Protein 5GZ5 (pdb70)

Secondary structure (DSSP, 8-state):
-HHHHHSTTT--S--GGGTTPPP-TT-SSB-STTTTTTT-B-TTHHHHHS-PPPTTTS-------TT--S--EEEEEETT-BHHHHHHHGGG-HHHHHHHHHSEEES-EE-PSS--HHHHHHHHHH---HHHHS--SSSEEETTTTEEE-TTSSGGG-GGG--S--HHHHHHHTT--EEEES-TTTTS-GGG---SEE----TTS-HHHHHHHHHHHHTS-TTT--SEEEEEE-TTHHHHHHH-SSSHHHHHHHHHHHHHHHHHHHHHHHTT-TTTSEEEEE-S---EEE-TTSEEEGGGT-SS--EEEE-BSS-EEEESSTTTTTTTS-HHHHHHHTSS-STT-SEEEEEGGGS-GGG---SSTTS-SEEEEEPTT-EEESSTT----SEEE--S-TTSGGG-B-EEEESTTB-SSEEE--EEGGGHHHHHHHHTT-PPPS-SS-TTTTGGGBSS-S----PPPPSS--B-PPP-PPPSS--S----TT-S-HHHHHHTTS--HHHHHHHHHHH-TT-PPEE-S---EEEEE-SS-EEEEETTTTEEEEEEEEE-S----SSSS-B--TTS-GGGS--TTTS-SS-SEEEEESS-GGGSPTTHHHHTTSBTTSEEEEEHHHHHHHHHIIIIIHHHHHHHHT-EEEEEEEE--TT-SSS---GGG---BSTTS--BPPSEEEEEEEEESSTTS-TTS--GGGEEEEEEEEE--SS-GGGT-TT-SS-TTHHHHHHTTEE-HHHHHHHHTEE--TT-SS-HHHHHHHHH-----TTT-

InterPro domains:
  IPR001212 Somatomedin B domain [PF01033] (9-46)
  IPR001212 Somatomedin B domain [PF01033] (53-93)
  IPR001212 Somatomedin B domain [PS00524] (26-46)
  IPR001212 Somatomedin B domain [PS00524] (70-90)
  IPR001212 Somatomedin B domain [PS50958] (7-50)
  IPR001212 Somatomedin B domain [PS50958] (51-95)
  IPR001212 Somatomedin B domain [SM00201] (7-50)
  IPR001212 Somatomedin B domain [SM00201] (51-94)
  IPR001604 DNA/RNA non-specific endonuclease/pyrophosphatase/phosphodiesterase domain [PF01223] (576-808)
  IPR001604 DNA/RNA non-specific endonuclease/pyrophosphatase/phosphodiesterase domain [SM00892] (578-810)
  IPR002591 Type I phosphodiesterase/nucleotide pyrophosphatase/phosphate transferase [PF01663] (118-442)
  IPR017850 Alkaline-phosphatase-like, core domain superfamily [G3DSA:3.40.720.10] (98-504)
  IPR017850 Alkaline-phosphatase-like, core domain superfamily [SSF53649] (105-481)
  IPR020821 ENPP1-3/EXOG-like, endonuclease/phosphodiesterase domain [SM00477] (579-811)
  IPR036024 Somatomedin B-like domain superfamily [SSF90188] (8-56)
  IPR036024 Somatomedin B-like domain superfamily [SSF90188] (54-97)
  IPR044925 His-Me finger superfamily [SSF54060] (560-825)
  IPR044929 DNA/RNA non-specific endonuclease superfamily [G3DSA:3.40.570.10] (505-830)

Sequence (777 aa):
YQDICVLPTQSWSCNKLRCGEKRMANVLCSCSEDCLTKKDCCTDYKSICKRETSWLKDQCASQCPEGFDQSPLILFSMDGFRAEYLETWDTLMPNINKLKTCGTHAKYMRAVYPTKTFVNHYTIVTGLYAETHGIIDNNMYDVKLNQNFSLSGSNMRNAAWWGGQPIWHTASYQGLKAATYFWPGSEVKINGSYPTIYKVYNKSTPFEARVMEVLKWLDLPKAKRPDFSTLYIEEPDTTGHKFGPVSGQVIKSLQMADRTLGMLMEGLKQRNLHNCVNLILLADHGMEAISCNRLEYMTDYFNTVDFFMYEGAAPRIRSKNVPKDFYTFDSEAIVKKLTCRKPKQHFKAYLAKDLPKRLHFANNIRIDKVNLMVDRQWLAVRNKKYKYCSGGTHGYDNEFKSMEAIFLAHGPGFKEKTEVTSFENIEVYNLMCDLLKLKPAPNNGTHGSLNHLLKNPFYNPSPAKEQSPPLYCLFGPVPSPDVSGCKCSSITDLEAVNQRLNLIDQAKMQSEADNLPYGRPHVLQHSKYCLLHQTKYISAYSQDILMPLWNSYTISKSLPSASDCLRLDVRIPTVQSQTCSNYQPDLAITPGFLYPPDFSSSGPEQYDALITSNIVPMYKEFARLWNYFHSTLLPKYATERNGLNVISGPIFDYNYDGHFDPYDTIDQYVNNTKIPIPTHYFVVLTSCENSTKTPLNCPPGSLKVLSFILPHRPDNSESCADKSPDNLWVEERMQTHTARVRDVELLTGLDFYSALKQPLSETLRLKTFLPIFINSV

Solvent-accessible surface area: 32141 Å² total; per-residue (Å²): 199,145,94,36,64,55,52,9,85,122,31,41,52,0,16,147,99,4,45,49,37,188,80,153,82,119,28,60,1,1,2,8,106,64,0,42,118,124,116,50,7,0,8,24,4,42,27,51,31,94,190,90,79,20,15,60,181,45,162,37,120,106,113,37,27,154,44,28,99,111,30,6,1,0,0,0,0,0,3,0,0,19,10,42,2,11,111,68,70,27,107,68,0,64,13,0,31,22,0,41,80,7,0,0,24,2,125,35,0,7,2,11,7,1,0,28,17,28,0,0,0,0,0,0,0,3,0,13,18,2,13,79,1,3,0,0,3,15,70,2,4,5,15,150,70,83,38,85,4,38,79,112,30,81,60,18,114,63,40,56,1,11,28,44,43,0,0,0,0,0,0,48,100,79,69,51,72,0,0,0,12,4,9,13,2,0,31,1,108,1,113,39,44,89,4,65,50,76,70,113,94,76,120,96,25,58,24,45,30,0,0,29,39,0,0,96,10,8,42,54,77,127,63,115,19,5,37,0,6,0,0,17,0,10,16,0,17,58,22,0,62,150,88,4,5,121,19,46,64,0,40,134,4,1,64,79,0,4,136,3,0,4,30,0,1,26,0,1,50,28,47,94,4,42,43,0,1,4,0,0,0,0,0,0,0,0,0,3,32,14,24,64,136,59,17,8,34,0,58,66,4,19,158,103,52,113,4,64,9,19,64,6,4,4,1,2,1,19,7,114,68,36,50,157,40,27,140,110,37,81,11,121,46,22,17,157,92,0,34,57,98,96,143,165,34,48,6,54,8,9,24,8,112,20,5,3,22,18,8,15,7,15,63,34,59,23,8,3,130,0,1,0,25,5,62,108,50,49,2,0,0,64,52,143,182,41,167,166,3,83,16,2,24,11,0,0,8,12,5,19,78,2,0,10,0,2,0,0,0,17,2,23,18,0,74,58,148,34,95,8,74,36,18,21,0,0,4,0,1,7,3,0,0,7,20,14,111,5,160,29,20,131,34,39,13,17,34,5,2,12,14,25,0,8,88,132,65,97,75,126,14,84,111,42,168,42,87,8,89,38,84,191,39,125,66,21,112,36,46,113,108,69,116,7,33,15,151,21,118,71,26,142,82,64,102,54,17,4,91,72,3,70,25,140,103,144,34,74,125,101,3,66,61,52,5,16,38,18,21,60,2,52,1,49,17,142,11,112,2,2,42,3,28,1,52,77,4,0,2,0,4,0,55,53,2,29,0,0,16,0,0,1,4,29,29,80,115,84,175,141,40,66,78,123,9,4,18,23,2,14,13,11,71,78,134,45,16,2,22,28,61,37,23,55,130,120,27,64,11,41,28,5,17,2,6,1,4,45,22,8,61,98,39,80,26,31,39,4,0,4,0,3,4,1,0,0,0,0,28,95,55,5,10,57,10,6,72,46,2,13,60,64,12,1,50,116,18,4,65,94,36,29,1,0,6,2,11,2,0,7,2,20,5,39,56,91,36,8,80,73,11,90,48,125,36,12,106,91,68,2,102,144,31,162,1,3,10,1,27,10,0,0,1,1,1,1,0,2,105,78,63,108,84,44,3,86,75,18,70,42,65,40,16,65,6,2,0,1,1,3,16,10,52,83,57,10,29,13,16,64,1,64,202,30,134,65,39,142,27,0,60,116,20,4,30,34,2,1,1,4,0,65,2,0,5,38,2,14,2,4,20,10,12,57,42,25,180,35,92,50,20,49,6,17,83,23,8,21,100,10,8,45,34,73,66,94,109

Organism: Naja atra (NCBI:txid8656)

Foldseek 3Di:
DVVVVVCQCPHLACAQVCAVHDQDPHGQADDDPVCVVVVRHRLCHCVRNVVDPFPLNDAQDAQADDLQPAFFEEEEAEAAAFLVCCVPVVVLQSQVVRLLQWFEWESFAFAAFQLAALQQLLLLQFLAHCQAQQCRDQWFAFQVVRDIHHPPDCVQQEQVRGHGAGNLRLQVVVPFAEAEADTRPQSHCHVHHHGNHYDDDDLPPPLLVQLSVLLVLVVDDSVRRGSYYYRYHHPPVVVQLVANDPDPSNSVRVNSVSVSSSSNLSSCVVVVCNQRHKYKYKYNWHKAFFALVFEAAVVVQDVDDQWDWPKWQKIFIAGPDPDVCRPVPCLVVVQVSVFLDDPDDQKHWFQQLQAQVQSLQHNHSRRRRIIIQGHTRHMYYHDSPDDSTGRMDGRHDSLDSRTIMIIGIGHQFFDTSHYHYYFYSSQNNLVVCQSVVGDRDDHNHDRLLCVNGGPHGSDADDDDDFPEDADFQDFDDQDVPNPLPADAPVDDDVVVLLCQQVDDPVLQVQQCCAWAVLHDWGFQDHFHWHWGGHNFKIFTFGLLQQETLKIKGKDFQDADDFRNHAEERRSDPPNSHHGPVLPDDPFQKDWDFRPHLVRFDPDSRSRVRRYRRGTAIAGPQVVVLVCCCVVPVVNVVNNVQRMKMKMKHAFADQSSSLAADPSVRQDDARPPDSNGHGQWMKMKIKAFQPSVGGSNPHQLLGIDIKMFTGGRDNHVSSQPPNVPPDNPSSVVNRQSNIHFLVSVCRRSSIHGSPRRPDRPSSVSNNRSDTDHCPNVD

Radius of gyration: 29.41 Å; Cα contacts (8 Å, |Δi|>4): 1697; chains: 1; bound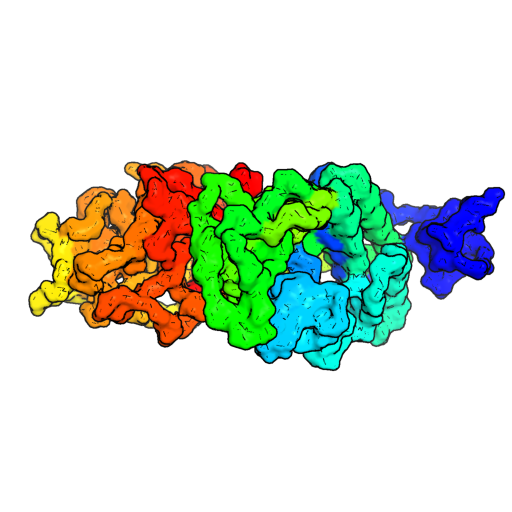ing box: 48×66×100 Å

Structure (mmCIF, N/CA/C/O backbone):
data_5GZ5
#
_entry.id   5GZ5
#
_cell.length_a   171.207
_cell.length_b   65.612
_cell.length_c   88.675
_cell.angle_alpha   90.00
_cell.angle_beta   90.00
_cell.angle_gamma   90.00
#
_symmetry.space_group_name_H-M   'P 21 21 2'
#
loop_
_entity.id
_entity.type
_entity.pdbx_description
1 polymer 'Snake venom phosphodiesterase (PDE)'
2 branched alpha-D-mannopyranose-(1-3)-beta-D-mannopyranose-(1-4)-2-acetamido-2-deoxy-beta-D-glucopyranose-(1-4)-2-acetamido-2-deoxy-beta-D-glucopyranose
3 branched 2-acetamido-2-deoxy-beta-D-glucopyranose-(1-4)-[alpha-L-fucopyranose-(1-6)]2-acetamido-2-deoxy-beta-D-glucopyranose
4 branched alpha-L-fucopyranose-(1-6)-2-acetamido-2-deoxy-beta-D-glucopyranose
5 non-polymer 2-acetamido-2-deoxy-beta-D-glucopyranose
6 non-polymer 'ZINC ION'
7 non-polymer 'CALCIUM ION'
8 non-polymer 'ADENOSINE MONOPHOSPHATE'
9 water water
#
loop_
_atom_site.group_PDB
_atom_site.id
_atom_site.type_symbol
_atom_site.label_atom_id
_atom_site.label_alt_id
_atom_site.label_comp_id
_atom_site.label_asym_id
_atom_site.label_entity_id
_atom_site.label_seq_id
_atom_site.pdbx_PDB_ins_code
_atom_site.Cartn_x
_atom_site.Cartn_y
_atom_site.Cartn_z
_atom_site.occupancy
_atom_site.B_iso_or_equiv
_atom_site.auth_seq_id
_atom_site.auth_comp_id
_atom_site.auth_asym_id
_atom_site.auth_atom_id
_atom_site.pdbx_PDB_model_num
ATOM 1 N N . TYR A 1 42 ? -0.281 -7.945 -80.807 1.00 123.97 65 TYR A N 1
ATOM 2 C CA . TYR A 1 42 ? -0.758 -7.473 -79.508 1.00 119.54 65 TYR A CA 1
ATOM 3 C C . TYR A 1 42 ? -2.084 -8.103 -79.118 1.00 114.84 65 TYR A C 1
ATOM 4 O O . TYR A 1 42 ? -3.063 -7.399 -78.853 1.00 110.09 65 TYR A O 1
ATOM 13 N N . GLN A 1 43 ? -2.116 -9.437 -79.074 1.00 113.15 66 GLN A N 1
ATOM 14 C CA . GLN A 1 43 ? -3.331 -10.085 -78.611 1.00 112.99 66 GLN A CA 1
ATOM 15 C C . GLN A 1 43 ? -3.545 -9.570 -77.202 1.00 111.71 66 GLN A C 1
ATOM 16 O O . GLN A 1 43 ? -4.612 -9.030 -76.912 1.00 109.43 66 GLN A O 1
ATOM 22 N N . ASP A 1 44 ? -2.549 -9.699 -76.317 1.00 112.41 67 ASP A N 1
ATOM 23 C CA . ASP A 1 44 ? -2.837 -9.400 -74.919 1.00 108.83 67 ASP A CA 1
ATOM 24 C C . ASP A 1 44 ? -3.712 -8.202 -74.601 1.00 103.30 67 ASP A C 1
ATOM 25 O O . ASP A 1 44 ? -4.660 -8.324 -73.819 1.00 106.44 67 ASP A O 1
ATOM 30 N N . ILE A 1 45 ? -3.439 -7.040 -75.190 1.00 108.36 68 ILE A N 1
ATOM 31 C CA . ILE A 1 45 ? -4.267 -5.916 -74.802 1.00 100.75 68 ILE A CA 1
ATOM 32 C C . ILE A 1 45 ? -5.638 -5.994 -75.486 1.00 100.42 68 ILE A C 1
ATOM 33 O O . ILE A 1 45 ? -6.570 -5.291 -75.073 1.00 98.32 68 ILE A O 1
ATOM 38 N N . CYS A 1 46 ? -5.832 -6.913 -76.450 1.00 100.35 69 CYS A N 1
ATOM 39 C CA . CYS A 1 46 ? -7.182 -7.321 -76.845 1.00 102.77 69 CYS A CA 1
ATOM 40 C C . CYS A 1 46 ? -7.440 -8.810 -76.626 1.00 107.96 69 CYS A C 1
ATOM 41 O O . CYS A 1 46 ? -8.311 -9.391 -77.287 1.00 103.93 69 CYS A O 1
ATOM 44 N N . VAL A 1 47 ? -6.676 -9.446 -75.729 1.00 105.00 70 VAL A N 1
ATOM 45 C CA . VAL A 1 47 ? -7.198 -10.571 -74.940 1.00 107.38 70 VAL A CA 1
ATOM 46 C C . VAL A 1 47 ? -7.652 -10.104 -73.570 1.00 102.88 70 VAL A C 1
ATOM 47 O O . VAL A 1 47 ? -8.208 -10.894 -72.772 1.00 99.96 70 VAL A O 1
ATOM 51 N N . LEU A 1 48 ? -7.414 -8.843 -73.267 1.00 102.51 71 LEU A N 1
ATOM 52 C CA . LEU A 1 48 ? -7.856 -8.274 -71.992 1.00 97.97 71 LEU A CA 1
ATOM 53 C C . LEU A 1 48 ? -9.349 -8.275 -71.762 1.00 96.23 71 LEU A C 1
ATOM 54 O O . LEU A 1 48 ? -9.788 -8.947 -70.816 1.00 99.39 71 LEU A O 1
ATOM 59 N N . PRO A 1 49 ? -10.131 -7.703 -72.664 1.00 93.74 72 PRO A N 1
ATOM 60 C CA . PRO A 1 49 ? -11.589 -7.769 -72.530 1.00 90.14 72 PRO A CA 1
ATOM 61 C C . PRO A 1 49 ? -12.117 -9.110 -71.965 1.00 88.50 72 PRO A C 1
ATOM 62 O O . PRO A 1 49 ? -12.965 -9.040 -71.075 1.00 91.02 72 PRO A O 1
ATOM 66 N N . THR A 1 50 ? -11.669 -10.283 -72.437 1.00 89.18 73 THR A N 1
ATOM 67 C CA . THR A 1 50 ? -12.203 -11.492 -71.892 1.00 91.01 73 THR A CA 1
ATOM 68 C C . THR A 1 50 ? -11.878 -11.671 -70.409 1.00 94.85 73 THR A C 1
ATOM 69 O O . THR A 1 50 ? -12.500 -12.532 -69.745 1.00 93.82 73 THR A O 1
ATOM 73 N N . GLN A 1 51 ? -10.972 -10.866 -69.847 1.00 91.37 74 GLN A N 1
ATOM 74 C CA . GLN A 1 51 ? -10.657 -10.947 -68.429 1.00 90.28 74 GLN A CA 1
ATOM 75 C C . GLN A 1 51 ? -10.592 -9.605 -67.697 1.00 87.66 74 GLN A C 1
ATOM 76 O O . GLN A 1 51 ? -10.355 -9.606 -66.482 1.00 82.13 74 GLN A O 1
ATOM 82 N N . SER A 1 52 ? -10.814 -8.474 -68.373 1.00 86.84 75 SER A N 1
ATOM 83 C CA . SER A 1 52 ? -10.721 -7.161 -67.736 1.00 80.62 75 SER A CA 1
ATOM 84 C C . SER A 1 52 ? -11.973 -6.328 -67.978 1.00 73.40 75 SER A C 1
ATOM 85 O O . SER A 1 52 ? -12.656 -6.479 -68.990 1.00 81.31 75 SER A O 1
ATOM 88 N N . TRP A 1 53 ? -12.230 -5.394 -67.055 1.00 72.49 76 TRP A N 1
ATOM 89 C CA . TRP A 1 53 ? -13.431 -4.562 -67.070 1.00 57.33 76 TRP A CA 1
ATOM 90 C C . TRP A 1 53 ? -13.150 -3.111 -67.457 1.00 64.36 76 TRP A C 1
ATOM 91 O O . TRP A 1 53 ? -13.938 -2.225 -67.113 1.00 59.47 76 TRP A O 1
ATOM 102 N N . SER A 1 54 ? -12.060 -2.849 -68.182 1.00 69.39 77 SER A N 1
ATOM 103 C CA . SER A 1 54 ? -11.627 -1.487 -68.482 1.00 77.87 77 SER A CA 1
ATOM 104 C C . SER A 1 54 ? -11.331 -1.332 -69.974 1.00 76.22 77 SER A C 1
ATOM 105 O O . SER A 1 54 ? -10.898 -2.277 -70.639 1.00 79.80 77 SER A O 1
ATOM 108 N N . CYS A 1 55 ? -11.524 -0.109 -70.480 1.00 75.80 78 CYS A N 1
ATOM 109 C CA . CYS A 1 55 ? -11.698 0.168 -71.915 1.00 79.03 78 CYS A CA 1
ATOM 110 C C . CYS A 1 55 ? -10.390 0.457 -72.650 1.00 85.79 78 CYS A C 1
ATOM 111 O O . CYS A 1 55 ? -10.323 1.437 -73.386 1.00 89.45 78 CYS A O 1
ATOM 114 N N . ASN A 1 56 ? -9.391 -0.424 -72.516 1.00 84.62 79 ASN A N 1
ATOM 115 C CA . ASN A 1 56 ? -8.000 -0.063 -72.812 1.00 88.29 79 ASN A CA 1
ATOM 116 C C . ASN A 1 56 ? -7.829 0.724 -74.116 1.00 90.53 79 ASN A C 1
ATOM 117 O O . ASN A 1 56 ? -8.621 0.633 -75.058 1.00 87.41 79 ASN A O 1
ATOM 122 N N . LYS A 1 57 ? -6.727 1.469 -74.158 1.00 92.50 80 LYS A N 1
ATOM 123 C CA . LYS A 1 57 ? -6.469 2.464 -75.191 1.00 98.68 80 LYS A CA 1
ATOM 124 C C . LYS A 1 57 ? -6.635 1.914 -76.602 1.00 97.00 80 LYS A C 1
ATOM 125 O O . LYS A 1 57 ? -7.134 2.612 -77.494 1.00 98.81 80 LYS A O 1
ATOM 131 N N . LEU A 1 58 ? -6.213 0.673 -76.834 1.00 99.23 81 LEU A N 1
ATOM 132 C CA . LEU A 1 58 ? -6.226 0.165 -78.199 1.00 95.97 81 LEU A CA 1
ATOM 133 C C . LEU A 1 58 ? -7.626 -0.230 -78.643 1.00 95.98 81 LEU A C 1
ATOM 134 O O . LEU A 1 58 ? -7.936 -0.158 -79.836 1.00 94.59 81 LEU A O 1
ATOM 139 N N . ARG A 1 59 ? -8.489 -0.628 -77.710 1.00 92.64 82 ARG A N 1
ATOM 140 C CA . ARG A 1 59 ? -9.796 -1.162 -78.067 1.00 91.82 82 ARG A CA 1
ATOM 141 C C . ARG A 1 59 ? -10.873 -0.091 -78.206 1.00 88.73 82 ARG A C 1
ATOM 142 O O . ARG A 1 59 ? -12.055 -0.427 -78.285 1.00 89.03 82 ARG A O 1
ATOM 150 N N . CYS A 1 60 ? -10.511 1.183 -78.248 1.00 87.89 83 CYS A N 1
ATOM 151 C CA . CYS A 1 60 ? -11.538 2.195 -78.457 1.00 88.28 83 CYS A CA 1
ATOM 152 C C . CYS A 1 60 ? -12.049 2.124 -79.894 1.00 92.25 83 CYS A C 1
ATOM 153 O O . CYS A 1 60 ? -11.376 2.586 -80.822 1.00 95.86 83 CYS A O 1
ATOM 156 N N . GLY A 1 61 ? -13.213 1.517 -80.099 1.00 91.81 84 GLY A N 1
ATOM 157 C CA . GLY A 1 61 ? -13.775 1.302 -81.412 1.00 95.46 84 GLY A CA 1
ATOM 158 C C . GLY A 1 61 ? -13.880 -0.153 -81.798 1.00 95.92 84 GLY A C 1
ATOM 159 O O . GLY A 1 61 ? -14.451 -0.457 -82.850 1.00 98.83 84 GLY A O 1
ATOM 160 N N . GLU A 1 62 ? -13.406 -1.055 -80.941 1.00 93.14 85 GLU A N 1
ATOM 161 C CA . GLU A 1 62 ? -13.124 -2.445 -81.271 1.00 93.90 85 GLU A CA 1
ATOM 162 C C . GLU A 1 62 ? -14.354 -3.158 -81.831 1.00 94.72 85 GLU A C 1
ATOM 163 O O . GLU A 1 62 ? -15.476 -2.637 -81.848 1.00 94.30 85 GLU A O 1
ATOM 169 N N . LYS A 1 63 ? -14.126 -4.390 -82.275 1.00 96.01 86 LYS A N 1
ATOM 170 C CA . LYS A 1 63 ? -15.179 -5.204 -82.863 1.00 97.16 86 LYS A CA 1
ATOM 171 C C . LYS A 1 63 ? -15.731 -6.191 -81.840 1.00 93.53 86 LYS A C 1
ATOM 172 O O . LYS A 1 63 ? -14.972 -6.965 -81.236 1.00 92.05 86 LYS A O 1
ATOM 178 N N . ARG A 1 64 ? -17.055 -6.163 -81.661 1.00 92.61 87 ARG A N 1
ATOM 179 C CA . ARG A 1 64 ? -17.736 -7.012 -80.691 1.00 89.02 87 ARG A CA 1
ATOM 180 C C . ARG A 1 64 ? -17.523 -8.489 -80.989 1.00 90.08 87 ARG A C 1
ATOM 181 O O . ARG A 1 64 ? -17.783 -8.949 -82.107 1.00 93.47 87 ARG A O 1
ATOM 189 N N . MET A 1 65 ? -17.079 -9.238 -79.974 1.00 91.13 88 MET A N 1
ATOM 190 C CA . MET A 1 65 ? -16.867 -10.674 -80.105 1.00 98.06 88 MET A CA 1
ATOM 191 C C . MET A 1 65 ? -17.431 -11.391 -78.882 1.00 97.07 88 MET A C 1
ATOM 192 O O . MET A 1 65 ? -17.842 -10.761 -77.898 1.00 90.95 88 MET A O 1
ATOM 197 N N . ALA A 1 66 ? -17.428 -12.728 -78.959 1.00 98.73 89 ALA A N 1
ATOM 198 C CA . ALA A 1 66 ? -17.861 -13.619 -77.888 1.00 97.35 89 ALA A CA 1
ATOM 199 C C . ALA A 1 66 ? -16.770 -14.308 -77.052 1.00 97.82 89 ALA A C 1
ATOM 200 O O . ALA A 1 66 ? -16.066 -15.199 -77.524 1.00 102.87 89 ALA A O 1
ATOM 202 N N . ASN A 1 67 ? -16.655 -13.865 -75.798 1.00 92.26 90 ASN A N 1
ATOM 203 C CA . ASN A 1 67 ? -17.368 -12.635 -75.382 1.00 91.27 90 ASN A CA 1
ATOM 204 C C . ASN A 1 67 ? -16.698 -11.838 -74.276 1.00 85.24 90 ASN A C 1
ATOM 205 O O . ASN A 1 67 ? -16.181 -12.342 -73.274 1.00 87.31 90 ASN A O 1
ATOM 210 N N . VAL A 1 68 ? -16.817 -10.552 -74.501 1.00 91.48 91 VAL A N 1
ATOM 211 C CA . VAL A 1 68 ? -16.224 -9.521 -73.674 1.00 79.79 91 VAL A CA 1
ATOM 212 C C . VAL A 1 68 ? -17.129 -9.270 -72.470 1.00 79.60 91 VAL A C 1
ATOM 213 O O . VAL A 1 68 ? -18.352 -9.154 -72.612 1.00 76.36 91 VAL A O 1
ATOM 217 N N . LEU A 1 69 ? -16.555 -9.242 -71.267 1.00 74.39 92 LEU A N 1
ATOM 218 C CA . LEU A 1 69 ? -17.417 -8.980 -70.116 1.00 75.51 92 LEU A CA 1
ATOM 219 C C . LEU A 1 69 ? -17.970 -7.565 -70.176 1.00 70.11 92 LEU A C 1
ATOM 220 O O . LEU A 1 69 ? -19.141 -7.329 -69.862 1.00 73.40 92 LEU A O 1
ATOM 225 N N . CYS A 1 70 ? -17.152 -6.634 -70.632 1.00 69.92 93 CYS A N 1
ATOM 226 C CA . CYS A 1 70 ? -17.442 -5.218 -70.616 1.00 66.24 93 CYS A CA 1
ATOM 227 C C . CYS A 1 70 ? -16.977 -4.673 -71.959 1.00 75.36 93 CYS A C 1
ATOM 228 O O . CYS A 1 70 ? -15.976 -5.139 -72.498 1.00 79.89 93 CYS A O 1
ATOM 231 N N . SER A 1 71 ? -17.676 -3.701 -72.531 1.00 69.28 94 SER A N 1
ATOM 232 C CA . SER A 1 71 ? -17.401 -3.410 -73.936 1.00 70.71 94 SER A CA 1
ATOM 233 C C . SER A 1 71 ? -17.029 -1.959 -74.187 1.00 76.17 94 SER A C 1
ATOM 234 O O . SER A 1 71 ? -17.780 -1.043 -73.848 1.00 76.68 94 SER A O 1
ATOM 237 N N . CYS A 1 72 ? -15.882 -1.774 -74.817 1.00 73.65 95 CYS A N 1
ATOM 238 C CA . CYS A 1 72 ? -15.553 -0.616 -75.595 1.00 77.67 95 CYS A CA 1
ATOM 239 C C . CYS A 1 72 ? -15.838 -1.136 -76.973 1.00 86.98 95 CYS A C 1
ATOM 240 O O . CYS A 1 72 ? -16.122 -2.324 -77.139 1.00 94.97 95 CYS A O 1
ATOM 243 N N . SER A 1 73 ? -15.908 -0.246 -77.940 1.00 84.96 96 SER A N 1
ATOM 244 C CA . SER A 1 73 ? -16.277 1.128 -77.677 1.00 83.96 96 SER A CA 1
ATOM 245 C C . SER A 1 73 ? -17.595 1.210 -78.442 1.00 88.40 96 SER A C 1
ATOM 246 O O . SER A 1 73 ? -18.266 0.180 -78.525 1.00 84.03 96 SER A O 1
ATOM 249 N N . GLU A 1 74 ? -17.989 2.364 -78.988 1.00 87.86 97 GLU A N 1
ATOM 250 C CA . GLU A 1 74 ? -19.214 2.409 -79.808 1.00 88.86 97 GLU A CA 1
ATOM 251 C C . GLU A 1 74 ? -19.172 1.296 -80.832 1.00 91.37 97 GLU A C 1
ATOM 252 O O . GLU A 1 74 ? -18.181 1.160 -81.553 1.00 93.85 97 GLU A O 1
ATOM 258 N N . ASP A 1 75 ? -20.236 0.501 -80.915 1.00 90.95 98 ASP A N 1
ATOM 259 C CA . ASP A 1 75 ? -21.551 0.768 -80.319 1.00 89.03 98 ASP A CA 1
ATOM 260 C C . ASP A 1 75 ? -21.786 0.423 -78.834 1.00 84.32 98 ASP A C 1
ATOM 261 O O . ASP A 1 75 ? -22.880 -0.019 -78.490 1.00 82.98 98 ASP A O 1
ATOM 266 N N . CYS A 1 76 ? -20.797 0.611 -77.953 1.00 81.94 99 CYS A N 1
ATOM 267 C CA . CYS A 1 76 ? -21.008 0.244 -76.554 1.00 77.68 99 CYS A CA 1
ATOM 268 C C . CYS A 1 76 ? -22.085 1.104 -75.909 1.00 76.16 99 CYS A C 1
ATOM 269 O O . CYS A 1 76 ? -22.861 0.614 -75.076 1.00 73.54 99 CYS A O 1
ATOM 272 N N . LEU A 1 77 ? -22.146 2.386 -76.276 1.00 77.95 100 LEU A N 1
ATOM 273 C CA . LEU A 1 77 ? -23.004 3.318 -75.555 1.00 76.49 100 LEU A CA 1
ATOM 274 C C . L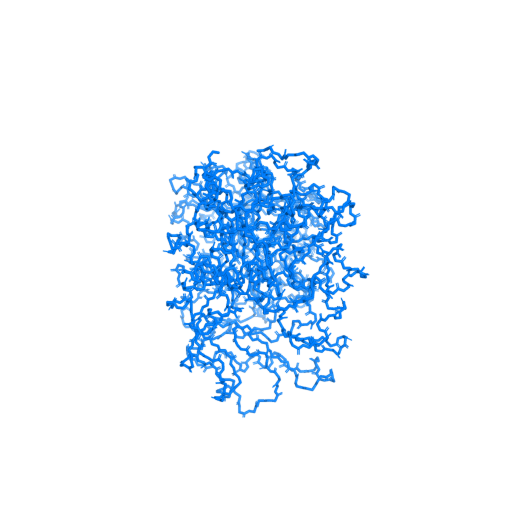EU A 1 77 ? -24.476 3.027 -75.818 1.00 77.07 100 LEU A C 1
ATOM 275 O O . LEU A 1 77 ? -25.266 2.870 -74.885 1.00 74.44 100 LEU A O 1
ATOM 280 N N . THR A 1 78 ? -24.872 2.963 -77.093 1.00 80.70 101 THR A N 1
ATOM 281 C CA . THR A 1 78 ? -26.273 2.694 -77.410 1.00 81.62 101 THR A CA 1
ATOM 282 C C . THR A 1 78 ? -26.702 1.328 -76.897 1.00 79.34 101 THR A C 1
ATOM 283 O O . THR A 1 78 ? -27.868 1.142 -76.544 1.00 78.48 101 THR A O 1
ATOM 287 N N . LYS A 1 79 ? -25.768 0.408 -76.864 1.00 78.45 102 LYS A N 1
ATOM 288 C CA . LYS A 1 79 ? -25.994 -0.914 -76.372 1.00 76.30 102 LYS A CA 1
ATOM 289 C C . LYS A 1 79 ? -25.889 -0.991 -74.835 1.00 72.14 102 LYS A C 1
ATOM 290 O O . LYS A 1 79 ? -26.207 -2.003 -74.257 1.00 70.16 102 LYS A O 1
ATOM 296 N N . LYS A 1 80 ? -25.442 0.087 -74.196 1.00 76.36 103 LYS A N 1
ATOM 297 C CA . LYS A 1 80 ? -25.275 0.200 -72.754 1.00 71.37 103 LYS A CA 1
ATOM 298 C C . LYS A 1 80 ? -24.411 -0.947 -72.249 1.00 65.30 103 LYS A C 1
ATOM 299 O O . LYS A 1 80 ? -24.675 -1.552 -71.209 1.00 63.25 103 LYS A O 1
ATOM 305 N N . ASP A 1 81 ? -23.371 -1.230 -73.017 1.00 70.44 104 ASP A N 1
ATOM 306 C CA . ASP A 1 81 ? -22.427 -2.310 -72.807 1.00 67.64 104 ASP A CA 1
ATOM 307 C C . ASP A 1 81 ? -21.085 -1.791 -72.316 1.00 65.37 104 ASP A C 1
ATOM 308 O O . ASP A 1 81 ? -20.148 -2.583 -72.165 1.00 64.93 104 ASP A O 1
ATOM 313 N N . CYS A 1 82 ? -20.967 -0.482 -72.089 1.00 65.27 105 CYS A N 1
ATOM 314 C CA . CYS A 1 82 ? -19.658 0.157 -72.017 1.00 67.70 105 CYS A CA 1
ATOM 315 C C . CYS A 1 82 ? -18.903 -0.213 -70.754 1.00 62.44 105 CYS A C 1
ATOM 316 O O . CYS A 1 82 ? -19.489 -0.336 -69.675 1.00 59.59 105 CYS A O 1
ATOM 319 N N . CYS A 1 83 ? -17.584 -0.361 -70.896 1.00 64.77 106 CYS A N 1
ATOM 320 C CA . CYS A 1 83 ? -16.699 -0.270 -69.740 1.00 61.08 106 CYS A CA 1
ATOM 321 C C . CYS A 1 83 ? -16.803 1.108 -69.118 1.00 60.09 106 CYS A C 1
ATOM 322 O O . CYS A 1 83 ? -16.818 2.119 -69.816 1.00 62.27 106 CYS A O 1
ATOM 325 N N . THR A 1 84 ? -16.903 1.138 -67.787 1.00 56.51 107 THR A N 1
ATOM 326 C CA . THR A 1 84 ? -17.137 2.392 -67.082 1.00 55.40 107 THR A CA 1
ATOM 327 C C . THR A 1 84 ? -16.135 3.481 -67.461 1.00 57.26 107 THR A C 1
ATOM 328 O O . THR A 1 84 ? -16.471 4.668 -67.415 1.00 57.77 107 THR A O 1
ATOM 332 N N . ASP A 1 85 ? -14.911 3.123 -67.827 1.00 59.59 108 ASP A N 1
ATOM 333 C CA . ASP A 1 85 ? -13.992 4.194 -68.179 1.00 62.41 108 ASP A CA 1
ATOM 334 C C . ASP A 1 85 ? -14.200 4.700 -69.602 1.00 68.34 108 ASP A C 1
ATOM 335 O O . ASP A 1 85 ? -13.545 5.675 -69.998 1.00 68.26 108 ASP A O 1
ATOM 340 N N . TYR A 1 86 ? -15.158 4.114 -70.330 1.00 66.38 109 TYR A N 1
ATOM 341 C CA . TYR A 1 86 ? -15.235 4.237 -71.784 1.00 68.75 109 TYR A CA 1
ATOM 342 C C . TYR A 1 86 ? -14.966 5.653 -72.288 1.00 71.19 109 TYR A C 1
ATOM 343 O O . TYR A 1 86 ? -14.161 5.849 -73.207 1.00 74.18 109 TYR A O 1
ATOM 352 N N . LYS A 1 87 ? -15.636 6.654 -71.715 1.00 70.19 110 LYS A N 1
ATOM 353 C CA . LYS A 1 87 ? -15.534 7.998 -72.275 1.00 72.87 110 LYS A CA 1
ATOM 354 C C . LYS A 1 87 ? -14.189 8.644 -71.947 1.00 74.26 110 LYS A C 1
ATOM 355 O O . LYS A 1 87 ? -13.577 9.288 -72.801 1.00 76.41 110 LYS A O 1
ATOM 361 N N . SER A 1 88 ? -13.710 8.494 -70.713 1.00 71.53 111 SER A N 1
ATOM 362 C CA . SER A 1 88 ? -12.416 9.077 -70.362 1.00 73.62 111 SER A CA 1
ATOM 363 C C . SER A 1 88 ? -11.285 8.461 -71.174 1.00 79.46 111 SER A C 1
ATOM 364 O O . SER A 1 88 ? -10.283 9.123 -71.459 1.00 77.25 111 SER A O 1
ATOM 367 N N . ILE A 1 89 ? -11.462 7.223 -71.606 1.00 74.17 112 ILE A N 1
ATOM 368 C CA . ILE A 1 89 ? -10.376 6.405 -72.116 1.00 78.05 112 ILE A CA 1
ATOM 369 C C . ILE A 1 89 ? -10.472 6.227 -73.624 1.00 82.30 112 ILE A C 1
ATOM 370 O O . ILE A 1 89 ? -9.461 5.895 -74.263 1.00 84.56 112 ILE A O 1
ATOM 375 N N . CYS A 1 90 ? -11.633 6.481 -74.215 1.00 85.89 113 CYS A N 1
ATOM 376 C CA . CYS A 1 90 ? -11.906 6.309 -75.634 1.00 83.71 113 CYS A CA 1
ATOM 377 C C . CYS A 1 90 ? -12.485 7.556 -76.279 1.00 89.08 113 CYS A C 1
ATOM 378 O O . CYS A 1 90 ? -12.280 7.778 -77.478 1.00 88.95 113 CYS A O 1
ATOM 381 N N . LYS A 1 91 ? -13.207 8.374 -75.516 1.00 83.61 114 LYS A N 1
ATOM 382 C CA . LYS A 1 91 ? -13.721 9.655 -75.981 1.00 86.20 114 LYS A CA 1
ATOM 383 C C . LYS A 1 91 ? -12.844 10.821 -75.569 1.00 90.76 114 LYS A C 1
ATOM 384 O O . LYS A 1 91 ? -13.139 11.959 -75.941 1.00 88.33 114 LYS A O 1
ATOM 390 N N . ARG A 1 92 ? -11.799 10.569 -74.780 1.00 88.11 115 ARG A N 1
ATOM 391 C CA . ARG A 1 92 ? -10.912 11.619 -74.280 1.00 91.43 115 ARG A CA 1
ATOM 392 C C . ARG A 1 92 ? -11.685 12.709 -73.532 1.00 86.14 115 ARG A C 1
ATOM 393 O O . ARG A 1 92 ? -11.455 13.905 -73.721 1.00 88.92 115 ARG A O 1
ATOM 401 N N . GLU A 1 93 ? -12.615 12.296 -72.686 1.00 83.01 116 GLU A N 1
ATOM 402 C CA . GLU A 1 93 ? -13.234 13.175 -71.710 1.00 80.04 116 GLU A CA 1
ATOM 403 C C . GLU A 1 93 ? -12.461 13.051 -70.401 1.00 77.18 116 GLU A C 1
ATOM 404 O O . GLU A 1 93 ? -11.704 12.101 -70.202 1.00 78.88 116 GLU A O 1
ATOM 410 N N . THR A 1 94 ? -12.621 14.028 -69.516 1.00 73.67 117 THR A N 1
ATOM 411 C CA . THR A 1 94 ? -11.965 13.918 -68.217 1.00 76.37 117 THR A CA 1
ATOM 412 C C . THR A 1 94 ? -12.752 12.943 -67.338 1.00 66.92 117 THR A C 1
ATOM 413 O O . THR A 1 94 ? -13.952 13.128 -67.117 1.00 66.02 117 THR A O 1
ATOM 417 N N . SER A 1 95 ? -12.070 11.922 -66.833 1.00 69.25 118 SER A N 1
ATOM 418 C CA . SER A 1 95 ? -12.647 10.923 -65.908 1.00 64.95 118 SER A CA 1
ATOM 419 C C . SER A 1 95 ? -13.091 11.555 -64.616 1.00 60.21 118 SER A C 1
ATOM 420 O O . SER A 1 95 ? -12.592 12.586 -64.275 1.00 64.39 118 SER A O 1
ATOM 423 N N . TRP A 1 96 ? -14.017 10.932 -63.903 1.00 56.50 119 TRP A N 1
ATOM 424 C CA . TRP A 1 96 ? -14.497 11.481 -62.643 1.00 54.08 119 TRP A CA 1
ATOM 425 C C . TRP A 1 96 ? -13.358 11.782 -61.665 1.00 52.93 119 TRP A C 1
ATOM 426 O O . TRP A 1 96 ? -13.351 12.779 -60.975 1.00 52.89 119 TRP A O 1
ATOM 437 N N . LEU A 1 97 ? -12.411 10.879 -61.637 1.00 52.25 120 LEU A N 1
ATOM 438 C CA . LEU A 1 97 ? -11.283 10.973 -60.751 1.00 54.01 120 LEU A CA 1
ATOM 439 C C . LEU A 1 97 ? -10.413 12.172 -60.983 1.00 60.06 120 LEU A C 1
ATOM 440 O O . LEU A 1 97 ? -10.063 12.843 -60.044 1.00 54.49 120 LEU A O 1
ATOM 445 N N . LYS A 1 98 ? -10.089 12.454 -62.239 1.00 60.87 121 LYS A N 1
ATOM 446 C CA . LYS A 1 98 ? -9.249 13.584 -62.544 1.00 62.78 121 LYS A CA 1
ATOM 447 C C . LYS A 1 98 ? -9.948 14.891 -62.366 1.00 63.03 121 LYS A C 1
ATOM 448 O O . LYS A 1 98 ? -9.308 15.894 -62.327 1.00 68.15 121 LYS A O 1
ATOM 454 N N . ASP A 1 99 ? -11.257 14.890 -62.236 1.00 58.51 122 ASP A N 1
ATOM 455 C CA . ASP A 1 99 ? -11.981 16.132 -62.042 1.00 63.01 122 ASP A CA 1
ATOM 456 C C . ASP A 1 99 ? -11.809 16.777 -60.694 1.00 66.15 122 ASP A C 1
ATOM 457 O O . ASP A 1 99 ? -11.329 16.169 -59.778 1.00 60.63 122 ASP A O 1
ATOM 462 N N . GLN A 1 100 ? -12.254 18.025 -60.600 1.00 71.90 123 GLN A N 1
ATOM 463 C CA . GLN A 1 100 ? -12.327 18.769 -59.361 1.00 71.22 123 GLN A CA 1
ATOM 464 C C . GLN A 1 100 ? -13.707 18.616 -58.724 1.00 67.92 123 GLN A C 1
ATOM 465 O O . GLN A 1 100 ? -14.658 18.114 -59.332 1.00 71.15 123 GLN A O 1
ATOM 471 N N . CYS A 1 101 ? -13.813 19.090 -57.482 1.00 66.40 124 CYS A N 1
ATOM 472 C CA . CYS A 1 101 ? -15.001 18.830 -56.670 1.00 68.51 124 CYS A CA 1
ATOM 473 C C . CYS A 1 101 ? -16.253 19.486 -57.249 1.00 78.83 124 CYS A C 1
ATOM 474 O O . CYS A 1 101 ? -17.307 18.846 -57.344 1.00 76.96 124 CYS A O 1
ATOM 477 N N . ALA A 1 102 ? -16.162 20.763 -57.617 1.00 77.36 125 ALA A N 1
ATOM 478 C CA . ALA A 1 102 ? -17.320 21.550 -58.067 1.00 84.34 125 ALA A CA 1
ATOM 479 C C . ALA A 1 102 ? -18.555 21.340 -57.188 1.00 81.68 125 ALA A C 1
ATOM 480 O O . ALA A 1 102 ? -18.646 21.886 -56.087 1.00 82.30 125 ALA A O 1
ATOM 482 N N . SER A 1 107 ? -26.771 19.191 -58.399 1.00 71.57 130 SER A N 1
ATOM 483 C CA . SER A 1 107 ? -28.173 19.057 -58.077 1.00 72.58 130 SER A CA 1
ATOM 484 C C . SER A 1 107 ? -28.951 18.912 -59.350 1.00 86.50 130 SER A C 1
ATOM 485 O O . SER A 1 107 ? -30.115 19.245 -59.433 1.00 88.85 130 SER A O 1
ATOM 488 N N . GLN A 1 108 ? -28.281 18.421 -60.364 1.00 83.22 131 GLN A N 1
ATOM 489 C CA . GLN A 1 108 ? -28.862 18.302 -61.655 1.00 80.59 131 GLN A CA 1
ATOM 490 C C . GLN A 1 108 ? -28.993 16.870 -62.090 1.00 72.48 131 GLN A C 1
ATOM 491 O O . GLN A 1 108 ? -28.108 16.328 -62.715 1.00 73.65 131 GLN A O 1
ATOM 497 N N . CYS A 1 109 ? -30.139 16.286 -61.755 1.00 75.88 132 CYS A N 1
ATOM 498 C CA . CYS A 1 109 ? -30.464 14.936 -62.157 1.00 72.89 132 CYS A CA 1
ATOM 499 C C . CYS A 1 109 ? -30.900 15.170 -63.589 1.00 78.56 132 CYS A C 1
ATOM 500 O O . CYS A 1 109 ? -31.403 16.246 -63.913 1.00 81.64 132 CYS A O 1
ATOM 503 N N . PRO A 1 110 ? -30.704 14.190 -64.457 1.00 73.73 133 PRO A N 1
ATOM 504 C CA . PRO A 1 110 ? -31.064 14.378 -65.859 1.00 74.64 133 PRO A CA 1
ATOM 505 C C . PRO A 1 110 ? -32.467 13.900 -66.184 1.00 73.05 133 PRO A C 1
ATOM 506 O O . PRO A 1 110 ? -33.369 13.894 -65.335 1.00 67.55 133 PRO A O 1
ATOM 510 N N . GLU A 1 111 ? -32.624 13.478 -67.438 1.00 68.99 134 GLU A N 1
ATOM 511 C CA . GLU A 1 111 ? -33.924 13.321 -68.076 1.00 71.18 134 GLU A CA 1
ATOM 512 C C . GLU A 1 111 ? -34.740 12.192 -67.464 1.00 68.81 134 GLU A C 1
ATOM 513 O O . GLU A 1 111 ? -34.316 11.031 -67.474 1.00 67.05 134 GLU A O 1
ATOM 519 N N . GLY A 1 112 ? -35.928 12.527 -66.963 1.00 69.02 135 GLY A N 1
ATOM 520 C CA . GLY A 1 112 ? -36.781 11.546 -66.332 1.00 67.02 135 GLY A CA 1
ATOM 521 C C . GLY A 1 112 ? -36.391 11.149 -64.923 1.00 63.06 135 GLY A C 1
ATOM 522 O O . GLY A 1 112 ? -36.963 10.193 -64.390 1.00 65.24 135 GLY A O 1
ATOM 523 N N . PHE A 1 113 ? -35.446 11.847 -64.295 1.00 61.75 136 PHE A N 1
ATOM 524 C CA . PHE A 1 113 ? -35.090 11.606 -62.891 1.00 65.35 136 PHE A CA 1
ATOM 525 C C . PHE A 1 113 ? -35.710 12.718 -62.049 1.00 67.80 136 PHE A C 1
ATOM 526 O O . PHE A 1 113 ? -35.116 13.777 -61.838 1.00 69.15 136 PHE A O 1
ATOM 534 N N . ASP A 1 114 ? -36.869 12.417 -61.569 1.00 63.03 137 ASP A N 1
ATOM 535 C CA . ASP A 1 114 ? -37.691 13.244 -60.734 1.00 70.79 137 ASP A CA 1
ATOM 536 C C . ASP A 1 114 ? -37.026 13.564 -59.419 1.00 67.33 137 ASP A C 1
ATOM 537 O O . ASP A 1 114 ? -36.831 14.692 -59.020 1.00 69.47 137 ASP A O 1
ATOM 542 N N . GLN A 1 115 ? -36.693 12.507 -58.735 1.00 67.99 138 GLN A N 1
ATOM 543 C CA . GLN A 1 115 ? -36.117 12.550 -57.406 1.00 60.41 138 GLN A CA 1
ATOM 544 C C . GLN A 1 115 ? -34.775 11.833 -57.431 1.00 52.00 138 GLN A C 1
ATOM 545 O O . GLN A 1 115 ? -34.554 10.923 -58.229 1.00 50.73 138 GLN A O 1
ATOM 551 N N . SER A 1 116 ? -33.876 12.265 -56.579 1.00 46.16 139 SER A N 1
ATOM 552 C CA . SER A 1 116 ? -32.550 11.658 -56.524 1.00 49.39 139 SER A CA 1
ATOM 553 C C . SER A 1 116 ? -32.617 10.173 -56.188 1.00 42.25 139 SER A C 1
ATOM 554 O O . SER A 1 116 ? -33.234 9.802 -55.183 1.00 40.62 139 SER A O 1
ATOM 557 N N . PRO A 1 117 ? -32.046 9.294 -57.009 1.00 42.36 140 PRO A N 1
ATOM 558 C CA . PRO A 1 117 ? -31.869 7.904 -56.582 1.00 40.20 140 PRO A CA 1
ATOM 559 C C . PRO A 1 117 ? -30.854 7.834 -55.455 1.00 37.74 140 PRO A C 1
ATOM 560 O O . PRO A 1 117 ? -29.937 8.657 -55.354 1.00 43.02 140 PRO A O 1
ATOM 564 N N . LEU A 1 118 ? -31.019 6.833 -54.601 1.00 35.69 141 LEU A N 1
ATOM 565 C CA . LEU A 1 118 ? -30.141 6.649 -53.454 1.00 33.30 141 LEU A CA 1
ATOM 566 C C . LEU A 1 118 ? -29.436 5.312 -53.588 1.00 32.18 141 LEU A C 1
ATOM 567 O O . LEU A 1 118 ? -30.085 4.293 -53.829 1.00 32.12 141 LEU A O 1
ATOM 572 N N . ILE A 1 119 ? -28.115 5.316 -53.457 1.00 31.50 142 ILE A N 1
ATOM 573 C CA . ILE A 1 119 ? -27.332 4.089 -53.494 1.00 30.50 142 ILE A CA 1
ATOM 574 C C . ILE A 1 119 ? -26.666 3.892 -52.138 1.00 28.29 142 ILE A C 1
ATOM 575 O O . ILE A 1 119 ? -26.013 4.805 -51.619 1.00 27.99 142 ILE A O 1
ATOM 580 N N . LEU A 1 120 ? -26.814 2.704 -51.577 1.00 27.28 143 LEU A N 1
ATOM 581 C CA . LEU A 1 120 ? -26.189 2.353 -50.302 1.00 27.89 143 LEU A CA 1
ATOM 582 C C . LEU A 1 120 ? -25.131 1.306 -50.601 1.00 28.82 143 LEU A C 1
ATOM 583 O O . LEU A 1 120 ? -25.450 0.194 -51.052 1.00 25.21 143 LEU A O 1
ATOM 588 N N . PHE A 1 121 ? -23.873 1.676 -50.395 1.00 24.94 144 PHE A N 1
ATOM 589 C CA . PHE A 1 121 ? -22.740 0.849 -50.778 1.00 24.62 144 PHE A CA 1
ATOM 590 C C . PHE A 1 121 ? -22.003 0.447 -49.514 1.00 25.88 144 PHE A C 1
ATOM 591 O O . PHE A 1 121 ? -21.481 1.304 -48.793 1.00 28.01 144 PHE A O 1
ATOM 599 N N . SER A 1 122 ? -21.953 -0.849 -49.247 1.00 31.77 145 SER A N 1
ATOM 600 C CA . SER A 1 122 ? -21.268 -1.354 -48.065 1.00 24.46 145 SER A CA 1
ATOM 601 C C . SER A 1 122 ? -20.003 -2.090 -48.476 1.00 21.50 145 SER A C 1
ATOM 602 O O . SER A 1 122 ? -20.026 -2.924 -49.389 1.00 25.26 145 SER A O 1
ATOM 605 N N . MET A 1 123 ? -18.909 -1.795 -47.805 1.00 21.01 146 MET A N 1
ATOM 606 C CA . MET A 1 123 ? -17.686 -2.542 -48.011 1.00 21.52 146 MET A CA 1
ATOM 607 C C . MET A 1 123 ? -17.410 -3.277 -46.706 1.00 20.23 146 MET A C 1
ATOM 608 O O . MET A 1 123 ? -17.041 -2.666 -45.707 1.00 21.68 146 MET A O 1
ATOM 613 N N . ASP A 1 124 ? -17.601 -4.584 -46.720 1.00 21.73 147 ASP A N 1
ATOM 614 C CA . ASP A 1 124 ? -17.566 -5.343 -45.485 1.00 24.66 147 ASP A CA 1
ATOM 615 C C . ASP A 1 124 ? -16.194 -5.235 -44.811 1.00 19.92 147 ASP A C 1
ATOM 616 O O . ASP A 1 124 ? -15.154 -5.418 -45.446 1.00 20.15 147 ASP A O 1
ATOM 621 N N . GLY A 1 125 ? -16.200 -4.908 -43.522 1.00 17.93 148 GLY A N 1
ATOM 622 C CA . GLY A 1 125 ? -14.969 -4.920 -42.766 1.00 19.30 148 GLY A CA 1
ATOM 623 C C . GLY A 1 125 ? -14.036 -3.756 -43.003 1.00 24.88 148 GLY A C 1
ATOM 624 O O . GLY A 1 125 ? -12.854 -3.857 -42.643 1.00 21.64 148 GLY A O 1
ATOM 625 N N . PHE A 1 126 ? -14.538 -2.637 -43.556 1.00 19.75 149 PHE A N 1
ATOM 626 C CA . PHE A 1 126 ? -13.721 -1.453 -43.870 1.00 20.12 149 PHE A CA 1
ATOM 627 C C . PHE A 1 126 ? -13.646 -0.592 -42.614 1.00 23.85 149 PHE A C 1
ATOM 628 O O . PHE A 1 126 ? -14.507 0.247 -42.367 1.00 17.92 149 PHE A O 1
ATOM 636 N N . ARG A 1 127 ? -12.589 -0.784 -41.813 1.00 26.52 150 ARG A N 1
ATOM 637 C CA . ARG A 1 127 ? -12.502 -0.065 -40.542 1.00 21.32 150 ARG A CA 1
ATOM 638 C C . ARG A 1 127 ? -12.127 1.398 -40.770 1.00 25.22 150 ARG A C 1
ATOM 639 O O . ARG A 1 127 ? -11.436 1.745 -41.731 1.00 22.64 150 ARG A O 1
ATOM 647 N N . ALA A 1 128 ? -12.651 2.262 -39.887 1.00 27.94 151 ALA A N 1
ATOM 648 C CA . ALA A 1 128 ? -12.431 3.703 -39.988 1.00 27.63 151 ALA A CA 1
ATOM 649 C C . ALA A 1 128 ? -10.954 4.044 -40.090 1.00 20.78 151 ALA A C 1
ATOM 650 O O . ALA A 1 128 ? -10.591 5.000 -40.779 1.00 25.15 151 ALA A O 1
ATOM 652 N N . GLU A 1 129 ? -10.122 3.249 -39.426 1.00 21.92 152 GLU A N 1
ATOM 653 C CA . GLU A 1 129 ? -8.681 3.451 -39.435 1.00 26.21 152 GLU A CA 1
ATOM 654 C C . GLU A 1 129 ? -8.072 3.324 -40.830 1.00 22.13 152 GLU A C 1
ATOM 655 O O . GLU A 1 129 ? -7.062 3.963 -41.124 1.00 23.22 152 GLU A O 1
ATOM 661 N N . TYR A 1 130 ? -8.673 2.505 -41.692 1.00 23.49 153 TYR A N 1
ATOM 662 C CA . TYR A 1 130 ? -8.123 2.344 -43.036 1.00 24.85 153 TYR A CA 1
ATOM 663 C C . TYR A 1 130 ? -8.178 3.667 -43.777 1.00 27.86 153 TYR A C 1
ATOM 664 O O . TYR A 1 130 ? -7.265 4.024 -44.525 1.00 30.79 153 TYR A O 1
ATOM 673 N N . LEU A 1 131 ? -9.253 4.410 -43.561 1.00 31.09 154 LEU A N 1
ATOM 674 C CA . LEU A 1 131 ? -9.455 5.677 -44.246 1.00 29.30 154 LEU A CA 1
ATOM 675 C C . LEU A 1 131 ? -8.518 6.745 -43.715 1.00 29.36 154 LEU A C 1
ATOM 676 O O . LEU A 1 131 ? -8.057 7.607 -44.477 1.00 31.29 154 LEU A O 1
ATOM 681 N N . GLU A 1 132 ? -8.232 6.706 -42.416 1.00 28.51 155 GLU A N 1
ATOM 682 C CA . GLU A 1 132 ? -7.480 7.796 -41.814 1.00 27.43 155 GLU A CA 1
ATOM 683 C C . GLU A 1 132 ? -6.014 7.740 -42.241 1.00 31.41 155 GLU A C 1
ATOM 684 O O . GLU A 1 132 ? -5.407 8.771 -42.536 1.00 37.05 155 GLU A O 1
ATOM 690 N N . THR A 1 133 ? -5.452 6.540 -42.347 1.00 26.75 156 THR A N 1
ATOM 691 C CA . THR A 1 133 ? -4.040 6.357 -42.658 1.00 28.35 156 THR A CA 1
ATOM 692 C C . THR A 1 133 ? -3.757 6.006 -44.117 1.00 30.83 156 THR A C 1
ATOM 693 O O . THR A 1 133 ? -2.681 6.353 -44.608 1.00 36.79 156 THR A O 1
ATOM 697 N N . TRP A 1 134 ? -4.659 5.325 -44.831 1.00 29.18 157 TRP A N 1
ATOM 698 C CA . TRP A 1 134 ? -4.378 4.903 -46.202 1.00 32.00 157 TRP A CA 1
ATOM 699 C C . TRP A 1 134 ? -5.106 5.702 -47.269 1.00 31.46 157 TRP A C 1
ATOM 700 O O . TRP A 1 134 ? -5.137 5.245 -48.419 1.00 33.57 157 TRP A O 1
ATOM 711 N N . ASP A 1 135 ? -5.731 6.837 -46.930 1.00 31.08 158 ASP A N 1
ATOM 712 C CA . ASP A 1 135 ? -6.633 7.474 -47.894 1.00 35.90 158 ASP A CA 1
ATOM 713 C C . ASP A 1 135 ? -5.929 7.751 -49.226 1.00 34.88 158 ASP A C 1
ATOM 714 O O . ASP A 1 135 ? -6.538 7.582 -50.289 1.00 34.86 158 ASP A O 1
ATOM 719 N N . THR A 1 136 ? -4.630 8.103 -49.198 1.00 35.65 159 THR A N 1
ATOM 720 C CA . THR A 1 136 ? -3.908 8.374 -50.452 1.00 38.21 159 THR A CA 1
ATOM 721 C C . THR A 1 136 ? -3.633 7.120 -51.266 1.00 38.80 159 THR A C 1
ATOM 722 O O . THR A 1 136 ? -3.247 7.240 -52.436 1.00 40.95 159 THR A O 1
ATOM 726 N N . LEU A 1 137 ? -3.791 5.935 -50.690 1.00 37.17 160 LEU A N 1
ATOM 727 C CA . LEU A 1 137 ? -3.711 4.696 -51.451 1.00 37.68 160 LEU A CA 1
ATOM 728 C C . LEU A 1 137 ? -5.035 4.332 -52.117 1.00 37.02 160 LEU A C 1
ATOM 729 O O . LEU A 1 137 ? -5.107 3.319 -52.817 1.00 37.53 160 LEU A O 1
ATOM 734 N N . MET A 1 138 ? -6.071 5.141 -51.925 1.00 36.11 161 MET A N 1
ATOM 735 C CA . MET A 1 138 ? -7.412 4.845 -52.428 1.00 35.43 161 MET A CA 1
ATOM 736 C C . MET A 1 138 ? -7.944 6.109 -53.087 1.00 36.62 161 MET A C 1
ATOM 737 O O . MET A 1 138 ? -8.799 6.816 -52.538 1.00 35.55 161 MET A O 1
ATOM 742 N N . PRO A 1 139 ? -7.394 6.467 -54.256 1.00 39.08 162 PRO A N 1
ATOM 743 C CA . PRO A 1 139 ? -7.717 7.788 -54.844 1.00 40.61 162 PRO A CA 1
ATOM 744 C C . PRO A 1 139 ? -9.204 8.069 -55.006 1.00 39.87 162 PRO A C 1
ATOM 745 O O . PRO A 1 139 ? -9.633 9.202 -54.750 1.00 40.03 162 PRO A O 1
ATOM 749 N N . ASN A 1 140 ? -10.009 7.067 -55.366 1.00 39.14 163 ASN A N 1
ATOM 750 C CA . ASN A 1 140 ? -11.419 7.323 -55.641 1.00 38.81 163 ASN A CA 1
ATOM 751 C C . ASN A 1 140 ? -12.189 7.619 -54.360 1.00 36.51 163 ASN A C 1
ATOM 752 O O . ASN A 1 140 ? -12.958 8.586 -54.300 1.00 36.73 163 ASN A O 1
ATOM 757 N N . ILE A 1 141 ? -11.970 6.807 -53.316 1.00 34.48 164 ILE A N 1
ATOM 758 C CA . ILE A 1 141 ? -12.591 7.051 -52.021 1.00 32.40 164 ILE A CA 1
ATOM 759 C C . ILE A 1 141 ? -12.125 8.381 -51.439 1.00 32.81 164 ILE A C 1
ATOM 760 O O . ILE A 1 141 ? -12.908 9.114 -50.826 1.00 32.11 164 ILE A O 1
ATOM 765 N N . ASN A 1 142 ? -10.844 8.721 -51.634 1.00 34.13 165 ASN A N 1
ATOM 766 C CA . ASN A 1 142 ? -10.310 9.968 -51.096 1.00 34.75 165 ASN A CA 1
ATOM 767 C C . ASN A 1 142 ? -10.950 11.186 -51.764 1.00 36.36 165 ASN A C 1
ATOM 768 O O . ASN A 1 142 ? -11.227 12.188 -51.101 1.00 36.23 165 ASN A O 1
ATOM 773 N N . LYS A 1 143 ? -11.206 11.088 -53.067 1.00 38.09 166 LYS A N 1
ATOM 774 C CA . LYS A 1 143 ? -11.864 12.172 -53.779 1.00 39.79 166 LYS A CA 1
ATOM 775 C C . LYS A 1 143 ? -13.182 12.321 -53.040 1.00 38.37 166 LYS A C 1
ATOM 776 O O . LYS A 1 143 ? -13.458 13.355 -52.431 1.00 38.88 166 LYS A O 1
ATOM 782 N N . LEU A 1 144 ? -13.986 11.263 -53.086 1.00 41.27 167 LEU A N 1
ATOM 783 C CA . LEU A 1 144 ? -15.252 11.220 -52.370 1.00 38.62 167 LEU A CA 1
ATOM 784 C C . LEU A 1 144 ? -15.119 11.848 -50.991 1.00 39.38 167 LEU A C 1
ATOM 785 O O . LEU A 1 144 ? -15.928 12.691 -50.593 1.00 35.91 167 LEU A O 1
ATOM 790 N N . LYS A 1 145 ? -14.091 11.447 -50.241 1.00 39.16 168 LYS A N 1
ATOM 791 C CA . LYS A 1 145 ? -13.880 12.035 -48.923 1.00 38.95 168 LYS A CA 1
ATOM 792 C C . LYS A 1 145 ? -13.603 13.531 -49.021 1.00 47.46 168 LYS A C 1
ATOM 793 O O . LYS A 1 145 ? -14.080 14.316 -48.191 1.00 50.56 168 LYS A O 1
ATOM 799 N N . THR A 1 146 ? -12.834 13.943 -50.030 1.00 38.36 169 THR A N 1
ATOM 800 C CA . THR A 1 146 ? -12.492 15.354 -50.175 1.00 41.62 169 THR A CA 1
ATOM 801 C C . THR A 1 146 ? -13.711 16.196 -50.540 1.00 38.74 169 THR A C 1
ATOM 802 O O . THR A 1 146 ? -13.868 17.310 -50.032 1.00 39.98 169 THR A O 1
ATOM 806 N N . CYS A 1 147 ? -14.584 15.689 -51.411 1.00 42.72 170 CYS A N 1
ATOM 807 C CA . CYS A 1 147 ? -15.575 16.545 -52.064 1.00 41.73 170 CYS A CA 1
ATOM 808 C C . CYS A 1 147 ? -16.947 16.459 -51.411 1.00 41.26 170 CYS A C 1
ATOM 809 O O . CYS A 1 147 ? -17.703 17.439 -51.407 1.00 40.42 170 CYS A O 1
ATOM 812 N N . GLY A 1 148 ? -17.268 15.315 -50.827 1.00 37.64 171 GLY A N 1
ATOM 813 C CA . GLY A 1 148 ? -18.558 15.074 -50.247 1.00 35.53 171 GLY A CA 1
ATOM 814 C C . GLY A 1 148 ? -18.588 15.365 -48.762 1.00 33.95 171 GLY A C 1
ATOM 815 O O . GLY A 1 148 ? -17.882 16.250 -48.255 1.00 34.55 171 GLY A O 1
ATOM 816 N N . THR A 1 149 ? -19.450 14.635 -48.077 1.00 32.10 172 THR A N 1
ATOM 817 C CA . THR A 1 149 ? -19.621 14.683 -46.635 1.00 30.45 172 THR A CA 1
ATOM 818 C C . THR A 1 149 ? -19.106 13.358 -46.077 1.00 32.18 172 THR A C 1
ATOM 819 O O . THR A 1 149 ? -19.483 12.291 -46.573 1.00 34.52 172 THR A O 1
ATOM 823 N N . HIS A 1 150 ? -18.230 13.417 -45.075 1.00 27.49 173 HIS A N 1
ATOM 824 C CA . HIS A 1 150 ? -17.729 12.204 -44.443 1.00 25.68 173 HIS A CA 1
ATOM 825 C C . HIS A 1 150 ? -17.698 12.394 -42.942 1.00 24.47 173 HIS A C 1
ATOM 826 O O . HIS A 1 150 ? -17.546 13.508 -42.443 1.00 30.49 173 HIS A O 1
ATOM 833 N N . ALA A 1 151 ? -17.876 11.292 -42.230 1.00 24.84 174 ALA A N 1
ATOM 834 C CA . ALA A 1 151 ? -17.778 11.289 -40.781 1.00 24.87 174 ALA A CA 1
ATOM 835 C C . ALA A 1 151 ? -16.387 10.832 -40.378 1.00 22.09 174 ALA A C 1
ATOM 836 O O . ALA A 1 151 ? -15.728 10.086 -41.104 1.00 23.07 174 ALA A O 1
ATOM 838 N N . LYS A 1 152 ? -15.955 11.287 -39.209 1.00 21.14 175 LYS A N 1
ATOM 839 C CA . LYS A 1 152 ? -14.698 10.806 -38.650 1.00 23.76 175 LYS A CA 1
ATOM 840 C C . LYS A 1 152 ? -14.721 9.295 -38.510 1.00 23.23 175 LYS A C 1
ATOM 841 O O . LYS A 1 152 ? -13.715 8.629 -38.764 1.00 24.36 175 LYS A O 1
ATOM 847 N N . TYR A 1 153 ? -15.876 8.737 -38.154 1.00 18.73 176 TYR A N 1
ATOM 848 C CA . TYR A 1 153 ? -16.121 7.302 -38.202 1.00 17.71 176 TYR A CA 1
ATOM 849 C C . TYR A 1 153 ? -17.603 7.090 -37.950 1.00 19.20 176 TYR A C 1
ATOM 850 O O . TYR A 1 153 ? -18.315 8.014 -37.547 1.00 21.01 176 TYR A O 1
ATOM 859 N N . MET A 1 154 ? -18.068 5.870 -38.226 1.00 18.07 177 MET A N 1
ATOM 860 C CA . MET A 1 154 ? -19.424 5.441 -37.930 1.00 20.34 177 MET A CA 1
ATOM 861 C C . MET A 1 154 ? -19.352 4.275 -36.960 1.00 23.34 177 MET A C 1
ATOM 862 O O . MET A 1 154 ? -18.598 3.317 -37.184 1.00 19.25 177 MET A O 1
ATOM 867 N N . ARG A 1 155 ? -20.094 4.377 -35.863 1.00 17.64 178 ARG A N 1
ATOM 868 C CA . ARG A 1 155 ? -20.044 3.339 -34.849 1.00 18.31 178 ARG A CA 1
ATOM 869 C C . ARG A 1 155 ? -21.033 2.242 -35.217 1.00 15.28 178 ARG A C 1
ATOM 870 O O . ARG A 1 155 ? -22.149 2.518 -35.674 1.00 14.61 178 ARG A O 1
ATOM 878 N N . ALA A 1 156 ? -20.595 0.992 -35.077 1.00 14.55 179 ALA A N 1
ATOM 879 C CA . ALA A 1 156 ? -21.428 -0.172 -35.352 1.00 17.27 179 ALA A CA 1
ATOM 880 C C . ALA A 1 156 ? -22.285 -0.493 -34.117 1.00 18.90 179 ALA A C 1
ATOM 881 O O . ALA A 1 156 ? -22.184 0.163 -33.082 1.00 17.26 179 ALA A O 1
ATOM 883 N N . VAL A 1 157 ? -23.137 -1.515 -34.210 1.00 17.06 180 VAL A N 1
ATOM 884 C CA . VAL A 1 157 ? -23.831 -2.014 -33.043 1.00 15.44 180 VAL A CA 1
ATOM 885 C C . VAL A 1 157 ? -23.155 -3.297 -32.606 1.00 14.42 180 VAL A C 1
ATOM 886 O O . VAL A 1 157 ? -22.437 -3.957 -33.372 1.00 14.87 180 VAL A O 1
ATOM 890 N N . TYR A 1 158 ? -23.433 -3.678 -31.353 1.00 15.80 181 TYR A N 1
ATOM 891 C CA . TYR A 1 158 ? -22.892 -4.900 -30.760 1.00 16.41 181 TYR A CA 1
ATOM 892 C C . TYR A 1 158 ? -23.867 -6.061 -30.980 1.00 15.87 181 TYR A C 1
ATOM 893 O O . TYR A 1 158 ? -25.091 -5.876 -30.863 1.00 19.28 181 TYR A O 1
ATOM 902 N N . PRO A 1 159 ? -23.343 -7.261 -31.276 1.00 13.99 182 PRO A N 1
ATOM 903 C CA . PRO A 1 159 ? -21.908 -7.528 -31.485 1.00 16.92 182 PRO A CA 1
ATOM 904 C C . PRO A 1 159 ? -21.512 -7.068 -32.891 1.00 17.31 182 PRO A C 1
ATOM 905 O O . PRO A 1 159 ? -22.363 -7.095 -33.786 1.00 16.21 182 PRO A O 1
ATOM 909 N N . THR A 1 160 ? -20.252 -6.646 -33.069 1.00 17.23 183 THR A N 1
ATOM 910 C CA . THR A 1 160 ? -19.791 -6.058 -34.330 1.00 15.84 183 THR A CA 1
ATOM 911 C C . THR A 1 160 ? -19.547 -7.146 -35.387 1.00 19.83 183 THR A C 1
ATOM 912 O O . THR A 1 160 ? -18.419 -7.433 -35.810 1.00 17.82 183 THR A O 1
ATOM 916 N N . LYS A 1 161 ? -20.671 -7.726 -35.849 1.00 22.47 184 LYS A N 1
ATOM 917 C CA . LYS A 1 161 ? -20.774 -8.828 -36.806 1.00 22.58 184 LYS A CA 1
ATOM 918 C C . LYS A 1 161 ? -21.521 -8.388 -38.062 1.00 19.25 184 LYS A C 1
ATOM 919 O O . LYS A 1 161 ? -22.270 -7.413 -38.047 1.00 20.84 184 LYS A O 1
ATOM 925 N N . THR A 1 162 ? -21.349 -9.161 -39.147 1.00 20.72 185 THR A N 1
ATOM 926 C CA . THR A 1 162 ? -21.788 -8.713 -40.473 1.00 21.86 185 THR A CA 1
ATOM 927 C C . THR A 1 162 ? -23.316 -8.682 -40.592 1.00 20.20 185 THR A C 1
ATOM 928 O O . THR A 1 162 ? -23.898 -7.665 -40.999 1.00 22.69 185 THR A O 1
ATOM 932 N N . PHE A 1 163 ? -23.995 -9.786 -40.269 1.00 18.73 186 PHE A N 1
ATOM 933 C CA . PHE A 1 163 ? -25.448 -9.800 -40.465 1.00 21.95 186 PHE A CA 1
ATOM 934 C C . PHE A 1 163 ? -26.129 -8.860 -39.480 1.00 21.41 186 PHE A C 1
ATOM 935 O O . PHE A 1 163 ? -27.083 -8.159 -39.838 1.00 20.07 186 PHE A O 1
ATOM 943 N N . VAL A 1 164 ? -25.636 -8.836 -38.236 1.00 17.39 187 VAL A N 1
ATOM 944 C CA . VAL A 1 164 ? -26.173 -7.936 -37.212 1.00 20.01 187 VAL A CA 1
ATOM 945 C C . VAL A 1 164 ? -26.173 -6.506 -37.728 1.00 19.07 187 VAL A C 1
ATOM 946 O O . VAL A 1 164 ? -27.197 -5.803 -37.715 1.00 18.07 187 VAL A O 1
ATOM 950 N N . ASN A 1 165 ? -25.016 -6.062 -38.213 1.00 17.13 188 ASN A N 1
ATOM 951 C CA . ASN A 1 165 ? -24.845 -4.652 -38.536 1.00 13.57 188 ASN A CA 1
ATOM 952 C C . ASN A 1 165 ? -25.454 -4.282 -39.888 1.00 13.94 188 ASN A C 1
ATOM 953 O O . ASN A 1 165 ? -26.037 -3.205 -40.025 1.00 19.78 188 ASN A O 1
ATOM 958 N N . HIS A 1 166 ? -25.336 -5.120 -40.912 1.00 14.96 189 HIS A N 1
ATOM 959 C CA . HIS A 1 166 ? -26.056 -4.758 -42.135 1.00 16.81 189 HIS A CA 1
ATOM 960 C C . HIS A 1 166 ? -27.557 -4.672 -41.891 1.00 16.73 189 HIS A C 1
ATOM 961 O O . HIS A 1 166 ? -28.240 -3.842 -42.500 1.00 16.88 189 HIS A O 1
ATOM 968 N N . TYR A 1 167 ? -28.112 -5.548 -41.046 1.00 17.91 190 TYR A N 1
ATOM 969 C CA . TYR A 1 167 ? -29.560 -5.455 -40.870 1.00 21.38 190 TYR A CA 1
ATOM 970 C C . TYR A 1 167 ? -29.914 -4.244 -40.023 1.00 16.37 190 TYR A C 1
ATOM 971 O O . TYR A 1 167 ? -30.944 -3.600 -40.263 1.00 18.99 190 TYR A O 1
ATOM 980 N N . THR A 1 168 ? -29.065 -3.900 -39.042 1.00 16.57 191 THR A N 1
ATOM 981 C CA . THR A 1 168 ? -29.290 -2.657 -38.301 1.00 16.60 191 THR A CA 1
ATOM 982 C C . THR A 1 168 ? -29.257 -1.446 -39.236 1.00 17.42 191 THR A C 1
ATOM 983 O O . THR A 1 168 ? -30.099 -0.546 -39.133 1.00 15.15 191 THR A O 1
ATOM 987 N N . ILE A 1 169 ? -28.313 -1.417 -40.180 1.00 14.90 192 ILE A N 1
ATOM 988 C CA . ILE A 1 169 ? -28.183 -0.247 -41.056 1.00 15.65 192 ILE A CA 1
ATOM 989 C C . ILE A 1 169 ? -29.486 0.042 -41.822 1.00 17.49 192 ILE A C 1
ATOM 990 O O . ILE A 1 169 ? -29.923 1.207 -41.934 1.00 17.54 192 ILE A O 1
ATOM 995 N N . VAL A 1 170 ? -30.147 -1.003 -42.339 1.00 17.85 193 VAL A N 1
ATOM 996 C CA . VAL A 1 170 ? -31.342 -0.794 -43.149 1.00 22.13 193 VAL A CA 1
ATOM 997 C C . VAL A 1 170 ? -32.639 -0.779 -42.328 1.00 23.96 193 VAL A C 1
ATOM 998 O O . VAL A 1 170 ? -33.711 -0.568 -42.902 1.00 23.88 193 VAL A O 1
ATOM 1002 N N . THR A 1 171 ? -32.575 -0.968 -40.995 1.00 21.33 194 THR A N 1
ATOM 1003 C CA . THR A 1 171 ? -33.775 -0.883 -40.174 1.00 20.29 194 THR A CA 1
ATOM 1004 C C . THR A 1 171 ? -33.748 0.192 -39.111 1.00 19.09 194 THR A C 1
ATOM 1005 O O . THR A 1 171 ? -34.813 0.498 -38.567 1.00 21.19 194 THR A O 1
ATOM 1009 N N . GLY A 1 172 ? -32.581 0.740 -38.763 1.00 18.88 195 GLY A N 1
ATOM 1010 C CA . GLY A 1 172 ? -32.496 1.676 -37.667 1.00 18.90 195 GLY A CA 1
ATOM 1011 C C . GLY A 1 172 ? -32.679 1.048 -36.302 1.00 23.13 195 GLY A C 1
ATOM 1012 O O . GLY A 1 172 ? -32.942 1.767 -35.335 1.00 17.99 195 GLY A O 1
ATOM 1013 N N . LEU A 1 173 ? -32.536 -0.279 -36.188 1.00 16.95 196 LEU A N 1
ATOM 1014 C CA . LEU A 1 173 ? -32.868 -0.978 -34.957 1.00 17.48 196 LEU A CA 1
ATOM 1015 C C . LEU A 1 173 ? -31.640 -1.599 -34.308 1.00 14.52 196 LEU A C 1
ATOM 1016 O O . LEU A 1 173 ? -30.767 -2.145 -34.991 1.00 16.72 196 LEU A O 1
ATOM 1021 N N . TYR A 1 174 ? -31.611 -1.540 -32.976 1.00 16.18 197 TYR A N 1
ATOM 1022 C CA . TYR A 1 174 ? -30.706 -2.390 -32.201 1.00 16.70 197 TYR A CA 1
ATOM 1023 C C . TYR A 1 174 ? -30.961 -3.862 -32.497 1.00 14.42 197 TYR A C 1
ATOM 1024 O O . TYR A 1 174 ? -32.091 -4.275 -32.750 1.00 16.35 197 TYR A O 1
ATOM 1033 N N . ALA A 1 175 ? -29.894 -4.667 -32.423 1.00 16.94 198 ALA A N 1
ATOM 1034 C CA . ALA A 1 175 ? -30.023 -6.092 -32.708 1.00 19.76 198 ALA A CA 1
ATOM 1035 C C . ALA A 1 175 ? -31.056 -6.764 -31.790 1.00 18.28 198 ALA A C 1
ATOM 1036 O O . ALA A 1 175 ? -31.779 -7.666 -32.230 1.00 18.60 198 ALA A O 1
ATOM 1038 N N . GLU A 1 176 ? -31.124 -6.365 -30.503 1.00 20.41 199 GLU A N 1
ATOM 1039 C CA . GLU A 1 176 ? -32.106 -6.994 -29.608 1.00 17.00 199 GLU A CA 1
ATOM 1040 C C . GLU A 1 176 ? -33.525 -6.786 -30.124 1.00 22.11 199 GLU A C 1
ATOM 1041 O O . GLU A 1 176 ? -34.419 -7.597 -29.829 1.00 18.96 199 GLU A O 1
ATOM 1047 N N . THR A 1 177 ? -33.756 -5.725 -30.903 1.00 20.97 200 THR A N 1
ATOM 1048 C CA . THR A 1 177 ? -35.105 -5.566 -31.447 1.00 19.41 200 THR A CA 1
ATOM 1049 C C . THR A 1 177 ? -35.261 -6.227 -32.817 1.00 19.22 200 THR A C 1
ATOM 1050 O O . THR A 1 177 ? -36.247 -6.938 -33.029 1.00 18.47 200 THR A O 1
ATOM 1054 N N . HIS A 1 178 ? -34.309 -6.045 -33.759 1.00 20.17 201 HIS A N 1
ATOM 1055 C CA . HIS A 1 178 ? -34.560 -6.641 -35.068 1.00 19.75 201 HIS A CA 1
ATOM 1056 C C . HIS A 1 178 ? -34.398 -8.155 -35.046 1.00 22.12 201 HIS A C 1
ATOM 1057 O O . HIS A 1 178 ? -35.023 -8.842 -35.868 1.00 22.06 201 HIS A O 1
ATOM 1064 N N . GLY A 1 179 ? -33.667 -8.702 -34.064 1.00 24.13 202 GLY A N 1
ATOM 1065 C CA . GLY A 1 179 ? -33.633 -10.137 -33.834 1.00 15.94 202 GLY A CA 1
ATOM 1066 C C . GLY A 1 179 ? -32.415 -10.852 -34.382 1.00 20.77 202 GLY A C 1
ATOM 1067 O O . GLY A 1 179 ? -32.169 -12.008 -33.999 1.00 20.50 202 GLY A O 1
ATOM 1068 N N . ILE A 1 180 ? -31.650 -10.213 -35.273 1.00 15.91 203 ILE A N 1
ATOM 1069 C CA . ILE A 1 180 ? -30.416 -10.814 -35.757 1.00 17.86 203 ILE A CA 1
ATOM 1070 C C . ILE A 1 180 ? -29.325 -10.444 -34.759 1.00 20.27 203 ILE A C 1
ATOM 1071 O O . ILE A 1 180 ? -28.610 -9.454 -34.944 1.00 19.78 203 ILE A O 1
ATOM 1076 N N . ILE A 1 181 ? -29.208 -11.195 -33.664 1.00 17.16 204 ILE A N 1
ATOM 1077 C CA . ILE A 1 181 ? -28.333 -10.708 -32.607 1.00 14.15 204 ILE A CA 1
ATOM 1078 C C . ILE A 1 181 ? -26.908 -11.234 -32.764 1.00 20.73 204 ILE A C 1
ATOM 1079 O O . ILE A 1 181 ? -26.036 -10.843 -31.983 1.00 20.53 204 ILE A O 1
ATOM 1084 N N . ASP A 1 182 ? -26.644 -12.074 -33.765 1.00 20.10 205 ASP A N 1
ATOM 1085 C CA . ASP A 1 182 ? -25.322 -12.662 -33.983 1.00 24.21 205 ASP A CA 1
ATOM 1086 C C . ASP A 1 182 ? -25.403 -13.412 -35.304 1.00 25.98 205 ASP A C 1
ATOM 1087 O O . ASP A 1 182 ? -26.497 -13.703 -35.788 1.00 21.82 205 ASP A O 1
ATOM 1092 N N . ASN A 1 183 ? -24.250 -13.793 -35.843 1.00 24.35 206 ASN A N 1
ATOM 1093 C CA . ASN A 1 183 ? -24.215 -14.575 -37.070 1.00 24.99 206 ASN A CA 1
ATOM 1094 C C . ASN A 1 183 ? -24.595 -16.025 -36.753 1.00 31.28 206 ASN A C 1
ATOM 1095 O O . ASN A 1 183 ? -24.883 -16.816 -37.651 1.00 29.58 206 ASN A O 1
ATOM 1100 N N . ASN A 1 184 ? -24.593 -16.357 -35.462 1.00 28.73 207 ASN A N 1
ATOM 1101 C CA . ASN A 1 184 ? -24.936 -17.687 -34.980 1.00 24.18 207 ASN A CA 1
ATOM 1102 C C . ASN A 1 184 ? -25.772 -17.513 -33.732 1.00 23.56 207 ASN A C 1
ATOM 1103 O O . ASN A 1 184 ? -25.369 -16.787 -32.820 1.00 25.27 207 ASN A O 1
ATOM 1108 N N . MET A 1 185 ? -26.945 -18.133 -33.702 1.00 25.71 208 MET A N 1
ATOM 1109 C CA . MET A 1 185 ? -27.787 -17.989 -32.523 1.00 30.24 208 MET A CA 1
ATOM 1110 C C . MET A 1 185 ? -28.789 -19.124 -32.454 1.00 29.66 208 MET A C 1
ATOM 1111 O O . MET A 1 185 ? -29.056 -19.828 -33.435 1.00 29.89 208 MET A O 1
ATOM 1116 N N . TYR A 1 186 ? -29.354 -19.273 -31.272 1.00 25.31 209 TYR A N 1
ATOM 1117 C CA . TYR A 1 186 ? -30.426 -20.214 -31.034 1.00 29.90 209 TYR A CA 1
ATOM 1118 C C . TYR A 1 186 ? -31.667 -19.444 -30.579 1.00 27.63 209 TYR A C 1
ATOM 1119 O O . TYR A 1 186 ? -31.560 -18.408 -29.935 1.00 27.23 209 TYR A O 1
ATOM 1128 N N . ASP A 1 187 ? -32.852 -19.939 -30.914 1.00 23.31 210 ASP A N 1
ATOM 1129 C CA . ASP A 1 187 ? -34.097 -19.348 -30.425 1.00 23.34 210 ASP A CA 1
ATOM 1130 C C . ASP A 1 187 ? -34.912 -20.468 -29.810 1.00 31.21 210 ASP A C 1
ATOM 1131 O O . ASP A 1 187 ? -35.300 -21.409 -30.511 1.00 30.85 210 ASP A O 1
ATOM 1136 N N . VAL A 1 188 ? -35.178 -20.365 -28.513 1.00 28.94 211 VAL A N 1
ATOM 1137 C CA . VAL A 1 188 ? -35.876 -21.436 -27.811 1.00 29.79 211 VAL A CA 1
ATOM 1138 C C . VAL A 1 188 ? -37.370 -21.447 -28.131 1.00 35.26 211 VAL A C 1
ATOM 1139 O O . VAL A 1 188 ? -38.004 -22.513 -28.103 1.00 35.94 211 VAL A O 1
ATOM 1143 N N . LYS A 1 189 ? -37.960 -20.284 -28.425 1.00 34.51 212 LYS A N 1
ATOM 1144 C CA . LYS A 1 189 ? -39.365 -20.250 -28.815 1.00 34.35 212 LYS A CA 1
ATOM 1145 C C . LYS A 1 189 ? -39.561 -20.956 -30.146 1.00 28.35 212 LYS A C 1
ATOM 1146 O O . LYS A 1 189 ? -40.449 -21.789 -30.296 1.00 30.98 212 LYS A O 1
ATOM 1152 N N . LEU A 1 190 ? -38.729 -20.620 -31.130 1.00 34.36 213 LEU A N 1
ATOM 1153 C CA . LEU A 1 190 ? -38.723 -21.338 -32.396 1.00 33.77 213 LEU A CA 1
ATOM 1154 C C . LEU A 1 190 ? -38.150 -22.734 -32.252 1.00 34.60 213 LEU A C 1
ATOM 1155 O O . LEU A 1 190 ? -38.448 -23.597 -33.085 1.00 39.31 213 LEU A O 1
ATOM 1160 N N . ASN A 1 191 ? -37.345 -22.963 -31.214 1.00 37.57 214 ASN A N 1
ATOM 1161 C CA . ASN A 1 191 ? -36.448 -24.112 -31.099 1.00 36.57 214 ASN A CA 1
ATOM 1162 C C . ASN A 1 191 ? -35.721 -24.319 -32.424 1.00 38.19 214 ASN A C 1
ATOM 1163 O O . ASN A 1 191 ? -35.813 -25.360 -33.077 1.00 34.73 214 ASN A O 1
ATOM 1168 N N . GLN A 1 192 ? -35.004 -23.282 -32.837 1.00 33.86 215 GLN A N 1
ATOM 1169 C CA . GLN A 1 192 ? -34.320 -23.343 -34.113 1.00 31.50 215 GLN A CA 1
ATOM 1170 C C . GLN A 1 192 ? -32.976 -22.653 -34.011 1.00 36.00 215 GLN A C 1
ATOM 1171 O O . GLN A 1 192 ? -32.814 -21.653 -33.296 1.00 31.48 215 GLN A O 1
ATOM 1177 N N . ASN A 1 193 ? -32.018 -23.193 -34.751 1.00 33.51 216 ASN A N 1
ATOM 1178 C CA . ASN A 1 193 ? -30.704 -22.594 -34.877 1.00 33.47 216 ASN A CA 1
ATOM 1179 C C . ASN A 1 193 ? -30.634 -21.728 -36.123 1.00 33.18 216 ASN A C 1
ATOM 1180 O O . ASN A 1 193 ? -31.266 -22.023 -37.141 1.00 36.46 216 ASN A O 1
ATOM 1185 N N . PHE A 1 194 ? -29.855 -20.658 -36.025 1.00 28.66 217 PHE A N 1
ATOM 1186 C CA . PHE A 1 194 ? -29.577 -19.752 -37.128 1.00 32.53 217 PHE A CA 1
ATOM 1187 C C . PHE A 1 194 ? -28.080 -19.787 -37.429 1.00 36.81 217 PHE A C 1
ATOM 1188 O O . PHE A 1 194 ? -27.266 -19.754 -36.502 1.00 38.39 217 PHE A O 1
ATOM 1196 N N . SER A 1 195 ? -27.712 -19.853 -38.716 1.00 36.88 218 SER A N 1
ATOM 1197 C CA . SER A 1 195 ? -26.300 -19.808 -39.105 1.00 41.07 218 SER A CA 1
ATOM 1198 C C . SER A 1 195 ? -26.097 -19.135 -40.467 1.00 45.33 218 SER A C 1
ATOM 1199 O O . SER A 1 195 ? -27.023 -19.009 -41.272 1.00 47.76 218 SER A O 1
ATOM 1202 N N . LEU A 1 196 ? -24.848 -18.720 -40.732 1.00 42.89 219 LEU A N 1
ATOM 1203 C CA . LEU A 1 196 ? -24.518 -18.107 -42.023 1.00 50.49 219 LEU A CA 1
ATOM 1204 C C . LEU A 1 196 ? -24.438 -19.128 -43.151 1.00 60.01 219 LEU A C 1
ATOM 1205 O O . LEU A 1 196 ? -24.574 -18.752 -44.324 1.00 60.78 219 LEU A O 1
ATOM 1210 N N . SER A 1 197 ? -24.213 -20.397 -42.826 1.00 59.23 220 SER A N 1
ATOM 1211 C CA . SER A 1 197 ? -24.163 -21.488 -43.798 1.00 63.01 220 SER A CA 1
ATOM 1212 C C . SER A 1 197 ? -25.258 -22.486 -43.442 1.00 62.42 220 SER A C 1
ATOM 1213 O O . SER A 1 197 ? -24.981 -23.613 -43.017 1.00 65.14 220 SER A O 1
ATOM 1216 N N . GLY A 1 198 ? -26.503 -22.049 -43.586 1.00 65.81 221 GLY A N 1
ATOM 1217 C CA . GLY A 1 198 ? -27.660 -22.892 -43.365 1.00 58.38 221 GLY A CA 1
ATOM 1218 C C . GLY A 1 198 ? -28.836 -22.220 -44.025 1.00 51.58 221 GLY A C 1
ATOM 1219 O O . GLY A 1 198 ? -28.810 -21.017 -44.287 1.00 51.24 221 GLY A O 1
ATOM 1220 N N . SER A 1 199 ? -29.857 -23.006 -44.325 1.00 55.33 222 SER A N 1
ATOM 1221 C CA . SER A 1 199 ? -31.057 -22.435 -44.926 1.00 56.28 222 SER A CA 1
ATOM 1222 C C . SER A 1 199 ? -32.055 -21.923 -43.890 1.00 51.42 222 SER A C 1
ATOM 1223 O O . SER A 1 199 ? -33.047 -21.278 -44.262 1.00 48.42 222 SER A O 1
ATOM 1226 N N . ASN A 1 200 ? -31.828 -22.191 -42.602 1.00 47.55 223 ASN A N 1
ATOM 1227 C CA . ASN A 1 200 ? -32.693 -21.590 -41.596 1.00 46.51 223 ASN A CA 1
ATOM 1228 C C . ASN A 1 200 ? -32.597 -20.079 -41.651 1.00 38.38 223 ASN A C 1
ATOM 1229 O O . ASN A 1 200 ? -33.557 -19.382 -41.312 1.00 43.66 223 ASN A O 1
ATOM 1234 N N . MET A 1 201 ? -31.460 -19.557 -42.107 1.00 31.94 224 MET A N 1
ATOM 1235 C CA . MET A 1 201 ? -31.274 -18.117 -42.121 1.00 39.25 224 MET A CA 1
ATOM 1236 C C . MET A 1 201 ? -32.232 -17.418 -43.066 1.00 40.69 224 MET A C 1
ATOM 1237 O O . MET A 1 201 ? -32.492 -16.225 -42.884 1.00 35.50 224 MET A O 1
ATOM 1242 N N . ARG A 1 202 ? -32.749 -18.115 -44.076 1.00 35.54 225 ARG A N 1
ATOM 1243 C CA . ARG A 1 202 ? -33.713 -17.516 -44.986 1.00 40.28 225 ARG A CA 1
ATOM 1244 C C . ARG A 1 202 ? -35.143 -17.608 -44.465 1.00 42.33 225 ARG A C 1
ATOM 1245 O O . ARG A 1 202 ? -36.081 -17.211 -45.173 1.00 44.83 225 ARG A O 1
ATOM 1253 N N . ASN A 1 203 ? -35.326 -18.114 -43.246 1.00 38.84 226 ASN A N 1
ATOM 1254 C CA . ASN A 1 203 ? -36.642 -18.183 -42.629 1.00 37.10 226 ASN A CA 1
ATOM 1255 C C . ASN A 1 203 ? -37.030 -16.816 -42.082 1.00 29.07 226 ASN A C 1
ATOM 1256 O O . ASN A 1 203 ? -36.316 -16.242 -41.246 1.00 28.34 226 ASN A O 1
ATOM 1261 N N . ALA A 1 204 ? -38.186 -16.316 -42.524 1.00 27.16 227 ALA A N 1
ATOM 1262 C CA . ALA A 1 204 ? -38.591 -14.960 -42.174 1.00 29.98 227 ALA A CA 1
ATOM 1263 C C . ALA A 1 204 ? -38.814 -14.782 -40.674 1.00 28.08 227 ALA A C 1
ATOM 1264 O O . ALA A 1 204 ? -38.770 -13.652 -40.181 1.00 26.07 227 ALA A O 1
ATOM 1266 N N . ALA A 1 205 ? -39.051 -15.868 -39.937 1.00 28.50 228 ALA A N 1
ATOM 1267 C CA . ALA A 1 205 ? -39.308 -15.751 -38.505 1.00 27.04 228 ALA A CA 1
ATOM 1268 C C . ALA A 1 205 ? -38.149 -15.112 -37.742 1.00 26.07 228 ALA A C 1
ATOM 1269 O O . ALA A 1 205 ? -38.362 -14.579 -36.650 1.00 28.19 228 ALA A O 1
ATOM 1271 N N . TRP A 1 206 ? -36.932 -15.126 -38.295 1.00 23.64 229 TRP A N 1
ATOM 1272 C CA . TRP A 1 206 ? -35.787 -14.518 -37.627 1.00 22.46 229 TRP A CA 1
ATOM 1273 C C . TRP A 1 206 ? -35.754 -13.002 -37.768 1.00 27.28 229 TRP A C 1
ATOM 1274 O O . TRP A 1 206 ? -35.155 -12.326 -36.929 1.00 21.31 229 TRP A O 1
ATOM 1285 N N . TRP A 1 207 ? -36.378 -12.445 -38.812 1.00 28.16 230 TRP A N 1
ATOM 1286 C CA . TRP A 1 207 ? -36.038 -11.092 -39.264 1.00 28.55 230 TRP A CA 1
ATOM 1287 C C . TRP A 1 207 ? -37.162 -10.127 -38.896 1.00 22.12 230 TRP A C 1
ATOM 1288 O O . TRP A 1 207 ? -38.209 -10.115 -39.539 1.00 21.26 230 TRP A O 1
ATOM 1299 N N . GLY A 1 208 ? -36.938 -9.312 -37.860 1.00 23.87 231 GLY A N 1
ATOM 1300 C CA . GLY A 1 208 ? -37.953 -8.378 -37.395 1.00 28.76 231 GLY A CA 1
ATOM 1301 C C . GLY A 1 208 ? -37.789 -6.995 -38.021 1.00 26.12 231 GLY A C 1
ATOM 1302 O O . GLY A 1 208 ? -36.908 -6.758 -38.835 1.00 25.57 231 GLY A O 1
ATOM 1303 N N . GLY A 1 209 ? -38.682 -6.075 -37.640 1.00 23.60 232 GLY A N 1
ATOM 1304 C CA . GLY A 1 209 ? -38.546 -4.687 -38.061 1.00 25.22 232 GLY A CA 1
ATOM 1305 C C . GLY A 1 209 ? -38.877 -4.511 -39.538 1.00 24.48 232 GLY A C 1
ATOM 1306 O O . GLY A 1 209 ? -39.408 -5.394 -40.181 1.00 21.53 232 GLY A O 1
ATOM 1307 N N . GLN A 1 210 ? -38.513 -3.353 -40.085 1.00 20.76 233 GLN A N 1
ATOM 1308 C CA . GLN A 1 210 ? -38.857 -3.032 -41.472 1.00 24.82 233 GLN A CA 1
ATOM 1309 C C . GLN A 1 210 ? -37.648 -2.496 -42.240 1.00 25.03 233 GLN A C 1
ATOM 1310 O O . GLN A 1 210 ? -37.280 -1.321 -42.082 1.00 25.45 233 GLN A O 1
ATOM 1316 N N . PRO A 1 211 ? -37.043 -3.298 -43.117 1.00 26.73 234 PRO A N 1
ATOM 1317 C CA . PRO A 1 211 ? -35.871 -2.820 -43.862 1.00 22.77 234 PRO A CA 1
ATOM 1318 C C . PRO A 1 211 ? -36.249 -1.710 -44.830 1.00 25.78 234 PRO A C 1
ATOM 1319 O O . PRO A 1 211 ? -37.379 -1.634 -45.307 1.00 32.20 234 PRO A O 1
ATOM 1323 N N . ILE A 1 212 ? -35.262 -0.859 -45.134 1.00 28.46 235 ILE A N 1
ATOM 1324 C CA . ILE A 1 212 ? -35.488 0.315 -45.991 1.00 26.41 235 ILE A CA 1
ATOM 1325 C C . ILE A 1 212 ? -36.130 -0.066 -47.329 1.00 25.40 235 ILE A C 1
ATOM 1326 O O . ILE A 1 212 ? -36.898 0.726 -47.905 1.00 27.45 235 ILE A O 1
ATOM 1331 N N . TRP A 1 213 ? -35.866 -1.277 -47.843 1.00 25.88 236 TRP A N 1
ATOM 1332 C CA . TRP A 1 213 ? -36.455 -1.628 -49.133 1.00 27.12 236 TRP A CA 1
ATOM 1333 C C . TRP A 1 213 ? -37.949 -1.894 -49.014 1.00 28.14 236 TRP A C 1
ATOM 1334 O O . TRP A 1 213 ? -38.684 -1.681 -49.984 1.00 33.00 236 TRP A O 1
ATOM 1345 N N . HIS A 1 214 ? -38.427 -2.323 -47.841 1.00 27.81 237 HIS A N 1
ATOM 1346 C CA . HIS A 1 214 ? -39.877 -2.391 -47.635 1.00 32.30 237 HIS A CA 1
ATOM 1347 C C . HIS A 1 214 ? -40.464 -1.009 -47.371 1.00 32.10 237 HIS A C 1
ATOM 1348 O O . HIS A 1 214 ? -41.569 -0.718 -47.828 1.00 34.68 237 HIS A O 1
ATOM 1355 N N . THR A 1 215 ? -39.751 -0.148 -46.637 1.00 27.85 238 THR A N 1
ATOM 1356 C CA . THR A 1 215 ? -40.269 1.201 -46.407 1.00 28.72 238 THR A CA 1
ATOM 1357 C C . THR A 1 215 ? -40.498 1.929 -47.725 1.00 30.68 238 THR A C 1
ATOM 1358 O O . THR A 1 215 ? -41.545 2.570 -47.925 1.00 32.39 238 THR A O 1
ATOM 1362 N N . ALA A 1 216 ? -39.565 1.779 -48.667 1.00 30.69 239 ALA A N 1
ATOM 1363 C CA . ALA A 1 216 ? -39.724 2.365 -49.996 1.00 32.73 239 ALA A CA 1
ATOM 1364 C C . ALA A 1 216 ? -40.892 1.733 -50.753 1.00 34.53 239 ALA A C 1
ATOM 1365 O O . ALA A 1 216 ? -41.760 2.435 -51.290 1.00 36.56 239 ALA A O 1
ATOM 1367 N N . SER A 1 217 ? -40.918 0.402 -50.803 1.00 33.95 240 SER A N 1
ATOM 1368 C CA . SER A 1 217 ? -41.920 -0.318 -51.576 1.00 37.72 240 SER A CA 1
ATOM 1369 C C . SER A 1 217 ? -43.327 -0.022 -51.051 1.00 36.78 240 SER A C 1
ATOM 1370 O O . SER A 1 217 ? -44.252 0.236 -51.824 1.00 39.02 240 SER A O 1
ATOM 1373 N N . TYR A 1 218 ? -43.503 -0.045 -49.725 1.00 35.88 241 TYR A N 1
ATOM 1374 C CA . TYR A 1 218 ? -44.806 0.240 -49.123 1.00 36.41 241 TYR A CA 1
ATOM 1375 C C . TYR A 1 218 ? -45.289 1.646 -49.428 1.00 38.12 241 TYR A C 1
ATOM 1376 O O . TYR A 1 218 ? -46.485 1.906 -49.314 1.00 39.76 241 TYR A O 1
ATOM 1385 N N . GLN A 1 219 ? -44.386 2.573 -49.755 1.00 37.88 242 GLN A N 1
ATOM 1386 C CA . GLN A 1 219 ? -44.776 3.943 -50.048 1.00 39.65 242 GLN A CA 1
ATOM 1387 C C . GLN A 1 219 ? -44.612 4.275 -51.532 1.00 41.57 242 GLN A C 1
ATOM 1388 O O . GLN A 1 219 ? -44.489 5.446 -51.893 1.00 42.80 242 GLN A O 1
ATOM 1394 N N . GLY A 1 220 ? -44.618 3.263 -52.402 1.00 42.02 243 GLY A N 1
ATOM 1395 C CA . GLY A 1 220 ? -44.747 3.474 -53.836 1.00 44.35 243 GLY A CA 1
ATOM 1396 C C . GLY A 1 220 ? -43.462 3.548 -54.641 1.00 43.97 243 GLY A C 1
ATOM 1397 O O . GLY A 1 220 ? -43.529 3.792 -55.849 1.00 46.09 243 GLY A O 1
ATOM 1398 N N . LEU A 1 221 ? -42.301 3.345 -54.020 1.00 41.53 244 LEU A N 1
ATOM 1399 C CA . LEU A 1 221 ? -41.020 3.336 -54.711 1.00 41.12 244 LEU A CA 1
ATOM 1400 C C . LEU A 1 221 ? -40.573 1.904 -54.993 1.00 40.17 244 LEU A C 1
ATOM 1401 O O . LEU A 1 221 ? -41.162 0.936 -54.510 1.00 39.53 244 LEU A O 1
ATOM 1406 N N . LYS A 1 222 ? -39.506 1.776 -55.746 1.00 40.20 245 LYS A N 1
ATOM 1407 C CA . LYS A 1 222 ? -38.941 0.494 -56.045 1.00 39.37 245 LYS A CA 1
ATOM 1408 C C . LYS A 1 222 ? -37.508 0.364 -55.438 1.00 37.16 245 LYS A C 1
ATOM 1409 O O . LYS A 1 222 ? -36.772 1.307 -55.426 1.00 37.02 245 LYS A O 1
ATOM 1415 N N . ALA A 1 223 ? -37.155 -0.818 -54.952 1.00 35.62 246 ALA A N 1
ATOM 1416 C CA . ALA A 1 223 ? -35.862 -1.062 -54.325 1.00 33.60 246 ALA A CA 1
ATOM 1417 C C . ALA A 1 223 ? -35.192 -2.273 -54.959 1.00 39.58 246 ALA A C 1
ATOM 1418 O O . ALA A 1 223 ? -35.838 -3.293 -55.220 1.00 35.11 246 ALA A O 1
ATOM 1420 N N . ALA A 1 224 ? -33.897 -2.156 -55.197 1.00 33.23 247 ALA A N 1
ATOM 1421 C CA . ALA A 1 224 ? -33.122 -3.220 -55.801 1.00 33.45 247 ALA A CA 1
ATOM 1422 C C . ALA A 1 224 ? -31.896 -3.445 -54.930 1.00 33.99 247 ALA A C 1
ATOM 1423 O O . ALA A 1 224 ? -31.220 -2.487 -54.558 1.00 34.56 247 ALA A O 1
ATOM 1425 N N . THR A 1 225 ? -31.636 -4.693 -54.560 1.00 32.34 248 THR A N 1
ATOM 1426 C CA . THR A 1 225 ? -30.484 -5.020 -53.730 1.00 31.51 248 THR A CA 1
ATOM 1427 C C . THR A 1 225 ? -29.531 -5.910 -54.505 1.00 32.41 248 THR A C 1
ATOM 1428 O O . THR A 1 225 ? -29.906 -7.011 -54.912 1.00 32.11 248 THR A O 1
ATOM 1432 N N . TYR A 1 226 ? -28.290 -5.456 -54.685 1.00 29.56 249 TYR A N 1
ATOM 1433 C CA . TYR A 1 226 ? -27.258 -6.371 -55.158 1.00 30.06 249 TYR A CA 1
ATOM 1434 C C . TYR A 1 226 ? -26.524 -6.919 -53.938 1.00 32.98 249 TYR A C 1
ATOM 1435 O O . TYR A 1 226 ? -25.431 -6.475 -53.584 1.00 29.98 249 TYR A O 1
ATOM 1444 N N . PHE A 1 227 ? -27.146 -7.928 -53.316 1.00 32.49 250 PHE A N 1
ATOM 1445 C CA . PHE A 1 227 ? -26.677 -8.553 -52.086 1.00 26.89 250 PHE A CA 1
ATOM 1446 C C . PHE A 1 227 ? -26.930 -7.603 -50.924 1.00 33.91 250 PHE A C 1
ATOM 1447 O O . PHE A 1 227 ? -26.589 -6.415 -50.980 1.00 34.27 250 PHE A O 1
ATOM 1455 N N . TRP A 1 228 ? -27.572 -8.118 -49.895 1.00 29.61 251 TRP A N 1
ATOM 1456 C CA . TRP A 1 228 ? -27.662 -7.465 -48.607 1.00 27.93 251 TRP A CA 1
ATOM 1457 C C . TRP A 1 228 ? -28.262 -8.494 -47.669 1.00 25.58 251 TRP A C 1
ATOM 1458 O O . TRP A 1 228 ? -29.197 -9.201 -48.061 1.00 29.11 251 TRP A O 1
ATOM 1469 N N . PRO A 1 229 ? -27.701 -8.659 -46.470 1.00 25.90 252 PRO A N 1
ATOM 1470 C CA . PRO A 1 229 ? -28.281 -9.597 -45.503 1.00 25.14 252 PRO A CA 1
ATOM 1471 C C . PRO A 1 229 ? -29.744 -9.278 -45.280 1.00 24.34 252 PRO A C 1
ATOM 1472 O O . PRO A 1 229 ? -30.100 -8.140 -44.987 1.00 28.56 252 PRO A O 1
ATOM 1476 N N . GLY A 1 230 ? -30.597 -10.277 -45.475 1.00 27.28 253 GLY A N 1
ATOM 1477 C CA . GLY A 1 230 ? -32.031 -10.108 -45.340 1.00 21.80 253 GLY A CA 1
ATOM 1478 C C . GLY A 1 230 ? -32.757 -9.963 -46.659 1.00 26.22 253 GLY A C 1
ATOM 1479 O O . GLY A 1 230 ? -33.960 -10.230 -46.728 1.00 25.96 253 GLY A O 1
ATOM 1480 N N . SER A 1 231 ? -32.047 -9.576 -47.717 1.00 29.32 254 SER A N 1
ATOM 1481 C CA . SER A 1 231 ? -32.717 -9.238 -48.966 1.00 28.43 254 SER A CA 1
ATOM 1482 C C . SER A 1 231 ? -33.243 -10.470 -49.682 1.00 27.04 254 SER A C 1
ATOM 1483 O O . SER A 1 231 ? -34.111 -10.347 -50.542 1.00 30.68 254 SER A O 1
ATOM 1486 N N . GLU A 1 232 ? -32.740 -11.644 -49.312 1.00 29.09 255 GLU A N 1
ATOM 1487 C CA . GLU A 1 232 ? -33.183 -12.897 -49.916 1.00 31.17 255 GLU A CA 1
ATOM 1488 C C . GLU A 1 232 ? -34.228 -13.578 -49.034 1.00 27.98 255 GLU A C 1
ATOM 1489 O O . GLU A 1 232 ? -34.596 -14.730 -49.262 1.00 34.35 255 GLU A O 1
ATOM 1495 N N . VAL A 1 233 ? -34.697 -12.851 -48.025 1.00 34.32 256 VAL A N 1
ATOM 1496 C CA . VAL A 1 233 ? -35.699 -13.350 -47.085 1.00 31.40 256 VAL A CA 1
ATOM 1497 C C . VAL A 1 233 ? -37.023 -12.663 -47.361 1.00 29.47 256 VAL A C 1
ATOM 1498 O O . VAL A 1 233 ? -37.061 -11.474 -47.690 1.00 27.64 256 VAL A O 1
ATOM 1502 N N . LYS A 1 234 ? -38.099 -13.399 -47.194 1.00 27.73 257 LYS A N 1
ATOM 1503 C CA . LYS A 1 234 ? -39.415 -12.880 -47.421 1.00 31.49 257 LYS A CA 1
ATOM 1504 C C . LYS A 1 234 ? -39.883 -12.165 -46.156 1.00 31.50 257 LYS A C 1
ATOM 1505 O O . LYS A 1 234 ? -40.839 -12.538 -45.553 1.00 28.25 257 LYS A O 1
ATOM 1511 N N . ILE A 1 235 ? -39.165 -11.122 -45.771 1.00 26.50 258 ILE A N 1
ATOM 1512 C CA . ILE A 1 235 ? -39.470 -10.340 -44.588 1.00 25.50 258 ILE A CA 1
ATOM 1513 C C . ILE A 1 235 ? -40.838 -9.693 -44.692 1.00 34.13 258 ILE A C 1
ATOM 1514 O O . ILE A 1 235 ? -41.127 -9.033 -45.651 1.00 30.88 258 ILE A O 1
ATOM 1519 N N . ASN A 1 236 ? -41.676 -9.897 -43.680 1.00 29.57 259 ASN A N 1
ATOM 1520 C CA . ASN A 1 236 ? -43.019 -9.330 -43.687 1.00 33.60 259 ASN A CA 1
ATOM 1521 C C . ASN A 1 236 ? -43.771 -9.805 -44.923 1.00 33.06 259 ASN A C 1
ATOM 1522 O O . ASN A 1 236 ? -44.662 -9.125 -45.432 1.00 31.23 259 ASN A O 1
ATOM 1527 N N . GLY A 1 237 ? -43.391 -10.987 -45.396 1.00 31.70 260 GLY A N 1
ATOM 1528 C CA . GLY A 1 237 ? -43.977 -11.594 -46.565 1.00 34.47 260 GLY A CA 1
ATOM 1529 C C . GLY A 1 237 ? -43.551 -11.177 -47.942 1.00 38.71 260 GLY 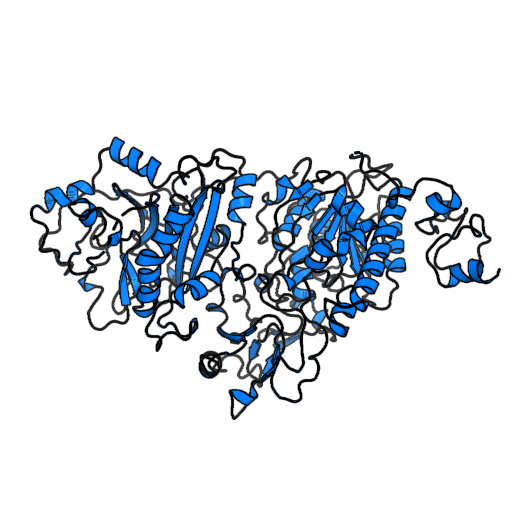A C 1
ATOM 1530 O O . GLY A 1 237 ? -44.157 -11.593 -48.887 1.00 34.64 260 GLY A O 1
ATOM 1531 N N . SER A 1 238 ? -42.503 -10.374 -48.080 1.00 34.89 261 SER A N 1
ATOM 1532 C CA . SER A 1 238 ? -42.092 -9.956 -49.415 1.00 32.96 261 SER A CA 1
ATOM 1533 C C . SER A 1 238 ? -40.599 -9.645 -49.449 1.00 30.82 261 SER A C 1
ATOM 1534 O O . SER A 1 238 ? -39.941 -9.499 -48.419 1.00 29.08 261 SER A O 1
ATOM 1537 N N . TYR A 1 239 ? -40.104 -9.539 -50.679 1.00 31.73 262 TYR A N 1
ATOM 1538 C CA . TYR A 1 239 ? -38.752 -9.293 -51.144 1.00 35.39 262 TYR A CA 1
ATOM 1539 C C . TYR A 1 239 ? -38.604 -7.850 -51.606 1.00 39.24 262 TYR A C 1
ATOM 1540 O O . TYR A 1 239 ? -39.592 -7.178 -51.918 1.00 32.48 262 TYR A O 1
ATOM 1549 N N . PRO A 1 240 ? -37.342 -7.336 -51.712 1.00 32.14 263 PRO A N 1
ATOM 1550 C CA . PRO A 1 240 ? -37.125 -6.102 -52.494 1.00 31.56 263 PRO A CA 1
ATOM 1551 C C . PRO A 1 240 ? -37.737 -6.233 -53.891 1.00 38.02 263 PRO A C 1
ATOM 1552 O O . PRO A 1 240 ? -37.939 -7.356 -54.364 1.00 43.70 263 PRO A O 1
ATOM 1556 N N . THR A 1 241 ? -38.051 -5.107 -54.544 1.00 36.71 264 THR A N 1
ATOM 1557 C CA . THR A 1 241 ? -38.571 -5.132 -55.909 1.00 40.17 264 THR A CA 1
ATOM 1558 C C . THR A 1 241 ? -37.683 -5.974 -56.819 1.00 42.84 264 THR A C 1
ATOM 1559 O O . THR A 1 241 ? -38.176 -6.805 -57.593 1.00 44.56 264 THR A O 1
ATOM 1563 N N . ILE A 1 242 ? -36.367 -5.751 -56.749 1.00 36.69 265 ILE A N 1
ATOM 1564 C CA . ILE A 1 242 ? -35.361 -6.562 -57.424 1.00 41.28 265 ILE A CA 1
ATOM 1565 C C . ILE A 1 242 ? -34.339 -6.992 -56.373 1.00 43.01 265 ILE A C 1
ATOM 1566 O O . ILE A 1 242 ? -34.019 -6.219 -55.463 1.00 40.61 265 ILE A O 1
ATOM 1571 N N . TYR A 1 243 ? -33.847 -8.228 -56.479 1.00 49.81 266 TYR A N 1
ATOM 1572 C CA . TYR A 1 243 ? -32.811 -8.710 -55.571 1.00 40.53 266 TYR A CA 1
ATOM 1573 C C . TYR A 1 243 ? -32.043 -9.827 -56.260 1.00 36.23 266 TYR A C 1
ATOM 1574 O O . TYR A 1 243 ? -32.509 -10.422 -57.240 1.00 35.64 266 TYR A O 1
ATOM 1583 N N . LYS A 1 244 ? -30.850 -10.091 -55.736 1.00 38.09 267 LYS A N 1
ATOM 1584 C CA . LYS A 1 244 ? -29.907 -11.049 -56.293 1.00 33.36 267 LYS A CA 1
ATOM 1585 C C . LYS A 1 244 ? -29.634 -12.168 -55.298 1.00 33.44 267 LYS A C 1
ATOM 1586 O O . LYS A 1 244 ? -29.495 -11.917 -54.100 1.00 30.69 267 LYS A O 1
ATOM 1592 N N . VAL A 1 245 ? -29.565 -13.401 -55.803 1.00 39.56 268 VAL A N 1
ATOM 1593 C CA . VAL A 1 245 ? -29.202 -14.545 -54.970 1.00 39.66 268 VAL A CA 1
ATOM 1594 C C . VAL A 1 245 ? -27.729 -14.446 -54.604 1.00 35.77 268 VAL A C 1
ATOM 1595 O O . VAL A 1 245 ? -26.862 -14.348 -55.482 1.00 33.05 268 VAL A O 1
ATOM 1599 N N . TYR A 1 246 ? -27.432 -14.518 -53.309 1.00 30.81 269 TYR A N 1
ATOM 1600 C CA . TYR A 1 246 ? -26.066 -14.271 -52.879 1.00 32.63 269 TYR A CA 1
ATOM 1601 C C . TYR A 1 246 ? -25.096 -15.225 -53.567 1.00 37.21 269 TYR A C 1
ATOM 1602 O O . TYR A 1 246 ? -25.341 -16.430 -53.670 1.00 38.27 269 TYR A O 1
ATOM 1611 N N . ASN A 1 247 ? -24.005 -14.659 -54.079 1.00 37.67 270 ASN A N 1
ATOM 1612 C CA . ASN A 1 247 ? -22.932 -15.450 -54.673 1.00 32.65 270 ASN A CA 1
ATOM 1613 C C . ASN A 1 247 ? -21.649 -14.663 -54.450 1.00 32.53 270 ASN A C 1
ATOM 1614 O O . ASN A 1 247 ? -21.360 -13.722 -55.195 1.00 35.06 270 ASN A O 1
ATOM 1619 N N . LYS A 1 248 ? -20.885 -15.069 -53.436 1.00 32.91 271 LYS A N 1
ATOM 1620 C CA . LYS A 1 248 ? -19.658 -14.372 -53.081 1.00 30.50 271 LYS A CA 1
ATOM 1621 C C . LYS A 1 248 ? -18.667 -14.301 -54.239 1.00 35.28 271 LYS A C 1
ATOM 1622 O O . LYS A 1 248 ? -17.817 -13.403 -54.261 1.00 33.62 271 LYS A O 1
ATOM 1628 N N . SER A 1 249 ? -18.788 -15.203 -55.218 1.00 34.48 272 SER A N 1
ATOM 1629 C CA . SER A 1 249 ? -17.869 -15.308 -56.343 1.00 42.40 272 SER A CA 1
ATOM 1630 C C . SER A 1 249 ? -18.129 -14.287 -57.440 1.00 41.83 272 SER A C 1
ATOM 1631 O O . SER A 1 249 ? -17.301 -14.164 -58.345 1.00 39.22 272 SER A O 1
ATOM 1634 N N . THR A 1 250 ? -19.255 -13.592 -57.411 1.00 40.38 273 THR A N 1
ATOM 1635 C CA . THR A 1 250 ? -19.565 -12.650 -58.471 1.00 37.68 273 THR A CA 1
ATOM 1636 C C . THR A 1 250 ? -18.513 -11.547 -58.481 1.00 37.36 273 THR A C 1
ATOM 1637 O O . THR A 1 250 ? -18.267 -10.930 -57.438 1.00 39.83 273 THR A O 1
ATOM 1641 N N . PRO A 1 251 ? -17.817 -11.330 -59.594 1.00 43.37 274 PRO A N 1
ATOM 1642 C CA . PRO A 1 251 ? -16.857 -10.225 -59.667 1.00 40.16 274 PRO A CA 1
ATOM 1643 C C . PRO A 1 251 ? -17.490 -8.932 -59.186 1.00 38.64 274 PRO A C 1
ATOM 1644 O O . PRO A 1 251 ? -18.619 -8.604 -59.555 1.00 39.88 274 PRO A O 1
ATOM 1648 N N . PHE A 1 252 ? -16.757 -8.208 -58.329 1.00 41.42 275 PHE A N 1
ATOM 1649 C CA . PHE A 1 252 ? -17.227 -6.912 -57.851 1.00 37.49 275 PHE A CA 1
ATOM 1650 C C . PHE A 1 252 ? -17.627 -6.017 -59.018 1.00 37.14 275 PHE A C 1
ATOM 1651 O O . PHE A 1 252 ? -18.628 -5.297 -58.954 1.00 38.46 275 PHE A O 1
ATOM 1659 N N . GLU A 1 253 ? -16.842 -6.064 -60.095 1.00 39.37 276 GLU A N 1
ATOM 1660 C CA . GLU A 1 253 ? -17.125 -5.286 -61.298 1.00 41.43 276 GLU A CA 1
ATOM 1661 C C . GLU A 1 253 ? -18.489 -5.618 -61.874 1.00 42.03 276 GLU A C 1
ATOM 1662 O O . GLU A 1 253 ? -19.241 -4.716 -62.258 1.00 43.27 276 GLU A O 1
ATOM 1668 N N . ALA A 1 254 ? -18.804 -6.910 -61.988 1.00 43.08 277 ALA A N 1
ATOM 1669 C CA . ALA A 1 254 ? -20.132 -7.315 -62.452 1.00 44.95 277 ALA A CA 1
ATOM 1670 C C . ALA A 1 254 ? -21.225 -6.734 -61.571 1.00 40.83 277 ALA A C 1
ATOM 1671 O O . ALA A 1 254 ? -22.291 -6.360 -62.063 1.00 41.59 277 ALA A O 1
ATOM 1673 N N . ARG A 1 255 ? -20.973 -6.636 -60.257 1.00 38.45 278 ARG A N 1
ATOM 1674 C CA . ARG A 1 255 ? -21.986 -6.073 -59.363 1.00 38.56 278 ARG A CA 1
ATOM 1675 C C . ARG A 1 255 ? -22.243 -4.605 -59.691 1.00 37.21 278 ARG A C 1
ATOM 1676 O O . ARG A 1 255 ? -23.400 -4.164 -59.743 1.00 37.26 278 ARG A O 1
ATOM 1684 N N . VAL A 1 256 ? -21.175 -3.846 -59.955 1.00 37.87 279 VAL A N 1
ATOM 1685 C CA . VAL A 1 256 ? -21.301 -2.429 -60.293 1.00 38.67 279 VAL A CA 1
ATOM 1686 C C . VAL A 1 256 ? -22.043 -2.250 -61.622 1.00 41.11 279 VAL A C 1
ATOM 1687 O O . VAL A 1 256 ? -22.942 -1.406 -61.747 1.00 41.50 279 VAL A O 1
ATOM 1691 N N . MET A 1 257 ? -21.670 -3.033 -62.634 1.00 42.97 280 MET A N 1
ATOM 1692 C CA . MET A 1 257 ? -22.280 -2.860 -63.947 1.00 45.58 280 MET A CA 1
ATOM 1693 C C . MET A 1 257 ? -23.783 -3.097 -63.874 1.00 45.32 280 MET A C 1
ATOM 1694 O O . MET A 1 257 ? -24.565 -2.331 -64.438 1.00 46.68 280 MET A O 1
ATOM 1699 N N . GLU A 1 258 ? -24.211 -4.108 -63.102 1.00 43.61 281 GLU A N 1
ATOM 1700 C CA . GLU A 1 258 ? -25.645 -4.365 -62.979 1.00 43.74 281 GLU A CA 1
ATOM 1701 C C . GLU A 1 258 ? -26.345 -3.248 -62.207 1.00 42.17 281 GLU A C 1
ATOM 1702 O O . GLU A 1 258 ? -27.474 -2.891 -62.530 1.00 45.37 281 GLU A O 1
ATOM 1708 N N . VAL A 1 259 ? -25.702 -2.675 -61.190 1.00 41.12 282 VAL A N 1
ATOM 1709 C CA . VAL A 1 259 ? -26.293 -1.515 -60.516 1.00 39.37 282 VAL A CA 1
ATOM 1710 C C . VAL A 1 259 ? -26.429 -0.353 -61.495 1.00 41.62 282 VAL A C 1
ATOM 1711 O O . VAL A 1 259 ? -27.421 0.388 -61.466 1.00 42.07 282 VAL A O 1
ATOM 1715 N N . LEU A 1 260 ? -25.437 -0.177 -62.373 1.00 43.24 283 LEU A N 1
ATOM 1716 C CA . LEU A 1 260 ? -25.528 0.864 -63.391 1.00 47.31 283 LEU A CA 1
ATOM 1717 C C . LEU A 1 260 ? -26.676 0.585 -64.357 1.00 47.80 283 LEU A C 1
ATOM 1718 O O . LEU A 1 260 ? -27.344 1.513 -64.816 1.00 49.38 283 LEU A O 1
ATOM 1723 N N . LYS A 1 261 ? -26.935 -0.689 -64.660 1.00 47.96 284 LYS A N 1
ATOM 1724 C CA . LYS A 1 261 ? -28.032 -1.015 -65.572 1.00 50.04 284 LYS A CA 1
ATOM 1725 C C . LYS A 1 261 ? -29.387 -0.698 -64.955 1.00 51.50 284 LYS A C 1
ATOM 1726 O O . LYS A 1 261 ? -30.312 -0.284 -65.658 1.00 51.29 284 LYS A O 1
ATOM 1732 N N . TRP A 1 262 ? -29.532 -0.911 -63.647 1.00 46.50 285 TRP A N 1
ATOM 1733 C CA . TRP A 1 262 ? -30.802 -0.595 -63.012 1.00 47.37 285 TRP A CA 1
ATOM 1734 C C . TRP A 1 262 ? -31.105 0.888 -63.140 1.00 48.70 285 TRP A C 1
ATOM 1735 O O . TRP A 1 262 ? -32.255 1.289 -63.347 1.00 48.11 285 TRP A O 1
ATOM 1746 N N . LEU A 1 263 ? -30.076 1.717 -63.026 1.00 46.67 286 LEU A N 1
ATOM 1747 C CA . LEU A 1 263 ? -30.223 3.133 -63.325 1.00 48.18 286 LEU A CA 1
ATOM 1748 C C . LEU A 1 263 ? -30.562 3.397 -64.783 1.00 51.56 286 LEU A C 1
ATOM 1749 O O . LEU A 1 263 ? -31.109 4.457 -65.082 1.00 53.21 286 LEU A O 1
ATOM 1754 N N . ASP A 1 264 ? -30.212 2.485 -65.691 1.00 52.78 287 ASP A N 1
ATOM 1755 C CA . ASP A 1 264 ? -30.534 2.612 -67.108 1.00 56.16 287 ASP A CA 1
ATOM 1756 C C . ASP A 1 264 ? -31.933 2.116 -67.442 1.00 57.28 287 ASP A C 1
ATOM 1757 O O . ASP A 1 264 ? -32.337 2.190 -68.610 1.00 60.26 287 ASP A O 1
ATOM 1762 N N . LEU A 1 265 ? -32.662 1.602 -66.460 1.00 55.14 288 LEU A N 1
ATOM 1763 C CA . LEU A 1 265 ? -33.974 1.066 -66.715 1.00 56.18 288 LEU A CA 1
ATOM 1764 C C . LEU A 1 265 ? -34.943 2.180 -67.065 1.00 58.28 288 LEU A C 1
ATOM 1765 O O . LEU A 1 265 ? -34.738 3.347 -66.692 1.00 58.10 288 LEU A O 1
ATOM 1770 N N . PRO A 1 266 ? -35.984 1.842 -67.829 1.00 60.56 289 PRO A N 1
ATOM 1771 C CA . PRO A 1 266 ? -37.139 2.738 -67.965 1.00 62.39 289 PRO A CA 1
ATOM 1772 C C . PRO A 1 266 ? -37.596 3.270 -66.610 1.00 60.07 289 PRO A C 1
ATOM 1773 O O . PRO A 1 266 ? -37.607 2.561 -65.609 1.00 57.37 289 PRO A O 1
ATOM 1777 N N . LYS A 1 267 ? -37.988 4.542 -66.588 1.00 61.36 290 LYS A N 1
ATOM 1778 C CA . LYS A 1 267 ? -38.433 5.190 -65.356 1.00 62.39 290 LYS A CA 1
ATOM 1779 C C . LYS A 1 267 ? -39.490 4.376 -64.621 1.00 59.75 290 LYS A C 1
ATOM 1780 O O . LYS A 1 267 ? -39.543 4.400 -63.386 1.00 55.82 290 LYS A O 1
ATOM 1786 N N . ALA A 1 268 ? -40.331 3.643 -65.352 1.00 60.16 291 ALA A N 1
ATOM 1787 C CA . ALA A 1 268 ? -41.403 2.886 -64.708 1.00 59.35 291 ALA A CA 1
ATOM 1788 C C . ALA A 1 268 ? -40.868 1.711 -63.906 1.00 56.30 291 ALA A C 1
ATOM 1789 O O . ALA A 1 268 ? -41.527 1.255 -62.963 1.00 54.81 291 ALA A O 1
ATOM 1791 N N . LYS A 1 269 ? -39.718 1.170 -64.292 1.00 55.61 292 LYS A N 1
ATOM 1792 C CA . LYS A 1 269 ? -39.144 0.035 -63.591 1.00 52.99 292 LYS A CA 1
ATOM 1793 C C . LYS A 1 269 ? -37.860 0.396 -62.870 1.00 50.58 292 LYS A C 1
ATOM 1794 O O . LYS A 1 269 ? -37.288 -0.461 -62.198 1.00 48.47 292 LYS A O 1
ATOM 1800 N N . ARG A 1 270 ? -37.404 1.628 -62.982 1.00 51.11 293 ARG A N 1
ATOM 1801 C CA . ARG A 1 270 ? -36.107 1.977 -62.442 1.00 49.20 293 ARG A CA 1
ATOM 1802 C C . ARG A 1 270 ? -36.178 2.002 -60.921 1.00 46.33 293 ARG A C 1
ATOM 1803 O O . ARG A 1 270 ? -37.111 2.603 -60.343 1.00 46.37 293 ARG A O 1
ATOM 1811 N N . PRO A 1 271 ? -35.250 1.336 -60.235 1.00 43.98 294 PRO A N 1
ATOM 1812 C CA . PRO A 1 271 ? -35.203 1.431 -58.765 1.00 41.36 294 PRO A CA 1
ATOM 1813 C C . PRO A 1 271 ? -34.913 2.850 -58.284 1.00 41.14 294 PRO A C 1
ATOM 1814 O O . PRO A 1 271 ? -34.116 3.573 -58.873 1.00 42.16 294 PRO A O 1
ATOM 1818 N N . ASP A 1 272 ? -35.572 3.258 -57.198 1.00 40.03 295 ASP A N 1
ATOM 1819 C CA . ASP A 1 272 ? -35.217 4.516 -56.537 1.00 39.54 295 ASP A CA 1
ATOM 1820 C C . ASP A 1 272 ? -34.182 4.324 -55.440 1.00 36.90 295 ASP A C 1
ATOM 1821 O O . ASP A 1 272 ? -33.556 5.293 -55.013 1.00 36.52 295 ASP A O 1
ATOM 1826 N N . PHE A 1 273 ? -34.014 3.105 -54.965 1.00 35.26 296 PHE A N 1
ATOM 1827 C CA . PHE A 1 273 ? -33.041 2.791 -53.933 1.00 32.90 296 PHE A CA 1
ATOM 1828 C C . PHE A 1 273 ? -32.354 1.508 -54.352 1.00 32.44 296 PHE A C 1
ATOM 1829 O O . PHE A 1 273 ? -33.002 0.578 -54.841 1.00 34.07 296 PHE A O 1
ATOM 1837 N N . SER A 1 274 ? -31.038 1.476 -54.218 1.00 31.55 297 SER A N 1
ATOM 1838 C CA . SER A 1 274 ? -30.328 0.246 -54.514 1.00 33.41 297 SER A CA 1
ATOM 1839 C C . SER A 1 274 ? -29.136 0.096 -53.583 1.00 29.25 297 SER A C 1
ATOM 1840 O O . SER A 1 274 ? -28.559 1.074 -53.112 1.00 28.77 297 SER A O 1
ATOM 1843 N N . THR A 1 275 ? -28.802 -1.152 -53.311 1.00 28.35 298 THR A N 1
ATOM 1844 C CA . THR A 1 275 ? -27.683 -1.508 -52.468 1.00 32.25 298 THR A CA 1
ATOM 1845 C C . THR A 1 275 ? -26.615 -2.178 -53.308 1.00 30.68 298 THR A C 1
ATOM 1846 O O . THR A 1 275 ? -26.899 -2.845 -54.315 1.00 31.97 298 THR A O 1
ATOM 1850 N N . LEU A 1 276 ? -25.386 -1.998 -52.861 1.00 31.62 299 LEU A N 1
ATOM 1851 C CA . LEU A 1 276 ? -24.219 -2.616 -53.453 1.00 29.20 299 LEU A CA 1
ATOM 1852 C C . LEU A 1 276 ? -23.385 -3.149 -52.302 1.00 26.25 299 LEU A C 1
ATOM 1853 O O . LEU A 1 276 ? -23.212 -2.458 -51.295 1.00 24.71 299 LEU A O 1
ATOM 1858 N N . TYR A 1 277 ? -22.871 -4.364 -52.438 1.00 29.68 300 TYR A N 1
ATOM 1859 C CA . TYR A 1 277 ? -22.162 -4.993 -51.334 1.00 24.53 300 TYR A CA 1
ATOM 1860 C C . TYR A 1 277 ? -20.958 -5.761 -51.857 1.00 25.41 300 TYR A C 1
ATOM 1861 O O . TYR A 1 277 ? -21.084 -6.533 -52.810 1.00 26.74 300 TYR A O 1
ATOM 1870 N N . ILE A 1 278 ? -19.789 -5.558 -51.221 1.00 26.83 301 ILE A N 1
ATOM 1871 C CA . ILE A 1 278 ? -18.600 -6.349 -51.519 1.00 26.11 301 ILE A CA 1
ATOM 1872 C C . ILE A 1 278 ? -18.024 -6.847 -50.202 1.00 24.21 301 ILE A C 1
ATOM 1873 O O . ILE A 1 278 ? -18.159 -6.200 -49.158 1.00 25.49 301 ILE A O 1
ATOM 1878 N N . GLU A 1 279 ? -17.392 -8.020 -50.260 1.00 25.93 302 GLU A N 1
ATOM 1879 C CA . GLU A 1 279 ? -16.871 -8.726 -49.094 1.00 25.04 302 GLU A CA 1
ATOM 1880 C C . GLU A 1 279 ? -15.504 -8.223 -48.636 1.00 26.98 302 GLU A C 1
ATOM 1881 O O . GLU A 1 279 ? -15.040 -8.630 -47.558 1.00 27.53 302 GLU A O 1
ATOM 1887 N N . GLU A 1 280 ? -14.837 -7.411 -49.447 1.00 24.87 303 GLU A N 1
ATOM 1888 C CA . GLU A 1 280 ? -13.538 -6.833 -49.054 1.00 25.82 303 GLU A CA 1
ATOM 1889 C C . GLU A 1 280 ? -13.763 -5.418 -48.457 1.00 23.94 303 GLU A C 1
ATOM 1890 O O . GLU A 1 280 ? -14.671 -4.716 -48.909 1.00 23.86 303 GLU A O 1
ATOM 1896 N N . PRO A 1 281 ? -12.930 -5.011 -47.487 1.00 26.31 304 PRO A N 1
ATOM 1897 C CA . PRO A 1 281 ? -11.680 -5.646 -47.033 1.00 23.82 304 PRO A CA 1
ATOM 1898 C C . PRO A 1 281 ? -11.829 -6.759 -45.945 1.00 25.47 304 PRO A C 1
ATOM 1899 O O . PRO A 1 281 ? -10.812 -7.189 -45.360 1.00 23.88 304 PRO A O 1
ATOM 1903 N N . ASP A 1 282 ? -13.067 -7.194 -45.658 1.00 24.99 305 ASP A N 1
ATOM 1904 C CA . ASP A 1 282 ? -13.312 -8.139 -44.564 1.00 21.13 305 ASP A CA 1
ATOM 1905 C C . ASP A 1 282 ? -12.623 -9.474 -44.815 1.00 23.80 305 ASP A C 1
ATOM 1906 O O . ASP A 1 282 ? -11.931 -9.995 -43.934 1.00 24.58 305 ASP A O 1
ATOM 1911 N N . THR A 1 283 ? -12.789 -10.041 -46.023 1.00 23.84 306 THR A N 1
ATOM 1912 C CA . THR A 1 283 ? -12.219 -11.356 -46.311 1.00 25.20 306 THR A CA 1
ATOM 1913 C C . THR A 1 283 ? -10.710 -11.368 -46.109 1.00 26.17 306 THR A C 1
ATOM 1914 O O . THR A 1 283 ? -10.181 -12.205 -45.374 1.00 26.46 306 THR A O 1
ATOM 1918 N N . THR A 1 284 ? -9.997 -10.454 -46.760 1.00 32.69 307 THR A N 1
ATOM 1919 C CA . THR A 1 284 ? -8.544 -10.432 -46.599 1.00 27.71 307 THR A CA 1
ATOM 1920 C C . THR A 1 284 ? -8.170 -10.026 -45.171 1.00 28.21 307 THR A C 1
ATOM 1921 O O . THR A 1 284 ? -7.221 -10.564 -44.594 1.00 27.26 307 THR A O 1
ATOM 1925 N N . GLY A 1 285 ? -8.957 -9.145 -44.555 1.00 24.85 308 GLY A N 1
ATOM 1926 C CA . GLY A 1 285 ? -8.670 -8.759 -43.182 1.00 23.83 308 GLY A CA 1
ATOM 1927 C C . GLY A 1 285 ? -8.679 -9.939 -42.226 1.00 28.67 308 GLY A C 1
ATOM 1928 O O . GLY A 1 285 ? -7.848 -10.017 -41.322 1.00 25.71 308 GLY A O 1
ATOM 1929 N N . HIS A 1 286 ? -9.645 -10.854 -42.395 1.00 23.47 309 HIS A N 1
ATOM 1930 C CA . HIS A 1 286 ? -9.668 -12.083 -41.605 1.00 28.50 309 HIS A CA 1
ATOM 1931 C C . HIS A 1 286 ? -8.402 -12.900 -41.809 1.00 31.24 309 HIS A C 1
ATOM 1932 O O . HIS A 1 286 ? -7.823 -13.437 -40.852 1.00 35.59 309 HIS A O 1
ATOM 1939 N N . LYS A 1 287 ? -7.973 -13.028 -43.053 1.00 26.92 310 LYS A N 1
ATOM 1940 C CA . LYS A 1 287 ? -6.901 -13.959 -43.361 1.00 28.94 310 LYS A CA 1
ATOM 1941 C C . LYS A 1 287 ? -5.542 -13.422 -42.912 1.00 32.08 310 LYS A C 1
ATOM 1942 O O . LYS A 1 287 ? -4.715 -14.175 -42.378 1.00 30.86 310 LYS A O 1
ATOM 1948 N N . PHE A 1 288 ? -5.295 -12.131 -43.109 1.00 29.14 311 PHE A N 1
ATOM 1949 C CA . PHE A 1 288 ? -3.986 -11.554 -42.847 1.00 30.08 311 PHE A CA 1
ATOM 1950 C C . PHE A 1 288 ? -3.978 -10.478 -41.763 1.00 28.64 311 PHE A C 1
ATOM 1951 O O . PHE A 1 288 ? -2.896 -10.022 -41.381 1.00 30.33 311 PHE A O 1
ATOM 1959 N N . GLY A 1 289 ? -5.130 -10.074 -41.237 1.00 30.33 312 GLY A N 1
ATOM 1960 C CA . GLY A 1 289 ? -5.138 -9.066 -40.200 1.00 31.89 312 GLY A CA 1
ATOM 1961 C C . GLY A 1 289 ? -5.189 -7.664 -40.776 1.00 30.76 312 GLY A C 1
ATOM 1962 O O . GLY A 1 289 ? -4.871 -7.430 -41.956 1.00 27.53 312 GLY A O 1
ATOM 1963 N N . PRO A 1 290 ? -5.578 -6.693 -39.940 1.00 23.85 313 PRO A N 1
ATOM 1964 C CA . PRO A 1 290 ? -5.872 -5.361 -40.476 1.00 28.14 313 PRO A CA 1
ATOM 1965 C C . PRO A 1 290 ? -4.633 -4.549 -40.823 1.00 31.96 313 PRO A C 1
ATOM 1966 O O . PRO A 1 290 ? -4.763 -3.524 -41.499 1.00 32.60 313 PRO A O 1
ATOM 1970 N N . VAL A 1 291 ? -3.440 -4.960 -40.399 1.00 25.99 314 VAL A N 1
ATOM 1971 C CA . VAL A 1 291 ? -2.229 -4.249 -40.785 1.00 30.09 314 VAL A CA 1
ATOM 1972 C C . VAL A 1 291 ? -1.392 -5.226 -41.597 1.00 37.73 314 VAL A C 1
ATOM 1973 O O . VAL A 1 291 ? -0.551 -5.943 -41.040 1.00 45.75 314 VAL A O 1
ATOM 1977 N N . SER A 1 292 ? -1.665 -5.303 -42.901 1.00 31.00 315 SER A N 1
ATOM 1978 C CA . SER A 1 292 ? -1.012 -6.250 -43.793 1.00 31.91 315 SER A CA 1
ATOM 1979 C C . SER A 1 292 ? -1.038 -5.697 -45.210 1.00 32.94 315 SER A C 1
ATOM 1980 O O . SER A 1 292 ? -2.013 -5.062 -45.635 1.00 31.90 315 SER A O 1
ATOM 1983 N N . GLY A 1 293 ? 0.047 -5.961 -45.934 1.00 35.18 316 GLY A N 1
ATOM 1984 C CA . GLY A 1 293 ? 0.065 -5.636 -47.347 1.00 36.54 316 GLY A CA 1
ATOM 1985 C C . GLY A 1 293 ? -1.119 -6.213 -48.091 1.00 35.88 316 GLY A C 1
ATOM 1986 O O . GLY A 1 293 ? -1.652 -5.579 -49.001 1.00 36.02 316 GLY A O 1
ATOM 1987 N N . GLN A 1 294 ? -1.580 -7.395 -47.684 1.00 35.24 317 GLN A N 1
ATOM 1988 C CA . GLN A 1 294 ? -2.703 -8.012 -48.367 1.00 34.77 317 GLN A CA 1
ATOM 1989 C C . GLN A 1 294 ? -3.965 -7.170 -48.217 1.00 32.75 317 GLN A C 1
ATOM 1990 O O . GLN A 1 294 ? -4.710 -6.978 -49.184 1.00 32.91 317 GLN A O 1
ATOM 1996 N N . VAL A 1 295 ? -4.204 -6.628 -47.024 1.00 31.04 318 VAL A N 1
ATOM 1997 C CA . VAL A 1 295 ? -5.397 -5.819 -46.842 1.00 35.57 318 VAL A CA 1
ATOM 1998 C C . VAL A 1 295 ? -5.319 -4.555 -47.686 1.00 32.45 318 VAL A C 1
ATOM 1999 O O . VAL A 1 295 ? -6.301 -4.162 -48.327 1.00 29.60 318 VAL A O 1
ATOM 2003 N N . ILE A 1 296 ? -4.149 -3.918 -47.736 1.00 31.24 319 ILE A N 1
ATOM 2004 C CA . ILE A 1 296 ? -4.021 -2.748 -48.603 1.00 37.06 319 ILE A CA 1
ATOM 2005 C C . ILE A 1 296 ? -4.334 -3.105 -50.048 1.00 33.62 319 ILE A C 1
ATOM 2006 O O . ILE A 1 296 ? -5.008 -2.342 -50.740 1.00 33.72 319 ILE A O 1
ATOM 2011 N N . LYS A 1 297 ? -3.891 -4.275 -50.518 1.00 34.83 320 LYS A N 1
ATOM 2012 C CA . LYS A 1 297 ? -4.261 -4.692 -51.875 1.00 36.22 320 LYS A CA 1
ATOM 2013 C C . LYS A 1 297 ? -5.772 -4.843 -52.002 1.00 36.66 320 LYS A C 1
ATOM 2014 O O . LYS A 1 297 ? -6.376 -4.395 -52.989 1.00 36.26 320 LYS A O 1
ATOM 2020 N N . SER A 1 298 ? -6.404 -5.443 -50.995 1.00 32.88 321 SER A N 1
ATOM 2021 C CA . SER A 1 298 ? -7.847 -5.603 -51.037 1.00 32.49 321 SER A CA 1
ATOM 2022 C C . SER A 1 298 ? -8.555 -4.253 -50.984 1.00 31.91 321 SER A C 1
ATOM 2023 O O . SER A 1 298 ? -9.597 -4.076 -51.632 1.00 34.52 321 SER A O 1
ATOM 2026 N N . LEU A 1 299 ? -7.990 -3.283 -50.261 1.00 30.17 322 LEU A N 1
ATOM 2027 C CA . LEU A 1 299 ? -8.605 -1.959 -50.181 1.00 29.53 322 LEU A CA 1
ATOM 2028 C C . LEU A 1 299 ? -8.488 -1.217 -51.501 1.00 31.38 322 LEU A C 1
ATOM 2029 O O . LEU A 1 299 ? -9.379 -0.442 -51.866 1.00 34.67 322 LEU A O 1
ATOM 2034 N N . GLN A 1 300 ? -7.378 -1.414 -52.208 1.00 33.31 323 GLN A N 1
ATOM 2035 C CA . GLN A 1 300 ? -7.248 -0.851 -53.542 1.00 36.84 323 GLN A CA 1
ATOM 2036 C C . GLN A 1 300 ? -8.237 -1.491 -54.504 1.00 35.82 323 GLN A C 1
ATOM 2037 O O . GLN A 1 300 ? -8.819 -0.810 -55.350 1.00 36.71 323 GLN A O 1
ATOM 2043 N N . MET A 1 301 ? -8.460 -2.791 -54.367 1.00 35.34 324 MET A N 1
ATOM 2044 C CA . MET A 1 301 ? -9.467 -3.436 -55.188 1.00 35.71 324 MET A CA 1
ATOM 2045 C C . MET A 1 301 ? -10.852 -2.914 -54.827 1.00 37.72 324 MET A C 1
ATOM 2046 O O . MET A 1 301 ? -11.700 -2.709 -55.702 1.00 39.12 324 MET A O 1
ATOM 2051 N N . ALA A 1 302 ? -11.088 -2.645 -53.538 1.00 37.66 325 ALA A N 1
ATOM 2052 C CA . ALA A 1 302 ? -12.320 -1.959 -53.159 1.00 35.31 325 ALA A CA 1
ATOM 2053 C C . ALA A 1 302 ? -12.348 -0.560 -53.744 1.00 39.76 325 ALA A C 1
ATOM 2054 O O . ALA A 1 302 ? -13.380 -0.120 -54.258 1.00 38.80 325 ALA A O 1
ATOM 2056 N N . ASP A 1 303 ? -11.214 0.149 -53.693 1.00 37.90 326 ASP A N 1
ATOM 2057 C CA . ASP A 1 303 ? -11.188 1.502 -54.232 1.00 38.33 326 ASP A CA 1
ATOM 2058 C C . ASP A 1 303 ? -11.519 1.529 -55.722 1.00 37.51 326 ASP A C 1
ATOM 2059 O O . ASP A 1 303 ? -12.199 2.447 -56.189 1.00 37.57 326 ASP A O 1
ATOM 2064 N N . ARG A 1 304 ? -11.029 0.549 -56.489 1.00 40.31 327 ARG A N 1
ATOM 2065 C CA . ARG A 1 304 ? -11.331 0.510 -57.923 1.00 39.29 327 ARG A CA 1
ATOM 2066 C C . ARG A 1 304 ? -12.794 0.158 -58.172 1.00 41.55 327 ARG A C 1
ATOM 2067 O O . ARG A 1 304 ? -13.397 0.613 -59.161 1.00 40.19 327 ARG A O 1
ATOM 2075 N N . THR A 1 305 ? -13.373 -0.679 -57.310 1.00 41.00 328 THR A N 1
ATOM 2076 C CA . THR A 1 305 ? -14.800 -0.972 -57.418 1.00 37.88 328 THR A CA 1
ATOM 2077 C C . THR A 1 305 ? -15.609 0.312 -57.363 1.00 37.28 328 THR A C 1
ATOM 2078 O O . THR A 1 305 ? -16.511 0.542 -58.175 1.00 40.84 328 THR A O 1
ATOM 2082 N N . LEU A 1 306 ? -15.295 1.157 -56.393 1.00 38.63 329 LEU A N 1
ATOM 2083 C CA . LEU A 1 306 ? -16.004 2.415 -56.235 1.00 39.00 329 LEU A CA 1
ATOM 2084 C C . LEU A 1 306 ? -15.665 3.378 -57.367 1.00 39.85 329 LEU A C 1
ATOM 2085 O O . LEU A 1 306 ? -16.507 4.179 -57.785 1.00 42.48 329 LEU A O 1
ATOM 2090 N N . GLY A 1 307 ? -14.423 3.339 -57.848 1.00 38.43 330 GLY A N 1
ATOM 2091 C CA . GLY A 1 307 ? -14.063 4.151 -59.007 1.00 42.18 330 GLY A CA 1
ATOM 2092 C C . GLY A 1 307 ? -14.928 3.846 -60.214 1.00 42.74 330 GLY A C 1
ATOM 2093 O O . GLY A 1 307 ? -15.482 4.750 -60.843 1.00 44.22 330 GLY A O 1
ATOM 2094 N N . MET A 1 308 ? -15.069 2.559 -60.537 1.00 42.68 331 MET A N 1
ATOM 2095 C CA . MET A 1 308 ? -15.942 2.138 -61.632 1.00 44.16 331 MET A CA 1
ATOM 2096 C C . MET A 1 308 ? -17.358 2.662 -61.463 1.00 43.55 331 MET A C 1
ATOM 2097 O O . MET A 1 308 ? -17.991 3.088 -62.439 1.00 45.51 331 MET A O 1
ATOM 2102 N N . LEU A 1 309 ? -17.873 2.648 -60.231 1.00 42.59 332 LEU A N 1
ATOM 2103 C CA . LEU A 1 309 ? -19.236 3.125 -60.017 1.00 40.52 332 LEU A CA 1
ATOM 2104 C C . LEU A 1 309 ? -19.357 4.611 -60.327 1.00 43.44 332 LEU A C 1
ATOM 2105 O O . LEU A 1 309 ? -20.304 5.034 -61.005 1.00 43.37 332 LEU A O 1
ATOM 2110 N N . MET A 1 310 ? -18.406 5.415 -59.836 1.00 41.76 333 MET A N 1
ATOM 2111 C CA . MET A 1 310 ? -18.461 6.863 -60.030 1.00 43.16 333 MET A CA 1
ATOM 2112 C C . MET A 1 310 ? -18.269 7.253 -61.491 1.00 46.35 333 MET A C 1
ATOM 2113 O O . MET A 1 310 ? -18.904 8.199 -61.971 1.00 47.97 333 MET A O 1
ATOM 2118 N N . GLU A 1 311 ? -17.363 6.583 -62.203 1.00 47.50 334 GLU A N 1
ATOM 2119 C CA . GLU A 1 311 ? -17.182 6.903 -63.617 1.00 50.72 334 GLU A CA 1
ATOM 2120 C C . GLU A 1 311 ? -18.433 6.529 -64.403 1.00 51.76 334 GLU A C 1
ATOM 2121 O O . GLU A 1 311 ? -18.864 7.268 -65.292 1.00 54.21 334 GLU A O 1
ATOM 2127 N N . GLY A 1 312 ? -19.052 5.400 -64.047 1.00 50.01 335 GLY A N 1
ATOM 2128 C CA . GLY A 1 312 ? -20.315 5.017 -64.661 1.00 50.83 335 GLY A CA 1
ATOM 2129 C C . GLY A 1 312 ? -21.425 6.024 -64.423 1.00 50.95 335 GLY A C 1
ATOM 2130 O O . GLY A 1 312 ? -22.239 6.281 -65.316 1.00 53.06 335 GLY A O 1
ATOM 2131 N N . LEU A 1 313 ? -21.496 6.586 -63.210 1.00 48.82 336 LEU A N 1
ATOM 2132 C CA . LEU A 1 313 ? -22.472 7.641 -62.956 1.00 49.16 336 LEU A CA 1
ATOM 2133 C C . LEU A 1 313 ? -22.161 8.874 -63.795 1.00 52.05 336 LEU A C 1
ATOM 2134 O O . LEU A 1 313 ? -23.063 9.471 -64.399 1.00 53.96 336 LEU A O 1
ATOM 2139 N N . LYS A 1 314 ? -20.887 9.267 -63.850 1.00 52.60 337 LYS A N 1
ATOM 2140 C CA . LYS A 1 314 ? -20.518 10.423 -64.657 1.00 55.55 337 LYS A CA 1
ATOM 2141 C C . LYS A 1 314 ? -20.935 10.229 -66.107 1.00 58.56 337 LYS A C 1
ATOM 2142 O O . LYS A 1 314 ? -21.581 11.095 -66.699 1.00 60.84 337 LYS A O 1
ATOM 2148 N N . GLN A 1 315 ? -20.569 9.080 -66.678 1.00 58.73 338 GLN A N 1
ATOM 2149 C CA . GLN A 1 315 ? -20.940 8.709 -68.038 1.00 61.53 338 GLN A CA 1
ATOM 2150 C C . GLN A 1 315 ? -22.410 8.947 -68.312 1.00 62.37 338 GLN A C 1
ATOM 2151 O O . GLN A 1 315 ? -22.778 9.443 -69.385 1.00 65.50 338 GLN A O 1
ATOM 2157 N N . ARG A 1 316 ? -23.262 8.570 -67.362 1.00 59.77 339 ARG A N 1
ATOM 2158 C CA . ARG A 1 316 ? -24.700 8.744 -67.454 1.00 60.30 339 ARG A CA 1
ATOM 2159 C C . ARG A 1 316 ? -25.152 10.106 -66.973 1.00 60.67 339 ARG A C 1
ATOM 2160 O O . ARG A 1 316 ? -26.359 10.336 -66.847 1.00 60.89 339 ARG A O 1
ATOM 2168 N N . ASN A 1 317 ? -24.216 11.005 -66.688 1.00 60.86 340 ASN A N 1
ATOM 2169 C CA . ASN A 1 317 ? -24.559 12.346 -66.236 1.00 61.45 340 ASN A CA 1
ATOM 2170 C C . ASN A 1 317 ? -25.343 12.298 -64.929 1.00 58.58 340 ASN A C 1
ATOM 2171 O O . ASN A 1 317 ? -26.252 13.097 -64.711 1.00 59.31 340 ASN A O 1
ATOM 2176 N N . LEU A 1 318 ? -25.025 11.346 -64.080 1.00 57.56 341 LEU A N 1
ATOM 2177 C CA . LEU A 1 318 ? -25.743 11.203 -62.829 1.00 54.22 341 LEU A CA 1
ATOM 2178 C C . LEU A 1 318 ? -24.916 11.542 -61.589 1.00 56.53 341 LEU A C 1
ATOM 2179 O O . LEU A 1 318 ? -25.447 11.706 -60.498 1.00 55.34 341 LEU A O 1
ATOM 2184 N N . HIS A 1 319 ? -23.613 11.655 -61.771 1.00 55.82 342 HIS A N 1
ATOM 2185 C CA . HIS A 1 319 ? -22.727 11.961 -60.668 1.00 54.91 342 HIS A CA 1
ATOM 2186 C C . HIS A 1 319 ? -23.192 13.032 -59.746 1.00 50.80 342 HIS A C 1
ATOM 2187 O O . HIS A 1 319 ? -22.850 13.005 -58.603 1.00 50.71 342 HIS A O 1
ATOM 2194 N N . ASN A 1 320 ? -23.999 13.955 -60.219 1.00 52.24 343 ASN A N 1
ATOM 2195 C CA . ASN A 1 320 ? -24.523 14.982 -59.365 1.00 53.55 343 ASN A CA 1
ATOM 2196 C C . ASN A 1 320 ? -26.010 14.808 -59.211 1.00 54.41 343 ASN A C 1
ATOM 2197 O O . ASN A 1 320 ? -26.701 15.662 -58.730 1.00 58.04 343 ASN A O 1
ATOM 2202 N N . CYS A 1 321 ? -26.470 13.648 -59.632 1.00 52.83 344 CYS A N 1
ATOM 2203 C CA . CYS A 1 321 ? -27.853 13.200 -59.480 1.00 52.21 344 CYS A CA 1
ATOM 2204 C C . CYS A 1 321 ? -28.022 12.206 -58.330 1.00 45.97 344 CYS A C 1
ATOM 2205 O O . CYS A 1 321 ? -28.849 12.405 -57.435 1.00 44.94 344 CYS A O 1
ATOM 2208 N N . VAL A 1 322 ? -27.281 11.111 -58.367 1.00 44.50 345 VAL A N 1
ATOM 2209 C CA . VAL A 1 322 ? -27.410 10.054 -57.368 1.00 49.88 345 VAL A CA 1
ATOM 2210 C C . VAL A 1 322 ? -26.880 10.544 -56.028 1.00 39.70 345 VAL A C 1
ATOM 2211 O O . VAL A 1 322 ? -25.805 11.145 -55.965 1.00 39.94 345 VAL A O 1
ATOM 2215 N N . ASN A 1 323 ? -27.643 10.309 -54.960 1.00 37.96 346 ASN A N 1
ATOM 2216 C CA . ASN A 1 323 ? -27.088 10.348 -53.611 1.00 35.72 346 ASN A CA 1
ATOM 2217 C C . ASN A 1 323 ? -26.470 8.997 -53.297 1.00 34.32 346 ASN A C 1
ATOM 2218 O O . ASN A 1 323 ? -27.110 7.950 -53.452 1.00 33.23 346 ASN A O 1
ATOM 2223 N N . LEU A 1 324 ? -25.223 9.016 -52.856 1.00 33.55 347 LEU A N 1
ATOM 2224 C CA . LEU A 1 324 ? -24.494 7.794 -52.578 1.00 31.97 347 LEU A CA 1
ATOM 2225 C C . LEU A 1 324 ? -24.038 7.804 -51.130 1.00 29.18 347 LEU A C 1
ATOM 2226 O O . LEU A 1 324 ? -23.471 8.796 -50.659 1.00 29.32 347 LEU A O 1
ATOM 2231 N N . ILE A 1 325 ? -24.320 6.723 -50.424 1.00 34.70 348 ILE A N 1
ATOM 2232 C CA . ILE A 1 325 ? -23.759 6.481 -49.101 1.00 31.79 348 ILE A CA 1
ATOM 2233 C C . ILE A 1 325 ? -22.816 5.292 -49.213 1.00 27.78 348 ILE A C 1
ATOM 2234 O O . ILE A 1 325 ? -23.208 4.202 -49.646 1.00 24.73 348 ILE A O 1
ATOM 2239 N N . LEU A 1 326 ? -21.571 5.512 -48.858 1.00 24.55 349 LEU A N 1
ATOM 2240 C CA . LEU A 1 326 ? -20.581 4.457 -48.798 1.00 27.86 349 LEU A CA 1
ATOM 2241 C C . LEU A 1 326 ? -20.231 4.238 -47.326 1.00 23.51 349 LEU A C 1
ATOM 2242 O O . LEU A 1 326 ? -19.834 5.181 -46.633 1.00 23.12 349 LEU A O 1
ATOM 2247 N N . LEU A 1 327 ? -20.396 3.013 -46.834 1.00 21.03 350 LEU A N 1
ATOM 2248 C CA . LEU A 1 327 ? -20.109 2.743 -45.427 1.00 19.53 350 LEU A CA 1
ATOM 2249 C C . LEU A 1 327 ? -19.681 1.288 -45.260 1.00 25.81 350 LEU A C 1
ATOM 2250 O O . LEU A 1 327 ? -19.513 0.552 -46.233 1.00 19.69 350 LEU A O 1
ATOM 2255 N N . ALA A 1 328 ? -19.545 0.873 -44.000 1.00 23.77 351 ALA A N 1
ATOM 2256 C CA . ALA A 1 328 ? -19.153 -0.484 -43.644 1.00 17.16 351 ALA A CA 1
ATOM 2257 C C . ALA A 1 328 ? -19.962 -0.946 -42.445 1.00 17.18 351 ALA A C 1
ATOM 2258 O O . ALA A 1 328 ? -20.533 -0.144 -41.703 1.00 18.09 351 ALA A O 1
ATOM 2260 N N . ASP A 1 329 ? -19.990 -2.257 -42.261 1.00 15.68 352 ASP A N 1
ATOM 2261 C CA . ASP A 1 329 ? -20.766 -2.850 -41.180 1.00 24.15 352 ASP A CA 1
ATOM 2262 C C . ASP A 1 329 ? -20.012 -2.876 -39.842 1.00 17.82 352 ASP A C 1
ATOM 2263 O O . ASP A 1 329 ? -20.645 -2.799 -38.784 1.00 15.43 352 ASP A O 1
ATOM 2268 N N . HIS A 1 330 ? -18.685 -2.884 -39.859 1.00 18.07 353 HIS A N 1
ATOM 2269 C CA . HIS A 1 330 ? -17.855 -2.984 -38.657 1.00 21.83 353 HIS A CA 1
ATOM 2270 C C . HIS A 1 330 ? -16.425 -2.852 -39.140 1.00 23.79 353 HIS A C 1
ATOM 2271 O O . HIS A 1 330 ? -16.175 -2.849 -40.345 1.00 18.46 353 HIS A O 1
ATOM 2278 N N . GLY A 1 331 ? -15.493 -2.836 -38.191 1.00 20.53 354 GLY A N 1
ATOM 2279 C CA . GLY A 1 331 ? -14.075 -2.805 -38.463 1.00 21.34 354 GLY A CA 1
ATOM 2280 C C . GLY A 1 331 ? -13.423 -4.178 -38.407 1.00 17.35 354 GLY A C 1
ATOM 2281 O O . GLY A 1 331 ? -14.057 -5.201 -38.691 1.00 20.82 354 GLY A O 1
ATOM 2282 N N . MET A 1 332 ? -12.148 -4.198 -38.019 1.00 16.51 355 MET A N 1
ATOM 2283 C CA . MET A 1 332 ? -11.297 -5.385 -38.090 1.00 17.37 355 MET A CA 1
ATOM 2284 C C . MET A 1 332 ? -10.154 -5.202 -37.093 1.00 17.74 355 MET A C 1
ATOM 2285 O O . MET A 1 332 ? -9.638 -4.092 -36.930 1.00 17.97 355 MET A O 1
ATOM 2290 N N . GLU A 1 333 ? -9.766 -6.288 -36.420 1.00 18.74 356 GLU A N 1
ATOM 2291 C CA . GLU A 1 333 ? -8.808 -6.223 -35.324 1.00 18.75 356 GLU A CA 1
ATOM 2292 C C . GLU A 1 333 ? -7.872 -7.420 -35.425 1.00 23.19 356 GLU A C 1
ATOM 2293 O O . GLU A 1 333 ? -8.264 -8.450 -35.978 1.00 20.36 356 GLU A O 1
ATOM 2299 N N . ALA A 1 334 ? -6.643 -7.296 -34.884 1.00 20.83 357 ALA A N 1
ATOM 2300 C CA . ALA A 1 334 ? -5.663 -8.374 -35.013 1.00 24.85 357 ALA A CA 1
ATOM 2301 C C . ALA A 1 334 ? -5.874 -9.430 -33.940 1.00 23.52 357 ALA A C 1
ATOM 2302 O O . ALA A 1 334 ? -6.065 -9.104 -32.766 1.00 21.90 357 ALA A O 1
ATOM 2304 N N . ILE A 1 335 ? -5.795 -10.708 -34.342 1.00 23.69 358 ILE A N 1
ATOM 2305 C CA . ILE A 1 335 ? -5.900 -11.813 -33.401 1.00 25.02 358 ILE A CA 1
ATOM 2306 C C . ILE A 1 335 ? -4.645 -12.665 -33.450 1.00 30.79 358 ILE A C 1
ATOM 2307 O O . ILE A 1 335 ? -3.875 -12.650 -34.418 1.00 27.32 358 ILE A O 1
ATOM 2312 N N . SER A 1 336 ? -4.469 -13.462 -32.405 1.00 26.99 359 SER A N 1
ATOM 2313 C CA . SER A 1 336 ? -3.349 -14.391 -32.446 1.00 35.58 359 SER A CA 1
ATOM 2314 C C . SER A 1 336 ? -3.713 -15.665 -31.707 1.00 33.05 359 SER A C 1
ATOM 2315 O O . SER A 1 336 ? -4.455 -15.630 -30.725 1.00 29.03 359 SER A O 1
ATOM 2318 N N . CYS A 1 337 ? -3.191 -16.793 -32.197 1.00 34.22 360 CYS A N 1
ATOM 2319 C CA . CYS A 1 337 ? -3.267 -18.026 -31.425 1.00 42.94 360 CYS A CA 1
ATOM 2320 C C . CYS A 1 337 ? -2.542 -17.905 -30.089 1.00 40.71 360 CYS A C 1
ATOM 2321 O O . CYS A 1 337 ? -2.779 -18.721 -29.194 1.00 35.50 360 CYS A O 1
ATOM 2324 N N . ASN A 1 338 ? -1.700 -16.886 -29.927 1.00 33.72 361 ASN A N 1
ATOM 2325 C CA . ASN A 1 338 ? -1.088 -16.563 -28.648 1.00 34.37 361 ASN A CA 1
ATOM 2326 C C . ASN A 1 338 ? -1.983 -15.734 -27.742 1.00 35.97 361 ASN A C 1
ATOM 2327 O O . ASN A 1 338 ? -1.561 -15.414 -26.622 1.00 35.48 361 ASN A O 1
ATOM 2332 N N . ARG A 1 339 ? -3.160 -15.320 -28.210 1.00 32.49 362 ARG A N 1
ATOM 2333 C CA . ARG A 1 339 ? -4.031 -14.450 -27.417 1.00 28.58 362 ARG A CA 1
ATOM 2334 C C . ARG A 1 339 ? -5.408 -15.076 -27.274 1.00 32.13 362 ARG A C 1
ATOM 2335 O O . ARG A 1 339 ? -6.420 -14.515 -27.732 1.00 28.42 362 ARG A O 1
ATOM 2343 N N . LEU A 1 340 ? -5.448 -16.243 -26.638 1.00 28.98 363 LEU A N 1
ATOM 2344 C CA . LEU A 1 340 ? -6.666 -17.019 -26.462 1.00 31.64 363 LEU A CA 1
ATOM 2345 C C . LEU A 1 340 ? -6.923 -17.265 -24.984 1.00 33.28 363 LEU A C 1
ATOM 2346 O O . LEU A 1 340 ? -6.007 -17.645 -24.251 1.00 30.85 363 LEU A O 1
ATOM 2351 N N . GLU A 1 341 ? -8.166 -17.040 -24.556 1.00 35.59 364 GLU A N 1
ATOM 2352 C CA . GLU A 1 341 ? -8.637 -17.460 -23.244 1.00 31.97 364 GLU A CA 1
ATOM 2353 C C . GLU A 1 341 ? -9.437 -18.730 -23.453 1.00 29.10 364 GLU A C 1
ATOM 2354 O O . GLU A 1 341 ? -10.256 -18.787 -24.371 1.00 28.61 364 GLU A O 1
ATOM 2360 N N . TYR A 1 342 ? -9.186 -19.744 -22.626 1.00 31.07 365 TYR A N 1
ATOM 2361 C CA . TYR A 1 342 ? -9.792 -21.065 -22.766 1.00 33.52 365 TYR A CA 1
ATOM 2362 C C . TYR A 1 342 ? -10.744 -21.339 -21.615 1.00 33.98 365 TYR A C 1
ATOM 2363 O O . TYR A 1 342 ? -10.358 -21.222 -20.451 1.00 35.57 365 TYR A O 1
ATOM 2372 N N . MET A 1 343 ? -11.968 -21.750 -21.940 1.00 32.12 366 MET A N 1
ATOM 2373 C CA . MET A 1 343 ? -12.902 -22.153 -20.898 1.00 32.69 366 MET A CA 1
ATOM 2374 C C . MET A 1 343 ? -12.340 -23.304 -20.058 1.00 39.33 366 MET A C 1
ATOM 2375 O O . MET A 1 343 ? -12.638 -23.398 -18.860 1.00 36.32 366 MET A O 1
ATOM 2380 N N . THR A 1 344 ? -11.502 -24.166 -20.661 1.00 36.76 367 THR A N 1
ATOM 2381 C CA . THR A 1 344 ? -10.913 -25.283 -19.910 1.00 39.66 367 THR A CA 1
ATOM 2382 C C . THR A 1 344 ? -10.085 -24.796 -18.728 1.00 40.54 367 THR A C 1
ATOM 2383 O O . THR A 1 344 ? -9.863 -25.555 -17.783 1.00 45.66 367 THR A O 1
ATOM 2387 N N . ASP A 1 345 ? -9.591 -23.558 -18.767 1.00 38.95 368 ASP A N 1
ATOM 2388 C CA . ASP A 1 345 ? -8.845 -23.039 -17.624 1.00 41.76 368 ASP A CA 1
ATOM 2389 C C . ASP A 1 345 ? -9.740 -22.612 -16.472 1.00 40.16 368 ASP A C 1
ATOM 2390 O O . ASP A 1 345 ? -9.227 -22.331 -15.384 1.00 40.53 368 ASP A O 1
ATOM 2395 N N . TYR A 1 346 ? -11.053 -22.557 -16.679 1.00 37.97 369 TYR A N 1
ATOM 2396 C CA . TYR A 1 346 ? -11.978 -22.074 -15.670 1.00 37.89 369 TYR A CA 1
ATOM 2397 C C . TYR A 1 346 ? -12.925 -23.140 -15.179 1.00 41.90 369 TYR A C 1
ATOM 2398 O O . TYR A 1 346 ? -13.476 -22.998 -14.082 1.00 40.28 369 TYR A O 1
ATOM 2407 N N . PHE A 1 347 ? -13.130 -24.187 -15.966 1.00 39.62 370 PHE A N 1
ATOM 2408 C CA . PHE A 1 347 ? -14.064 -25.243 -15.640 1.00 41.05 370 PHE A CA 1
ATOM 2409 C C . PHE A 1 347 ? -13.312 -26.560 -15.695 1.00 46.62 370 PHE A C 1
ATOM 2410 O O . PHE A 1 347 ? -12.652 -26.856 -16.694 1.00 46.89 370 PHE A O 1
ATOM 2418 N N . ASN A 1 348 ? -13.389 -27.334 -14.623 1.00 46.32 371 ASN A N 1
ATOM 2419 C CA . ASN A 1 348 ? -12.922 -28.708 -14.721 1.00 52.38 371 ASN A CA 1
ATOM 2420 C C . ASN A 1 348 ? -13.806 -29.492 -15.681 1.00 60.32 371 ASN A C 1
ATOM 2421 O O . ASN A 1 348 ? -13.320 -30.310 -16.467 1.00 59.28 371 ASN A O 1
ATOM 2426 N N . THR A 1 349 ? -15.101 -29.207 -15.668 1.00 54.83 372 THR A N 1
ATOM 2427 C CA . THR A 1 349 ? -16.079 -29.841 -16.534 1.00 57.45 372 THR A CA 1
ATOM 2428 C C . THR A 1 349 ? -16.741 -28.761 -17.383 1.00 53.34 372 THR A C 1
ATOM 2429 O O . THR A 1 349 ? -17.144 -27.720 -16.857 1.00 59.12 372 THR A O 1
ATOM 2433 N N . VAL A 1 350 ? -16.823 -28.985 -18.700 1.00 51.04 373 VAL A N 1
ATOM 2434 C CA . VAL A 1 350 ? -17.394 -27.992 -19.619 1.00 55.02 373 VAL A CA 1
ATOM 2435 C C . VAL A 1 350 ? -18.706 -28.499 -20.226 1.00 57.85 373 VAL A C 1
ATOM 2436 O O . VAL A 1 350 ? -18.790 -28.802 -21.423 1.00 65.65 373 VAL A O 1
ATOM 2440 N N . ASP A 1 351 ? -19.753 -28.575 -19.411 1.00 55.78 374 ASP A N 1
ATOM 2441 C CA . ASP A 1 351 ? -21.025 -29.124 -19.886 1.00 54.11 374 ASP A CA 1
ATOM 2442 C C . ASP A 1 351 ? -21.903 -28.035 -20.503 1.00 47.75 374 ASP A C 1
ATOM 2443 O O . ASP A 1 351 ? -23.059 -27.852 -20.105 1.00 51.90 374 ASP A O 1
ATOM 2448 N N . PHE A 1 352 ? -21.388 -27.280 -21.472 1.00 38.69 375 PHE A N 1
ATOM 2449 C CA . PHE A 1 352 ? -22.225 -26.236 -22.046 1.00 37.31 375 PHE A CA 1
ATOM 2450 C C . PHE A 1 352 ? -21.828 -25.943 -23.482 1.00 36.42 375 PHE A C 1
ATOM 2451 O O . PHE A 1 352 ? -20.771 -26.348 -23.959 1.00 43.89 375 PHE A O 1
ATOM 2459 N N . PHE A 1 353 ? -22.715 -25.241 -24.172 1.00 34.72 376 PHE A N 1
ATOM 2460 C CA . PHE A 1 353 ? -22.466 -24.799 -25.529 1.00 35.40 376 PHE A CA 1
ATOM 2461 C C . PHE A 1 353 ? -21.956 -23.368 -25.508 1.00 30.69 376 PHE A C 1
ATOM 2462 O O . PHE A 1 353 ? -22.507 -22.515 -24.809 1.00 29.26 376 PHE A O 1
ATOM 2470 N N . MET A 1 354 ? -20.913 -23.105 -26.291 1.00 30.02 377 MET A N 1
ATOM 2471 C CA . MET A 1 354 ? -20.305 -21.785 -26.336 1.00 31.91 377 MET A CA 1
ATOM 2472 C C . MET A 1 354 ? -20.289 -21.268 -27.766 1.00 30.68 377 MET A C 1
ATOM 2473 O O . MET A 1 354 ? -19.764 -21.940 -28.661 1.00 24.93 377 MET A O 1
ATOM 2478 N N . TYR A 1 355 ? -20.880 -20.084 -27.978 1.00 22.34 378 TYR A N 1
ATOM 2479 C CA . TYR A 1 355 ? -20.558 -19.259 -29.144 1.00 25.22 378 TYR A CA 1
ATOM 2480 C C . TYR A 1 355 ? -19.212 -18.595 -28.882 1.00 24.18 378 TYR A C 1
ATOM 2481 O O . TYR A 1 355 ? -19.120 -17.725 -28.014 1.00 25.70 378 TYR A O 1
ATOM 2490 N N . GLU A 1 356 ? -18.157 -19.035 -29.575 1.00 24.96 379 GLU A N 1
ATOM 2491 C CA . GLU A 1 356 ? -16.788 -18.654 -29.247 1.00 25.28 379 GLU A CA 1
ATOM 2492 C C . GLU A 1 356 ? -16.375 -17.386 -29.984 1.00 28.56 379 GLU A C 1
ATOM 2493 O O . GLU A 1 356 ? -17.036 -16.939 -30.922 1.00 28.42 379 GLU A O 1
ATOM 2499 N N . GLY A 1 357 ? -15.252 -16.814 -29.557 1.00 26.30 380 GLY A N 1
ATOM 2500 C CA . GLY A 1 357 ? -14.600 -15.772 -30.330 1.00 22.54 380 GLY A CA 1
ATOM 2501 C C . GLY A 1 357 ? -14.552 -14.409 -29.658 1.00 25.23 380 GLY A C 1
ATOM 2502 O O . GLY A 1 357 ? -14.267 -14.283 -28.457 1.00 19.00 380 GLY A O 1
ATOM 2503 N N . ALA A 1 358 ? -14.878 -13.379 -30.439 1.00 19.48 381 ALA A N 1
ATOM 2504 C CA . ALA A 1 358 ? -14.798 -12.002 -29.998 1.00 18.55 381 ALA A CA 1
ATOM 2505 C C . ALA A 1 358 ? -16.035 -11.527 -29.240 1.00 22.76 381 ALA A C 1
ATOM 2506 O O . ALA A 1 358 ? -15.955 -10.518 -28.536 1.00 19.96 381 ALA A O 1
ATOM 2508 N N . ALA A 1 359 ? -17.189 -12.178 -29.397 1.00 21.78 382 ALA A N 1
ATOM 2509 C CA . ALA A 1 359 ? -18.404 -11.787 -28.672 1.00 16.78 382 ALA A CA 1
ATOM 2510 C C . ALA A 1 359 ? -19.096 -13.039 -28.134 1.00 16.80 382 ALA A C 1
ATOM 2511 O O . ALA A 1 359 ? -20.209 -13.379 -28.541 1.00 24.67 382 ALA A O 1
ATOM 2513 N N . PRO A 1 360 ? -18.461 -13.746 -27.199 1.00 19.56 383 PRO A N 1
ATOM 2514 C CA . PRO A 1 360 ? -18.982 -15.047 -26.782 1.00 22.53 383 PRO A CA 1
ATOM 2515 C C . PRO A 1 360 ? -20.296 -14.964 -26.036 1.00 20.84 383 PRO A C 1
ATOM 2516 O O . PRO A 1 360 ? -20.611 -13.961 -25.390 1.00 22.96 383 PRO A O 1
ATOM 2520 N N . ARG A 1 361 ? -21.056 -16.054 -26.133 1.00 18.69 384 ARG A N 1
ATOM 2521 C CA . ARG A 1 361 ? -22.185 -16.352 -25.263 1.00 21.74 384 ARG A CA 1
ATOM 2522 C C . ARG A 1 361 ? -22.104 -17.821 -24.874 1.00 26.06 384 ARG A C 1
ATOM 2523 O O . ARG A 1 361 ? -21.497 -18.641 -25.571 1.00 25.60 384 ARG A O 1
ATOM 2531 N N . ILE A 1 362 ? -22.756 -18.159 -23.769 1.00 22.07 385 ILE A N 1
ATOM 2532 C CA . ILE A 1 362 ? -22.775 -19.516 -23.265 1.00 25.82 385 ILE A CA 1
ATOM 2533 C C . ILE A 1 362 ? -24.214 -19.895 -22.928 1.00 28.72 385 ILE A C 1
ATOM 2534 O O . ILE A 1 362 ? -24.963 -19.091 -22.360 1.00 23.84 385 ILE A O 1
ATOM 2539 N N . ARG A 1 363 ? -24.607 -21.113 -23.286 1.00 25.02 386 ARG A N 1
ATOM 2540 C CA . ARG A 1 363 ? -25.965 -21.581 -23.051 1.00 27.66 386 ARG A CA 1
ATOM 2541 C C . ARG A 1 363 ? -25.944 -23.081 -22.770 1.00 30.07 386 ARG A C 1
ATOM 2542 O O . ARG A 1 363 ? -24.934 -23.759 -22.973 1.00 35.43 386 ARG A O 1
ATOM 2550 N N . SER A 1 364 ? -27.075 -23.603 -22.298 1.00 29.07 387 SER A N 1
ATOM 2551 C CA . SER A 1 364 ? -27.199 -25.045 -22.122 1.00 36.00 387 SER A CA 1
ATOM 2552 C C . SER A 1 364 ? -26.917 -25.786 -23.430 1.00 36.80 387 SER A C 1
ATOM 2553 O O . SER A 1 364 ? -27.246 -25.316 -24.523 1.00 30.53 387 SER A O 1
ATOM 2556 N N . LYS A 1 365 ? -26.257 -26.934 -23.311 1.00 35.26 388 LYS A N 1
ATOM 2557 C CA . LYS A 1 365 ? -26.098 -27.830 -24.444 1.00 42.26 388 LYS A CA 1
ATOM 2558 C C . LYS A 1 365 ? -27.367 -28.620 -24.722 1.00 43.31 388 LYS A C 1
ATOM 2559 O O . LYS A 1 365 ? -27.580 -29.047 -25.863 1.00 44.42 388 LYS A O 1
ATOM 2565 N N . ASN A 1 366 ? -28.217 -28.802 -23.713 1.00 39.05 389 ASN A N 1
ATOM 2566 C CA . ASN A 1 366 ? -29.459 -29.556 -23.854 1.00 38.03 389 ASN A CA 1
ATOM 2567 C C . ASN A 1 366 ? -30.622 -28.574 -24.009 1.00 36.48 389 ASN A C 1
ATOM 2568 O O . ASN A 1 366 ? -31.264 -28.180 -23.034 1.00 38.80 389 ASN A O 1
ATOM 2573 N N . VAL A 1 367 ? -30.921 -28.200 -25.235 1.00 43.04 390 VAL A N 1
ATOM 2574 C CA . VAL A 1 367 ? -32.012 -27.279 -25.520 1.00 38.08 390 VAL A CA 1
ATOM 2575 C C . VAL A 1 367 ? -33.027 -27.939 -26.440 1.00 42.85 390 VAL A C 1
ATOM 2576 O O . VAL A 1 367 ? -32.652 -28.719 -27.244 1.00 35.64 390 VAL A O 1
ATOM 2580 N N . PRO A 1 368 ? -34.298 -27.572 -26.294 1.00 47.39 391 PRO A N 1
ATOM 2581 C CA . PRO A 1 368 ? -34.701 -26.545 -25.321 1.00 39.21 391 PRO A CA 1
ATOM 2582 C C . PRO A 1 368 ? -35.084 -26.996 -23.907 1.00 37.42 391 PRO A C 1
ATOM 2583 O O . PRO A 1 368 ? -35.473 -26.138 -23.114 1.00 35.26 391 PRO A O 1
ATOM 2587 N N . LYS A 1 369 ? -34.977 -28.283 -23.603 1.00 44.88 392 LYS A N 1
ATOM 2588 C CA . LYS A 1 369 ? -35.334 -28.790 -22.279 1.00 41.32 392 LYS A CA 1
ATOM 2589 C C . LYS A 1 369 ? -34.748 -27.976 -21.120 1.00 38.91 392 LYS A C 1
ATOM 2590 O O . LYS A 1 369 ? -35.482 -27.493 -20.257 1.00 39.31 392 LYS A O 1
ATOM 2596 N N . ASP A 1 370 ? -33.427 -27.836 -21.107 1.00 38.00 393 ASP A N 1
ATOM 2597 C CA . ASP A 1 370 ? -32.736 -27.122 -20.072 1.00 42.66 393 ASP A CA 1
ATOM 2598 C C . ASP A 1 370 ? -32.317 -25.668 -20.409 1.00 36.25 393 ASP A C 1
ATOM 2599 O O . ASP A 1 370 ? -31.417 -25.159 -19.816 1.00 34.08 393 ASP A O 1
ATOM 2604 N N . PHE A 1 371 ? -32.971 -25.036 -21.360 1.00 33.34 394 PHE A N 1
ATOM 2605 C CA . PHE A 1 371 ? -32.608 -23.670 -21.717 1.00 30.96 394 PHE A CA 1
ATOM 2606 C C . PHE A 1 371 ? -32.744 -22.716 -20.535 1.00 35.25 394 PHE A C 1
ATOM 2607 O O . PHE A 1 371 ? -31.896 -21.838 -20.348 1.00 29.35 394 PHE A O 1
ATOM 2615 N N . TYR A 1 372 ? -33.817 -22.842 -19.746 1.00 31.85 395 TYR A N 1
ATOM 2616 C CA . TYR A 1 372 ? -34.046 -21.854 -18.694 1.00 41.65 395 TYR A CA 1
ATOM 2617 C C . TYR A 1 372 ? -33.463 -22.287 -17.367 1.00 38.38 395 TYR A C 1
ATOM 2618 O O . TYR A 1 372 ? -32.980 -21.447 -16.602 1.00 37.50 395 TYR A O 1
ATOM 2627 N N . THR A 1 373 ? -33.531 -23.587 -17.076 1.00 37.77 396 THR A N 1
ATOM 2628 C CA . THR A 1 373 ? -32.989 -24.089 -15.824 1.00 36.85 396 THR A CA 1
ATOM 2629 C C . THR A 1 373 ? -31.473 -23.960 -15.791 1.00 36.09 396 THR A C 1
ATOM 2630 O O . THR A 1 373 ? -30.886 -23.858 -14.710 1.00 40.10 396 THR A O 1
ATOM 2634 N N . PHE A 1 374 ? -30.829 -23.975 -16.953 1.00 34.71 397 PHE A N 1
ATOM 2635 C CA . PHE A 1 374 ? -29.402 -23.706 -17.051 1.00 37.10 397 PHE A CA 1
ATOM 2636 C C . PHE A 1 374 ? -29.010 -22.522 -16.174 1.00 39.10 397 PHE A C 1
ATOM 2637 O O . PHE A 1 374 ? -29.649 -21.465 -16.213 1.00 32.45 397 PHE A O 1
ATOM 2645 N N . ASP A 1 375 ? -27.963 -22.711 -15.370 1.00 33.82 398 ASP A N 1
ATOM 2646 C CA . ASP A 1 375 ? -27.627 -21.750 -14.321 1.00 33.57 398 ASP A CA 1
ATOM 2647 C C . ASP A 1 375 ? -26.594 -20.766 -14.867 1.00 32.56 398 ASP A C 1
ATOM 2648 O O . ASP A 1 375 ? -25.386 -20.873 -14.630 1.00 32.94 398 ASP A O 1
ATOM 2653 N N . SER A 1 376 ? -27.106 -19.791 -15.635 1.00 30.64 399 SER A N 1
ATOM 2654 C CA . SER A 1 376 ? -26.274 -18.721 -16.174 1.00 27.63 399 SER A CA 1
ATOM 2655 C C . SER A 1 376 ? -25.580 -17.927 -15.076 1.00 29.53 399 SER A C 1
ATOM 2656 O O . SER A 1 376 ? -24.465 -17.447 -15.272 1.00 27.02 399 SER A O 1
ATOM 2659 N N . GLU A 1 377 ? -26.235 -17.738 -13.932 1.00 28.85 400 GLU A N 1
ATOM 2660 C CA . GLU A 1 377 ? -25.596 -16.966 -12.872 1.00 33.86 400 GLU A CA 1
ATOM 2661 C C . GLU A 1 377 ? -24.392 -17.718 -12.316 1.00 33.87 400 GLU A C 1
ATOM 2662 O O . GLU A 1 377 ? -23.354 -17.112 -12.044 1.00 30.66 400 GLU A O 1
ATOM 2668 N N . ALA A 1 378 ? -24.509 -19.047 -12.160 1.00 33.45 401 ALA A N 1
ATOM 2669 C CA . ALA A 1 378 ? -23.372 -19.849 -11.707 1.00 34.87 401 ALA A CA 1
ATOM 2670 C C . ALA A 1 378 ? -22.224 -19.813 -12.717 1.00 34.23 401 ALA A C 1
ATOM 2671 O O . ALA A 1 378 ? -21.056 -19.699 -12.329 1.00 33.39 401 ALA A O 1
ATOM 2673 N N . ILE A 1 379 ? -22.535 -19.919 -14.012 1.00 31.45 402 ILE A N 1
ATOM 2674 C CA . ILE A 1 379 ? -21.508 -19.802 -15.048 1.00 30.35 402 ILE A CA 1
ATOM 2675 C C . ILE A 1 379 ? -20.765 -18.473 -14.912 1.00 34.85 402 ILE A C 1
ATOM 2676 O O . ILE A 1 379 ? -19.531 -18.436 -14.892 1.00 30.33 402 ILE A O 1
ATOM 2681 N N . VAL A 1 380 ? -21.507 -17.359 -14.827 1.00 27.65 403 VAL A N 1
ATOM 2682 C CA . VAL A 1 380 ? -20.867 -16.043 -14.748 1.00 26.43 403 VAL A CA 1
ATOM 2683 C C . VAL A 1 380 ? -19.986 -15.955 -13.506 1.00 27.88 403 VAL A C 1
ATOM 2684 O O . VAL A 1 380 ? -18.828 -15.530 -13.565 1.00 27.70 403 VAL A O 1
ATOM 2688 N N . LYS A 1 381 ? -20.521 -16.402 -12.376 1.00 29.54 404 LYS A N 1
ATOM 2689 C CA . LYS A 1 381 ? -19.773 -16.391 -11.122 1.00 31.13 404 LYS A CA 1
ATOM 2690 C C . LYS A 1 381 ? -18.483 -17.217 -11.196 1.00 37.40 404 LYS A C 1
ATOM 2691 O O . LYS A 1 381 ? -17.445 -16.799 -10.683 1.00 32.91 404 LYS A O 1
ATOM 2697 N N . LYS A 1 382 ? -18.553 -18.385 -11.830 1.00 33.07 405 LYS A N 1
ATOM 2698 C CA . LYS A 1 382 ? -17.391 -19.268 -11.958 1.00 36.15 405 LYS A CA 1
ATOM 2699 C C . LYS A 1 382 ? -16.335 -18.681 -12.883 1.00 33.09 405 LYS A C 1
ATOM 2700 O O . LYS A 1 382 ? -15.153 -19.026 -12.785 1.00 34.27 405 LYS A O 1
ATOM 2706 N N . LEU A 1 383 ? -16.737 -17.799 -13.784 1.00 30.80 406 LEU A N 1
ATOM 2707 C CA . LEU A 1 383 ? -15.810 -17.097 -14.654 1.00 29.49 406 LEU A CA 1
ATOM 2708 C C . LEU A 1 383 ? -15.358 -15.753 -14.097 1.00 28.82 406 LEU A C 1
ATOM 2709 O O . LEU A 1 383 ? -14.663 -15.017 -14.804 1.00 27.69 406 LEU A O 1
ATOM 2714 N N . THR A 1 384 ? -15.749 -15.378 -12.886 1.00 29.56 407 THR A N 1
ATOM 2715 C CA . THR A 1 384 ? -15.515 -14.013 -12.427 1.00 29.57 407 THR A CA 1
ATOM 2716 C C . THR A 1 384 ? -14.303 -13.938 -11.505 1.00 30.50 407 THR A C 1
ATOM 2717 O O . THR A 1 384 ? -14.215 -14.677 -10.520 1.00 32.52 407 THR A O 1
ATOM 2721 N N . CYS A 1 385 ? -13.379 -13.029 -11.825 1.00 29.80 408 CYS A N 1
ATOM 2722 C CA . CYS A 1 385 ? -12.246 -12.706 -10.960 1.00 33.36 408 CYS A CA 1
ATOM 2723 C C . CYS A 1 385 ? -11.467 -13.963 -10.583 1.00 33.52 408 CYS A C 1
ATOM 2724 O O . CYS A 1 385 ? -11.279 -14.276 -9.408 1.00 35.51 408 CYS A O 1
ATOM 2727 N N . ARG A 1 386 ? -10.994 -14.673 -11.607 1.00 33.34 409 ARG A N 1
ATOM 2728 C CA . ARG A 1 386 ? -10.343 -15.966 -11.416 1.00 43.35 409 ARG A CA 1
ATOM 2729 C C . ARG A 1 386 ? -8.829 -15.907 -11.557 1.00 42.97 409 ARG A C 1
ATOM 2730 O O . ARG A 1 386 ? -8.115 -16.568 -10.807 1.00 40.04 409 ARG A O 1
ATOM 2738 N N . LYS A 1 387 ? -8.330 -15.118 -12.497 1.00 41.13 410 LYS A N 1
ATOM 2739 C CA . LYS A 1 387 ? -6.916 -14.872 -12.696 1.00 46.05 410 LYS A CA 1
ATOM 2740 C C . LYS A 1 387 ? -6.700 -13.370 -12.678 1.00 55.91 410 LYS A C 1
ATOM 2741 O O . LYS A 1 387 ? -7.590 -12.619 -13.078 1.00 54.06 410 LYS A O 1
ATOM 2747 N N . PRO A 1 388 ? -5.549 -12.899 -12.208 1.00 55.34 411 PRO A N 1
ATOM 2748 C CA . PRO A 1 388 ? -5.380 -11.449 -12.042 1.00 58.59 411 PRO A CA 1
ATOM 2749 C C . PRO A 1 388 ? -5.579 -10.648 -13.315 1.00 55.37 411 PRO A C 1
ATOM 2750 O O . PRO A 1 388 ? -6.102 -9.529 -13.238 1.00 63.26 411 PRO A O 1
ATOM 2754 N N . LYS A 1 389 ? -5.207 -11.174 -14.485 1.00 54.56 412 LYS A N 1
ATOM 2755 C CA . LYS A 1 389 ? -5.361 -10.441 -15.744 1.00 53.88 412 LYS A CA 1
ATOM 2756 C C . LYS A 1 389 ? -6.143 -11.275 -16.764 1.00 47.72 412 LYS A C 1
ATOM 2757 O O . LYS A 1 389 ? -5.661 -11.584 -17.855 1.00 49.08 412 LYS A O 1
ATOM 2763 N N . GLN A 1 390 ? -7.386 -11.609 -16.419 1.00 52.66 413 GLN A N 1
ATOM 2764 C CA . GLN A 1 390 ? -8.284 -12.199 -17.407 1.00 43.83 413 GLN A CA 1
ATOM 2765 C C . GLN A 1 390 ? -8.527 -11.237 -18.551 1.00 36.46 413 GLN A C 1
ATOM 2766 O O . GLN A 1 390 ? -8.763 -10.044 -18.343 1.00 36.87 413 GLN A O 1
ATOM 2772 N N . HIS A 1 391 ? -8.513 -11.775 -19.765 1.00 35.02 414 HIS A N 1
ATOM 2773 C CA . HIS A 1 391 ? -8.673 -10.977 -20.966 1.00 29.54 414 HIS A CA 1
ATOM 2774 C C . HIS A 1 391 ? -10.117 -10.952 -21.459 1.00 26.31 414 HIS A C 1
ATOM 2775 O O . HIS A 1 391 ? -10.364 -10.697 -22.644 1.00 22.24 414 HIS A O 1
ATOM 2782 N N . PHE A 1 392 ? -11.070 -11.227 -20.571 1.00 27.60 415 PHE A N 1
ATOM 2783 C CA . PHE A 1 392 ? -12.497 -11.061 -20.837 1.00 27.83 415 PHE A CA 1
ATOM 2784 C C . PHE A 1 392 ? -13.178 -10.806 -19.498 1.00 29.43 415 PHE A C 1
ATOM 2785 O O . PHE A 1 392 ? -12.618 -11.089 -18.434 1.00 23.64 415 PHE A O 1
ATOM 2793 N N . LYS A 1 393 ? -14.417 -10.331 -19.563 1.00 26.32 416 LYS A N 1
ATOM 2794 C CA . LYS A 1 393 ? -15.251 -10.263 -18.372 1.00 24.23 416 LYS A CA 1
ATOM 2795 C C . LYS A 1 393 ? -16.628 -10.828 -18.680 1.00 20.61 416 LYS A C 1
ATOM 2796 O O . LYS A 1 393 ? -17.246 -10.449 -19.684 1.00 19.61 416 LYS A O 1
ATOM 2802 N N . ALA A 1 394 ? -17.096 -11.732 -17.823 1.00 20.82 417 ALA A N 1
ATOM 2803 C CA . ALA A 1 394 ? -18.411 -12.342 -17.964 1.00 23.94 417 ALA A CA 1
ATOM 2804 C C . ALA A 1 394 ? -19.512 -11.468 -17.367 1.00 22.60 417 ALA A C 1
ATOM 2805 O O . ALA A 1 394 ? -19.323 -10.820 -16.336 1.00 20.71 417 ALA A O 1
ATOM 2807 N N . TYR A 1 395 ? -20.684 -11.513 -17.990 1.00 20.16 418 TYR A N 1
ATOM 2808 C CA . TYR A 1 395 ? -21.858 -10.740 -17.602 1.00 19.93 418 TYR A CA 1
ATOM 2809 C C . TYR A 1 395 ? -23.108 -11.557 -17.871 1.00 22.45 418 TYR A C 1
ATOM 2810 O O . TYR A 1 395 ? -23.222 -12.176 -18.934 1.00 20.52 418 TYR A O 1
ATOM 2819 N N . LEU A 1 396 ? -24.071 -11.493 -16.952 1.00 20.86 419 LEU A N 1
ATOM 2820 C CA . LEU A 1 396 ? -25.462 -11.665 -17.356 1.00 19.90 419 LEU A CA 1
ATOM 2821 C C . LEU A 1 396 ? -25.844 -10.496 -18.258 1.00 18.44 419 LEU A C 1
ATOM 2822 O O . LEU A 1 396 ? -25.396 -9.374 -18.042 1.00 17.91 419 LEU A O 1
ATOM 2827 N N . ALA A 1 397 ? -26.704 -10.757 -19.252 1.00 22.73 420 ALA A N 1
ATOM 2828 C CA . ALA A 1 397 ? -27.019 -9.717 -20.238 1.00 18.84 420 ALA A CA 1
ATOM 2829 C C . ALA A 1 397 ? -27.567 -8.450 -19.582 1.00 17.41 420 ALA A C 1
ATOM 2830 O O . ALA A 1 397 ? -27.256 -7.344 -20.024 1.00 18.72 420 ALA A O 1
ATOM 2832 N N . LYS A 1 398 ? -28.376 -8.585 -18.534 1.00 21.58 421 LYS A N 1
ATOM 2833 C CA . LYS A 1 398 ? -28.947 -7.407 -17.878 1.00 21.71 421 LYS A CA 1
ATOM 2834 C C . LYS A 1 398 ? -27.899 -6.519 -17.190 1.00 19.38 421 LYS A C 1
ATOM 2835 O O . LYS A 1 398 ? -28.196 -5.351 -16.917 1.00 17.78 421 LYS A O 1
ATOM 2841 N N . ASP A 1 399 ? -26.703 -7.046 -16.869 1.00 18.04 422 ASP A N 1
ATOM 2842 C CA . ASP A 1 399 ? -25.622 -6.267 -16.255 1.00 18.05 422 ASP A CA 1
ATOM 2843 C C . ASP A 1 399 ? -24.661 -5.657 -17.279 1.00 16.85 422 ASP A C 1
ATOM 2844 O O . ASP A 1 399 ? -23.775 -4.897 -16.887 1.00 23.56 422 ASP A O 1
ATOM 2849 N N . LEU A 1 400 ? -24.802 -6.000 -18.556 1.00 18.16 423 LEU A N 1
ATOM 2850 C CA . LEU A 1 400 ? -24.029 -5.353 -19.607 1.00 16.07 423 LEU A CA 1
ATOM 2851 C C . LEU A 1 400 ? -24.272 -3.845 -19.607 1.00 15.26 423 LEU A C 1
ATOM 2852 O O . LEU A 1 400 ? -25.371 -3.380 -19.297 1.00 16.43 423 LEU A O 1
ATOM 2857 N N . PRO A 1 401 ? -23.219 -3.060 -19.886 1.00 16.95 424 PRO A N 1
ATOM 2858 C CA . PRO A 1 401 ? -23.391 -1.626 -20.141 1.00 14.02 424 PRO A CA 1
ATOM 2859 C C . PRO A 1 401 ? -24.650 -1.345 -20.957 1.00 16.86 424 PRO A C 1
ATOM 2860 O O . PRO A 1 401 ? -24.873 -1.941 -22.023 1.00 13.46 424 PRO A O 1
ATOM 2864 N N . LYS A 1 402 ? -25.486 -0.435 -20.466 1.00 14.08 425 LYS A N 1
ATOM 2865 C CA . LYS A 1 402 ? -26.768 -0.144 -21.095 1.00 16.37 425 LYS A CA 1
ATOM 2866 C C . LYS A 1 402 ? -26.613 0.460 -22.476 1.00 20.49 425 LYS A C 1
ATOM 2867 O O . LYS A 1 402 ? -27.501 0.276 -23.303 1.00 20.53 425 LYS A O 1
ATOM 2873 N N . ARG A 1 403 ? -25.521 1.197 -22.711 1.00 18.46 426 ARG A N 1
ATOM 2874 C CA . ARG A 1 403 ? -25.186 1.726 -24.031 1.00 19.70 426 ARG A CA 1
ATOM 2875 C C . ARG A 1 403 ? -25.160 0.636 -25.103 1.00 17.70 426 ARG A C 1
ATOM 2876 O O . ARG A 1 403 ? -25.335 0.940 -26.288 1.00 20.19 426 ARG A O 1
ATOM 2884 N N . LEU A 1 404 ? -24.958 -0.629 -24.732 1.00 17.37 427 LEU A N 1
ATOM 2885 C CA . LEU A 1 404 ? -24.925 -1.713 -25.718 1.00 14.37 427 LEU A CA 1
ATOM 2886 C C . LEU A 1 404 ? -26.322 -2.154 -26.151 1.00 17.24 427 LEU A C 1
ATOM 2887 O O . LEU A 1 404 ? -26.454 -2.815 -27.191 1.00 16.74 427 LEU A O 1
ATOM 2892 N N . HIS A 1 405 ? -27.350 -1.787 -25.391 1.00 13.87 428 HIS A N 1
ATOM 2893 C CA . HIS A 1 405 ? -28.731 -2.196 -25.668 1.00 17.43 428 HIS A CA 1
ATOM 2894 C C . HIS A 1 405 ? -28.809 -3.668 -26.070 1.00 17.79 428 HIS A C 1
ATOM 2895 O O . HIS A 1 405 ? -29.420 -4.027 -27.074 1.00 18.65 428 HIS A O 1
ATOM 2902 N N . PHE A 1 406 ? -28.174 -4.533 -25.275 1.00 14.96 429 PHE A N 1
ATOM 2903 C CA . PHE A 1 406 ? -28.002 -5.943 -25.640 1.00 15.39 429 PHE A CA 1
ATOM 2904 C C . PHE A 1 406 ? -28.516 -6.874 -24.526 1.00 19.82 429 PHE A C 1
ATOM 2905 O O . PHE A 1 406 ? -27.744 -7.565 -23.841 1.00 18.89 429 PHE A O 1
ATOM 2913 N N . ALA A 1 407 ? -29.844 -6.966 -24.396 1.00 20.63 430 ALA A N 1
ATOM 2914 C CA . ALA A 1 407 ? -30.410 -7.858 -23.380 1.00 17.80 430 ALA A CA 1
ATOM 2915 C C . ALA A 1 407 ? -31.817 -8.362 -23.707 1.00 22.49 430 ALA A C 1
ATOM 2916 O O . ALA A 1 407 ? -32.152 -9.515 -23.396 1.00 21.65 430 ALA A O 1
ATOM 2918 N N . ASN A 1 408 ? -32.642 -7.502 -24.316 1.00 19.98 431 ASN A N 1
ATOM 2919 C CA . ASN A 1 408 ? -34.088 -7.725 -24.407 1.00 23.47 431 ASN A CA 1
ATOM 2920 C C . ASN A 1 408 ? -34.428 -8.544 -25.647 1.00 16.58 431 ASN A C 1
ATOM 2921 O O . ASN A 1 408 ? -35.090 -8.090 -26.571 1.00 22.77 431 ASN A O 1
ATOM 2926 N N . ASN A 1 409 ? -33.946 -9.780 -25.655 1.00 17.64 432 ASN A N 1
ATOM 2927 C CA . ASN A 1 409 ? -34.341 -10.725 -26.693 1.00 19.68 432 ASN A CA 1
ATOM 2928 C C . ASN A 1 409 ? -34.053 -12.126 -26.182 1.00 20.97 432 ASN A C 1
ATOM 2929 O O . ASN A 1 409 ? -32.966 -12.372 -25.662 1.00 22.92 432 ASN A O 1
ATOM 2934 N N . ILE A 1 410 ? -35.005 -13.048 -26.368 1.00 21.48 433 ILE A N 1
ATOM 2935 C CA . ILE A 1 410 ? -34.806 -14.419 -25.905 1.00 22.68 433 ILE A CA 1
ATOM 2936 C C . ILE A 1 410 ? -33.598 -15.073 -26.573 1.00 21.23 433 ILE A C 1
ATOM 2937 O O . ILE A 1 410 ? -33.048 -16.035 -26.026 1.00 20.26 433 ILE A O 1
ATOM 2942 N N . ARG A 1 411 ? -33.185 -14.597 -27.747 1.00 18.63 434 ARG A N 1
ATOM 2943 C CA . ARG A 1 411 ? -32.043 -15.196 -28.442 1.00 24.12 434 ARG A CA 1
ATOM 2944 C C . ARG A 1 411 ? -30.706 -14.785 -27.833 1.00 22.34 434 ARG A C 1
ATOM 2945 O O . ARG A 1 411 ? -29.676 -15.430 -28.094 1.00 19.39 434 ARG A O 1
ATOM 2953 N N . ILE A 1 412 ? -30.705 -13.702 -27.062 1.00 20.64 435 ILE A N 1
ATOM 2954 C CA . ILE A 1 412 ? -29.518 -13.222 -26.378 1.00 16.79 435 ILE A CA 1
ATOM 2955 C C . ILE A 1 412 ? -29.381 -14.035 -25.118 1.00 17.80 435 ILE A C 1
ATOM 2956 O O . ILE A 1 412 ? -30.010 -13.737 -24.102 1.00 19.69 435 ILE A O 1
ATOM 2961 N N . ASP A 1 413 ? -28.581 -15.089 -25.203 1.00 20.88 436 ASP A N 1
ATOM 2962 C CA . ASP A 1 413 ? -28.306 -15.929 -24.060 1.00 21.74 436 ASP A CA 1
ATOM 2963 C C . ASP A 1 413 ? -27.863 -15.071 -22.892 1.00 21.25 436 ASP A C 1
ATOM 2964 O O . ASP A 1 413 ? -27.177 -14.072 -23.072 1.00 17.99 436 ASP A O 1
ATOM 2969 N N . LYS A 1 414 ? -28.245 -15.481 -21.683 1.00 23.12 437 LYS A N 1
ATOM 2970 C CA . LYS A 1 414 ? -27.938 -14.651 -20.525 1.00 23.93 437 LYS A CA 1
ATOM 2971 C C . LYS A 1 414 ? -26.438 -14.475 -20.326 1.00 22.17 437 LYS A C 1
ATOM 2972 O O . LYS A 1 414 ? -25.976 -13.368 -20.012 1.00 24.22 437 LYS A O 1
ATOM 2978 N N . VAL A 1 415 ? -25.665 -15.549 -20.485 1.00 22.27 438 VAL A N 1
ATOM 2979 C CA . VAL A 1 415 ? -24.220 -15.487 -20.279 1.00 22.64 438 VAL A CA 1
ATOM 2980 C C . VAL A 1 415 ? -23.579 -14.815 -21.481 1.00 19.84 438 VAL A C 1
ATOM 2981 O O . VAL A 1 415 ? -23.615 -15.352 -22.596 1.00 21.23 438 VAL A O 1
ATOM 2985 N N . ASN A 1 416 ? -22.955 -13.670 -21.247 1.00 22.15 439 ASN A N 1
ATOM 2986 C CA . ASN A 1 416 ? -22.160 -12.965 -22.238 1.00 21.44 439 ASN A CA 1
ATOM 2987 C C . ASN A 1 416 ? -20.742 -12.739 -21.712 1.00 26.81 439 ASN A C 1
ATOM 2988 O O . ASN A 1 416 ? -20.550 -12.462 -20.527 1.00 25.06 439 ASN A O 1
ATOM 2993 N N . LEU A 1 417 ? -19.766 -12.830 -22.605 1.00 21.42 440 LEU A N 1
ATOM 2994 C CA . LEU A 1 417 ? -18.380 -12.483 -22.329 1.00 21.41 440 LEU A CA 1
ATOM 2995 C C . LEU A 1 417 ? -18.021 -11.228 -23.119 1.00 21.75 440 LEU A C 1
ATOM 2996 O O . LEU A 1 417 ? -18.204 -11.186 -24.339 1.00 19.24 440 LEU A O 1
ATOM 3001 N N . MET A 1 418 ? -17.545 -10.189 -22.430 1.00 19.75 441 MET A N 1
ATOM 3002 C CA . MET A 1 418 ? -16.969 -9.037 -23.114 1.00 18.82 441 MET A CA 1
ATOM 3003 C C . MET A 1 418 ? -15.468 -9.271 -23.187 1.00 22.75 441 MET A C 1
ATOM 3004 O O . MET A 1 418 ? -14.802 -9.356 -22.150 1.00 21.28 441 MET A O 1
ATOM 3009 N N . VAL A 1 419 ? -14.933 -9.396 -24.407 1.00 17.46 442 VAL A N 1
ATOM 3010 C CA . VAL A 1 419 ? -13.538 -9.821 -24.600 1.00 19.63 442 VAL A CA 1
ATOM 3011 C C . VAL A 1 419 ? -12.657 -8.613 -24.893 1.00 22.43 442 VAL A C 1
ATOM 3012 O O . VAL A 1 419 ? -13.060 -7.689 -25.621 1.00 21.02 442 VAL A O 1
ATOM 3016 N N . ASP A 1 420 ? -11.464 -8.600 -24.291 1.00 24.52 443 ASP A N 1
ATOM 3017 C CA . ASP A 1 420 ? -10.480 -7.564 -24.571 1.00 22.74 443 ASP A CA 1
ATOM 3018 C C . ASP A 1 420 ? -10.129 -7.556 -26.050 1.00 23.86 443 ASP A C 1
ATOM 3019 O O . ASP A 1 420 ? -10.116 -8.602 -26.718 1.00 19.24 443 ASP A O 1
ATOM 3024 N N . ARG A 1 421 ? -9.831 -6.360 -26.562 1.00 25.68 444 ARG A N 1
ATOM 3025 C CA . ARG A 1 421 ? -9.459 -6.253 -27.969 1.00 29.84 444 ARG A CA 1
ATOM 3026 C C . ARG A 1 421 ? -8.218 -7.097 -28.259 1.00 25.41 444 ARG A C 1
ATOM 3027 O O . ARG A 1 421 ? -7.289 -7.191 -27.439 1.00 22.33 444 ARG A O 1
ATOM 3035 N N . GLN A 1 422 ? -8.249 -7.780 -29.402 1.00 21.50 445 GLN A N 1
ATOM 3036 C CA . GLN A 1 422 ? -7.163 -8.619 -29.930 1.00 27.74 445 GLN A CA 1
ATOM 3037 C C . GLN A 1 422 ? -7.126 -10.016 -29.317 1.00 28.76 445 GLN A C 1
ATOM 3038 O O . GLN A 1 422 ? -6.292 -10.856 -29.745 1.00 28.26 445 GLN A O 1
ATOM 3044 N N . TRP A 1 423 ? -8.000 -10.313 -28.366 1.00 27.37 446 TRP A N 1
ATOM 3045 C CA . TRP A 1 423 ? -8.117 -11.627 -27.754 1.00 21.70 446 TRP A CA 1
ATOM 3046 C C . TRP A 1 423 ? -9.386 -12.330 -28.213 1.00 26.87 446 TRP A C 1
ATOM 3047 O O . TRP A 1 423 ? -10.316 -11.724 -28.766 1.00 25.24 446 TRP A O 1
ATOM 3058 N N . LEU A 1 424 ? -9.426 -13.633 -27.963 1.00 30.01 447 LEU A N 1
ATOM 3059 C CA . LEU A 1 424 ? -10.614 -14.435 -28.205 1.00 24.78 447 LEU A CA 1
ATOM 3060 C C . LEU A 1 424 ? -10.851 -15.325 -27.001 1.00 27.25 447 LEU A C 1
ATOM 3061 O O . LEU A 1 424 ? -9.901 -15.754 -26.342 1.00 24.12 447 LEU A O 1
ATOM 3066 N N . ALA A 1 425 ? -12.111 -15.617 -26.723 1.00 27.07 448 ALA A N 1
ATOM 3067 C CA . ALA A 1 425 ? -12.444 -16.544 -25.654 1.00 28.10 448 ALA A CA 1
ATOM 3068 C C . ALA A 1 425 ? -13.099 -17.759 -26.293 1.00 24.88 448 ALA A C 1
ATOM 3069 O O . ALA A 1 425 ? -14.089 -17.625 -27.015 1.00 26.18 448 ALA A O 1
ATOM 3071 N N . VAL A 1 426 ? -12.503 -18.929 -26.082 1.00 28.51 449 VAL A N 1
ATOM 3072 C CA . VAL A 1 426 ? -12.831 -20.144 -26.816 1.00 26.70 449 VAL A CA 1
ATOM 3073 C C . VAL A 1 426 ? -12.878 -21.290 -25.814 1.00 30.15 449 VAL A C 1
ATOM 3074 O O . VAL A 1 426 ? -12.468 -21.147 -24.665 1.00 33.27 449 VAL A O 1
ATOM 3078 N N . ARG A 1 427 ? -13.394 -22.435 -26.253 1.00 29.60 450 ARG A N 1
ATOM 3079 C CA . ARG A 1 427 ? -13.583 -23.540 -25.314 1.00 39.17 450 ARG A CA 1
ATOM 3080 C C . ARG A 1 427 ? -12.273 -24.203 -24.888 1.00 35.34 450 ARG A C 1
ATOM 3081 O O . ARG A 1 427 ? -11.993 -24.305 -23.688 1.00 34.66 450 ARG A O 1
ATOM 3089 N N . ASN A 1 428 ? -11.521 -24.714 -25.841 1.00 37.26 451 ASN A N 1
ATOM 3090 C CA . ASN A 1 428 ? -10.306 -25.460 -25.576 1.00 37.13 451 ASN A CA 1
ATOM 3091 C C . ASN A 1 428 ? -9.138 -25.162 -26.465 1.00 37.28 451 ASN A C 1
ATOM 3092 O O . ASN A 1 428 ? -9.261 -24.479 -27.436 1.00 35.59 451 ASN A O 1
ATOM 3097 N N . LYS A 1 429 ? -7.999 -25.710 -26.092 1.00 39.55 452 LYS A N 1
ATOM 3098 C CA . LYS A 1 429 ? -6.730 -25.517 -26.762 1.00 44.63 452 LYS A CA 1
ATOM 3099 C C . LYS A 1 429 ? -6.644 -25.959 -28.216 1.00 40.68 452 LYS A C 1
ATOM 3100 O O . LYS A 1 429 ? -5.778 -25.582 -28.916 1.00 41.11 452 LYS A O 1
ATOM 3106 N N . LYS A 1 430 ? -7.589 -26.747 -28.650 1.00 44.10 453 LYS A N 1
ATOM 3107 C CA . LYS A 1 430 ? -7.682 -27.115 -30.050 1.00 41.86 453 LYS A CA 1
ATOM 3108 C C . LYS A 1 430 ? -8.241 -26.015 -30.930 1.00 40.33 453 LYS A C 1
ATOM 3109 O O . LYS A 1 430 ? -8.297 -26.207 -32.147 1.00 41.10 453 LYS A O 1
ATOM 3115 N N . TYR A 1 431 ? -8.711 -24.905 -30.371 1.00 37.36 454 TYR A N 1
ATOM 3116 C CA . TYR A 1 431 ? -9.301 -23.879 -31.221 1.00 39.76 454 TYR A CA 1
ATOM 3117 C C . TYR A 1 431 ? -8.334 -23.453 -32.316 1.00 45.05 454 TYR A C 1
ATOM 3118 O O . TYR A 1 431 ? -7.158 -23.188 -32.060 1.00 42.16 454 TYR A O 1
ATOM 3127 N N . LYS A 1 432 ? -8.845 -23.370 -33.544 1.00 48.54 455 LYS A N 1
ATOM 3128 C CA . LYS A 1 432 ? -7.976 -23.239 -34.701 1.00 51.37 455 LYS A CA 1
ATOM 3129 C C . LYS A 1 432 ? -8.080 -21.906 -35.438 1.00 47.90 455 LYS A C 1
ATOM 3130 O O . LYS A 1 432 ? -7.158 -21.571 -36.184 1.00 48.09 455 LYS A O 1
ATOM 3136 N N . TYR A 1 433 ? -9.143 -21.122 -35.233 1.00 45.17 456 TYR A N 1
ATOM 3137 C CA . TYR A 1 433 ? -9.362 -19.926 -36.052 1.00 40.77 456 TYR A CA 1
ATOM 3138 C C . TYR A 1 433 ? -8.797 -18.682 -35.374 1.00 39.94 456 TYR A C 1
ATOM 3139 O O . TYR A 1 433 ? -9.499 -17.700 -35.128 1.00 39.53 456 TYR A O 1
ATOM 3148 N N . CYS A 1 434 ? -7.492 -18.714 -35.095 1.00 34.67 457 CYS A N 1
ATOM 3149 C CA . CYS A 1 434 ? -6.919 -17.681 -34.242 1.00 36.50 457 CYS A CA 1
ATOM 3150 C C . CYS A 1 434 ? -5.831 -16.850 -34.914 1.00 35.11 457 CYS A C 1
ATOM 3151 O O . CYS A 1 434 ? -5.156 -16.078 -34.230 1.00 38.61 457 CYS A O 1
ATOM 3154 N N . SER A 1 435 ? -5.643 -16.951 -36.222 1.00 29.46 458 SER A N 1
ATOM 3155 C CA . SER A 1 435 ? -4.631 -16.130 -36.872 1.00 34.47 458 SER A CA 1
ATOM 3156 C C . SER A 1 435 ? -5.264 -15.115 -37.824 1.00 30.04 458 SER A C 1
ATOM 3157 O O . SER A 1 435 ? -6.347 -15.331 -38.362 1.00 34.66 458 SER A O 1
ATOM 3160 N N . GLY A 1 436 ? -4.595 -13.991 -37.994 1.00 32.47 459 GLY A N 1
ATOM 3161 C CA . GLY A 1 436 ? -5.073 -12.933 -38.885 1.00 30.33 459 GLY A CA 1
ATOM 3162 C C . GLY A 1 436 ? -5.910 -11.890 -38.136 1.00 27.12 459 GLY A C 1
ATOM 3163 O O . GLY A 1 436 ? -5.406 -11.215 -37.269 1.00 25.09 459 GLY A O 1
ATOM 3164 N N . GLY A 1 437 ? -7.181 -11.774 -38.506 1.00 24.12 460 GLY A N 1
ATOM 3165 C CA . GLY A 1 437 ? -8.019 -10.741 -37.927 1.00 23.98 460 GLY A CA 1
ATOM 3166 C C . GLY A 1 437 ? -9.438 -11.211 -37.682 1.00 27.69 460 GLY A C 1
ATOM 3167 O O . GLY A 1 437 ? -9.899 -12.186 -38.282 1.00 25.98 460 GLY A O 1
ATOM 3168 N N . THR A 1 438 ? -10.135 -10.505 -36.791 1.00 19.89 461 THR A N 1
ATOM 3169 C CA . THR A 1 438 ? -11.555 -10.779 -36.634 1.00 20.88 461 THR A CA 1
ATOM 3170 C C . THR A 1 438 ? -12.259 -9.542 -36.102 1.00 17.51 461 THR A C 1
ATOM 3171 O O . THR A 1 438 ? -11.653 -8.493 -35.875 1.00 20.98 461 THR A O 1
ATOM 3175 N N . HIS A 1 439 ? -13.561 -9.681 -35.902 1.00 18.02 462 HIS A N 1
ATOM 3176 C CA . HIS A 1 439 ? -14.353 -8.609 -35.351 1.00 16.20 462 HIS A CA 1
ATOM 3177 C C . HIS A 1 439 ? -15.467 -9.240 -34.528 1.00 18.66 462 HIS A C 1
ATOM 3178 O O . HIS A 1 439 ? -15.671 -10.452 -34.550 1.00 21.22 462 HIS A O 1
ATOM 3185 N N . GLY A 1 440 ? -16.197 -8.396 -33.802 1.00 20.64 463 GLY A N 1
ATOM 3186 C CA . GLY A 1 440 ? -17.238 -8.871 -32.910 1.00 21.45 463 GLY A CA 1
ATOM 3187 C C . GLY A 1 440 ? -17.261 -8.085 -31.612 1.00 22.22 463 GLY A C 1
ATOM 3188 O O . GLY A 1 440 ? -18.298 -8.009 -30.939 1.00 16.66 463 GLY A O 1
ATOM 3189 N N . TYR A 1 441 ? -16.131 -7.444 -31.303 1.00 17.32 464 TYR A N 1
ATOM 3190 C CA . TYR A 1 441 ? -15.903 -6.795 -30.023 1.00 20.57 464 TYR A CA 1
ATOM 3191 C C . TYR A 1 441 ? -16.865 -5.637 -29.786 1.00 17.85 464 TYR A C 1
ATOM 3192 O O . TYR A 1 441 ? -17.531 -5.160 -30.689 1.00 17.43 464 TYR A O 1
ATOM 3201 N N . ASP A 1 442 ? -16.829 -5.146 -28.537 1.00 18.80 465 ASP A N 1
ATOM 3202 C CA . ASP A 1 442 ? -17.417 -3.880 -28.116 1.00 19.15 465 ASP A CA 1
ATOM 3203 C C . ASP A 1 442 ? -17.312 -2.819 -29.214 1.00 19.71 465 ASP A C 1
ATOM 3204 O O . ASP A 1 442 ? -16.233 -2.589 -29.759 1.00 17.56 465 ASP A O 1
ATOM 3209 N N . ASN A 1 443 ? -18.439 -2.169 -29.528 1.00 19.60 466 ASN A N 1
ATOM 3210 C CA . ASN A 1 443 ? -18.439 -1.199 -30.622 1.00 15.67 466 ASN A CA 1
ATOM 3211 C C . ASN A 1 443 ? -17.729 0.088 -30.256 1.00 16.34 466 ASN A C 1
ATOM 3212 O O . ASN A 1 443 ? -17.514 0.927 -31.140 1.00 18.50 466 ASN A O 1
ATOM 3217 N N . GLU A 1 444 ? -17.316 0.247 -28.996 1.00 13.45 467 GLU A N 1
ATOM 3218 C CA . GLU A 1 444 ? -16.480 1.386 -28.644 1.00 17.86 467 GLU A CA 1
ATOM 3219 C C . GLU A 1 444 ? -15.045 1.225 -29.130 1.00 19.72 467 GLU A C 1
ATOM 3220 O O . GLU A 1 444 ? -14.331 2.234 -29.232 1.00 18.05 467 GLU A O 1
ATOM 3226 N N . PHE A 1 445 ? -14.566 -0.005 -29.356 1.00 13.26 468 PHE A N 1
ATOM 3227 C CA . PHE A 1 445 ? -13.147 -0.139 -29.713 1.00 14.61 468 PHE A CA 1
ATOM 3228 C C . PHE A 1 445 ? -12.900 0.533 -31.055 1.00 19.18 468 PHE A C 1
ATOM 3229 O O . PHE A 1 445 ? -13.718 0.431 -31.975 1.00 19.33 468 PHE A O 1
ATOM 3237 N N . LYS A 1 446 ? -11.764 1.223 -31.155 1.00 17.25 469 LYS A N 1
ATOM 3238 C CA . LYS A 1 446 ? -11.453 1.962 -32.372 1.00 27.00 469 LYS A CA 1
ATOM 3239 C C . LYS A 1 446 ? -11.358 1.043 -33.587 1.00 23.19 469 LYS A C 1
ATOM 3240 O O . LYS A 1 446 ? -11.805 1.411 -34.680 1.00 20.66 469 LYS A O 1
ATOM 3246 N N . SER A 1 447 ? -10.779 -0.152 -33.420 1.00 17.76 470 SER A N 1
ATOM 3247 C CA . SER A 1 447 ? -10.687 -1.125 -34.510 1.00 18.78 470 SER A CA 1
ATOM 3248 C C . SER A 1 447 ? -12.045 -1.600 -35.010 1.00 19.73 470 SER A C 1
ATOM 3249 O O . SER A 1 447 ? -12.134 -2.076 -36.148 1.00 21.31 470 SER A O 1
ATOM 3252 N N . MET A 1 448 ? -13.094 -1.492 -34.200 1.00 16.82 471 MET A N 1
ATOM 3253 C CA . MET A 1 448 ? -14.422 -1.914 -34.600 1.00 16.32 471 MET A CA 1
ATOM 3254 C C . MET A 1 448 ? -15.186 -0.813 -35.331 1.00 20.04 471 MET A C 1
ATOM 3255 O O . MET A 1 448 ? -16.260 -1.089 -35.876 1.00 21.14 471 MET A O 1
ATOM 3260 N N . GLU A 1 449 ? -14.675 0.420 -35.343 1.00 18.59 472 GLU A N 1
ATOM 3261 C CA . GLU A 1 449 ? -15.370 1.523 -36.015 1.00 17.41 472 GLU A CA 1
ATOM 3262 C C . GLU A 1 449 ? -15.362 1.351 -37.526 1.00 23.60 472 GLU A C 1
ATOM 3263 O O . GLU A 1 449 ? -14.441 0.773 -38.115 1.00 17.67 472 GLU A O 1
ATOM 3269 N N . ALA A 1 450 ? -16.408 1.877 -38.158 1.00 17.53 473 ALA A N 1
ATOM 3270 C CA . ALA A 1 450 ? -16.643 1.680 -39.579 1.00 20.56 473 ALA A CA 1
ATOM 3271 C C . ALA A 1 450 ? -16.506 3.022 -40.293 1.00 20.27 473 ALA A C 1
ATOM 3272 O O . ALA A 1 450 ? -16.512 4.075 -39.660 1.00 19.15 473 ALA A O 1
ATOM 3274 N N . ILE A 1 451 ? -16.340 2.990 -41.625 1.00 21.73 474 ILE A N 1
ATOM 3275 C CA . ILE A 1 451 ? -16.319 4.237 -42.399 1.00 19.72 474 ILE A CA 1
ATOM 3276 C C . ILE A 1 451 ? -17.745 4.699 -42.678 1.00 20.77 474 ILE A C 1
ATOM 3277 O O . ILE A 1 451 ? -18.702 3.920 -42.638 1.00 18.74 474 ILE A O 1
ATOM 3282 N N . PHE A 1 452 ? -17.873 5.993 -42.998 1.00 21.41 475 PHE A N 1
ATOM 3283 C CA . PHE A 1 452 ? -19.117 6.563 -43.522 1.00 23.11 475 PHE A CA 1
ATOM 3284 C C . PHE A 1 452 ? -18.716 7.739 -44.395 1.00 23.23 475 PHE A C 1
ATOM 3285 O O . PHE A 1 452 ? -18.155 8.718 -43.887 1.00 19.68 475 PHE A O 1
ATOM 3293 N N . LEU A 1 453 ? -18.998 7.629 -45.692 1.00 20.76 476 LEU A N 1
ATOM 3294 C CA . LEU A 1 453 ? -18.785 8.696 -46.667 1.00 21.89 476 LEU A CA 1
ATOM 3295 C C . LEU A 1 453 ? -20.066 8.853 -47.472 1.00 32.27 476 LEU A C 1
ATOM 3296 O O . LEU A 1 453 ? -20.738 7.862 -47.764 1.00 24.04 476 LEU A O 1
ATOM 3301 N N . ALA A 1 454 ? -20.383 10.090 -47.849 1.00 27.63 477 ALA A N 1
ATOM 3302 C CA . ALA A 1 454 ? -21.595 10.348 -48.602 1.00 31.29 477 ALA A CA 1
ATOM 3303 C C . ALA A 1 454 ? -21.311 11.403 -49.651 1.00 33.63 477 ALA A C 1
ATOM 3304 O O . ALA A 1 454 ? -20.468 12.286 -49.466 1.00 25.44 477 ALA A O 1
ATOM 3306 N N . HIS A 1 455 ? -22.023 11.314 -50.770 1.00 31.02 478 HIS A N 1
ATOM 3307 C CA . HIS A 1 455 ? -21.850 12.265 -51.862 1.00 27.61 478 HIS A CA 1
ATOM 3308 C C . HIS A 1 455 ? -23.089 12.331 -52.748 1.00 35.35 478 HIS A C 1
ATOM 3309 O O . HIS A 1 455 ? -23.674 11.303 -53.093 1.00 34.79 478 HIS A O 1
ATOM 3316 N N . GLY A 1 456 ? -23.484 13.546 -53.113 1.00 37.39 479 GLY A N 1
ATOM 3317 C CA . GLY A 1 456 ? -24.636 13.749 -53.949 1.00 35.86 479 GLY A CA 1
ATOM 3318 C C . GLY A 1 456 ? -25.348 15.017 -53.573 1.00 36.78 479 GLY A C 1
ATOM 3319 O O . GLY A 1 456 ? -25.006 15.687 -52.588 1.00 37.31 479 GLY A O 1
ATOM 3320 N N . PRO A 1 457 ? -26.377 15.364 -54.341 1.00 34.33 480 PRO A N 1
ATOM 3321 C CA . PRO A 1 457 ? -27.018 16.679 -54.148 1.00 37.39 480 PRO A CA 1
ATOM 3322 C C . PRO A 1 457 ? -27.719 16.830 -52.810 1.00 37.75 480 PRO A C 1
ATOM 3323 O O . PRO A 1 457 ? -27.895 17.959 -52.336 1.00 41.80 480 PRO A O 1
ATOM 3327 N N . GLY A 1 458 ? -28.129 15.730 -52.179 1.00 38.39 481 GLY A N 1
ATOM 3328 C CA . GLY A 1 458 ? -28.704 15.814 -50.847 1.00 31.21 481 GLY A CA 1
ATOM 3329 C C . GLY A 1 458 ? -27.696 16.123 -49.753 1.00 37.40 481 GLY A C 1
ATOM 3330 O O . GLY A 1 458 ? -28.097 16.499 -48.649 1.00 30.30 481 GLY A O 1
ATOM 3331 N N . PHE A 1 459 ? -26.401 15.986 -50.036 1.00 32.64 482 PHE A N 1
ATOM 3332 C CA . PHE A 1 459 ? -25.355 16.086 -49.019 1.00 37.59 482 PHE A CA 1
ATOM 3333 C C . PHE A 1 459 ? -24.541 17.361 -49.183 1.00 34.13 482 PHE A C 1
ATOM 3334 O O . PHE A 1 459 ? -24.290 17.812 -50.300 1.00 34.57 482 PHE A O 1
ATOM 3342 N N . LYS A 1 460 ? -24.123 17.926 -48.056 1.00 34.84 483 LYS A N 1
ATOM 3343 C CA . LYS A 1 460 ? -23.157 19.016 -48.092 1.00 36.29 483 LYS A CA 1
ATOM 3344 C C . LYS A 1 460 ? -21.871 18.602 -48.815 1.00 34.52 483 LYS A C 1
ATOM 3345 O O . LYS A 1 460 ? -21.538 17.415 -48.920 1.00 33.88 483 LYS A O 1
ATOM 3351 N N . GLU A 1 461 ? -21.143 19.617 -49.271 1.00 41.57 484 GLU A N 1
ATOM 3352 C CA . GLU A 1 461 ? -19.876 19.429 -49.960 1.00 41.31 484 GLU A CA 1
ATOM 3353 C C . GLU A 1 461 ? -18.704 19.763 -49.036 1.00 37.22 484 GLU A C 1
ATOM 3354 O O . GLU A 1 461 ? -18.824 20.576 -48.120 1.00 31.25 484 GLU A O 1
ATOM 3360 N N . LYS A 1 462 ? -17.576 19.117 -49.299 1.00 33.84 485 LYS A N 1
ATOM 3361 C CA . LYS A 1 462 ? -16.334 19.282 -48.540 1.00 36.96 485 LYS A CA 1
ATOM 3362 C C . LYS A 1 462 ? -16.639 19.447 -47.069 1.00 36.85 485 LYS A C 1
ATOM 3363 O O . LYS A 1 462 ? -16.238 20.376 -46.431 1.00 40.56 485 LYS A O 1
ATOM 3369 N N . THR A 1 463 ? -17.374 18.514 -46.535 1.00 31.69 486 THR A N 1
ATOM 3370 C CA . THR A 1 463 ? -17.813 18.628 -45.150 1.00 33.92 486 THR A CA 1
ATOM 3371 C C . THR A 1 463 ? -17.414 17.380 -44.366 1.00 32.76 486 THR A C 1
ATOM 3372 O O . THR A 1 463 ? -17.668 16.252 -44.814 1.00 32.72 486 THR A O 1
ATOM 3376 N N . GLU A 1 464 ? -16.865 17.587 -43.171 1.00 27.71 487 GLU A N 1
ATOM 3377 C CA . GLU A 1 464 ? -16.489 16.497 -42.274 1.00 25.64 487 GLU A CA 1
ATOM 3378 C C . GLU A 1 464 ? -17.327 16.625 -40.996 1.00 25.81 487 GLU A C 1
ATOM 3379 O O . GLU A 1 464 ? -17.328 17.678 -40.359 1.00 28.87 487 GLU A O 1
ATOM 3385 N N . VAL A 1 465 ? -18.043 15.564 -40.624 1.00 24.97 488 VAL A N 1
ATOM 3386 C CA . VAL A 1 465 ? -18.889 15.598 -39.440 1.00 26.53 488 VAL A CA 1
ATOM 3387 C C . VAL A 1 465 ? -18.268 14.690 -38.391 1.00 26.11 488 VAL A C 1
ATOM 3388 O O . VAL A 1 465 ? -17.422 13.846 -38.700 1.00 23.76 488 VAL A O 1
ATOM 3392 N N . THR A 1 466 ? -18.659 14.909 -37.132 1.00 24.91 489 THR A N 1
ATOM 3393 C CA . THR A 1 466 ? -18.213 14.039 -36.047 1.00 26.28 489 THR A CA 1
ATOM 3394 C C . THR A 1 466 ? -18.850 12.661 -36.190 1.00 25.14 489 THR A C 1
ATOM 3395 O O . THR A 1 466 ? -19.815 12.470 -36.925 1.00 19.47 489 THR A O 1
ATOM 3399 N N . SER A 1 467 ? -18.279 11.697 -35.470 1.00 20.41 490 SER A N 1
ATOM 3400 C CA . SER A 1 467 ? -18.754 10.328 -35.531 1.00 23.18 490 SER A CA 1
ATOM 3401 C C . SER A 1 467 ? -20.218 10.246 -35.105 1.00 17.28 490 SER A C 1
ATOM 3402 O O . SER A 1 467 ? -20.717 11.088 -34.357 1.00 18.96 490 SER A O 1
ATOM 3405 N N . PHE A 1 468 ? -20.915 9.239 -35.622 1.00 15.67 491 PHE A N 1
ATOM 3406 C CA . PHE A 1 468 ? -22.299 8.991 -35.252 1.00 15.38 491 PHE A CA 1
ATOM 3407 C C . PHE A 1 468 ? -22.555 7.498 -35.394 1.00 16.80 491 PHE A C 1
ATOM 3408 O O . PHE A 1 468 ? -21.722 6.752 -35.913 1.00 18.35 491 PHE A O 1
ATOM 3416 N N . GLU A 1 469 ? -23.721 7.057 -34.925 1.00 17.18 492 GLU A N 1
ATOM 3417 C CA . GLU A 1 469 ? -24.005 5.628 -34.859 1.00 20.36 492 GLU A CA 1
ATOM 3418 C C . GLU A 1 469 ? -24.750 5.151 -36.096 1.00 16.80 492 GLU A C 1
ATOM 3419 O O . GLU A 1 469 ? -25.553 5.884 -36.687 1.00 17.77 492 GLU A O 1
ATOM 3425 N N . ASN A 1 470 ? -24.458 3.908 -36.502 1.00 20.54 493 ASN A N 1
ATOM 3426 C CA . ASN A 1 470 ? -25.098 3.374 -37.695 1.00 17.81 493 ASN A CA 1
ATOM 3427 C C . ASN A 1 470 ? -26.622 3.223 -37.528 1.00 21.25 493 ASN A C 1
ATOM 3428 O O . ASN A 1 470 ? -27.317 3.116 -38.541 1.00 17.25 493 ASN A O 1
ATOM 3433 N N . ILE A 1 471 ? -27.167 3.269 -36.298 1.00 15.11 494 ILE A N 1
ATOM 3434 C CA . ILE A 1 471 ? -28.624 3.252 -36.142 1.00 15.46 494 ILE A CA 1
ATOM 3435 C C . ILE A 1 471 ? -29.290 4.494 -36.736 1.00 19.81 494 ILE A C 1
ATOM 3436 O O . ILE A 1 471 ? -30.499 4.487 -36.988 1.00 16.73 494 ILE A O 1
ATOM 3441 N N . GLU A 1 472 ? -28.539 5.583 -36.888 1.00 16.23 495 GLU A N 1
ATOM 3442 C CA . GLU A 1 472 ? -29.063 6.845 -37.407 1.00 16.67 495 GLU A CA 1
ATOM 3443 C C . GLU A 1 472 ? -29.305 6.804 -38.905 1.00 17.45 495 GLU A C 1
ATOM 3444 O O . GLU A 1 472 ? -30.035 7.660 -39.418 1.00 20.31 495 GLU A O 1
ATOM 3450 N N . VAL A 1 473 ? -28.699 5.842 -39.618 1.00 18.63 496 VAL A N 1
ATOM 3451 C CA . VAL A 1 473 ? -28.621 5.884 -41.085 1.00 21.88 496 VAL A CA 1
ATOM 3452 C C . VAL A 1 473 ? -29.987 5.607 -41.725 1.00 22.38 496 VAL A C 1
ATOM 3453 O O . VAL A 1 473 ? -30.314 6.171 -42.780 1.00 20.25 496 VAL A O 1
ATOM 3457 N N . TYR A 1 474 ? -30.813 4.779 -41.090 1.00 18.77 497 TYR A N 1
ATOM 3458 C CA . TYR A 1 474 ? -32.128 4.458 -41.658 1.00 19.70 497 TYR A CA 1
ATOM 3459 C C . TYR A 1 474 ? -33.004 5.712 -41.809 1.00 20.55 497 TYR A C 1
ATOM 3460 O O . TYR A 1 474 ? -33.549 5.981 -42.894 1.00 21.64 497 TYR A O 1
ATOM 3469 N N . ASN A 1 475 ? -33.145 6.500 -40.739 1.00 22.95 498 ASN A N 1
ATOM 3470 C CA . ASN A 1 475 ? -33.863 7.778 -40.847 1.00 21.88 498 ASN A CA 1
ATOM 3471 C C . ASN A 1 475 ? -33.286 8.652 -41.960 1.00 21.73 498 ASN A C 1
ATOM 3472 O O . ASN A 1 475 ? -34.032 9.316 -42.701 1.00 23.03 498 ASN A O 1
ATOM 3477 N N . LEU A 1 476 ? -31.955 8.698 -42.054 1.00 21.91 499 LEU A N 1
ATOM 3478 C CA . LEU A 1 476 ? -31.270 9.504 -43.070 1.00 24.53 499 LEU A CA 1
ATOM 3479 C C . LEU A 1 476 ? -31.693 9.082 -44.469 1.00 22.75 499 LEU A C 1
ATOM 3480 O O . LEU A 1 476 ? -32.058 9.918 -45.307 1.00 24.49 499 LEU A O 1
ATOM 3485 N N . MET A 1 477 ? -31.675 7.781 -44.723 1.00 22.40 500 MET A N 1
ATOM 3486 C CA . MET A 1 477 ? -32.043 7.266 -46.036 1.00 30.73 500 MET A CA 1
ATOM 3487 C C . MET A 1 477 ? -33.496 7.582 -46.362 1.00 26.05 500 MET A C 1
ATOM 3488 O O . MET A 1 477 ? -33.808 7.968 -47.491 1.00 28.31 500 MET A O 1
ATOM 3493 N N . CYS A 1 478 ? -34.389 7.424 -45.379 1.00 24.43 501 CYS A N 1
ATOM 3494 C CA . CYS A 1 478 ? -35.795 7.788 -45.563 1.00 32.02 501 CYS A CA 1
ATOM 3495 C C . CYS A 1 478 ? -35.928 9.254 -45.961 1.00 26.76 501 CYS A C 1
ATOM 3496 O O . CYS A 1 478 ? -36.681 9.596 -46.878 1.00 28.29 501 CYS A O 1
ATOM 3499 N N . ASP A 1 479 ? -35.198 10.131 -45.266 1.00 26.05 502 ASP A N 1
ATOM 3500 C CA . ASP A 1 479 ? -35.182 11.546 -45.616 1.00 29.31 502 ASP A CA 1
ATOM 3501 C C . ASP A 1 479 ? -34.742 11.739 -47.059 1.00 28.29 502 ASP A C 1
ATOM 3502 O O . ASP A 1 479 ? -35.395 12.449 -47.830 1.00 34.26 502 ASP A O 1
ATOM 3507 N N . LEU A 1 480 ? -33.660 11.069 -47.460 1.00 27.33 503 LEU A N 1
ATOM 3508 C CA . LEU A 1 480 ? -33.170 11.211 -48.828 1.00 33.57 503 LEU A CA 1
ATOM 3509 C C . LEU A 1 480 ? -34.146 10.639 -49.852 1.00 36.88 503 LEU A C 1
ATOM 3510 O O . LEU A 1 480 ? -34.095 11.023 -51.021 1.00 31.80 503 LEU A O 1
ATOM 3515 N N . LEU A 1 481 ? -35.007 9.710 -49.454 1.00 29.84 504 LEU A N 1
ATOM 3516 C CA . LEU A 1 481 ? -36.019 9.192 -50.359 1.00 31.84 504 LEU A CA 1
ATOM 3517 C C . LEU A 1 481 ? -37.386 9.782 -50.072 1.00 35.46 504 LEU A C 1
ATOM 3518 O O . LEU A 1 481 ? -38.377 9.316 -50.636 1.00 35.59 504 LEU A O 1
ATOM 3523 N N . LYS A 1 482 ? -37.456 10.789 -49.199 1.00 32.57 505 LYS A N 1
ATOM 3524 C CA . LYS A 1 482 ? -38.715 11.419 -48.826 1.00 33.95 505 LYS A CA 1
ATOM 3525 C C . LYS A 1 482 ? -39.741 10.379 -48.388 1.00 38.31 505 LYS A C 1
ATOM 3526 O O . LYS A 1 482 ? -40.912 10.427 -48.763 1.00 35.38 505 LYS A O 1
ATOM 3532 N N . LEU A 1 483 ? -39.291 9.432 -47.569 1.00 35.11 506 LEU A N 1
ATOM 3533 C CA . LEU A 1 483 ? -40.126 8.380 -47.020 1.00 30.98 506 LEU A CA 1
ATOM 3534 C C . LEU A 1 483 ? -40.389 8.663 -45.551 1.00 30.09 506 LEU A C 1
ATOM 3535 O O . LEU A 1 483 ? -39.546 9.223 -44.848 1.00 31.26 506 LEU A O 1
ATOM 3540 N N . LYS A 1 484 ? -41.510 8.231 -45.086 1.00 30.67 507 LYS A N 1
ATOM 3541 C CA . LYS A 1 484 ? -41.751 8.265 -43.651 1.00 29.77 507 LYS A CA 1
ATOM 3542 C C . LYS A 1 484 ? -41.159 7.026 -42.983 1.00 28.23 507 LYS A C 1
ATOM 3543 O O . LYS A 1 484 ? -41.481 5.902 -43.378 1.00 31.10 507 LYS A O 1
ATOM 3549 N N . PRO A 1 485 ? -40.302 7.180 -41.985 1.00 27.62 508 PRO A N 1
ATOM 3550 C CA . PRO A 1 485 ? -39.646 5.999 -41.398 1.00 29.88 508 PRO A CA 1
ATOM 3551 C C . PRO A 1 485 ? -40.578 5.179 -40.515 1.00 28.43 508 PRO A C 1
ATOM 3552 O O . PRO A 1 485 ? -41.423 5.710 -39.795 1.00 25.99 508 PRO A O 1
ATOM 3556 N N . ALA A 1 486 ? -40.444 3.853 -40.611 1.00 26.47 509 ALA A N 1
ATOM 3557 C CA . ALA A 1 486 ? -41.022 2.986 -39.590 1.00 26.00 509 ALA A CA 1
ATOM 3558 C C . ALA A 1 486 ? -40.365 3.295 -38.245 1.00 25.16 509 ALA A C 1
ATOM 3559 O O . ALA A 1 486 ? -39.238 3.811 -38.210 1.00 24.06 509 ALA A O 1
ATOM 3561 N N . PRO A 1 487 ? -41.037 2.992 -37.127 1.00 23.77 510 PRO A N 1
ATOM 3562 C CA . PRO A 1 487 ? -40.448 3.305 -35.813 1.00 23.93 510 PRO A CA 1
ATOM 3563 C C . PRO A 1 487 ? -39.085 2.630 -35.632 1.00 26.15 510 PRO A C 1
ATOM 3564 O O . PRO A 1 487 ? -38.917 1.446 -35.938 1.00 21.30 510 PRO A O 1
ATOM 3568 N N . ASN A 1 488 ? -38.097 3.396 -35.163 1.00 20.34 511 ASN A N 1
ATOM 3569 C CA . ASN A 1 488 ? -36.731 2.872 -35.070 1.00 20.94 511 ASN A CA 1
ATOM 3570 C C . ASN A 1 488 ? -35.982 3.577 -33.936 1.00 23.67 511 ASN A C 1
ATOM 3571 O O . ASN A 1 488 ? -36.552 4.396 -33.210 1.00 24.88 511 ASN A O 1
ATOM 3576 N N . ASN A 1 489 ? -34.692 3.233 -33.766 1.00 20.03 512 ASN A N 1
ATOM 3577 C CA . ASN A 1 489 ? -33.910 3.722 -32.626 1.00 16.78 512 ASN A CA 1
ATOM 3578 C C . ASN A 1 489 ? -33.028 4.889 -32.980 1.00 16.39 512 ASN A C 1
ATOM 3579 O O . ASN A 1 489 ? -32.400 5.455 -32.081 1.00 21.69 512 ASN A O 1
ATOM 3584 N N . GLY A 1 490 ? -32.925 5.221 -34.262 1.00 17.04 513 GLY A N 1
ATOM 3585 C CA . GLY A 1 490 ? -32.321 6.478 -34.644 1.00 17.74 513 GLY A CA 1
ATOM 3586 C C . GLY A 1 490 ? -33.061 7.658 -34.040 1.00 18.36 513 GLY A C 1
ATOM 3587 O O . GLY A 1 490 ? -34.193 7.551 -33.589 1.00 26.10 513 GLY A O 1
ATOM 3588 N N . THR A 1 491 ? -32.383 8.800 -33.985 1.00 20.01 514 THR A N 1
ATOM 3589 C CA . THR A 1 491 ? -32.988 10.028 -33.480 1.00 22.42 514 THR A CA 1
ATOM 3590 C C . THR A 1 491 ? -33.189 10.960 -34.677 1.00 20.03 514 THR A C 1
ATOM 3591 O O . THR A 1 491 ? -32.244 11.591 -35.162 1.00 23.14 514 THR A O 1
ATOM 3595 N N . HIS A 1 492 ? -34.431 11.017 -35.156 1.00 22.54 515 HIS A N 1
ATOM 3596 C CA . HIS A 1 492 ? -34.741 11.647 -36.433 1.00 20.68 515 HIS A CA 1
ATOM 3597 C C . HIS A 1 492 ? -34.458 13.146 -36.388 1.00 24.31 515 HIS A C 1
ATOM 3598 O O . HIS A 1 492 ? -35.040 13.882 -35.583 1.00 21.53 515 HIS A O 1
ATOM 3605 N N . GLY A 1 493 ? -33.554 13.591 -37.257 1.00 25.57 516 GLY A N 1
ATOM 3606 C CA . GLY A 1 493 ? -33.100 14.962 -37.268 1.00 25.35 516 GLY A CA 1
ATOM 3607 C C . GLY A 1 493 ? -31.692 15.132 -36.741 1.00 27.30 516 GLY A C 1
ATOM 3608 O O . GLY A 1 493 ? -31.084 16.167 -36.986 1.00 24.33 516 GLY A O 1
ATOM 3609 N N . SER A 1 494 ? -31.154 14.129 -36.033 1.00 21.80 517 SER A N 1
ATOM 3610 C CA . SER A 1 494 ? -29.831 14.267 -35.444 1.00 24.71 517 SER A CA 1
ATOM 3611 C C . SER A 1 494 ? -28.721 14.315 -36.489 1.00 23.15 517 SER A C 1
ATOM 3612 O O . SER A 1 494 ? -27.602 14.708 -36.159 1.00 22.01 517 SER A O 1
ATOM 3615 N N . LEU A 1 495 ? -29.001 13.943 -37.738 1.00 21.61 518 LEU A N 1
ATOM 3616 C CA . LEU A 1 495 ? -28.017 13.976 -38.810 1.00 20.98 518 LEU A CA 1
ATOM 3617 C C . LEU A 1 495 ? -28.296 15.090 -39.820 1.00 24.44 518 LEU A C 1
ATOM 3618 O O . LEU A 1 495 ? -27.776 15.050 -40.932 1.00 23.34 518 LEU A O 1
ATOM 3623 N N . ASN A 1 496 ? -29.133 16.072 -39.461 1.00 27.25 519 ASN A N 1
ATOM 3624 C CA . ASN A 1 496 ? -29.507 17.117 -40.406 1.00 27.64 519 ASN A CA 1
ATOM 3625 C C . ASN A 1 496 ? -28.322 17.983 -40.827 1.00 27.38 519 ASN A C 1
ATOM 3626 O O . ASN A 1 496 ? -28.373 18.603 -41.890 1.00 26.08 519 ASN A O 1
ATOM 3631 N N . HIS A 1 497 ? -27.259 18.035 -40.026 1.00 27.59 520 HIS A N 1
ATOM 3632 C CA . HIS A 1 497 ? -26.069 18.787 -40.405 1.00 30.97 520 HIS A CA 1
ATOM 3633 C C . HIS A 1 497 ? -25.290 18.149 -41.553 1.00 33.38 520 HIS A C 1
ATOM 3634 O O . HIS A 1 497 ? -24.354 18.769 -42.045 1.00 38.59 520 HIS A O 1
ATOM 3641 N N . LEU A 1 498 ? -25.622 16.918 -41.967 1.00 25.51 521 LEU A N 1
ATOM 3642 C CA . LEU A 1 498 ? -24.996 16.337 -43.154 1.00 25.60 521 LEU A CA 1
ATOM 3643 C C . LEU A 1 498 ? -25.687 16.751 -44.447 1.00 28.88 521 LEU A C 1
ATOM 3644 O O . LEU A 1 498 ? -25.128 16.524 -45.525 1.00 27.87 521 LEU A O 1
ATOM 3649 N N . LEU A 1 499 ? -26.903 17.299 -44.369 1.00 30.94 522 LEU A N 1
ATOM 3650 C CA . LEU A 1 499 ? -27.783 17.432 -45.529 1.00 32.59 522 LEU A CA 1
ATOM 3651 C C . LEU A 1 499 ? -27.878 18.876 -45.979 1.00 28.85 522 LEU A C 1
ATOM 3652 O O . LEU A 1 499 ? -27.880 19.785 -45.148 1.00 28.98 522 LEU A O 1
ATOM 3657 N N . LYS A 1 500 ? -28.008 19.068 -47.297 1.00 30.25 523 LYS A N 1
ATOM 3658 C CA . LYS A 1 500 ? -28.141 20.408 -47.871 1.00 36.35 523 LYS A CA 1
ATOM 3659 C C . LYS A 1 500 ? -29.475 21.061 -47.514 1.00 45.50 523 LYS A C 1
ATOM 3660 O O . LYS A 1 500 ? -29.524 22.248 -47.166 1.00 49.43 523 LYS A O 1
ATOM 3666 N N . ASN A 1 501 ? -30.578 20.327 -47.652 1.00 41.08 524 ASN A N 1
ATOM 3667 C CA . ASN A 1 501 ? -31.887 20.827 -47.232 1.00 42.69 524 ASN A CA 1
ATOM 3668 C C . ASN A 1 501 ? -32.597 19.682 -46.539 1.00 37.64 524 ASN A C 1
ATOM 3669 O O . ASN A 1 501 ? -33.239 18.841 -47.195 1.00 37.28 524 ASN A O 1
ATOM 3674 N N . PRO A 1 502 ? -32.477 19.605 -45.217 1.00 41.34 525 PRO A N 1
ATOM 3675 C CA . PRO A 1 502 ? -33.066 18.502 -44.461 1.00 38.06 525 PRO A CA 1
ATOM 3676 C C . PRO A 1 502 ? -34.533 18.302 -44.785 1.00 36.08 525 PRO A C 1
ATOM 3677 O O . PRO A 1 502 ? -35.323 19.249 -44.812 1.00 39.43 525 PRO A O 1
ATOM 3681 N N . PHE A 1 503 ? -34.890 17.049 -45.035 1.00 36.11 526 PHE A N 1
ATOM 3682 C CA . PHE A 1 503 ? -36.262 16.729 -45.393 1.00 39.71 526 PHE A CA 1
ATOM 3683 C C . PHE A 1 503 ? -37.155 16.648 -44.163 1.00 42.20 526 PHE A C 1
ATOM 3684 O O . PHE A 1 503 ? -38.370 16.833 -44.269 1.00 37.21 526 PHE A O 1
ATOM 3692 N N . TYR A 1 504 ? -36.568 16.389 -42.997 1.00 34.97 527 TYR A N 1
ATOM 3693 C CA . TYR A 1 504 ? -37.307 16.199 -41.760 1.00 32.73 527 TYR A CA 1
ATOM 3694 C C . TYR A 1 504 ? -36.901 17.253 -40.751 1.00 35.95 527 TYR A C 1
ATOM 3695 O O . TYR A 1 504 ? -35.706 17.438 -40.487 1.00 35.85 527 TYR A O 1
ATOM 3704 N N . ASN A 1 505 ? -37.877 17.902 -40.138 1.00 34.83 528 ASN A N 1
ATOM 3705 C CA . ASN A 1 505 ? -37.546 18.903 -39.128 1.00 29.18 528 ASN A CA 1
ATOM 3706 C C . ASN A 1 505 ? -38.026 18.464 -37.750 1.00 30.07 528 ASN A C 1
ATOM 3707 O O . ASN A 1 505 ? -39.244 18.341 -37.535 1.00 36.03 528 ASN A O 1
ATOM 3712 N N . PRO A 1 506 ? -37.146 18.216 -36.780 1.00 34.57 529 PRO A N 1
ATOM 3713 C CA . PRO A 1 506 ? -37.587 17.554 -35.548 1.00 32.71 529 PRO A CA 1
ATOM 3714 C C . PRO A 1 506 ? -38.464 18.452 -34.692 1.00 32.03 529 PRO A C 1
ATOM 3715 O O . PRO A 1 506 ? -38.356 19.683 -34.709 1.00 31.70 529 PRO A O 1
ATOM 3719 N N . SER A 1 507 ? -39.329 17.808 -33.924 1.00 34.85 530 SER A N 1
ATOM 3720 C CA . SER A 1 507 ? -40.286 18.403 -33.014 1.00 41.05 530 SER A CA 1
ATOM 3721 C C . SER A 1 507 ? -39.880 18.148 -31.564 1.00 34.04 530 SER A C 1
ATOM 3722 O O . SER A 1 507 ? -39.473 17.037 -31.228 1.00 32.53 530 SER A O 1
ATOM 3725 N N . PRO A 1 508 ? -39.965 19.143 -30.690 1.00 37.14 531 PRO A N 1
ATOM 3726 C CA . PRO A 1 508 ? -39.723 18.885 -29.268 1.00 42.75 531 PRO A CA 1
ATOM 3727 C C . PRO A 1 508 ? -40.783 17.953 -28.715 1.00 39.66 531 PRO A C 1
ATOM 3728 O O . PRO A 1 508 ? -41.950 18.018 -29.096 1.00 40.91 531 PRO A O 1
ATOM 3732 N N . ALA A 1 509 ? -40.372 17.104 -27.781 1.00 40.63 532 ALA A N 1
ATOM 3733 C CA . ALA A 1 509 ? -41.328 16.270 -27.061 1.00 44.21 532 ALA A CA 1
ATOM 3734 C C . ALA A 1 509 ? -42.153 17.119 -26.096 1.00 47.33 532 ALA A C 1
ATOM 3735 O O . ALA A 1 509 ? -41.611 17.961 -25.373 1.00 49.96 532 ALA A O 1
ATOM 3737 N N . LYS A 1 510 ? -43.462 16.911 -26.080 1.00 45.11 533 LYS A N 1
ATOM 3738 C CA . LYS A 1 510 ? -44.305 17.629 -25.135 1.00 49.59 533 LYS A CA 1
ATOM 3739 C C . LYS A 1 510 ? -44.309 16.892 -23.798 1.00 45.21 533 LYS A C 1
ATOM 3740 O O . LYS A 1 510 ? -44.434 15.664 -23.758 1.00 43.37 533 LYS A O 1
ATOM 3746 N N . GLU A 1 511 ? -44.099 17.647 -22.716 1.00 42.48 534 GLU A N 1
ATOM 3747 C CA . GLU A 1 511 ? -44.181 17.097 -21.372 1.00 39.29 534 GLU A CA 1
ATOM 3748 C C . GLU A 1 511 ? -45.517 16.387 -21.192 1.00 33.52 534 GLU A C 1
ATOM 3749 O O . GLU A 1 511 ? -46.552 16.879 -21.626 1.00 35.56 534 GLU A O 1
ATOM 3755 N N . GLN A 1 512 ? -45.484 15.199 -20.611 1.00 32.80 535 GLN A N 1
ATOM 3756 C CA . GLN A 1 512 ? -46.726 14.519 -20.288 1.00 34.60 535 GLN A CA 1
ATOM 3757 C C . GLN A 1 512 ? -47.169 14.772 -18.860 1.00 34.75 535 GLN A C 1
ATOM 3758 O O . GLN A 1 512 ? -48.368 14.689 -18.573 1.00 31.58 535 GLN A O 1
ATOM 3764 N N . SER A 1 513 ? -46.235 15.078 -17.967 1.00 33.32 536 SER A N 1
ATOM 3765 C CA . SER A 1 513 ? -46.530 15.255 -16.551 1.00 32.22 536 SER A CA 1
ATOM 3766 C C . SER A 1 513 ? -45.994 16.595 -16.081 1.00 27.74 536 SER A C 1
ATOM 3767 O O . SER A 1 513 ? -44.777 16.743 -15.890 1.00 27.59 536 SER A O 1
ATOM 3770 N N . PRO A 1 514 ? -46.841 17.608 -15.905 1.00 32.36 537 PRO A N 1
ATOM 3771 C CA . PRO A 1 514 ? -46.341 18.873 -15.340 1.00 32.07 537 PRO A CA 1
ATOM 3772 C C . PRO A 1 514 ? -46.194 18.743 -13.836 1.00 38.23 537 PRO A C 1
ATOM 3773 O O . PRO A 1 514 ? -46.724 17.792 -13.249 1.00 38.78 537 PRO A O 1
ATOM 3777 N N . PRO A 1 515 ? -45.441 19.626 -13.179 1.00 38.79 538 PRO A N 1
ATOM 3778 C CA . PRO A 1 515 ? -45.218 19.458 -11.739 1.00 37.25 538 PRO A CA 1
ATOM 3779 C C . PRO A 1 515 ? -46.492 19.670 -10.937 1.00 40.58 538 PRO A C 1
ATOM 3780 O O . PRO A 1 515 ? -47.388 20.434 -11.316 1.00 39.16 538 PRO A O 1
ATOM 3784 N N . LEU A 1 516 ? -46.554 18.968 -9.809 1.00 42.64 539 LEU A N 1
ATOM 3785 C CA . LEU A 1 516 ? -47.469 19.256 -8.715 1.00 34.58 539 LEU A CA 1
ATOM 3786 C C . LEU A 1 516 ? -46.773 20.124 -7.671 1.00 41.26 539 LEU A C 1
ATOM 3787 O O . LEU A 1 516 ? -45.593 20.470 -7.791 1.00 38.35 539 LEU A O 1
ATOM 3792 N N . TYR A 1 517 ? -47.498 20.440 -6.608 1.00 43.67 540 TYR A N 1
ATOM 3793 C CA . TYR A 1 517 ? -47.006 21.309 -5.546 1.00 46.62 540 TYR A CA 1
ATOM 3794 C C . TYR A 1 517 ? -46.625 20.514 -4.316 1.00 44.87 540 TYR A C 1
ATOM 3795 O O . TYR A 1 517 ? -47.424 19.717 -3.810 1.00 45.53 540 TYR A O 1
ATOM 3804 N N . CYS A 1 518 ? -45.437 20.768 -3.808 1.00 34.54 541 CYS A N 1
ATOM 3805 C CA . CYS A 1 518 ? -45.117 20.358 -2.459 1.00 39.91 541 CYS A CA 1
ATOM 3806 C C . CYS A 1 518 ? -45.227 21.596 -1.576 1.00 44.91 541 CYS A C 1
ATOM 3807 O O . CYS A 1 518 ? -44.595 22.621 -1.839 1.00 45.55 541 CYS A O 1
ATOM 3810 N N . LEU A 1 519 ? -46.118 21.524 -0.606 1.00 45.49 542 LEU A N 1
ATOM 3811 C CA . LEU A 1 519 ? -46.448 22.649 0.247 1.00 42.94 542 LEU A CA 1
ATOM 3812 C C . LEU A 1 519 ? -45.555 22.607 1.471 1.00 40.75 542 LEU A C 1
ATOM 3813 O O . LEU A 1 519 ? -45.330 21.540 2.052 1.00 40.64 542 LEU A O 1
ATOM 3818 N N . PHE A 1 520 ? -45.022 23.761 1.837 1.00 36.25 543 PHE A N 1
ATOM 3819 C CA . PHE A 1 520 ? -44.388 23.885 3.134 1.00 36.64 543 PHE A CA 1
ATOM 3820 C C . PHE A 1 520 ? -45.407 23.567 4.228 1.00 38.01 543 PHE A C 1
ATOM 3821 O O . PHE A 1 520 ? -46.603 23.817 4.078 1.00 39.05 543 PHE A O 1
ATOM 3829 N N . GLY A 1 521 ? -44.931 23.002 5.330 1.00 38.12 544 GLY A N 1
ATOM 3830 C CA . GLY A 1 521 ? -45.804 22.633 6.415 1.00 39.45 544 GLY A CA 1
ATOM 3831 C C . GLY A 1 521 ? -45.070 22.491 7.726 1.00 39.86 544 GLY A C 1
ATOM 3832 O O . GLY A 1 521 ? -43.865 22.729 7.810 1.00 39.15 544 GLY A O 1
ATOM 3833 N N . PRO A 1 522 ? -45.778 22.089 8.775 1.00 41.12 545 PRO A N 1
ATOM 3834 C CA . PRO A 1 522 ? -45.144 21.952 10.083 1.00 41.74 545 PRO A CA 1
ATOM 3835 C C . PRO A 1 522 ? -44.326 20.675 10.183 1.00 40.75 545 PRO A C 1
ATOM 3836 O O . PRO A 1 522 ? -44.542 19.695 9.471 1.00 39.92 545 PRO A O 1
ATOM 3840 N N . VAL A 1 523 ? -43.349 20.711 11.076 1.00 40.96 546 VAL A N 1
ATOM 3841 C CA . VAL A 1 523 ? -42.736 19.443 11.469 1.00 40.57 546 VAL A CA 1
ATOM 3842 C C . VAL A 1 523 ? -43.804 18.589 12.140 1.00 43.10 546 VAL A C 1
ATOM 3843 O O . VAL A 1 523 ? -44.546 19.100 13.001 1.00 43.26 546 VAL A O 1
ATOM 3847 N N . PRO A 1 524 ? -43.959 17.313 11.782 1.00 41.21 547 PRO A N 1
ATOM 3848 C CA . PRO A 1 524 ? -44.945 16.479 12.485 1.00 42.52 547 PRO A CA 1
ATOM 3849 C C . PRO A 1 524 ? -44.608 16.358 13.969 1.00 43.89 547 PRO A C 1
ATOM 3850 O O . PRO A 1 524 ? -43.439 16.321 14.359 1.00 43.55 547 PRO A O 1
ATOM 3854 N N . SER A 1 525 ? -45.646 16.299 14.799 1.00 45.57 548 SER A N 1
ATOM 3855 C CA . SER A 1 525 ? -45.479 16.079 16.233 1.00 47.23 548 SER A CA 1
ATOM 3856 C C . SER A 1 525 ? -46.427 14.970 16.689 1.00 48.33 548 SER A C 1
ATOM 3857 O O . SER A 1 525 ? -47.637 15.088 16.498 1.00 51.99 548 SER A O 1
ATOM 3860 N N . PRO A 1 526 ? -45.878 13.882 17.270 1.00 50.09 549 PRO A N 1
ATOM 3861 C CA . PRO A 1 526 ? -44.431 13.706 17.375 1.00 48.49 549 PRO A CA 1
ATOM 3862 C C . PRO A 1 526 ? -43.814 13.282 16.047 1.00 45.76 549 PRO A C 1
ATOM 3863 O O . PRO A 1 526 ? -44.501 12.867 15.123 1.00 45.11 549 PRO A O 1
ATOM 3867 N N . ASP A 1 527 ? -42.504 13.405 15.972 1.00 45.37 550 ASP A N 1
ATOM 3868 C CA . ASP A 1 527 ? -41.748 13.029 14.784 1.00 43.06 550 ASP A CA 1
ATOM 3869 C C . ASP A 1 527 ? -41.391 11.555 14.916 1.00 43.12 550 ASP A C 1
ATOM 3870 O O . ASP A 1 527 ? -40.568 11.182 15.757 1.00 43.82 550 ASP A O 1
ATOM 3875 N N . VAL A 1 528 ? -42.050 10.715 14.127 1.00 42.64 551 VAL A N 1
ATOM 3876 C CA . VAL A 1 528 ? -41.833 9.277 14.175 1.00 47.51 551 VAL A CA 1
ATOM 3877 C C . VAL A 1 528 ? -40.976 8.803 13.003 1.00 48.26 551 VAL A C 1
ATOM 3878 O O . VAL A 1 528 ? -41.051 7.637 12.614 1.00 49.62 551 VAL A O 1
ATOM 3882 N N . SER A 1 529 ? -40.184 9.700 12.414 1.00 51.46 552 SER A N 1
ATOM 3883 C CA . SER A 1 529 ? -39.302 9.307 11.325 1.00 42.68 552 SER A CA 1
ATOM 3884 C C . SER A 1 529 ? -38.144 8.450 11.818 1.00 41.68 552 SER A C 1
ATOM 3885 O O . SER A 1 529 ? -37.550 7.708 11.028 1.00 40.07 552 SER A O 1
ATOM 3888 N N . GLY A 1 530 ? -37.808 8.535 13.101 1.00 45.33 553 GLY A N 1
ATOM 3889 C CA . GLY A 1 530 ? -36.567 7.971 13.576 1.00 47.26 553 GLY A CA 1
ATOM 3890 C C . GLY A 1 530 ? -35.323 8.710 13.135 1.00 39.44 553 GLY A C 1
ATOM 3891 O O . GLY A 1 530 ? -34.219 8.240 13.426 1.00 39.71 553 GLY A O 1
ATOM 3892 N N . CYS A 1 531 ? -35.461 9.842 12.438 1.00 39.97 554 CYS A N 1
ATOM 3893 C CA . CYS A 1 531 ? -34.304 10.618 11.998 1.00 39.60 554 CYS A CA 1
ATOM 3894 C C . CYS A 1 531 ? -33.750 11.435 13.155 1.00 38.92 554 CYS A C 1
ATOM 3895 O O . CYS A 1 531 ? -34.453 11.731 14.111 1.00 44.54 554 CYS A O 1
ATOM 3898 N N . LYS A 1 532 ? -32.478 11.820 13.059 1.00 39.71 555 LYS A N 1
ATOM 3899 C CA . LYS A 1 532 ? -31.861 12.601 14.130 1.00 47.66 555 LYS A CA 1
ATOM 3900 C C . LYS A 1 532 ? -30.840 13.588 13.580 1.00 44.51 555 LYS A C 1
ATOM 3901 O O . LYS A 1 532 ? -30.030 13.236 12.720 1.00 44.92 555 LYS A O 1
ATOM 3907 N N . CYS A 1 533 ? -30.859 14.817 14.101 1.00 45.18 556 CYS A N 1
ATOM 3908 C CA . CYS A 1 533 ? -29.816 15.790 13.776 1.00 42.59 556 CYS A CA 1
ATOM 3909 C C . CYS A 1 533 ? -29.690 16.723 14.978 1.00 46.47 556 CYS A C 1
ATOM 3910 O O . CYS A 1 533 ? -30.290 17.799 15.005 1.00 44.75 556 CYS A O 1
ATOM 3913 N N . SER A 1 534 ? -28.879 16.308 15.953 1.00 47.69 557 SER A N 1
ATOM 3914 C CA . SER A 1 534 ? -28.822 17.015 17.227 1.00 55.74 557 SER A CA 1
ATOM 3915 C C . SER A 1 534 ? -28.109 18.355 17.127 1.00 54.37 557 SER A C 1
ATOM 3916 O O . SER A 1 534 ? -28.239 19.167 18.043 1.00 51.04 557 SER A O 1
ATOM 3919 N N . SER A 1 535 ? -27.362 18.606 16.046 1.00 48.60 558 SER A N 1
ATOM 3920 C CA . SER A 1 535 ? -26.628 19.866 15.926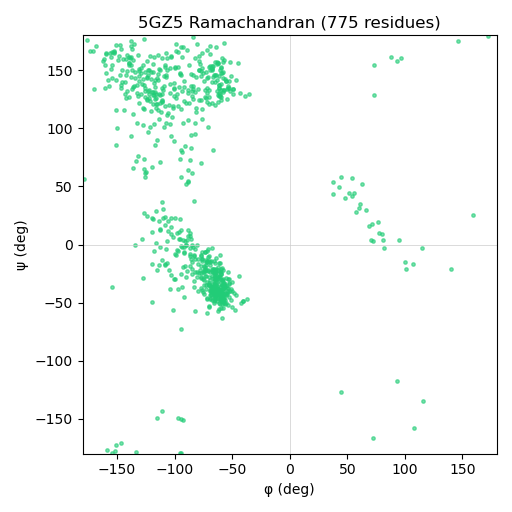 1.00 48.11 558 SER A CA 1
ATOM 3921 C C . SER A 1 535 ? -27.523 21.068 15.650 1.00 45.56 558 SER A C 1
ATOM 3922 O O . SER A 1 535 ? -27.099 22.202 15.897 1.00 43.47 558 SER A O 1
ATOM 3925 N N . ILE A 1 536 ? -28.721 20.856 15.122 1.00 41.74 559 ILE A N 1
ATOM 3926 C CA . ILE A 1 536 ? -29.589 21.954 14.712 1.00 46.78 559 ILE A CA 1
ATOM 3927 C C . ILE A 1 536 ? -30.149 22.626 15.954 1.00 43.25 559 ILE A C 1
ATOM 3928 O O . ILE A 1 536 ? -30.744 21.963 16.807 1.00 45.00 559 ILE A O 1
ATOM 3933 N N . THR A 1 537 ? -29.977 23.943 16.056 1.00 43.94 560 THR A N 1
ATOM 3934 C CA . THR A 1 537 ? -30.472 24.659 17.225 1.00 47.05 560 THR A CA 1
ATOM 3935 C C . THR A 1 537 ? -31.834 25.319 17.018 1.00 48.20 560 THR A C 1
ATOM 3936 O O . THR A 1 537 ? -32.648 25.341 17.951 1.00 50.90 560 THR A O 1
ATOM 3940 N N . ASP A 1 538 ? -32.114 25.893 15.849 1.00 44.59 561 ASP A N 1
ATOM 3941 C CA . ASP A 1 538 ? -33.447 26.424 15.569 1.00 44.64 561 ASP A CA 1
ATOM 3942 C C . ASP A 1 538 ? -33.955 25.692 14.333 1.00 42.88 561 ASP A C 1
ATOM 3943 O O . ASP A 1 538 ? -33.598 26.036 13.207 1.00 41.79 561 ASP A O 1
ATOM 3948 N N . LEU A 1 539 ? -34.822 24.702 14.552 1.00 42.75 562 LEU A N 1
ATOM 3949 C CA . LEU A 1 539 ? -35.289 23.863 13.454 1.00 41.22 562 LEU A CA 1
ATOM 3950 C C . LEU A 1 539 ? -36.200 24.632 12.503 1.00 40.79 562 LEU A C 1
ATOM 3951 O O . LEU A 1 539 ? -36.116 24.448 11.283 1.00 39.42 562 LEU A O 1
ATOM 3956 N N . GLU A 1 540 ? -37.086 25.494 13.033 1.00 42.06 563 GLU A N 1
ATOM 3957 C CA . GLU A 1 540 ? -37.970 26.229 12.130 1.00 41.85 563 GLU A CA 1
ATOM 3958 C C . GLU A 1 540 ? -37.159 27.161 11.227 1.00 41.26 563 GLU A C 1
ATOM 3959 O O . GLU A 1 540 ? -37.487 27.330 10.051 1.00 40.37 563 GLU A O 1
ATOM 3965 N N . ALA A 1 541 ? -36.070 27.729 11.746 1.00 41.82 564 ALA A N 1
ATOM 3966 C CA . ALA A 1 541 ? -35.214 28.584 10.927 1.00 41.40 564 ALA A CA 1
ATOM 3967 C C . ALA A 1 541 ? -34.468 27.780 9.865 1.00 39.67 564 ALA A C 1
ATOM 3968 O O . ALA A 1 541 ? -34.394 28.196 8.707 1.00 38.89 564 ALA A O 1
ATOM 3970 N N . VAL A 1 542 ? -33.923 26.622 10.235 1.00 39.15 565 VAL A N 1
ATOM 3971 C CA . VAL A 1 542 ? -33.193 25.804 9.272 1.00 37.61 565 VAL A CA 1
ATOM 3972 C C . VAL A 1 542 ? -34.116 25.339 8.157 1.00 36.45 565 VAL A C 1
ATOM 3973 O O . VAL A 1 542 ? -33.742 25.354 6.975 1.00 35.34 565 VAL A O 1
ATOM 3977 N N . ASN A 1 543 ? -35.357 24.985 8.501 1.00 36.84 566 ASN A N 1
ATOM 3978 C CA . ASN A 1 543 ? -36.310 24.535 7.496 1.00 35.96 566 ASN A CA 1
ATOM 3979 C C . ASN A 1 543 ? -36.840 25.668 6.619 1.00 36.07 566 ASN A C 1
ATOM 3980 O O . ASN A 1 543 ? -37.268 25.400 5.492 1.00 35.15 566 ASN A O 1
ATOM 3985 N N . GLN A 1 544 ? -36.796 26.921 7.083 1.00 37.26 567 GLN A N 1
ATOM 3986 C CA . GLN A 1 544 ? -37.150 28.023 6.188 1.00 37.45 567 GLN A CA 1
ATOM 3987 C C . GLN A 1 544 ? -36.143 28.209 5.049 1.00 36.37 567 GLN A C 1
ATOM 3988 O O . GLN A 1 544 ? -36.507 28.769 4.014 1.00 36.18 567 GLN A O 1
ATOM 3994 N N . ARG A 1 545 ? -34.897 27.752 5.198 1.00 35.77 568 ARG A N 1
ATOM 3995 C CA . ARG A 1 545 ? -33.992 27.744 4.047 1.00 41.90 568 ARG A CA 1
ATOM 3996 C C . ARG A 1 545 ? -34.532 26.908 2.879 1.00 34.64 568 ARG A C 1
ATOM 3997 O O . ARG A 1 545 ? -34.093 27.099 1.739 1.00 32.62 568 ARG A O 1
ATOM 4005 N N . LEU A 1 546 ? -35.473 25.994 3.131 1.00 33.15 569 LEU A N 1
ATOM 4006 C CA . LEU A 1 546 ? -36.101 25.170 2.102 1.00 32.09 569 LEU A CA 1
ATOM 4007 C C . LEU A 1 546 ? -37.333 25.820 1.478 1.00 32.59 569 LEU A C 1
ATOM 4008 O O . LEU A 1 546 ? -38.047 25.162 0.716 1.00 31.98 569 LEU A O 1
ATOM 4013 N N . ASN A 1 547 ? -37.612 27.067 1.807 1.00 33.82 570 ASN A N 1
ATOM 4014 C CA . ASN A 1 547 ? -38.831 27.763 1.388 1.00 34.66 570 ASN A CA 1
ATOM 4015 C C . ASN A 1 547 ? -38.356 29.107 0.852 1.00 35.22 570 ASN A C 1
ATOM 4016 O O . ASN A 1 547 ? -38.482 30.138 1.526 1.00 36.57 570 ASN A O 1
ATOM 4021 N N . LEU A 1 548 ? -37.797 29.086 -0.355 1.00 34.27 571 LEU A N 1
ATOM 4022 C CA . LEU A 1 548 ? -37.117 30.250 -0.893 1.00 35.47 571 LEU A CA 1
ATOM 4023 C C . LEU A 1 548 ? -38.106 31.287 -1.398 1.00 36.92 571 LEU A C 1
ATOM 4024 O O . LEU A 1 548 ? -39.199 30.968 -1.876 1.00 35.95 571 LEU A O 1
ATOM 4029 N N . ILE A 1 549 ? -37.683 32.544 -1.300 1.00 37.05 572 ILE A N 1
ATOM 4030 C CA . ILE A 1 549 ? -38.360 33.640 -1.965 1.00 39.32 572 ILE A CA 1
ATOM 4031 C C . ILE A 1 549 ? -38.259 33.479 -3.483 1.00 42.01 572 ILE A C 1
ATOM 4032 O O . ILE A 1 549 ? -37.358 32.794 -4.002 1.00 36.04 572 ILE A O 1
ATOM 4037 N N . ASP A 1 550 ? -39.196 34.113 -4.208 1.00 38.38 573 ASP A N 1
ATOM 4038 C CA . ASP A 1 550 ? -39.294 33.908 -5.652 1.00 40.33 573 ASP A CA 1
ATOM 4039 C C . ASP A 1 550 ? -37.983 34.236 -6.363 1.00 42.62 573 ASP A C 1
ATOM 4040 O O . ASP A 1 550 ? -37.594 33.550 -7.314 1.00 35.99 573 ASP A O 1
ATOM 4045 N N . GLN A 1 551 ? -37.268 35.261 -5.900 1.00 38.23 574 GLN A N 1
ATOM 4046 C CA . GLN A 1 551 ? -36.041 35.622 -6.598 1.00 38.89 574 GLN A CA 1
ATOM 4047 C C . GLN A 1 551 ? -34.912 34.648 -6.264 1.00 42.34 574 GLN A C 1
ATOM 4048 O O . GLN A 1 551 ? -34.032 34.416 -7.099 1.00 38.13 574 GLN A O 1
ATOM 4054 N N . ALA A 1 552 ? -34.941 34.041 -5.067 1.00 40.02 575 ALA A N 1
ATOM 4055 C CA . ALA A 1 552 ? -33.998 32.974 -4.744 1.00 35.73 575 ALA A CA 1
ATOM 4056 C C . ALA A 1 552 ? -34.263 31.741 -5.589 1.00 35.10 575 ALA A C 1
ATOM 4057 O O . ALA A 1 552 ? -33.324 31.087 -6.044 1.00 32.02 575 ALA A O 1
ATOM 4059 N N . LYS A 1 553 ? -35.535 31.400 -5.800 1.00 33.97 576 LYS A N 1
ATOM 4060 C CA . LYS A 1 553 ? -35.861 30.304 -6.706 1.00 32.15 576 LYS A CA 1
ATOM 4061 C C . LYS A 1 553 ? -35.307 30.557 -8.098 1.00 34.81 576 LYS A C 1
ATOM 4062 O O . LYS A 1 553 ? -34.729 29.656 -8.726 1.00 32.31 576 LYS A O 1
ATOM 4068 N N . MET A 1 554 ? -35.502 31.774 -8.609 1.00 38.38 577 MET A N 1
ATOM 4069 C CA . MET A 1 554 ? -35.092 32.070 -9.975 1.00 37.91 577 MET A CA 1
ATOM 4070 C C . MET A 1 554 ? -33.571 32.061 -10.102 1.00 32.59 577 MET A C 1
ATOM 4071 O O . MET A 1 554 ? -33.028 31.589 -11.106 1.00 31.16 577 MET A O 1
ATOM 4076 N N . GLN A 1 555 ? -32.877 32.560 -9.078 1.00 37.73 578 GLN A N 1
ATOM 4077 C CA . GLN A 1 555 ? -31.426 32.450 -9.001 1.00 35.35 578 GLN A CA 1
ATOM 4078 C C . GLN A 1 555 ? -30.978 30.993 -8.985 1.00 30.49 578 GLN A C 1
ATOM 4079 O O . GLN A 1 555 ? -30.023 30.612 -9.673 1.00 30.64 578 GLN A O 1
ATOM 4085 N N . SER A 1 556 ? -31.618 30.169 -8.156 1.00 30.54 579 SER A N 1
ATOM 4086 C CA . SER A 1 556 ? -31.258 28.754 -8.159 1.00 31.87 579 SER A CA 1
ATOM 4087 C C . SER A 1 556 ? -31.517 28.123 -9.523 1.00 28.14 579 SER A C 1
ATOM 4088 O O . SER A 1 556 ? -30.685 27.366 -10.039 1.00 27.25 579 SER A O 1
ATOM 4091 N N . GLU A 1 557 ? -32.645 28.479 -10.128 1.00 27.98 580 GLU A N 1
ATOM 4092 C CA . GLU A 1 557 ? -32.993 27.977 -11.449 1.00 27.27 580 GLU A CA 1
ATOM 4093 C C . GLU A 1 557 ? -31.914 28.347 -12.469 1.00 29.75 580 GLU A C 1
ATOM 4094 O O . GLU A 1 557 ? -31.514 27.516 -13.285 1.00 34.96 580 GLU A O 1
ATOM 4100 N N . ALA A 1 558 ? -31.443 29.593 -12.422 1.00 29.63 581 ALA A N 1
ATOM 4101 C CA . ALA A 1 558 ? -30.407 30.048 -13.350 1.00 31.27 581 ALA A CA 1
ATOM 4102 C C . ALA A 1 558 ? -29.074 29.331 -13.115 1.00 32.39 581 ALA A C 1
ATOM 4103 O O . ALA A 1 558 ? -28.385 28.962 -14.072 1.00 34.75 581 ALA A O 1
ATOM 4105 N N . ASP A 1 559 ? -28.695 29.109 -11.861 1.00 29.81 582 ASP A N 1
ATOM 4106 C CA . ASP A 1 559 ? -27.372 28.549 -11.624 1.00 33.04 582 ASP A CA 1
ATOM 4107 C C . ASP A 1 559 ? -27.349 27.031 -11.762 1.00 31.81 582 ASP A C 1
ATOM 4108 O O . ASP A 1 559 ? -26.356 26.475 -12.239 1.00 27.04 582 ASP A O 1
ATOM 4113 N N . ASN A 1 560 ? -28.424 26.350 -11.343 1.00 28.10 583 ASN A N 1
ATOM 4114 C CA . ASN A 1 560 ? -28.444 24.894 -11.268 1.00 28.09 583 ASN A CA 1
ATOM 4115 C C . ASN A 1 560 ? -29.268 24.212 -12.353 1.00 29.33 583 ASN A C 1
ATOM 4116 O O . ASN A 1 560 ? -29.111 23.006 -12.548 1.00 22.16 583 ASN A O 1
ATOM 4121 N N . LEU A 1 561 ? -30.145 24.932 -13.057 1.00 27.87 584 LEU A N 1
ATOM 4122 C CA . LEU A 1 561 ? -30.854 24.375 -14.208 1.00 27.36 584 LEU A CA 1
ATOM 4123 C C . LEU A 1 561 ? -30.620 25.278 -15.412 1.00 27.58 584 LEU A C 1
ATOM 4124 O O . LEU A 1 561 ? -31.573 25.778 -16.016 1.00 27.44 584 LEU A O 1
ATOM 4129 N N . PRO A 1 562 ? -29.356 25.489 -15.804 1.00 23.61 585 PRO A N 1
ATOM 4130 C CA . PRO A 1 562 ? -29.085 26.518 -16.819 1.00 27.29 585 PRO A CA 1
ATOM 4131 C C . PRO A 1 562 ? -29.597 26.129 -18.186 1.00 26.21 585 PRO A C 1
ATOM 4132 O O . PRO A 1 562 ? -29.741 27.002 -19.039 1.00 30.46 585 PRO A O 1
ATOM 4136 N N . TYR A 1 563 ? -29.882 24.850 -18.422 1.00 23.74 586 TYR A N 1
ATOM 4137 C CA . TYR A 1 563 ? -30.438 24.412 -19.693 1.00 26.48 586 TYR A CA 1
ATOM 4138 C C . TYR A 1 563 ? -31.932 24.120 -19.600 1.00 26.24 586 TYR A C 1
ATOM 4139 O O . TYR A 1 563 ? -32.488 23.509 -20.514 1.00 25.50 586 TYR A O 1
ATOM 4148 N N . GLY A 1 564 ? -32.594 24.576 -18.542 1.00 29.45 587 GLY A N 1
ATOM 4149 C CA . GLY A 1 564 ? -33.999 24.299 -18.344 1.00 23.80 587 GLY A CA 1
ATOM 4150 C C . GLY A 1 564 ? -34.205 23.065 -17.483 1.00 28.45 587 GLY A C 1
ATOM 4151 O O . GLY A 1 564 ? -33.329 22.208 -17.349 1.00 21.90 587 GLY A O 1
ATOM 4152 N N . ARG A 1 565 ? -35.387 22.995 -16.867 1.00 27.32 588 ARG A N 1
ATOM 4153 C CA . ARG A 1 565 ? -35.673 21.794 -16.095 1.00 30.09 588 ARG A CA 1
ATOM 4154 C C . ARG A 1 565 ? -36.042 20.639 -17.033 1.00 23.80 588 ARG A C 1
ATOM 4155 O O . ARG A 1 565 ? -36.644 20.864 -18.082 1.00 25.88 588 ARG A O 1
ATOM 4163 N N . PRO A 1 566 ? -35.666 19.401 -16.699 1.00 24.70 589 PRO A N 1
ATOM 4164 C CA . PRO A 1 566 ? -36.132 18.249 -17.483 1.00 29.22 589 PRO A CA 1
ATOM 4165 C C . PRO A 1 566 ? -37.647 18.229 -17.620 1.00 27.67 589 PRO A C 1
ATOM 4166 O O . PRO A 1 566 ? -38.379 18.457 -16.655 1.00 29.80 589 PRO A O 1
ATOM 4170 N N . HIS A 1 567 ? -38.126 17.946 -18.829 1.00 26.73 590 HIS A N 1
ATOM 4171 C CA . HIS A 1 567 ? -39.547 17.676 -19.014 1.00 28.43 590 HIS A CA 1
ATOM 4172 C C . HIS A 1 567 ? -39.825 16.200 -18.733 1.00 30.32 590 HIS A C 1
ATOM 4173 O O . HIS A 1 567 ? -38.991 15.331 -18.991 1.00 26.68 590 HIS A O 1
ATOM 4180 N N . VAL A 1 568 ? -41.000 15.914 -18.192 1.00 26.35 591 VAL A N 1
ATOM 4181 C CA . VAL A 1 568 ? -41.321 14.553 -17.785 1.00 32.39 591 VAL A CA 1
ATOM 4182 C C . VAL A 1 568 ? -42.310 13.984 -18.7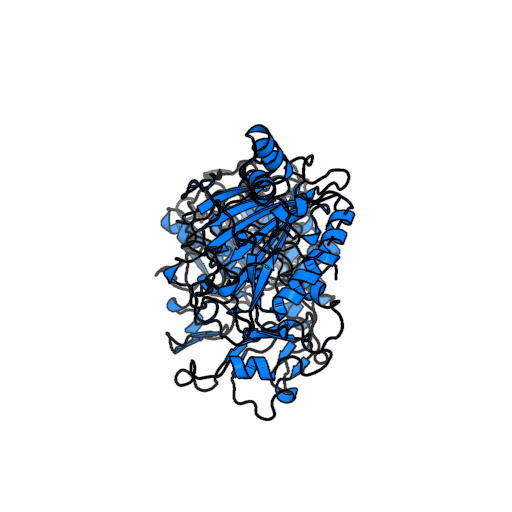94 1.00 31.39 591 VAL A C 1
ATOM 4183 O O . VAL A 1 568 ? -43.462 14.443 -18.886 1.00 32.22 591 VAL A O 1
ATOM 4187 N N . LEU A 1 569 ? -41.846 12.999 -19.568 1.00 26.85 592 LEU A N 1
ATOM 4188 C CA . LEU A 1 569 ? -42.665 12.319 -20.566 1.00 28.66 592 LEU A CA 1
ATOM 4189 C C . LEU A 1 569 ? -43.377 11.096 -20.003 1.00 30.32 592 LEU A C 1
ATOM 4190 O O . LEU A 1 569 ? -44.440 10.709 -20.498 1.00 31.55 592 LEU A O 1
ATOM 4195 N N . GLN A 1 570 ? -42.801 10.481 -18.988 1.00 30.04 593 GLN A N 1
ATOM 4196 C CA . GLN A 1 570 ? -43.464 9.456 -18.206 1.00 27.77 593 GLN A CA 1
ATOM 4197 C C . GLN A 1 570 ? -44.690 10.038 -17.494 1.00 30.27 593 GLN A C 1
ATOM 4198 O O . GLN A 1 570 ? -44.778 11.244 -17.241 1.00 30.78 593 GLN A O 1
ATOM 4204 N N . HIS A 1 571 ? -45.660 9.169 -17.179 1.00 29.58 594 HIS A N 1
ATOM 4205 C CA . HIS A 1 571 ? -46.764 9.562 -16.312 1.00 32.58 594 HIS A CA 1
ATOM 4206 C C . HIS A 1 571 ? -46.288 9.439 -14.872 1.00 30.99 594 HIS A C 1
ATOM 4207 O O . HIS A 1 571 ? -46.157 8.330 -14.341 1.00 30.12 594 HIS A O 1
ATOM 4214 N N . SER A 1 572 ? -46.006 10.568 -14.240 1.00 26.47 595 SER A N 1
ATOM 4215 C CA . SER A 1 572 ? -45.424 10.536 -12.911 1.00 32.43 595 SER A CA 1
ATOM 4216 C C . SER A 1 572 ? -46.001 11.688 -12.102 1.00 34.56 595 SER A C 1
ATOM 4217 O O . SER A 1 572 ? -46.198 12.775 -12.643 1.00 33.18 595 SER A O 1
ATOM 4220 N N . LYS A 1 573 ? -46.298 11.448 -10.825 1.00 27.17 596 LYS A N 1
ATOM 4221 C CA . LYS A 1 573 ? -46.620 12.533 -9.909 1.00 27.96 596 LYS A CA 1
ATOM 4222 C C . LYS A 1 573 ? -45.352 12.982 -9.217 1.00 27.04 596 LYS A C 1
ATOM 4223 O O . LYS A 1 573 ? -44.682 12.176 -8.566 1.00 35.85 596 LYS A O 1
ATOM 4229 N N . TYR A 1 574 ? -45.035 14.265 -9.332 1.00 28.85 597 TYR A N 1
ATOM 4230 C CA . TYR A 1 574 ? -43.823 14.791 -8.732 1.00 26.47 597 TYR A CA 1
ATOM 4231 C C . TYR A 1 574 ? -44.009 16.278 -8.457 1.00 27.20 597 TYR A C 1
ATOM 4232 O O . TYR A 1 574 ? -44.922 16.922 -8.973 1.00 28.07 597 TYR A O 1
ATOM 4241 N N . CYS A 1 575 ? -43.119 16.825 -7.646 1.00 29.44 598 CYS A N 1
ATOM 4242 C CA . CYS A 1 575 ? -43.101 18.259 -7.403 1.00 32.82 598 CYS A CA 1
ATOM 4243 C C . CYS A 1 575 ? -41.650 18.696 -7.404 1.00 29.19 598 CYS A C 1
ATOM 4244 O O . CYS A 1 575 ? -40.731 17.878 -7.261 1.00 26.81 598 CYS A O 1
ATOM 4247 N N . LEU A 1 576 ? -41.444 19.992 -7.574 1.00 27.29 599 LEU A N 1
ATOM 4248 C CA . LEU A 1 576 ? -40.099 20.543 -7.643 1.00 28.05 599 LEU A CA 1
ATOM 4249 C C . LEU A 1 576 ? -39.712 21.096 -6.285 1.00 33.99 599 LEU A C 1
ATOM 4250 O O . LEU A 1 576 ? -40.473 21.865 -5.687 1.00 31.91 599 LEU A O 1
ATOM 4255 N N . LEU A 1 577 ? -38.537 20.694 -5.795 1.00 30.56 600 LEU A N 1
ATOM 4256 C CA . LEU A 1 577 ? -37.996 21.207 -4.544 1.00 31.38 600 LEU A CA 1
ATOM 4257 C C . LEU A 1 577 ? -36.861 22.155 -4.898 1.00 34.89 600 LEU A C 1
ATOM 4258 O O . LEU A 1 577 ? -35.827 21.722 -5.409 1.00 25.59 600 LEU A O 1
ATOM 4263 N N . HIS A 1 578 ? -37.061 23.439 -4.623 1.00 31.04 601 HIS A N 1
ATOM 4264 C CA . HIS A 1 578 ? -36.058 24.466 -4.896 1.00 32.84 601 HIS A CA 1
ATOM 4265 C C . HIS A 1 578 ? -35.219 24.685 -3.623 1.00 28.44 601 HIS A C 1
ATOM 4266 O O . HIS A 1 578 ? -35.771 24.883 -2.528 1.00 30.89 601 HIS A O 1
ATOM 4273 N N . GLN A 1 579 ? -33.902 24.690 -3.824 1.00 29.05 602 GLN A N 1
ATOM 4274 C CA . GLN A 1 579 ? -32.908 24.920 -2.785 1.00 28.08 602 GLN A CA 1
ATOM 4275 C C . GLN A 1 579 ? -31.824 25.830 -3.371 1.00 28.18 602 GLN A C 1
ATOM 4276 O O . GLN A 1 579 ? -31.700 25.947 -4.591 1.00 31.32 602 GLN A O 1
ATOM 4282 N N . THR A 1 580 ? -31.046 26.473 -2.506 1.00 29.41 603 THR A N 1
ATOM 4283 C CA . THR A 1 580 ? -29.982 27.380 -2.931 1.00 35.56 603 THR A CA 1
ATOM 4284 C C . THR A 1 580 ? -29.004 26.689 -3.873 1.00 31.55 603 THR A C 1
ATOM 4285 O O . THR A 1 580 ? -28.692 27.212 -4.949 1.00 31.17 603 THR A O 1
ATOM 4289 N N . LYS A 1 581 ? -28.503 25.516 -3.482 1.00 27.87 604 LYS A N 1
ATOM 4290 C CA . LYS A 1 581 ? -27.426 24.876 -4.226 1.00 32.94 604 LYS A CA 1
ATOM 4291 C C . LYS A 1 581 ? -27.895 23.780 -5.174 1.00 29.02 604 LYS A C 1
ATOM 4292 O O . LYS A 1 581 ? -27.088 23.286 -5.966 1.00 28.23 604 LYS A O 1
ATOM 4298 N N . TYR A 1 582 ? -29.158 23.371 -5.115 1.00 28.29 605 TYR A N 1
ATOM 4299 C CA . TYR A 1 582 ? -29.598 22.261 -5.952 1.00 28.64 605 TYR A CA 1
ATOM 4300 C C . TYR A 1 582 ? -31.112 22.325 -6.055 1.00 31.78 605 TYR A C 1
ATOM 4301 O O . TYR A 1 582 ? -31.786 22.924 -5.206 1.00 29.98 605 TYR A O 1
ATOM 4310 N N . ILE A 1 583 ? -31.633 21.763 -7.147 1.00 29.38 606 ILE A N 1
ATOM 4311 C CA . ILE A 1 583 ? -33.074 21.636 -7.349 1.00 27.14 606 ILE A CA 1
ATOM 4312 C C . ILE A 1 583 ? -33.349 20.186 -7.711 1.00 31.01 606 ILE A C 1
ATOM 4313 O O . ILE A 1 583 ? -32.503 19.524 -8.322 1.00 23.41 606 ILE A O 1
ATOM 4318 N N . SER A 1 584 ? -34.521 19.683 -7.300 1.00 25.54 607 SER A N 1
ATOM 4319 C CA . SER A 1 584 ? -34.901 18.306 -7.588 1.00 24.90 607 SER A CA 1
ATOM 4320 C C . SER A 1 584 ? -36.373 18.244 -7.966 1.00 32.40 607 SER A C 1
ATOM 4321 O O . SER A 1 584 ? -37.175 19.107 -7.599 1.00 34.58 607 SER A O 1
ATOM 4324 N N . ALA A 1 585 ? -36.716 17.196 -8.701 1.00 25.94 608 ALA A N 1
ATOM 4325 C CA . ALA A 1 585 ? -38.109 16.800 -8.898 1.00 26.75 608 ALA A CA 1
ATOM 4326 C C . ALA A 1 585 ? -38.363 15.577 -8.016 1.00 30.77 608 ALA A C 1
ATOM 4327 O O . ALA A 1 585 ? -37.929 14.470 -8.336 1.00 33.33 608 ALA A O 1
ATOM 4329 N N . TYR A 1 586 ? -39.047 15.780 -6.889 1.00 28.68 609 TYR A N 1
ATOM 4330 C CA . TYR A 1 586 ? -39.357 14.706 -5.959 1.00 27.96 609 TYR A CA 1
ATOM 4331 C C . TYR A 1 586 ? -40.679 14.039 -6.346 1.00 31.29 609 TYR A C 1
ATOM 4332 O O . TYR A 1 586 ? -41.687 14.719 -6.550 1.00 35.78 609 TYR A O 1
ATOM 4341 N N . SER A 1 587 ? -40.677 12.708 -6.427 1.00 33.51 610 SER A N 1
ATOM 4342 C CA . SER A 1 587 ? -41.826 11.952 -6.915 1.00 29.63 610 SER A CA 1
ATOM 4343 C C . SER A 1 587 ? -42.339 11.022 -5.836 1.00 33.14 610 SER A C 1
ATOM 4344 O O . SER A 1 587 ? -41.612 10.131 -5.376 1.00 27.29 610 SER A O 1
ATOM 4347 N N . GLN A 1 588 ? -43.605 11.203 -5.469 1.00 31.03 611 GLN A N 1
ATOM 4348 C CA . GLN A 1 588 ? -44.240 10.288 -4.532 1.00 32.06 611 GLN A CA 1
ATOM 4349 C C . GLN A 1 588 ? -44.361 8.879 -5.101 1.00 30.16 611 GLN A C 1
ATOM 4350 O O . GLN A 1 588 ? -44.464 7.932 -4.329 1.00 2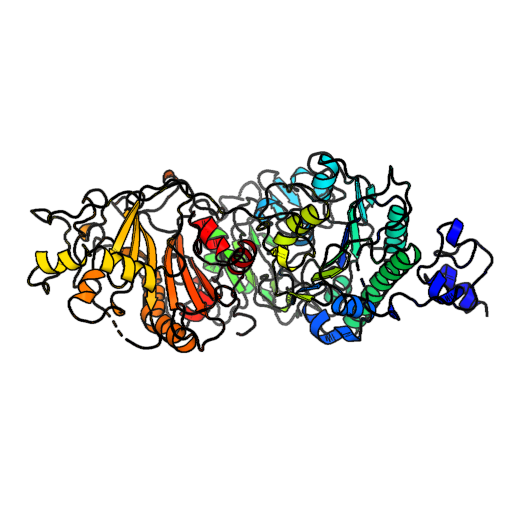8.19 611 GLN A O 1
ATOM 4356 N N . ASP A 1 589 ? -44.318 8.727 -6.429 1.00 30.63 612 ASP A N 1
ATOM 4357 C CA . ASP A 1 589 ? -44.443 7.401 -7.028 1.00 26.78 612 ASP A CA 1
ATOM 4358 C C . ASP A 1 589 ? -43.276 6.490 -6.668 1.00 30.31 612 ASP A C 1
ATOM 4359 O O . ASP A 1 589 ? -43.419 5.265 -6.711 1.00 29.08 612 ASP A O 1
ATOM 4364 N N . ILE A 1 590 ? -42.116 7.051 -6.337 1.00 25.28 613 ILE A N 1
ATOM 4365 C CA . ILE A 1 590 ? -40.952 6.235 -6.017 1.00 24.72 613 ILE A CA 1
ATOM 4366 C C . ILE A 1 590 ? -40.360 6.676 -4.686 1.00 25.05 613 ILE A C 1
ATOM 4367 O O . ILE A 1 590 ? -39.314 6.172 -4.283 1.00 27.15 613 ILE A O 1
ATOM 4372 N N . LEU A 1 591 ? -41.014 7.619 -3.994 1.00 25.79 614 LEU A N 1
ATOM 4373 C CA . LEU A 1 591 ? -40.547 8.105 -2.686 1.00 29.41 614 LEU A CA 1
ATOM 4374 C C . LEU A 1 591 ? -39.151 8.720 -2.771 1.00 28.40 614 LEU A C 1
ATOM 4375 O O . LEU A 1 591 ? -38.367 8.605 -1.818 1.00 25.70 614 LEU A O 1
ATOM 4380 N N . MET A 1 592 ? -38.818 9.318 -3.907 1.00 24.39 615 MET A N 1
ATOM 4381 C CA . MET A 1 592 ? -37.499 9.896 -4.141 1.00 23.54 615 MET A CA 1
ATOM 4382 C C . MET A 1 592 ? -37.439 10.764 -5.391 1.00 22.82 615 MET A C 1
ATOM 4383 O O . MET A 1 592 ? -38.335 10.779 -6.185 1.00 26.17 615 MET A O 1
ATOM 4388 N N . PRO A 1 593 ? -36.352 11.463 -5.584 1.00 22.31 616 PRO A N 1
ATOM 4389 C CA . PRO A 1 593 ? -36.307 12.311 -6.784 1.00 24.82 616 PRO A CA 1
ATOM 4390 C C . PRO A 1 593 ? -36.277 11.514 -8.085 1.00 22.50 616 PRO A C 1
ATOM 4391 O O . PRO A 1 593 ? -35.613 10.478 -8.200 1.00 28.19 616 PRO A O 1
ATOM 4395 N N . LEU A 1 594 ? -37.022 12.015 -9.078 1.00 21.82 617 LEU A N 1
ATOM 4396 C CA . LEU A 1 594 ? -36.781 11.627 -10.462 1.00 24.32 617 LEU A CA 1
ATOM 4397 C C . LEU A 1 594 ? -35.422 12.131 -10.935 1.00 26.65 617 LEU A C 1
ATOM 4398 O O . LEU A 1 594 ? -34.737 11.464 -11.723 1.00 24.62 617 LEU A O 1
ATOM 4403 N N . TRP A 1 595 ? -35.031 13.323 -10.479 1.00 22.42 618 TRP A N 1
ATOM 4404 C CA . TRP A 1 595 ? -33.763 13.920 -10.859 1.00 19.22 618 TRP A CA 1
ATOM 4405 C C . TRP A 1 595 ? -33.420 14.993 -9.844 1.00 24.88 618 TRP A C 1
ATOM 4406 O O . TRP A 1 595 ? -34.287 15.492 -9.112 1.00 22.87 618 TRP A O 1
ATOM 4417 N N . ASN A 1 596 ? -32.127 15.316 -9.814 1.00 19.55 619 ASN A N 1
ATOM 4418 C CA . ASN A 1 596 ? -31.506 16.242 -8.887 1.00 23.88 619 ASN A CA 1
ATOM 4419 C C . ASN A 1 596 ? -30.440 16.974 -9.685 1.00 29.95 619 ASN A C 1
ATOM 4420 O O . ASN A 1 596 ? -29.623 16.316 -10.339 1.00 35.00 619 ASN A O 1
ATOM 4425 N N . SER A 1 597 ? -30.427 18.312 -9.634 1.00 28.92 620 SER A N 1
ATOM 4426 C CA . SER A 1 597 ? -29.555 19.085 -10.524 1.00 25.85 620 SER A CA 1
ATOM 4427 C C . SER A 1 597 ? -28.867 20.218 -9.783 1.00 22.02 620 SER A C 1
ATOM 4428 O O . SER A 1 597 ? -29.526 20.996 -9.092 1.00 23.43 620 SER A O 1
ATOM 4431 N N . TYR A 1 598 ? -27.555 20.352 -10.001 1.00 23.54 621 TYR A N 1
ATOM 4432 C CA . TYR A 1 598 ? -26.757 21.383 -9.360 1.00 26.42 621 TYR A CA 1
ATOM 4433 C C . TYR A 1 598 ? -25.543 21.691 -10.220 1.00 31.61 621 TYR A C 1
ATOM 4434 O O . TYR A 1 598 ? -25.069 20.841 -10.985 1.00 21.70 621 TYR A O 1
ATOM 4443 N N . THR A 1 599 ? -25.026 22.913 -10.068 1.00 26.69 622 THR A N 1
ATOM 4444 C CA . THR A 1 599 ? -23.804 23.323 -10.762 1.00 26.40 622 THR A CA 1
ATOM 4445 C C . THR A 1 599 ? -22.682 23.560 -9.759 1.00 25.97 622 THR A C 1
ATOM 4446 O O . THR A 1 599 ? -22.875 24.269 -8.772 1.00 31.14 622 THR A O 1
ATOM 4450 N N . ILE A 1 600 ? -21.517 22.965 -10.007 1.00 25.58 623 ILE A N 1
ATOM 4451 C CA . ILE A 1 600 ? -20.341 23.184 -9.178 1.00 31.98 623 ILE A CA 1
ATOM 4452 C C . ILE A 1 600 ? -19.329 23.976 -9.989 1.00 31.07 623 ILE A C 1
ATOM 4453 O O . ILE A 1 600 ? -19.066 23.655 -11.154 1.00 31.06 623 ILE A O 1
ATOM 4458 N N . SER A 1 601 ? -18.749 24.989 -9.366 1.00 30.37 624 SER A N 1
ATOM 4459 C CA . SER A 1 601 ? -17.785 25.858 -10.014 1.00 38.65 624 SER A CA 1
ATOM 4460 C C . SER A 1 601 ? -16.408 25.200 -10.037 1.00 50.72 624 SER A C 1
ATOM 4461 O O . SER A 1 601 ? -16.181 24.146 -9.431 1.00 55.38 624 SER A O 1
ATOM 4464 N N . LYS A 1 602 ? -15.473 25.833 -10.743 1.00 46.05 625 LYS A N 1
ATOM 4465 C CA . LYS A 1 602 ? -14.095 25.357 -10.704 1.00 49.53 625 LYS A CA 1
ATOM 4466 C C . LYS A 1 602 ? -13.506 25.651 -9.332 1.00 61.30 625 LYS A C 1
ATOM 4467 O O . LYS A 1 602 ? -13.476 26.810 -8.901 1.00 60.50 625 LYS A O 1
ATOM 4473 N N . SER A 1 603 ? -13.070 24.587 -8.647 1.00 58.49 626 SER A N 1
ATOM 4474 C CA . SER A 1 603 ? -12.464 24.611 -7.316 1.00 66.78 626 SER A CA 1
ATOM 4475 C C . SER A 1 603 ? -13.466 24.880 -6.198 1.00 72.13 626 SER A C 1
ATOM 4476 O O . SER A 1 603 ? -14.513 25.504 -6.410 1.00 71.36 626 SER A O 1
ATOM 4479 N N . LEU A 1 604 ? -13.127 24.410 -4.999 1.00 75.69 627 LEU A N 1
ATOM 4480 C CA . LEU A 1 604 ? -13.957 24.559 -3.812 1.00 76.49 627 LEU A CA 1
ATOM 4481 C C . LEU A 1 604 ? -13.268 25.525 -2.840 1.00 80.34 627 LEU A C 1
ATOM 4482 O O . LEU A 1 604 ? -13.230 25.316 -1.626 1.00 81.37 627 LEU A O 1
ATOM 4487 N N . PRO A 1 612 ? -19.082 16.078 5.322 1.00 88.91 635 PRO A N 1
ATOM 4488 C CA . PRO A 1 612 ? -19.384 14.661 5.112 1.00 87.28 635 PRO A CA 1
ATOM 4489 C C . PRO A 1 612 ? -20.062 14.025 6.321 1.00 87.77 635 PRO A C 1
ATOM 4490 O O . PRO A 1 612 ? -19.556 13.050 6.881 1.00 93.95 635 PRO A O 1
ATOM 4494 N N . SER A 1 613 ? -21.188 14.602 6.732 1.00 83.21 636 SER A N 1
ATOM 4495 C CA . SER A 1 613 ? -22.080 13.970 7.693 1.00 80.80 636 SER A CA 1
ATOM 4496 C C . SER A 1 613 ? -23.050 13.090 6.915 1.00 85.12 636 SER A C 1
ATOM 4497 O O . SER A 1 613 ? -23.763 13.581 6.036 1.00 89.46 636 SER A O 1
ATOM 4500 N N . ALA A 1 614 ? -23.070 11.793 7.217 1.00 81.53 637 ALA A N 1
ATOM 4501 C CA . ALA A 1 614 ? -23.958 10.916 6.465 1.00 78.03 637 ALA A CA 1
ATOM 4502 C C . ALA A 1 614 ? -25.277 10.742 7.208 1.00 79.16 637 ALA A C 1
ATOM 4503 O O . ALA A 1 614 ? -26.301 11.298 6.799 1.00 78.32 637 ALA A O 1
ATOM 4505 N N . SER A 1 615 ? -25.270 9.982 8.302 1.00 76.66 638 SER A N 1
ATOM 4506 C CA . SER A 1 615 ? -26.464 9.849 9.127 1.00 77.44 638 SER A CA 1
ATOM 4507 C C . SER A 1 615 ? -26.165 10.179 10.582 1.00 79.14 638 SER A C 1
ATOM 4508 O O . SER A 1 615 ? -26.820 9.665 11.494 1.00 87.48 638 SER A O 1
ATOM 4511 N N . ASP A 1 616 ? -25.159 11.029 10.807 1.00 84.22 639 ASP A N 1
ATOM 4512 C CA . ASP A 1 616 ? -25.092 11.785 12.053 1.00 72.43 639 ASP A CA 1
ATOM 4513 C C . ASP A 1 616 ? -26.204 12.818 12.111 1.00 56.86 639 ASP A C 1
ATOM 4514 O O . ASP A 1 616 ? -26.691 13.168 13.193 1.00 56.42 639 ASP A O 1
ATOM 4519 N N . CYS A 1 617 ? -26.611 13.311 10.952 1.00 59.05 640 CYS A N 1
ATOM 4520 C CA . CYS A 1 617 ? -27.569 14.401 10.852 1.00 49.36 640 CYS A CA 1
ATOM 4521 C C . CYS A 1 617 ? -28.443 14.136 9.636 1.00 41.29 640 CYS A C 1
ATOM 4522 O O . CYS A 1 617 ? -27.947 14.098 8.503 1.00 38.68 640 CYS A O 1
ATOM 4525 N N . LEU A 1 618 ? -29.732 13.920 9.880 1.00 35.33 641 LEU A N 1
ATOM 4526 C CA . LEU A 1 618 ? -30.706 13.794 8.808 1.00 40.06 641 LEU A CA 1
ATOM 4527 C C . LEU A 1 618 ? -32.074 14.059 9.405 1.00 39.54 641 LEU A C 1
ATOM 4528 O O . LEU A 1 618 ? -32.315 13.759 10.575 1.00 36.40 641 LEU A O 1
ATOM 4533 N N . ARG A 1 619 ? -32.959 14.641 8.605 1.00 37.97 642 ARG A N 1
ATOM 4534 C CA . ARG A 1 619 ? -34.276 14.975 9.118 1.00 36.19 642 ARG A CA 1
ATOM 4535 C C . ARG A 1 619 ? -35.275 14.877 7.981 1.00 36.16 642 ARG A C 1
ATOM 4536 O O . ARG A 1 619 ? -34.914 14.961 6.805 1.00 37.76 642 ARG A O 1
ATOM 4544 N N . LEU A 1 620 ? -36.540 14.711 8.349 1.00 33.59 643 LEU A N 1
ATOM 4545 C CA . LEU A 1 620 ? -37.605 14.751 7.369 1.00 33.01 643 LEU A CA 1
ATOM 4546 C C . LEU A 1 620 ? -37.679 16.125 6.701 1.00 32.60 643 LEU A C 1
ATOM 4547 O O . LEU A 1 620 ? -37.272 17.155 7.252 1.00 33.17 643 LEU A O 1
ATOM 4552 N N . ASP A 1 621 ? -38.246 16.118 5.511 1.00 31.76 644 ASP A N 1
ATOM 4553 C CA . ASP A 1 621 ? -38.522 17.314 4.733 1.00 34.87 644 ASP A CA 1
ATOM 4554 C C . ASP A 1 621 ? -39.979 17.708 4.977 1.00 32.52 644 ASP A C 1
ATOM 4555 O O . ASP A 1 621 ? -40.885 16.930 4.681 1.00 33.28 644 ASP A O 1
ATOM 4560 N N . VAL A 1 622 ? -40.206 18.906 5.514 1.00 35.49 645 VAL A N 1
ATOM 4561 C CA . VAL A 1 622 ? -41.575 19.309 5.845 1.00 38.13 645 VAL A CA 1
ATOM 4562 C C . VAL A 1 622 ? -42.433 19.601 4.623 1.00 37.56 645 VAL A C 1
ATOM 4563 O O . VAL A 1 622 ? -43.659 19.737 4.750 1.00 38.87 645 VAL A O 1
ATOM 4567 N N . ARG A 1 623 ? -41.832 19.684 3.441 1.00 36.60 646 ARG A N 1
ATOM 4568 C CA . ARG A 1 623 ? -42.615 19.903 2.231 1.00 34.72 646 ARG A CA 1
ATOM 4569 C C . ARG A 1 623 ? -43.204 18.630 1.650 1.00 33.33 646 ARG A C 1
ATOM 4570 O O . ARG A 1 623 ? -44.052 18.720 0.758 1.00 36.72 646 ARG A O 1
ATOM 4578 N N . ILE A 1 624 ? -42.805 17.470 2.150 1.00 32.47 647 ILE A N 1
ATOM 4579 C CA . ILE A 1 624 ? -43.224 16.179 1.620 1.00 34.64 647 ILE A CA 1
ATOM 4580 C C . ILE A 1 624 ? -44.142 15.522 2.648 1.00 34.58 647 ILE A C 1
ATOM 4581 O O . ILE A 1 624 ? -43.715 15.277 3.785 1.00 34.41 647 ILE A O 1
ATOM 4586 N N . PRO A 1 625 ? -45.376 15.176 2.289 1.00 33.88 648 PRO A N 1
ATOM 4587 C CA . PRO A 1 625 ? -46.212 14.376 3.196 1.00 41.17 648 PRO A CA 1
ATOM 4588 C C . PRO A 1 625 ? -45.533 13.088 3.646 1.00 40.44 648 PRO A C 1
ATOM 4589 O O . PRO A 1 625 ? -44.978 12.340 2.841 1.00 39.01 648 PRO A O 1
ATOM 4593 N N . THR A 1 626 ? -45.625 12.828 4.956 1.00 44.50 649 THR A N 1
ATOM 4594 C CA . THR A 1 626 ? -45.000 11.673 5.602 1.00 42.35 649 THR A CA 1
ATOM 4595 C C . THR A 1 626 ? -45.267 10.358 4.877 1.00 37.29 649 THR A C 1
ATOM 4596 O O . THR A 1 626 ? -44.379 9.503 4.768 1.00 36.97 649 THR A O 1
ATOM 4600 N N . VAL A 1 627 ? -46.501 10.152 4.418 1.00 37.26 650 VAL A N 1
ATOM 4601 C CA . VAL A 1 627 ? -46.842 8.896 3.772 1.00 40.42 650 VAL A CA 1
ATOM 4602 C C . VAL A 1 627 ? -46.157 8.792 2.417 1.00 42.78 650 VAL A C 1
ATOM 4603 O O . VAL A 1 627 ? -46.090 7.704 1.825 1.00 44.43 650 VAL A O 1
ATOM 4607 N N . GLN A 1 628 ? -45.633 9.906 1.911 1.00 39.05 651 GLN A N 1
ATOM 4608 C CA . GLN A 1 628 ? -44.919 9.937 0.643 1.00 40.18 651 GLN A CA 1
ATOM 4609 C C . GLN A 1 628 ? -43.414 10.079 0.831 1.00 34.91 651 GLN A C 1
ATOM 4610 O O . GLN A 1 628 ? -42.705 10.475 -0.109 1.00 31.53 651 GLN A O 1
ATOM 4616 N N . SER A 1 629 ? -42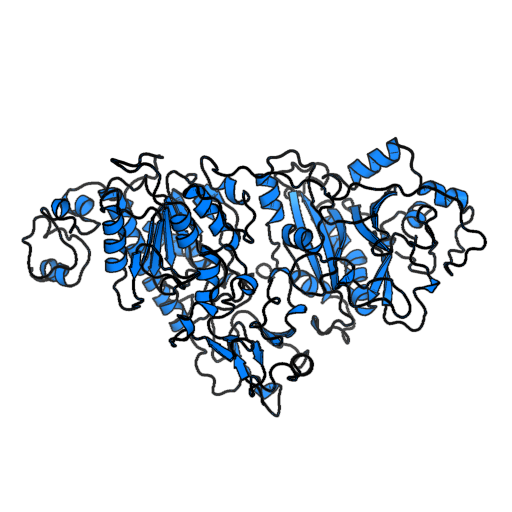.914 9.749 2.017 1.00 31.16 652 SER A N 1
ATOM 4617 C CA . SER A 1 629 ? -41.537 9.994 2.394 1.00 31.53 652 SER A CA 1
ATOM 4618 C C . SER A 1 629 ? -40.827 8.713 2.804 1.00 35.83 652 SER A C 1
ATOM 4619 O O . SER A 1 629 ? -41.421 7.803 3.383 1.00 36.28 652 SER A O 1
ATOM 4622 N N . GLN A 1 630 ? -39.544 8.675 2.489 1.00 34.59 653 GLN A N 1
ATOM 4623 C CA . GLN A 1 630 ? -38.618 7.773 3.131 1.00 37.30 653 GLN A CA 1
ATOM 4624 C C . GLN A 1 630 ? -38.382 8.238 4.559 1.00 35.72 653 GLN A C 1
ATOM 4625 O O . GLN A 1 630 ? -38.311 9.435 4.838 1.00 35.10 653 GLN A O 1
ATOM 4631 N N . THR A 1 631 ? -38.228 7.287 5.466 1.00 39.70 654 THR A N 1
ATOM 4632 C CA . THR A 1 631 ? -37.866 7.611 6.838 1.00 37.86 654 THR A CA 1
ATOM 4633 C C . THR A 1 631 ? -36.533 6.970 7.185 1.00 39.49 654 THR A C 1
ATOM 4634 O O . THR A 1 631 ? -36.118 5.963 6.593 1.00 39.67 654 THR A O 1
ATOM 4638 N N . CYS A 1 632 ? -35.864 7.570 8.164 1.00 34.06 655 CYS A N 1
ATOM 4639 C CA . CYS A 1 632 ? -34.666 6.954 8.710 1.00 37.22 655 CYS A CA 1
ATOM 4640 C C . CYS A 1 632 ? -34.960 5.574 9.279 1.00 41.66 655 CYS A C 1
ATOM 4641 O O . CYS A 1 632 ? -34.120 4.665 9.184 1.00 38.15 655 CYS A O 1
ATOM 4644 N N . SER A 1 633 ? -36.149 5.393 9.856 1.00 37.15 656 SER A N 1
ATOM 4645 C CA . SER A 1 633 ? -36.530 4.072 10.335 1.00 38.51 656 SER A CA 1
ATOM 4646 C C . SER A 1 633 ? -36.677 3.075 9.190 1.00 43.58 656 SER A C 1
ATOM 4647 O O . SER A 1 633 ? -36.384 1.890 9.373 1.00 41.70 656 SER A O 1
ATOM 4650 N N . ASN A 1 634 ? -37.092 3.536 8.000 1.00 43.85 657 ASN A N 1
ATOM 4651 C CA . ASN A 1 634 ? -37.147 2.659 6.831 1.00 36.47 657 ASN A CA 1
ATOM 4652 C C . ASN A 1 634 ? -35.797 2.002 6.558 1.00 35.51 657 ASN A C 1
ATOM 4653 O O . ASN A 1 634 ? -35.741 0.901 5.998 1.00 39.11 657 ASN A O 1
ATOM 4658 N N . TYR A 1 635 ? -34.700 2.661 6.923 1.00 37.46 658 TYR A N 1
ATOM 4659 C CA . TYR A 1 635 ? -33.359 2.088 6.762 1.00 44.63 658 TYR A CA 1
ATOM 4660 C C . TYR A 1 635 ? -32.924 1.430 8.073 1.00 50.95 658 TYR A C 1
ATOM 4661 O O . TYR A 1 635 ? -32.096 1.934 8.831 1.00 48.91 658 TYR A O 1
ATOM 4670 N N . GLN A 1 636 ? -33.515 0.276 8.362 1.00 54.29 659 GLN A N 1
ATOM 4671 C CA . GLN A 1 636 ? -33.158 -0.435 9.595 1.00 60.02 659 GLN A CA 1
ATOM 4672 C C . GLN A 1 636 ? -31.737 -0.955 9.555 1.00 64.53 659 GLN A C 1
ATOM 4673 O O . GLN A 1 636 ? -31.176 -1.224 8.516 1.00 65.78 659 GLN A O 1
ATOM 4679 N N . PRO A 1 637 ? -31.159 -1.077 10.710 1.00 67.95 660 PRO A N 1
ATOM 4680 C CA . PRO A 1 637 ? -29.757 -1.531 10.806 1.00 69.54 660 PRO A CA 1
ATOM 4681 C C . PRO A 1 637 ? -29.410 -2.812 10.035 1.00 72.06 660 PRO A C 1
ATOM 4682 O O . PRO A 1 637 ? -28.449 -2.793 9.265 1.00 71.85 660 PRO A O 1
ATOM 4686 N N . ASP A 1 638 ? -30.130 -3.904 10.241 1.00 70.38 661 ASP A N 1
ATOM 4687 C CA . ASP A 1 638 ? -29.839 -5.155 9.547 1.00 73.44 661 ASP A CA 1
ATOM 4688 C C . ASP A 1 638 ? -30.120 -4.994 8.019 1.00 68.01 661 ASP A C 1
ATOM 4689 O O . ASP A 1 638 ? -31.191 -5.386 7.529 1.00 69.85 661 ASP A O 1
ATOM 4694 N N . LEU A 1 639 ? -29.170 -4.414 7.268 1.00 63.90 662 LEU A N 1
ATOM 4695 C CA . LEU A 1 639 ? -29.473 -4.152 5.870 1.00 57.35 662 LEU A CA 1
ATOM 4696 C C . LEU A 1 639 ? -28.197 -4.089 5.036 1.00 52.53 662 LEU A C 1
ATOM 4697 O O . LEU A 1 639 ? -27.129 -3.714 5.526 1.00 62.04 662 LEU A O 1
ATOM 4702 N N . ALA A 1 640 ? -28.325 -4.460 3.763 1.00 48.79 663 ALA A N 1
ATOM 4703 C CA . ALA A 1 640 ? -27.288 -4.253 2.760 1.00 40.48 663 ALA A CA 1
ATOM 4704 C C . ALA A 1 640 ? -27.438 -2.913 2.049 1.00 39.88 663 ALA A C 1
ATOM 4705 O O . ALA A 1 640 ? -26.626 -2.580 1.174 1.00 36.92 663 ALA A O 1
ATOM 4707 N N . ILE A 1 641 ? -28.458 -2.137 2.409 1.00 40.09 664 ILE A N 1
ATOM 4708 C CA . ILE A 1 641 ? -28.751 -0.858 1.775 1.00 38.96 664 ILE A CA 1
ATOM 4709 C C . ILE A 1 641 ? -28.613 0.253 2.805 1.00 38.83 664 ILE A C 1
ATOM 4710 O O . ILE A 1 641 ? -28.937 0.071 3.983 1.00 31.04 664 ILE A O 1
ATOM 4715 N N . THR A 1 642 ? -28.082 1.380 2.363 1.00 29.22 665 THR A N 1
ATOM 4716 C CA . THR A 1 642 ? -27.903 2.536 3.208 1.00 39.15 665 THR A CA 1
ATOM 4717 C C . THR A 1 642 ? -28.299 3.759 2.400 1.00 32.65 665 THR A C 1
ATOM 4718 O O . THR A 1 642 ? -28.280 3.726 1.167 1.00 29.87 665 THR A O 1
ATOM 4722 N N . PRO A 1 643 ? -28.705 4.837 3.059 1.00 37.58 666 PRO A N 1
ATOM 4723 C CA . PRO A 1 643 ? -29.045 6.056 2.314 1.00 32.70 666 PRO A CA 1
ATOM 4724 C C . PRO A 1 643 ? -27.864 6.640 1.555 1.00 26.67 666 PRO A C 1
ATOM 4725 O O . PRO A 1 643 ? -26.799 6.866 2.112 1.00 34.26 666 PRO A O 1
ATOM 4729 N N . GLY A 1 644 ? -28.064 6.891 0.267 1.00 33.58 667 GLY A N 1
ATOM 4730 C CA . GLY A 1 644 ? -27.119 7.711 -0.504 1.00 30.13 667 GLY A CA 1
ATOM 4731 C C . GLY A 1 644 ? -27.724 9.063 -0.838 1.00 28.06 667 GLY A C 1
ATOM 4732 O O . GLY A 1 644 ? -28.946 9.157 -0.923 1.00 32.09 667 GLY A O 1
ATOM 4733 N N . PHE A 1 645 ? -26.907 10.096 -1.051 1.00 30.93 668 PHE A N 1
ATOM 4734 C CA . PHE A 1 645 ? -27.373 11.446 -1.370 1.00 31.23 668 PHE A CA 1
ATOM 4735 C C . PHE A 1 645 ? -27.193 11.773 -2.861 1.00 30.85 668 PHE A C 1
ATOM 4736 O O . PHE A 1 645 ? -26.153 11.463 -3.457 1.00 27.62 668 PHE A O 1
ATOM 4744 N N . LEU A 1 646 ? -28.196 12.430 -3.466 1.00 28.42 669 LEU A N 1
ATOM 4745 C CA . LEU A 1 646 ? -28.027 12.819 -4.873 1.00 26.49 669 LEU A CA 1
ATOM 4746 C C . LEU A 1 646 ? -27.228 14.104 -4.986 1.00 34.04 669 LEU A C 1
ATOM 4747 O O . LEU A 1 646 ? -26.196 14.156 -5.665 1.00 32.09 669 LEU A O 1
ATOM 4752 N N . TYR A 1 647 ? -27.698 15.160 -4.357 1.00 28.05 670 TYR A N 1
ATOM 4753 C CA . TYR A 1 647 ? -26.832 16.305 -4.194 1.00 27.85 670 TYR A CA 1
ATOM 4754 C C . TYR A 1 647 ? -25.920 16.047 -3.003 1.00 29.31 670 TYR A C 1
ATOM 4755 O O . TYR A 1 647 ? -26.421 15.861 -1.888 1.00 28.28 670 TYR A O 1
ATOM 4764 N N . PRO A 1 648 ? -24.601 15.977 -3.192 1.00 32.63 671 PRO A N 1
ATOM 4765 C CA . PRO A 1 648 ? -23.723 15.530 -2.108 1.00 30.40 671 PRO A CA 1
ATOM 4766 C C . PRO A 1 648 ? -23.583 16.608 -1.053 1.00 33.84 671 PRO A C 1
ATOM 4767 O O . PRO A 1 648 ? -23.241 17.761 -1.371 1.00 37.43 671 PRO A O 1
ATOM 4771 N N . PRO A 1 649 ? -23.850 16.274 0.214 1.00 29.97 672 PRO A N 1
ATOM 4772 C CA . PRO A 1 649 ? -23.665 17.264 1.279 1.00 34.49 672 PRO A CA 1
ATOM 4773 C C . PRO A 1 649 ? -22.240 17.706 1.405 1.00 47.25 672 PRO A C 1
ATOM 4774 O O . PRO A 1 649 ? -21.989 18.773 1.977 1.00 48.38 672 PRO A O 1
ATOM 4778 N N . ASP A 1 650 ? -21.287 16.927 0.877 1.00 42.55 673 ASP A N 1
ATOM 4779 C CA . ASP A 1 650 ? -19.909 17.350 1.027 1.00 47.24 673 ASP A CA 1
ATOM 4780 C C . ASP A 1 650 ? -19.583 18.526 0.117 1.00 46.61 673 ASP A C 1
ATOM 4781 O O . ASP A 1 650 ? -18.514 19.120 0.267 1.00 49.68 673 ASP A O 1
ATOM 4786 N N . PHE A 1 651 ? -20.509 18.929 -0.758 1.00 46.46 674 PHE A N 1
ATOM 4787 C CA . PHE A 1 651 ? -20.307 20.110 -1.588 1.00 42.05 674 PHE A CA 1
ATOM 4788 C C . PHE A 1 651 ? -20.859 21.394 -0.988 1.00 45.31 674 PHE A C 1
ATOM 4789 O O . PHE A 1 651 ? -20.471 22.482 -1.424 1.00 43.21 674 PHE A O 1
ATOM 4797 N N . SER A 1 652 ? -21.770 21.318 -0.036 1.00 45.42 675 SER A N 1
ATOM 4798 C CA . SER A 1 652 ? -22.328 22.559 0.470 1.00 50.57 675 SER A CA 1
ATOM 4799 C C . SER A 1 652 ? -21.387 23.161 1.494 1.00 55.25 675 SER A C 1
ATOM 4800 O O . SER A 1 652 ? -20.712 22.444 2.245 1.00 53.67 675 SER A O 1
ATOM 4803 N N . SER A 1 653 ? -21.319 24.493 1.491 1.00 54.30 676 SER A N 1
ATOM 4804 C CA . SER A 1 653 ? -20.530 25.199 2.489 1.00 61.17 676 SER A CA 1
ATOM 4805 C C . SER A 1 653 ? -20.969 24.787 3.888 1.00 62.21 676 SER A C 1
ATOM 4806 O O . SER A 1 653 ? -22.157 24.571 4.148 1.00 62.00 676 SER A O 1
ATOM 4809 N N . SER A 1 654 ? -19.996 24.634 4.778 1.00 61.99 677 SER A N 1
ATOM 4810 C CA . SER A 1 654 ? -20.323 24.318 6.154 1.00 63.05 677 SER A CA 1
ATOM 4811 C C . SER A 1 654 ? -21.195 25.429 6.731 1.00 67.89 677 SER A C 1
ATOM 4812 O O . SER A 1 654 ? -21.146 26.582 6.292 1.00 73.37 677 SER A O 1
ATOM 4815 N N . GLY A 1 655 ? -22.024 25.071 7.700 1.00 64.12 678 GLY A N 1
ATOM 4816 C CA . GLY A 1 655 ? -22.987 26.002 8.229 1.00 59.80 678 GLY A CA 1
ATOM 4817 C C . GLY A 1 655 ? -24.389 25.644 7.778 1.00 53.78 678 GLY A C 1
ATOM 4818 O O . GLY A 1 655 ? -24.676 24.499 7.411 1.00 56.58 678 GLY A O 1
ATOM 4819 N N . PRO A 1 656 ? -25.290 26.626 7.794 1.00 53.28 679 PRO A N 1
ATOM 4820 C CA . PRO A 1 656 ? -26.693 26.336 7.459 1.00 47.50 679 PRO A CA 1
ATOM 4821 C C . PRO A 1 656 ? -26.883 25.730 6.082 1.00 43.93 679 PRO A C 1
ATOM 4822 O O . PRO A 1 656 ? -27.835 24.966 5.877 1.00 39.92 679 PRO A O 1
ATOM 4826 N N . GLU A 1 657 ? -26.008 26.043 5.125 1.00 43.18 680 GLU A N 1
ATOM 4827 C CA . GLU A 1 657 ? -26.170 25.485 3.791 1.00 44.30 680 GLU A CA 1
ATOM 4828 C C . GLU A 1 657 ? -26.223 23.962 3.833 1.00 42.95 680 GLU A C 1
ATOM 4829 O O . GLU A 1 657 ? -27.051 23.347 3.155 1.00 42.23 680 GLU A O 1
ATOM 4835 N N . GLN A 1 658 ? -25.365 23.338 4.648 1.00 44.79 681 GLN A N 1
ATOM 4836 C CA . GLN A 1 658 ? -25.279 21.879 4.646 1.00 47.03 681 GLN A CA 1
ATOM 4837 C C . GLN A 1 658 ? -26.567 21.229 5.122 1.00 38.21 681 GLN A C 1
ATOM 4838 O O . GLN A 1 658 ? -26.882 20.107 4.715 1.00 36.71 681 GLN A O 1
ATOM 4844 N N . TYR A 1 659 ? -27.329 21.912 5.974 1.00 39.84 682 TYR A N 1
ATOM 4845 C CA . TYR A 1 659 ? -28.609 21.353 6.387 1.00 35.38 682 TYR A CA 1
ATOM 4846 C C . TYR A 1 659 ? -29.560 21.170 5.207 1.00 31.54 682 TYR A C 1
ATOM 4847 O O . TYR A 1 659 ? -30.401 20.268 5.241 1.00 34.38 682 TYR A O 1
ATOM 4856 N N . ASP A 1 660 ? -29.430 21.989 4.148 1.00 31.68 683 ASP A N 1
ATOM 4857 C CA . ASP A 1 660 ? -30.326 21.879 2.992 1.00 34.17 683 ASP A CA 1
ATOM 4858 C C . ASP A 1 660 ? -30.174 20.559 2.254 1.00 35.50 683 ASP A C 1
ATOM 4859 O O . ASP A 1 660 ? -31.105 20.133 1.558 1.00 32.51 683 ASP A O 1
ATOM 4864 N N . ALA A 1 661 ? -29.009 19.923 2.355 1.00 33.72 684 ALA A N 1
ATOM 4865 C CA . ALA A 1 661 ? -28.809 18.639 1.708 1.00 27.68 684 ALA A CA 1
ATOM 4866 C C . ALA A 1 661 ? -29.194 17.469 2.600 1.00 30.28 684 ALA A C 1
ATOM 4867 O O . ALA A 1 661 ? -29.545 16.408 2.085 1.00 28.47 684 ALA A O 1
ATOM 4869 N N . LEU A 1 662 ? -29.210 17.655 3.920 1.00 31.92 685 LEU A N 1
ATOM 4870 C CA . LEU A 1 662 ? -29.387 16.537 4.850 1.00 33.87 685 LEU A CA 1
ATOM 4871 C C . LEU A 1 662 ? -30.860 16.238 5.150 1.00 34.07 685 LEU A C 1
ATOM 4872 O O . LEU A 1 662 ? -31.285 16.174 6.314 1.00 30.72 685 LEU A O 1
ATOM 4877 N N . ILE A 1 663 ? -31.651 16.020 4.091 1.00 28.66 686 ILE A N 1
ATOM 4878 C CA . ILE A 1 663 ? -33.085 15.786 4.230 1.00 28.95 686 ILE A CA 1
ATOM 4879 C C . ILE A 1 663 ? -33.503 14.530 3.471 1.00 30.25 686 ILE A C 1
ATOM 4880 O O . ILE A 1 663 ? -32.866 14.129 2.495 1.00 31.02 686 ILE A O 1
ATOM 4885 N N . THR A 1 664 ? -34.573 13.884 3.955 1.00 31.13 687 THR A N 1
ATOM 4886 C CA . THR A 1 664 ? -35.067 12.608 3.431 1.00 28.71 687 THR A CA 1
ATOM 4887 C C . THR A 1 664 ? -35.631 12.705 2.017 1.00 30.49 687 THR A C 1
ATOM 4888 O O . THR A 1 664 ? -36.042 11.685 1.470 1.00 34.17 687 THR A O 1
ATOM 4892 N N . SER A 1 665 ? -35.695 13.884 1.425 1.00 31.11 688 SER A N 1
ATOM 4893 C CA . SER A 1 665 ? -36.054 14.026 0.029 1.00 26.08 688 SER A CA 1
ATOM 4894 C C . SER A 1 665 ? -34.833 14.055 -0.873 1.00 25.58 688 SER A C 1
ATOM 4895 O O . SER A 1 665 ? -34.996 14.176 -2.087 1.00 24.50 688 SER A O 1
ATOM 4898 N N . ASN A 1 666 ? -33.624 13.989 -0.298 1.00 25.06 689 ASN A N 1
ATOM 4899 C CA . ASN A 1 666 ? -32.352 14.037 -1.014 1.00 27.46 689 ASN A CA 1
ATOM 4900 C C . ASN A 1 666 ? -31.613 12.701 -0.910 1.00 32.87 689 ASN A C 1
ATOM 4901 O O . ASN A 1 666 ? -30.396 12.646 -1.077 1.00 27.92 689 ASN A O 1
ATOM 4906 N N . ILE A 1 667 ? -32.330 11.622 -0.602 1.00 34.48 690 ILE A N 1
ATOM 4907 C CA . ILE A 1 667 ? -31.694 10.329 -0.398 1.00 27.69 690 ILE A CA 1
ATOM 4908 C C . ILE A 1 667 ? -32.287 9.301 -1.343 1.00 25.98 690 ILE A C 1
ATOM 4909 O O . ILE A 1 667 ? -33.475 9.344 -1.702 1.00 25.62 690 ILE A O 1
ATOM 4914 N N . VAL A 1 668 ? -31.443 8.337 -1.694 1.00 23.35 691 VAL A N 1
ATOM 4915 C CA . VAL A 1 668 ? -31.780 7.242 -2.584 1.00 22.84 691 VAL A CA 1
ATOM 4916 C C . VAL A 1 668 ? -31.230 5.987 -1.920 1.00 23.85 691 VAL A C 1
ATOM 4917 O O . VAL A 1 668 ? -30.159 6.041 -1.290 1.00 26.05 691 VAL A O 1
ATOM 4921 N N . PRO A 1 669 ? -31.924 4.846 -2.015 1.00 25.17 692 PRO A N 1
ATOM 4922 C CA . PRO A 1 669 ? -31.411 3.595 -1.410 1.00 28.40 692 PRO A CA 1
ATOM 4923 C C . PRO A 1 669 ? -30.223 3.074 -2.209 1.00 28.52 692 PRO A C 1
ATOM 4924 O O . PRO A 1 669 ? -30.318 2.842 -3.410 1.00 27.28 692 PRO A O 1
ATOM 4928 N N . MET A 1 670 ? -29.087 2.915 -1.553 1.00 24.99 693 MET A N 1
ATOM 4929 C CA . MET A 1 670 ? -27.883 2.420 -2.213 1.00 27.26 693 MET A CA 1
ATOM 4930 C C . MET A 1 670 ? -27.361 1.182 -1.519 1.00 25.69 693 MET A C 1
ATOM 4931 O O . MET A 1 670 ? -27.244 1.162 -0.295 1.00 28.86 693 MET A O 1
ATOM 4936 N N . TYR A 1 671 ? -27.053 0.147 -2.304 1.00 25.58 694 TYR A N 1
ATOM 4937 C CA . TYR A 1 671 ? -26.212 -0.932 -1.799 1.00 28.93 694 TYR A CA 1
ATOM 4938 C C . TYR A 1 671 ? -24.934 -0.346 -1.231 1.00 29.19 694 TYR A C 1
ATOM 4939 O O . TYR A 1 671 ? -24.372 0.600 -1.784 1.00 35.05 694 TYR A O 1
ATOM 4948 N N . LYS A 1 672 ? -24.486 -0.910 -0.115 1.00 34.72 695 LYS A N 1
ATOM 4949 C CA . LYS A 1 672 ? -23.264 -0.419 0.507 1.00 38.01 695 LYS A CA 1
ATOM 4950 C C . LYS A 1 672 ? -22.090 -0.486 -0.452 1.00 31.76 695 LYS A C 1
ATOM 4951 O O . LYS A 1 672 ? -21.276 0.434 -0.494 1.00 32.51 695 LYS A O 1
ATOM 4957 N N . GLU A 1 673 ? -22.013 -1.537 -1.267 1.00 31.49 696 GLU A N 1
ATOM 4958 C CA . GLU A 1 673 ? -20.888 -1.652 -2.182 1.00 27.58 696 GLU A CA 1
ATOM 4959 C C . GLU A 1 673 ? -20.997 -0.671 -3.334 1.00 31.88 696 GLU A C 1
ATOM 4960 O O . GLU A 1 673 ? -19.970 -0.295 -3.916 1.00 26.70 696 GLU A O 1
ATOM 4966 N N . PHE A 1 674 ? -22.224 -0.278 -3.700 1.00 29.81 697 PHE A N 1
ATOM 4967 C CA . PHE A 1 674 ? -22.370 0.772 -4.698 1.00 28.11 697 PHE A CA 1
ATOM 4968 C C . PHE A 1 674 ? -22.088 2.136 -4.087 1.00 28.08 697 PHE A C 1
ATOM 4969 O O . PHE A 1 674 ? -21.517 3.011 -4.756 1.00 27.65 697 PHE A O 1
ATOM 4977 N N . ALA A 1 675 ? -22.539 2.357 -2.843 1.00 24.34 698 ALA A N 1
ATOM 4978 C CA . ALA A 1 675 ? -22.241 3.614 -2.160 1.00 24.63 698 ALA A CA 1
ATOM 4979 C C . ALA A 1 675 ? -20.749 3.867 -2.142 1.00 28.49 698 ALA A C 1
ATOM 4980 O O . ALA A 1 675 ? -20.296 5.009 -2.238 1.00 27.28 698 ALA A O 1
ATOM 4982 N N . ARG A 1 676 ? -19.974 2.803 -1.978 1.00 29.50 699 ARG A N 1
ATOM 4983 C CA . ARG A 1 676 ? -18.531 2.937 -1.971 1.00 30.98 699 ARG A CA 1
ATOM 4984 C C . ARG A 1 676 ? -18.042 3.527 -3.290 1.00 35.60 699 ARG A C 1
ATOM 4985 O O . ARG A 1 676 ? -17.242 4.463 -3.308 1.00 30.79 699 ARG A O 1
ATOM 4993 N N . LEU A 1 677 ? -18.525 2.988 -4.415 1.00 31.49 700 LEU A N 1
ATOM 4994 C CA . LEU A 1 677 ? -18.264 3.595 -5.715 1.00 29.54 700 LEU A CA 1
ATOM 4995 C C . LEU A 1 677 ? -18.777 5.029 -5.771 1.00 27.65 700 LEU A C 1
ATOM 4996 O O . LEU A 1 677 ? -18.053 5.944 -6.174 1.00 25.66 700 LEU A O 1
ATOM 5001 N N . TRP A 1 678 ? -20.045 5.229 -5.401 1.00 24.77 701 TRP A N 1
ATOM 5002 C CA . TRP A 1 678 ? -20.686 6.540 -5.492 1.00 27.36 701 TRP A CA 1
ATOM 5003 C C . TRP A 1 678 ? -19.947 7.597 -4.669 1.00 30.45 701 TRP A C 1
ATOM 5004 O O . TRP A 1 678 ? -19.695 8.712 -5.141 1.00 23.59 701 TRP A O 1
ATOM 5015 N N . ASN A 1 679 ? -19.637 7.282 -3.415 1.00 26.61 702 ASN A N 1
ATOM 5016 C CA . ASN A 1 679 ? -18.980 8.272 -2.565 1.00 32.48 702 ASN A CA 1
ATOM 5017 C C . ASN A 1 679 ? -17.599 8.632 -3.106 1.00 36.89 702 ASN A C 1
ATOM 5018 O O . ASN A 1 679 ? -17.222 9.810 -3.141 1.00 32.13 702 ASN A O 1
ATOM 5023 N N . TYR A 1 680 ? -16.837 7.629 -3.541 1.00 31.43 703 TYR A N 1
ATOM 5024 C CA . TYR A 1 680 ? -15.535 7.922 -4.127 1.00 35.49 703 TYR A CA 1
ATOM 5025 C C . TYR A 1 680 ? -15.687 8.799 -5.363 1.00 29.31 703 TYR A C 1
ATOM 5026 O O . TYR A 1 680 ? -14.891 9.717 -5.595 1.00 29.41 703 TYR A O 1
ATOM 5035 N N . PHE A 1 681 ? -16.690 8.516 -6.186 1.00 31.15 704 PHE A N 1
ATOM 5036 C CA . PHE A 1 681 ? -16.909 9.330 -7.371 1.00 29.70 704 PHE A CA 1
ATOM 5037 C C . PHE A 1 681 ? -17.203 10.779 -6.995 1.00 33.63 704 PHE A C 1
ATOM 5038 O O . PHE A 1 681 ? -16.579 11.706 -7.530 1.00 27.51 704 PHE A O 1
ATOM 5046 N N . HIS A 1 682 ? -18.147 11.004 -6.070 1.00 30.59 705 HIS A N 1
ATOM 5047 C CA . HIS A 1 682 ? -18.524 12.391 -5.836 1.00 33.39 705 HIS A CA 1
ATOM 5048 C C . HIS A 1 682 ? -17.563 13.101 -4.890 1.00 26.78 705 HIS A C 1
ATOM 5049 O O . HIS A 1 682 ? -17.409 14.317 -5.009 1.00 30.16 705 HIS A O 1
ATOM 5056 N N . SER A 1 683 ? -16.836 12.378 -4.031 1.00 26.95 706 SER A N 1
ATOM 5057 C CA . SER A 1 683 ? -15.873 13.055 -3.163 1.00 36.44 706 SER A CA 1
ATOM 5058 C C . SER A 1 683 ? -14.528 13.328 -3.845 1.00 36.22 706 SER A C 1
ATOM 5059 O O . SER A 1 683 ? -13.857 14.305 -3.500 1.00 36.73 706 SER A O 1
ATOM 5062 N N . THR A 1 684 ? -14.095 12.476 -4.768 1.00 32.79 707 THR A N 1
ATOM 5063 C CA . THR A 1 684 ? -12.753 12.567 -5.338 1.00 36.49 707 THR A CA 1
ATOM 5064 C C . THR A 1 684 ? -12.747 12.777 -6.844 1.00 36.19 707 THR A C 1
ATOM 5065 O O . THR A 1 684 ? -12.041 13.656 -7.332 1.00 31.72 707 THR A O 1
ATOM 5069 N N . LEU A 1 685 ? -13.495 11.977 -7.609 1.00 34.73 708 LEU A N 1
ATOM 5070 C CA . LEU A 1 685 ? -13.427 12.099 -9.065 1.00 34.41 708 LEU A CA 1
ATOM 5071 C C . LEU A 1 685 ? -14.096 13.380 -9.536 1.00 34.00 708 LEU A C 1
ATOM 5072 O O . LEU A 1 685 ? -13.543 14.118 -10.361 1.00 36.68 708 LEU A O 1
ATOM 5077 N N . LEU A 1 686 ? -15.292 13.645 -9.022 1.00 29.89 709 LEU A N 1
ATOM 5078 C CA . LEU A 1 686 ? -16.084 14.782 -9.479 1.00 30.84 709 LEU A CA 1
ATOM 5079 C C . LEU A 1 686 ? -15.371 16.115 -9.276 1.00 33.97 709 LEU A C 1
ATOM 5080 O O . LEU A 1 686 ? -15.343 16.921 -10.221 1.00 33.49 709 LEU A O 1
ATOM 5085 N N . PRO A 1 687 ? -14.801 16.428 -8.104 1.00 33.75 710 PRO A N 1
ATOM 5086 C CA . PRO A 1 687 ? -14.017 17.670 -8.001 1.00 41.27 710 PRO A CA 1
ATOM 5087 C C . PRO A 1 687 ? -12.864 17.767 -8.983 1.00 36.55 710 PRO A C 1
ATOM 5088 O O . PRO A 1 687 ? -12.548 18.879 -9.433 1.00 39.10 710 PRO A O 1
ATOM 5092 N N . LYS A 1 688 ? -12.205 16.651 -9.307 1.00 38.98 711 LYS A N 1
ATOM 5093 C CA . LYS A 1 688 ? -11.125 16.682 -10.287 1.00 41.91 711 LYS A CA 1
ATOM 5094 C C . LYS A 1 688 ? -11.665 16.982 -11.682 1.00 38.17 711 LYS A C 1
ATOM 5095 O O . LYS A 1 688 ? -11.097 17.811 -12.409 1.00 34.35 711 LYS A O 1
ATOM 5101 N N . TYR A 1 689 ? -12.750 16.300 -12.075 1.00 30.80 712 TYR A N 1
ATOM 5102 C CA . TYR A 1 689 ? -13.446 16.629 -13.317 1.00 34.74 712 TYR A CA 1
ATOM 5103 C C . TYR A 1 689 ? -13.805 18.112 -13.374 1.00 31.16 712 TYR A C 1
ATOM 5104 O O . TYR A 1 689 ? -13.609 18.770 -14.401 1.00 30.21 712 TYR A O 1
ATOM 5113 N N . ALA A 1 690 ? -14.342 18.652 -12.277 1.00 33.96 713 ALA A N 1
ATOM 5114 C CA . ALA A 1 690 ? -14.795 20.038 -12.280 1.00 34.23 713 ALA A CA 1
ATOM 5115 C C . ALA A 1 690 ? -13.627 21.007 -12.428 1.00 32.88 713 ALA A C 1
ATOM 5116 O O . ALA A 1 690 ? -13.768 22.067 -13.052 1.00 34.82 713 ALA A O 1
ATOM 5118 N N . THR A 1 691 ? -12.475 20.678 -11.840 1.00 33.45 714 THR A N 1
ATOM 5119 C CA . THR A 1 691 ? -11.291 21.525 -12.000 1.00 36.20 714 THR A CA 1
ATOM 5120 C C . THR A 1 691 ? -10.769 21.471 -13.429 1.00 38.94 714 THR A C 1
ATOM 5121 O O . THR A 1 691 ? -10.416 22.502 -14.016 1.00 42.02 714 THR A O 1
ATOM 5125 N N . GLU A 1 692 ? -10.714 20.274 -14.002 1.00 33.48 715 GLU A N 1
ATOM 5126 C CA . GLU A 1 692 ? -10.280 20.129 -15.385 1.00 38.98 715 GLU A CA 1
ATOM 5127 C C . GLU A 1 692 ? -11.199 20.869 -16.360 1.00 33.34 715 GLU A C 1
ATOM 5128 O O . GLU A 1 692 ? -10.724 21.481 -17.318 1.00 38.36 715 GLU A O 1
ATOM 5134 N N . ARG A 1 693 ? -12.509 20.830 -16.135 1.00 28.66 716 ARG A N 1
ATOM 5135 C CA . ARG A 1 693 ? -13.486 21.309 -17.113 1.00 33.70 716 ARG A CA 1
ATOM 5136 C C . ARG A 1 693 ? -14.040 22.695 -16.787 1.00 31.45 716 ARG A C 1
ATOM 5137 O O . ARG A 1 693 ? -14.940 23.175 -17.491 1.00 31.21 716 ARG A O 1
ATOM 5145 N N . ASN A 1 694 ? -13.488 23.351 -15.766 1.00 28.57 717 ASN A N 1
ATOM 5146 C CA . ASN A 1 694 ? -13.867 24.709 -15.371 1.00 33.34 717 ASN A CA 1
ATOM 5147 C C . ASN A 1 694 ? -15.328 24.753 -14.923 1.00 35.56 717 ASN A C 1
ATOM 5148 O O . ASN A 1 694 ? -16.130 25.558 -15.398 1.00 39.49 717 ASN A O 1
ATOM 5153 N N . GLY A 1 695 ? -15.668 23.857 -14.002 1.00 34.47 718 GLY A N 1
ATOM 5154 C CA . GLY A 1 695 ? -17.014 23.729 -13.499 1.00 29.90 718 GLY A CA 1
ATOM 5155 C C . GLY A 1 695 ? -17.784 22.632 -14.213 1.00 30.03 718 GLY A C 1
ATOM 5156 O O . GLY A 1 695 ? -17.433 22.195 -15.305 1.00 27.19 718 GLY A O 1
ATOM 5157 N N . LEU A 1 696 ? -18.863 22.181 -13.567 1.00 25.97 719 LEU A N 1
ATOM 5158 C CA . LEU A 1 696 ? -19.734 21.160 -14.134 1.00 26.51 719 LEU A CA 1
ATOM 5159 C C . LEU A 1 696 ? -21.177 21.394 -13.714 1.00 23.67 719 LEU A C 1
ATOM 5160 O O . LEU A 1 696 ? -21.449 21.635 -12.541 1.00 26.36 719 LEU A O 1
ATOM 5165 N N . ASN A 1 697 ? -22.104 21.289 -14.657 1.00 20.78 720 ASN A N 1
ATOM 5166 C CA . ASN A 1 697 ? -23.493 21.084 -14.281 1.00 26.87 720 ASN A CA 1
ATOM 5167 C C . ASN A 1 697 ? -23.741 19.587 -14.150 1.00 29.71 720 ASN A C 1
ATOM 5168 O O . ASN A 1 697 ? -23.339 18.802 -15.021 1.00 30.18 720 ASN A O 1
ATOM 5173 N N . VAL A 1 698 ? -24.385 19.198 -13.055 1.00 24.61 721 VAL A N 1
ATOM 5174 C CA . VAL A 1 698 ? -24.605 17.802 -12.700 1.00 20.97 721 VAL A CA 1
ATOM 5175 C C . VAL A 1 698 ? -26.098 17.557 -12.590 1.00 28.17 721 VAL A C 1
ATOM 5176 O O . VAL A 1 698 ? -26.782 18.206 -11.789 1.00 30.13 721 VAL A O 1
ATOM 5180 N N . ILE A 1 699 ? -26.603 16.596 -13.346 1.00 32.45 722 ILE A N 1
ATOM 5181 C CA . ILE A 1 699 ? -27.947 16.098 -13.101 1.00 24.06 722 ILE A CA 1
ATOM 5182 C C . ILE A 1 699 ? -27.859 14.592 -12.931 1.00 22.94 722 ILE A C 1
ATOM 5183 O O . ILE A 1 699 ? -27.183 13.903 -13.717 1.00 19.67 722 ILE A O 1
ATOM 5188 N N . SER A 1 700 ? -28.507 14.091 -11.881 1.00 20.42 723 SER A N 1
ATOM 5189 C CA . SER A 1 700 ? -28.415 12.694 -11.489 1.00 21.20 723 SER A CA 1
ATOM 5190 C C . SER A 1 700 ? -29.780 12.178 -11.016 1.00 22.31 723 SER A C 1
ATOM 5191 O O . SER A 1 700 ? -30.691 12.947 -10.699 1.00 24.21 723 SER A O 1
ATOM 5194 N N . GLY A 1 701 ? -29.909 10.858 -10.963 1.00 24.52 724 GLY A N 1
ATOM 5195 C CA . GLY A 1 701 ? -31.147 10.281 -10.520 1.00 24.73 724 GLY A CA 1
ATOM 5196 C C . GLY A 1 701 ? -31.206 8.789 -10.691 1.00 18.99 724 GLY A C 1
ATOM 5197 O O . GLY A 1 701 ? -30.293 8.140 -11.192 1.00 19.57 724 GLY A O 1
ATOM 5198 N N . PRO A 1 702 ? -32.325 8.218 -10.279 1.00 18.69 725 PRO A N 1
ATOM 5199 C CA . PRO A 1 702 ? -32.512 6.764 -10.370 1.00 22.70 725 PRO A CA 1
ATOM 5200 C C . PRO A 1 702 ? -33.083 6.320 -11.704 1.00 19.14 725 PRO A C 1
ATOM 5201 O O . PRO A 1 702 ? -33.800 7.050 -12.379 1.00 19.17 725 PRO A O 1
ATOM 5205 N N . ILE A 1 703 ? -32.785 5.069 -12.052 1.00 21.82 726 ILE A N 1
ATOM 5206 C CA . ILE A 1 703 ? -33.410 4.380 -13.173 1.00 23.66 726 ILE A CA 1
ATOM 5207 C C . ILE A 1 703 ? -33.975 3.067 -12.671 1.00 20.68 726 ILE A C 1
ATOM 5208 O O . ILE A 1 703 ? -33.310 2.350 -11.914 1.00 19.22 726 ILE A O 1
ATOM 5213 N N . PHE A 1 704 ? -35.189 2.741 -13.126 1.00 18.62 727 PHE A N 1
ATOM 5214 C CA . PHE A 1 704 ? -35.817 1.449 -12.878 1.00 20.42 727 PHE A CA 1
ATOM 5215 C C . PHE A 1 704 ? -36.030 0.793 -14.239 1.00 20.44 727 PHE A C 1
ATOM 5216 O O . PHE A 1 704 ? -36.906 1.204 -15.002 1.00 22.86 727 PHE A O 1
ATOM 5224 N N . ASP A 1 705 ? -35.212 -0.177 -14.585 1.00 20.21 728 ASP A N 1
ATOM 5225 C CA . ASP A 1 705 ? -35.453 -0.917 -15.812 1.00 18.82 728 ASP A CA 1
ATOM 5226 C C . ASP A 1 705 ? -35.504 -2.416 -15.519 1.00 22.52 728 ASP A C 1
ATOM 5227 O O . ASP A 1 705 ? -34.689 -3.208 -16.020 1.00 22.83 728 ASP A O 1
ATOM 5232 N N . TYR A 1 706 ? -36.512 -2.835 -14.748 1.00 22.61 729 TYR A N 1
ATOM 5233 C CA . TYR A 1 706 ? -36.551 -4.231 -14.335 1.00 24.39 729 TYR A CA 1
ATOM 5234 C C . TYR A 1 706 ? -36.948 -5.194 -15.452 1.00 24.86 729 TYR A C 1
ATOM 5235 O O . TYR A 1 706 ? -36.653 -6.379 -15.330 1.00 25.96 729 TYR A O 1
ATOM 5244 N N . ASN A 1 707 ? -37.578 -4.743 -16.541 1.00 28.88 730 ASN A N 1
ATOM 5245 C CA . ASN A 1 707 ? -37.795 -5.628 -17.693 1.00 31.12 730 ASN A CA 1
ATOM 5246 C C . ASN A 1 707 ? -36.685 -5.485 -18.750 1.00 26.80 730 ASN A C 1
ATOM 5247 O O . ASN A 1 707 ? -36.827 -5.991 -19.867 1.00 28.94 730 ASN A O 1
ATOM 5252 N N . TYR A 1 708 ? -35.590 -4.815 -18.399 1.00 20.23 731 TYR A N 1
ATOM 5253 C CA . TYR A 1 708 ? -34.383 -4.599 -19.197 1.00 22.40 731 TYR A CA 1
ATOM 5254 C C . TYR A 1 708 ? -34.621 -4.367 -20.690 1.00 22.87 731 TYR A C 1
ATOM 5255 O O . TYR A 1 708 ? -33.885 -4.907 -21.534 1.00 18.45 731 TYR A O 1
ATOM 5264 N N . ASP A 1 709 ? -35.629 -3.552 -21.032 1.00 19.53 732 ASP A N 1
ATOM 5265 C CA . ASP A 1 709 ? -35.884 -3.207 -22.428 1.00 21.14 732 ASP A CA 1
ATOM 5266 C C . ASP A 1 709 ? -35.239 -1.882 -22.861 1.00 23.90 732 ASP A C 1
ATOM 5267 O O . ASP A 1 709 ? -35.457 -1.437 -24.000 1.00 24.27 732 ASP A O 1
ATOM 5272 N N . GLY A 1 710 ? -34.449 -1.248 -21.993 1.00 18.53 733 GLY A N 1
ATOM 5273 C CA . GLY A 1 710 ? -33.832 0.024 -22.311 1.00 20.63 733 GLY A CA 1
ATOM 5274 C C . GLY A 1 710 ? -34.730 1.235 -22.149 1.00 22.78 733 GLY A C 1
ATOM 5275 O O . GLY A 1 710 ? -34.308 2.347 -22.495 1.00 22.52 733 GLY A O 1
ATOM 5276 N N . HIS A 1 711 ? -35.959 1.056 -21.656 1.00 21.50 734 HIS A N 1
ATOM 5277 C CA . HIS A 1 711 ? -36.908 2.148 -21.453 1.00 20.58 734 HIS A CA 1
ATOM 5278 C C . HIS A 1 711 ? -37.366 2.192 -20.009 1.00 18.00 734 HIS A C 1
ATOM 5279 O O . HIS A 1 711 ? -37.413 1.171 -19.327 1.00 18.35 734 HIS A O 1
ATOM 5286 N N . PHE A 1 712 ? -37.836 3.365 -19.597 1.00 24.03 735 PHE A N 1
ATOM 5287 C CA . PHE A 1 712 ? -38.599 3.439 -18.363 1.00 25.63 735 PHE A CA 1
ATOM 5288 C C . PHE A 1 712 ? -39.811 2.525 -18.463 1.00 25.95 735 PHE A C 1
ATOM 5289 O O . PHE A 1 712 ? -40.292 2.214 -19.555 1.00 25.17 735 PHE A O 1
ATOM 5297 N N . ASP A 1 713 ? -40.322 2.120 -17.314 1.00 20.55 736 ASP A N 1
ATOM 5298 C CA . ASP A 1 713 ? -41.427 1.179 -17.233 1.00 21.66 736 ASP A CA 1
ATOM 5299 C C . ASP A 1 713 ? -42.483 1.713 -16.283 1.00 24.78 736 ASP A C 1
ATOM 5300 O O . ASP A 1 713 ? -42.186 2.558 -15.434 1.00 22.40 736 ASP A O 1
ATOM 5305 N N . PRO A 1 714 ? -43.701 1.177 -16.347 1.00 25.48 737 PRO A N 1
ATOM 5306 C CA . PRO A 1 714 ? -44.720 1.571 -15.390 1.00 32.74 737 PRO A CA 1
ATOM 5307 C C . PRO A 1 714 ? -44.210 1.214 -14.011 1.00 29.64 737 PRO A C 1
ATOM 5308 O O . PRO A 1 714 ? -43.456 0.293 -13.881 1.00 25.50 737 PRO A O 1
ATOM 5312 N N . TYR A 1 715 ? -44.610 1.966 -13.015 1.00 28.28 738 TYR A N 1
ATOM 5313 C CA . TYR A 1 715 ? -44.157 1.697 -11.671 1.00 26.14 738 TYR A CA 1
ATOM 5314 C C . TYR A 1 715 ? -44.521 0.296 -11.137 1.00 26.54 738 TYR A C 1
ATOM 5315 O O . TYR A 1 715 ? -43.820 -0.238 -10.274 1.00 27.36 738 TYR A O 1
ATOM 5324 N N . ASP A 1 716 ? -45.587 -0.303 -11.667 1.00 27.93 739 ASP A N 1
ATOM 5325 C CA . ASP A 1 716 ? -45.981 -1.645 -11.238 1.00 28.77 739 ASP A CA 1
ATOM 5326 C C . ASP A 1 716 ? -44.864 -2.655 -11.514 1.00 28.08 739 ASP A C 1
ATOM 5327 O O . ASP A 1 716 ? -44.741 -3.673 -10.832 1.00 28.95 739 ASP A O 1
ATOM 5332 N N . THR A 1 717 ? -44.054 -2.378 -12.530 1.00 29.90 740 THR A N 1
ATOM 5333 C CA . THR A 1 717 ? -42.973 -3.282 -12.946 1.00 28.80 740 THR A CA 1
ATOM 5334 C C . THR A 1 717 ? -41.777 -3.495 -12.005 1.00 26.44 740 THR A C 1
ATOM 5335 O O . THR A 1 717 ? -41.074 -4.498 -12.124 1.00 25.44 740 THR A O 1
ATOM 5339 N N . ILE A 1 718 ? -41.537 -2.568 -11.085 1.00 27.49 741 ILE A N 1
ATOM 5340 C CA . ILE A 1 718 ? -40.403 -2.686 -10.173 1.00 28.49 741 ILE A CA 1
ATOM 5341 C C . ILE A 1 718 ? -40.539 -3.971 -9.354 1.00 31.46 741 ILE A C 1
ATOM 5342 O O . ILE A 1 718 ? -41.576 -4.240 -8.733 1.00 27.55 741 ILE A O 1
ATOM 5347 N N . ASP A 1 719 ? -39.486 -4.781 -9.368 1.00 27.39 742 ASP A N 1
ATOM 5348 C CA . ASP A 1 719 ? -39.508 -6.055 -8.659 1.00 33.16 742 ASP A CA 1
ATOM 5349 C C . ASP A 1 719 ? -38.671 -6.120 -7.384 1.00 27.69 742 ASP A C 1
ATOM 5350 O O . ASP A 1 719 ? -38.669 -7.147 -6.705 1.00 33.75 742 ASP A O 1
ATOM 5355 N N . GLN A 1 720 ? -37.936 -5.069 -7.042 1.00 29.96 743 GLN A N 1
ATOM 5356 C CA . GLN A 1 720 ? -37.124 -5.067 -5.832 1.00 28.32 743 GLN A CA 1
ATOM 5357 C C . GLN A 1 720 ? -37.316 -3.809 -4.977 1.00 27.10 743 GLN A C 1
ATOM 5358 O O . GLN A 1 720 ? -37.424 -2.749 -5.503 1.00 26.07 743 GLN A O 1
ATOM 5364 N N . TYR A 1 721 ? -37.347 -3.985 -3.662 1.00 28.26 744 TYR A N 1
ATOM 5365 C CA . TYR A 1 721 ? -37.630 -2.908 -2.719 1.00 28.48 744 TYR A CA 1
ATOM 5366 C C . TYR A 1 721 ? -36.716 -3.045 -1.511 1.00 29.15 744 TYR A C 1
ATOM 5367 O O . TYR A 1 721 ? -36.217 -4.131 -1.223 1.00 35.24 744 TYR A O 1
ATOM 5376 N N . VAL A 1 722 ? -36.487 -1.934 -0.812 1.00 28.99 745 VAL A N 1
ATOM 5377 C CA . VAL A 1 722 ? -35.789 -2.001 0.464 1.00 29.90 745 VAL A CA 1
ATOM 5378 C C . VAL A 1 722 ? -36.593 -2.897 1.395 1.00 38.90 745 VAL A C 1
ATOM 5379 O O . VAL A 1 722 ? -37.817 -2.768 1.491 1.00 32.21 745 VAL A O 1
ATOM 5383 N N . ASN A 1 723 ? -35.912 -3.826 2.059 1.00 38.97 746 ASN A N 1
ATOM 5384 C CA . ASN A 1 723 ? -36.588 -4.840 2.857 1.00 37.16 746 ASN A CA 1
ATOM 5385 C C . ASN A 1 723 ? -37.621 -4.229 3.789 1.00 40.49 746 ASN A C 1
ATOM 5386 O O . ASN A 1 723 ? -37.367 -3.221 4.459 1.00 35.33 746 ASN A O 1
ATOM 5391 N N . ASN A 1 724 ? -38.803 -4.839 3.802 1.00 37.66 747 ASN A N 1
ATOM 5392 C CA . ASN A 1 724 ? -39.901 -4.501 4.700 1.00 41.61 747 ASN A CA 1
ATOM 5393 C C . ASN A 1 724 ? -40.573 -3.187 4.338 1.00 39.95 747 ASN A C 1
ATOM 5394 O O . ASN A 1 724 ? -41.461 -2.755 5.065 1.00 45.76 747 ASN A O 1
ATOM 5399 N N . THR A 1 725 ? -40.172 -2.526 3.256 1.00 35.01 748 THR A N 1
ATOM 5400 C CA . THR A 1 725 ? -40.742 -1.248 2.854 1.00 34.15 748 THR A CA 1
ATOM 5401 C C . THR A 1 725 ? -41.217 -1.319 1.413 1.00 34.68 748 THR A C 1
ATOM 5402 O O . THR A 1 725 ? -41.023 -2.309 0.708 1.00 34.45 748 THR A O 1
ATOM 5406 N N . LYS A 1 726 ? -41.814 -0.224 0.958 1.00 35.81 749 LYS A N 1
ATOM 5407 C CA . LYS A 1 726 ? -42.127 -0.062 -0.449 1.00 38.69 749 LYS A CA 1
ATOM 5408 C C . LYS A 1 726 ? -41.249 1.004 -1.100 1.00 35.20 749 LYS A C 1
ATOM 5409 O O . LYS A 1 726 ? -41.672 1.674 -2.048 1.00 31.53 749 LYS A O 1
ATOM 5415 N N . ILE A 1 727 ? -40.026 1.169 -0.600 1.00 34.47 750 ILE A N 1
ATOM 5416 C CA . ILE A 1 727 ? -39.039 2.047 -1.225 1.00 28.01 750 ILE A CA 1
ATOM 5417 C C . ILE A 1 727 ? -38.405 1.259 -2.365 1.00 28.84 750 ILE A C 1
ATOM 5418 O O . ILE A 1 727 ? -37.698 0.265 -2.125 1.00 30.76 750 ILE A O 1
ATOM 5423 N N . PRO A 1 728 ? -38.614 1.671 -3.606 1.00 26.04 751 PRO A N 1
ATOM 5424 C CA . PRO A 1 728 ? -38.111 0.882 -4.739 1.00 25.27 751 PRO A CA 1
ATOM 5425 C C . PRO A 1 728 ? -36.595 0.998 -4.879 1.00 27.93 751 PRO A C 1
ATOM 5426 O O . PRO A 1 728 ? -35.995 2.023 -4.570 1.00 23.94 751 PRO A O 1
ATOM 5430 N N . ILE A 1 729 ? -35.965 -0.071 -5.359 1.00 29.20 752 ILE A N 1
ATOM 5431 C CA . ILE A 1 729 ? -34.514 -0.113 -5.539 1.00 24.71 752 ILE A CA 1
ATOM 5432 C C . ILE A 1 729 ? -34.192 0.110 -7.014 1.00 24.09 752 ILE A C 1
ATOM 5433 O O . ILE A 1 729 ? -34.569 -0.725 -7.854 1.00 23.50 752 ILE A O 1
ATOM 5438 N N . PRO A 1 730 ? -33.485 1.177 -7.368 1.00 21.43 753 PRO A N 1
ATOM 5439 C CA . PRO A 1 730 ? -33.154 1.405 -8.780 1.00 20.38 753 PRO A CA 1
ATOM 5440 C C . PRO A 1 730 ? -32.208 0.345 -9.314 1.00 24.03 753 PRO A C 1
ATOM 5441 O O . PRO A 1 730 ? -31.368 -0.193 -8.589 1.00 20.73 753 PRO A O 1
ATOM 5445 N N . THR A 1 731 ? -32.405 -0.007 -10.586 1.00 24.82 754 THR A N 1
ATOM 5446 C CA . THR A 1 731 ? -31.467 -0.883 -11.277 1.00 19.34 754 THR A CA 1
ATOM 5447 C C . THR A 1 731 ? -30.186 -0.146 -11.635 1.00 18.58 754 THR A C 1
ATOM 5448 O O . THR A 1 731 ? -29.119 -0.768 -11.691 1.00 20.91 754 THR A O 1
ATOM 5452 N N . HIS A 1 732 ? -30.277 1.160 -11.879 1.00 18.02 755 HIS A N 1
ATOM 5453 C CA . HIS A 1 732 ? -29.148 2.003 -12.280 1.00 21.15 755 HIS A CA 1
ATOM 5454 C C . HIS A 1 732 ? -29.309 3.384 -11.662 1.00 23.39 755 HIS A C 1
ATOM 5455 O O . HIS A 1 732 ? -30.415 3.779 -11.265 1.00 20.28 755 HIS A O 1
ATOM 5462 N N . TYR A 1 733 ? -28.184 4.114 -11.584 1.00 19.47 756 TYR A N 1
ATOM 5463 C CA . TYR A 1 733 ? -28.156 5.535 -11.222 1.00 23.28 756 TYR A CA 1
ATOM 5464 C C . TYR A 1 733 ? -27.491 6.308 -12.354 1.00 21.07 756 TYR A C 1
ATOM 5465 O O . TYR A 1 733 ? -26.388 5.950 -12.774 1.00 19.73 756 TYR A O 1
ATOM 5474 N N . PHE A 1 734 ? -28.165 7.339 -12.871 1.00 18.82 757 PHE A N 1
ATOM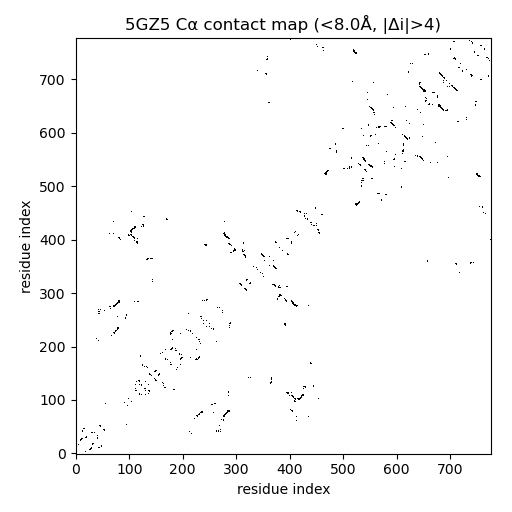 5475 C CA . PHE A 1 734 ? -27.595 8.097 -13.977 1.00 15.83 757 PHE A CA 1
ATOM 5476 C C . PHE A 1 734 ? -26.974 9.378 -13.448 1.00 18.26 757 PHE A C 1
ATOM 5477 O O . PHE A 1 734 ? -27.400 9.914 -12.422 1.00 17.41 757 PHE A O 1
ATOM 5485 N N . VAL A 1 735 ? -25.965 9.857 -14.174 1.00 15.86 758 VAL A N 1
ATOM 5486 C CA . VAL A 1 735 ? -25.288 11.126 -13.928 1.00 18.78 758 VAL A CA 1
ATOM 5487 C C . VAL A 1 735 ? -24.961 11.751 -15.284 1.00 21.28 758 VAL A C 1
ATOM 5488 O O . VAL A 1 735 ? -24.319 11.111 -16.126 1.00 21.73 758 VAL A O 1
ATOM 5492 N N . VAL A 1 736 ? -25.377 12.997 -15.493 1.00 22.19 759 VAL A N 1
ATOM 5493 C CA . VAL A 1 736 ? -25.109 13.708 -16.743 1.00 20.71 759 VAL A CA 1
ATOM 5494 C C . VAL A 1 736 ? -24.317 14.964 -16.415 1.00 22.54 759 VAL A C 1
ATOM 5495 O O . VAL A 1 736 ? -24.822 15.857 -15.720 1.00 20.34 759 VAL A O 1
ATOM 5499 N N . LEU A 1 737 ? -23.067 15.020 -16.894 1.00 21.21 760 LEU A N 1
ATOM 5500 C CA . LEU A 1 737 ? -22.135 16.110 -16.595 1.00 19.94 760 LEU A CA 1
ATOM 5501 C C . LEU A 1 737 ? -22.028 17.016 -17.814 1.00 19.53 760 LEU A C 1
ATOM 5502 O O . LEU A 1 737 ? -21.621 16.560 -18.892 1.00 21.76 760 LEU A O 1
ATOM 5507 N N . THR A 1 738 ? -22.375 18.291 -17.647 1.00 18.22 761 THR A N 1
ATOM 5508 C CA . THR A 1 738 ? -22.330 19.246 -18.747 1.00 20.65 761 THR A CA 1
ATOM 5509 C C . THR A 1 738 ? -21.317 20.342 -18.441 1.00 22.89 761 THR A C 1
ATOM 5510 O O . THR A 1 738 ? -21.323 20.912 -17.345 1.00 26.69 761 THR A O 1
ATOM 5514 N N . SER A 1 739 ? -20.443 20.627 -19.401 1.00 28.07 762 SER A N 1
ATOM 5515 C CA . SER A 1 739 ? -19.492 21.738 -19.301 1.00 25.59 762 SER A CA 1
ATOM 5516 C C . SER A 1 739 ? -19.291 22.294 -20.701 1.00 24.47 762 SER A C 1
ATOM 5517 O O . SER A 1 739 ? -20.001 21.917 -21.643 1.00 25.40 762 SER A O 1
ATOM 5520 N N . CYS A 1 740 ? -18.312 23.185 -20.854 1.00 25.19 763 CYS A N 1
ATOM 5521 C CA . CYS A 1 740 ? -18.079 23.832 -22.140 1.00 27.19 763 CYS A CA 1
ATOM 5522 C C . CYS A 1 740 ? -16.909 23.169 -22.849 1.00 24.96 763 CYS A C 1
ATOM 5523 O O . CYS A 1 740 ? -15.871 22.915 -22.236 1.00 27.26 763 CYS A O 1
ATOM 5526 N N . GLU A 1 741 ? -17.085 22.896 -24.144 1.00 22.64 764 GLU A N 1
ATOM 5527 C CA . GLU A 1 741 ? -15.979 22.374 -24.943 1.00 31.47 764 GLU A CA 1
ATOM 5528 C C . GLU A 1 741 ? -14.812 23.342 -24.930 1.00 37.57 764 GLU A C 1
ATOM 5529 O O . GLU A 1 741 ? -13.648 22.919 -24.952 1.00 34.54 764 GLU A O 1
ATOM 5535 N N . ASN A 1 742 ? -15.102 24.642 -24.836 1.00 38.26 765 ASN A N 1
ATOM 5536 C CA . ASN A 1 742 ? -14.042 25.627 -24.618 1.00 36.21 765 ASN A CA 1
ATOM 5537 C C . ASN A 1 742 ? -13.901 25.861 -23.119 1.00 35.43 765 ASN A C 1
ATOM 5538 O O . ASN A 1 742 ? -14.731 26.524 -22.492 1.00 27.90 765 ASN A O 1
ATOM 5543 N N . SER A 1 743 ? -12.844 25.295 -22.546 1.00 36.26 766 SER A N 1
ATOM 5544 C CA . SER A 1 743 ? -12.702 25.303 -21.102 1.00 36.92 766 SER A CA 1
ATOM 5545 C C . SER A 1 743 ? -12.387 26.681 -20.548 1.00 35.79 766 SER A C 1
ATOM 5546 O O . SER A 1 743 ? -12.325 26.812 -19.329 1.00 38.84 766 SER A O 1
ATOM 5549 N N . THR A 1 744 ? -12.191 27.706 -21.384 1.00 35.74 767 THR A N 1
ATOM 5550 C CA . THR A 1 744 ? -12.186 29.064 -20.858 1.00 34.98 767 THR A CA 1
ATOM 5551 C C . THR A 1 744 ? -13.573 29.495 -20.401 1.00 36.15 767 THR A C 1
ATOM 5552 O O . THR A 1 744 ? -13.694 30.484 -19.676 1.00 41.98 767 THR A O 1
ATOM 5556 N N . LYS A 1 745 ? -14.618 28.780 -20.792 1.00 35.14 768 LYS A N 1
ATOM 5557 C CA . LYS A 1 745 ? -15.959 29.069 -20.310 1.00 30.78 768 LYS A CA 1
ATOM 5558 C C . LYS A 1 745 ? -16.409 28.016 -19.303 1.00 30.88 768 LYS A C 1
ATOM 5559 O O . LYS A 1 745 ? -15.873 26.906 -19.236 1.00 31.06 768 LYS A O 1
ATOM 5565 N N . THR A 1 746 ? -17.407 28.391 -18.526 1.00 28.71 769 THR A N 1
ATOM 5566 C CA . THR A 1 746 ? -18.050 27.568 -17.513 1.00 27.69 769 THR A CA 1
ATOM 5567 C C . THR A 1 746 ? -19.280 26.902 -18.104 1.00 28.59 769 THR A C 1
ATOM 5568 O O . THR A 1 746 ? -19.735 27.271 -19.190 1.00 26.64 769 THR A O 1
ATOM 5572 N N . PRO A 1 747 ? -19.901 25.950 -17.392 1.00 25.41 770 PRO A N 1
ATOM 5573 C CA . PRO A 1 747 ? -21.170 25.396 -17.890 1.00 29.55 770 PRO A CA 1
ATOM 5574 C C . PRO A 1 747 ? -22.283 26.430 -18.041 1.00 27.12 770 PRO A C 1
ATOM 5575 O O . PRO A 1 747 ? -23.318 26.094 -18.618 1.00 27.78 770 PRO A O 1
ATOM 5579 N N . LEU A 1 748 ? -22.098 27.666 -17.562 1.00 26.92 771 LEU A N 1
ATOM 5580 C CA . LEU A 1 748 ? -23.156 28.673 -17.539 1.00 36.41 771 LEU A CA 1
ATOM 5581 C C . LEU A 1 748 ? -23.010 29.748 -18.599 1.00 37.83 771 LEU A C 1
ATOM 5582 O O . LEU A 1 748 ? -24.004 30.403 -18.920 1.00 41.33 771 LEU A O 1
ATOM 5587 N N . ASN A 1 749 ? -21.808 29.963 -19.133 1.00 33.34 772 ASN A N 1
ATOM 5588 C CA . ASN A 1 749 ? -21.594 30.979 -20.160 1.00 35.26 772 ASN A CA 1
ATOM 5589 C C . ASN A 1 749 ? -21.086 30.344 -21.447 1.00 40.92 772 ASN A C 1
ATOM 5590 O O . ASN A 1 749 ? -20.446 31.011 -22.261 1.00 34.32 772 ASN A O 1
ATOM 5595 N N . CYS A 1 750 ? -21.340 29.056 -21.613 1.00 36.87 773 CYS A N 1
ATOM 5596 C CA . CYS A 1 750 ? -20.957 28.334 -22.814 1.00 40.18 773 CYS A CA 1
ATOM 5597 C C . CYS A 1 750 ? -21.969 28.618 -23.907 1.00 34.94 773 CYS A C 1
ATOM 5598 O O . CYS A 1 750 ? -23.174 28.546 -23.654 1.00 34.32 773 CYS A O 1
ATOM 5601 N N . PRO A 1 751 ? -21.538 28.928 -25.119 1.00 34.31 774 PRO A N 1
ATOM 5602 C CA . PRO A 1 751 ? -22.480 28.938 -26.236 1.00 35.77 774 PRO A CA 1
ATOM 5603 C C . PRO A 1 751 ? -23.072 27.552 -26.418 1.00 39.92 774 PRO A C 1
ATOM 5604 O O . PRO A 1 751 ? -22.354 26.544 -26.315 1.00 37.30 774 PRO A O 1
ATOM 5608 N N . PRO A 1 752 ? -24.381 27.460 -26.655 1.00 34.55 775 PRO A N 1
ATOM 5609 C CA . PRO A 1 752 ? -25.046 26.140 -26.640 1.00 35.32 775 PRO A CA 1
ATOM 5610 C C . PRO A 1 752 ? -24.445 25.147 -27.624 1.00 32.75 775 PRO A C 1
ATOM 5611 O O . PRO A 1 752 ? -24.418 23.945 -27.338 1.00 35.33 775 PRO A O 1
ATOM 5615 N N . GLY A 1 753 ? -23.952 25.616 -28.772 1.00 32.33 776 GLY A N 1
ATOM 5616 C CA . GLY A 1 753 ? -23.311 24.760 -29.753 1.00 34.38 776 GLY A CA 1
ATOM 5617 C C . GLY A 1 753 ? -22.014 24.130 -29.282 1.00 37.48 776 GLY A C 1
ATOM 5618 O O . GLY A 1 753 ? -21.547 23.180 -29.919 1.00 29.57 776 GLY A O 1
ATOM 5619 N N . SER A 1 754 ? -21.443 24.620 -28.174 1.00 33.51 777 SER A N 1
ATOM 5620 C CA . SER A 1 754 ? -20.145 24.182 -27.680 1.00 26.76 777 SER A CA 1
ATOM 5621 C C . SER A 1 754 ? -20.218 23.419 -26.361 1.00 30.65 777 SER A C 1
ATOM 5622 O O . SER A 1 754 ? -19.176 23.178 -25.732 1.00 27.34 777 SER A O 1
ATOM 5625 N N . LEU A 1 755 ? -21.409 23.013 -25.935 1.00 27.79 778 LEU A N 1
ATOM 5626 C CA . LEU A 1 755 ? -21.519 22.221 -24.722 1.00 28.26 778 LEU A CA 1
ATOM 5627 C C . LEU A 1 755 ? -20.838 20.870 -24.869 1.00 26.26 778 LEU A C 1
ATOM 5628 O O . LEU A 1 755 ? -20.864 20.234 -25.923 1.00 24.86 778 LEU A O 1
ATOM 5633 N N . LYS A 1 756 ? -20.278 20.426 -23.759 1.00 22.07 779 LYS A N 1
ATOM 5634 C CA . LYS A 1 756 ? -19.585 19.159 -23.637 1.00 26.89 779 LYS A CA 1
ATOM 5635 C C . LYS A 1 756 ? -20.369 18.315 -22.641 1.00 26.11 779 LYS A C 1
ATOM 5636 O O . LYS A 1 756 ? -20.645 18.772 -21.530 1.00 26.15 779 LYS A O 1
ATOM 5642 N N . VAL A 1 757 ? -20.759 17.099 -23.030 1.00 19.32 780 VAL A N 1
ATOM 5643 C CA . VAL A 1 757 ? -21.528 16.240 -22.132 1.00 18.07 780 VAL A CA 1
ATOM 5644 C C . VAL A 1 757 ? -20.768 14.934 -21.888 1.00 21.45 780 VAL A C 1
ATOM 5645 O O . VAL A 1 757 ? -20.121 14.382 -22.790 1.00 18.74 780 VAL A O 1
ATOM 5649 N N . LEU A 1 758 ? -20.850 14.455 -20.653 1.00 22.91 781 LEU A N 1
ATOM 5650 C CA . LEU A 1 758 ? -20.364 13.135 -20.250 1.00 20.45 781 LEU A CA 1
ATOM 5651 C C . LEU A 1 758 ? -21.437 12.523 -19.355 1.00 17.36 781 LEU A C 1
ATOM 5652 O O . LEU A 1 758 ? -21.661 13.015 -18.248 1.00 18.61 781 LEU A O 1
ATOM 5657 N N . SER A 1 759 ? -22.093 11.464 -19.824 1.00 15.00 782 SER A N 1
ATOM 5658 C CA . SER A 1 759 ? -23.141 10.805 -19.057 1.00 14.83 782 SER A CA 1
ATOM 5659 C C . SER A 1 759 ? -22.707 9.396 -18.693 1.00 16.79 782 SER A C 1
ATOM 5660 O O . SER A 1 759 ? -22.041 8.707 -19.477 1.00 16.23 782 SER A O 1
ATOM 5663 N N . PHE A 1 760 ? -23.158 8.961 -17.519 1.00 14.87 783 PHE A N 1
ATOM 5664 C CA . PHE A 1 760 ? -22.962 7.618 -16.997 1.00 14.93 783 PHE A CA 1
ATOM 5665 C C . PHE A 1 760 ? -24.318 7.009 -16.665 1.00 16.50 783 PHE A C 1
ATOM 5666 O O . PHE A 1 760 ? -25.222 7.691 -16.173 1.00 16.76 783 PHE A O 1
ATOM 5674 N N . ILE A 1 761 ? -24.437 5.711 -16.898 1.00 21.52 784 ILE A N 1
ATOM 5675 C CA . ILE A 1 761 ? -25.561 4.934 -16.399 1.00 18.34 784 ILE A CA 1
ATOM 5676 C C . ILE A 1 761 ? -24.956 3.815 -15.559 1.00 15.40 784 ILE A C 1
ATOM 5677 O O . ILE A 1 761 ? -24.532 2.787 -16.086 1.00 18.07 784 ILE A O 1
ATOM 5682 N N . LEU A 1 762 ? -24.896 4.007 -14.251 1.00 18.13 785 LEU A N 1
ATOM 5683 C CA . LEU A 1 762 ? -24.135 3.093 -13.400 1.00 19.44 785 LEU A CA 1
ATOM 5684 C C . LEU A 1 762 ? -25.027 1.963 -12.917 1.00 19.92 785 LEU A C 1
ATOM 5685 O O . LEU A 1 762 ? -26.028 2.233 -12.254 1.00 23.34 785 LEU A O 1
ATOM 5690 N N . PRO A 1 763 ? -24.691 0.706 -13.194 1.00 18.42 786 PRO A N 1
ATOM 5691 C CA . PRO A 1 763 ? -25.449 -0.421 -12.625 1.00 19.36 786 PRO A CA 1
ATOM 5692 C C . PRO A 1 763 ? -25.450 -0.380 -11.104 1.00 23.91 786 PRO A C 1
ATOM 5693 O O . PRO A 1 763 ? -24.404 -0.242 -10.460 1.00 23.62 786 PRO A O 1
ATOM 5697 N N . HIS A 1 764 ? -26.635 -0.530 -10.524 1.00 19.38 787 HIS A N 1
ATOM 5698 C CA . HIS A 1 764 ? -26.779 -0.495 -9.070 1.00 22.23 787 HIS A CA 1
ATOM 5699 C C . HIS A 1 764 ? -26.653 -1.922 -8.544 1.00 28.31 787 HIS A C 1
ATOM 5700 O O . HIS A 1 764 ? -27.644 -2.625 -8.359 1.00 24.72 787 HIS A O 1
ATOM 5707 N N . ARG A 1 765 ? -25.393 -2.378 -8.318 1.00 26.80 788 ARG A N 1
ATOM 5708 C CA . ARG A 1 765 ? -25.220 -3.767 -7.962 1.00 25.79 788 ARG A CA 1
ATOM 5709 C C . ARG A 1 765 ? -24.835 -3.931 -6.502 1.00 31.30 788 ARG A C 1
ATOM 5710 O O . ARG A 1 765 ? -24.260 -3.024 -5.883 1.00 31.24 788 ARG A O 1
ATOM 5718 N N . PRO A 1 766 ? -25.184 -5.085 -5.915 1.00 28.23 789 PRO A N 1
ATOM 5719 C CA . PRO A 1 766 ? -24.880 -5.314 -4.490 1.00 26.92 789 PRO A CA 1
ATOM 5720 C C . PRO A 1 766 ? -23.416 -5.636 -4.202 1.00 32.13 789 PRO A C 1
ATOM 5721 O O . PRO A 1 766 ? -23.024 -5.669 -3.030 1.00 34.49 789 PRO A O 1
ATOM 5725 N N . ASP A 1 767 ? -22.599 -5.929 -5.208 1.00 33.53 790 ASP A N 1
ATOM 5726 C CA . ASP A 1 767 ? -21.173 -6.109 -4.970 1.00 30.05 790 ASP A CA 1
ATOM 5727 C C . ASP A 1 767 ? -20.412 -5.413 -6.087 1.00 29.73 790 ASP A C 1
ATOM 5728 O O . ASP A 1 767 ? -20.998 -4.881 -7.031 1.00 30.10 790 ASP A O 1
ATOM 5733 N N . ASN A 1 768 ? -19.096 -5.406 -5.967 1.00 27.94 791 ASN A N 1
ATOM 5734 C CA . ASN A 1 768 ? -18.202 -4.857 -6.979 1.00 30.16 791 ASN A CA 1
ATOM 5735 C C . ASN A 1 768 ? -17.393 -5.961 -7.660 1.00 28.48 791 ASN A C 1
ATOM 5736 O O . ASN A 1 768 ? -16.225 -5.775 -8.009 1.00 31.45 791 ASN A O 1
ATOM 5741 N N . SER A 1 769 ? -18.022 -7.130 -7.869 1.00 28.55 792 SER A N 1
ATOM 5742 C CA . SER A 1 769 ? -17.342 -8.220 -8.570 1.00 34.37 792 SER A CA 1
ATOM 5743 C C . SER A 1 769 ? -17.062 -7.881 -10.033 1.00 26.69 792 SER A C 1
ATOM 5744 O O . SER A 1 769 ? -16.102 -8.407 -10.609 1.00 29.57 792 SER A O 1
ATOM 5747 N N . GLU A 1 770 ? -17.891 -7.034 -10.658 1.00 27.57 793 GLU A N 1
ATOM 5748 C CA . GLU A 1 770 ? -17.585 -6.555 -12.005 1.00 27.56 793 GLU A CA 1
ATOM 5749 C C . GLU A 1 770 ? -16.228 -5.860 -12.045 1.00 30.03 793 GLU A C 1
ATOM 5750 O O . GLU A 1 770 ? -15.517 -5.911 -13.059 1.00 30.69 793 GLU A O 1
ATOM 5756 N N . SER A 1 771 ? -15.851 -5.199 -10.959 1.00 29.25 794 SER A N 1
ATOM 5757 C CA . SER A 1 771 ? -14.545 -4.565 -10.913 1.00 28.14 794 SER A CA 1
ATOM 5758 C C . SER A 1 771 ? -13.496 -5.426 -10.228 1.00 29.87 794 SER A C 1
ATOM 5759 O O . SER A 1 771 ? -12.379 -4.949 -10.025 1.00 30.07 794 SER A O 1
ATOM 5762 N N . CYS A 1 772 ? -13.835 -6.662 -9.846 1.00 28.60 795 CYS A N 1
ATOM 5763 C CA . CYS A 1 772 ? -12.946 -7.514 -9.057 1.00 33.75 795 CYS A CA 1
ATOM 5764 C C . CYS A 1 772 ? -12.363 -6.765 -7.858 1.00 37.31 795 CYS A C 1
ATOM 5765 O O . CYS A 1 772 ? -11.186 -6.925 -7.523 1.00 33.88 795 CYS A O 1
ATOM 5768 N N . ALA A 1 773 ? -13.200 -5.947 -7.199 1.00 31.68 796 ALA A N 1
ATOM 5769 C CA . ALA A 1 773 ? -12.723 -4.999 -6.203 1.00 39.71 796 ALA A CA 1
ATOM 5770 C C . ALA A 1 773 ? -13.231 -5.239 -4.788 1.00 50.11 796 ALA A C 1
ATOM 5771 O O . ALA A 1 773 ? -12.904 -4.448 -3.899 1.00 52.13 796 ALA A O 1
ATOM 5773 N N . ASP A 1 774 ? -14.026 -6.284 -4.547 1.00 45.49 797 ASP A N 1
ATOM 5774 C CA . ASP A 1 774 ? -14.559 -6.481 -3.205 1.00 50.74 797 ASP A CA 1
ATOM 5775 C C . ASP A 1 774 ? -13.445 -6.772 -2.203 1.00 53.65 797 ASP A C 1
ATOM 5776 O O . ASP A 1 774 ? -13.553 -6.387 -1.034 1.00 61.73 797 ASP A O 1
ATOM 5781 N N . LYS A 1 775 ? -12.353 -7.397 -2.640 1.00 53.75 798 LYS A N 1
ATOM 5782 C CA . LYS A 1 775 ? -11.173 -7.569 -1.795 1.00 58.58 798 LYS A CA 1
ATOM 5783 C C . LYS A 1 775 ? -10.105 -6.499 -2.037 1.00 57.07 798 LYS A C 1
ATOM 5784 O O . LYS A 1 775 ? -8.979 -6.643 -1.546 1.00 56.04 798 LYS A O 1
ATOM 5790 N N . SER A 1 776 ? -10.434 -5.436 -2.785 1.00 56.01 799 SER A N 1
ATOM 5791 C CA . SER A 1 776 ? -9.482 -4.379 -3.127 1.00 55.07 799 SER A CA 1
ATOM 5792 C C . SER A 1 776 ? -9.406 -3.358 -1.996 1.00 54.11 799 SER A C 1
ATOM 5793 O O . SER A 1 776 ? -10.449 -2.917 -1.499 1.00 48.07 799 SER A O 1
ATOM 5796 N N . PRO A 1 777 ? -8.206 -2.950 -1.577 1.00 54.82 800 PRO A N 1
ATOM 5797 C CA . PRO A 1 777 ? -8.071 -2.009 -0.454 1.00 57.53 800 PRO A CA 1
ATOM 5798 C C . PRO A 1 777 ? -8.078 -0.541 -0.852 1.00 59.26 800 PRO A C 1
ATOM 5799 O O . PRO A 1 777 ? -7.884 0.318 0.017 1.00 64.80 800 PRO A O 1
ATOM 5803 N N . ASP A 1 778 ? -8.273 -0.236 -2.129 1.00 55.63 801 ASP A N 1
ATOM 5804 C CA . ASP A 1 778 ? -8.238 1.121 -2.640 1.00 47.91 801 ASP A CA 1
ATOM 5805 C C . ASP A 1 778 ? -9.445 1.300 -3.538 1.00 48.38 801 ASP A C 1
ATOM 5806 O O . ASP A 1 778 ? -10.249 0.380 -3.719 1.00 47.37 801 ASP A O 1
ATOM 5811 N N . ASN A 1 779 ? -9.557 2.485 -4.129 1.00 44.70 802 ASN A N 1
ATOM 5812 C CA . ASN A 1 779 ? -10.660 2.776 -5.029 1.00 40.35 802 ASN A CA 1
ATOM 5813 C C . ASN A 1 779 ? -10.174 3.221 -6.409 1.00 34.56 802 ASN A C 1
ATOM 5814 O O . ASN A 1 779 ? -10.924 3.859 -7.145 1.00 34.06 802 ASN A O 1
ATOM 5819 N N . LEU A 1 780 ? -8.950 2.831 -6.807 1.00 36.99 803 LEU A N 1
ATOM 5820 C CA . LEU A 1 780 ? -8.429 3.221 -8.111 1.00 38.20 803 LEU A CA 1
ATOM 5821 C C . LEU A 1 780 ? -9.115 2.485 -9.260 1.00 44.67 803 LEU A C 1
ATOM 5822 O O . LEU A 1 780 ? -8.845 2.806 -10.421 1.00 49.09 803 LEU A O 1
ATOM 5827 N N . TRP A 1 781 ? -9.998 1.524 -8.959 1.00 42.49 804 TRP A N 1
ATOM 5828 C CA . TRP A 1 781 ? -10.785 0.777 -9.937 1.00 31.23 804 TRP A CA 1
ATOM 5829 C C . TRP A 1 781 ? -12.075 1.484 -10.323 1.00 29.99 804 TRP A C 1
ATOM 5830 O O . TRP A 1 781 ? -12.740 1.068 -11.287 1.00 30.46 804 TRP A O 1
ATOM 5841 N N . VAL A 1 782 ? -12.465 2.520 -9.579 1.00 28.92 805 VAL A N 1
ATOM 5842 C CA . VAL A 1 782 ? -13.761 3.148 -9.804 1.00 27.21 805 VAL A CA 1
ATOM 5843 C C . VAL A 1 782 ? -13.794 3.849 -11.152 1.00 27.60 805 VAL A C 1
ATOM 5844 O O . VAL A 1 782 ? -14.763 3.729 -11.910 1.00 23.93 805 VAL A O 1
ATOM 5848 N N . GLU A 1 783 ? -12.763 4.635 -11.446 1.00 29.82 806 GLU A N 1
ATOM 5849 C CA . GLU A 1 783 ? -12.730 5.342 -12.727 1.00 32.78 806 GLU A CA 1
ATOM 5850 C C . GLU A 1 783 ? -12.871 4.372 -13.891 1.00 22.24 806 GLU A C 1
ATOM 5851 O O . GLU A 1 783 ? -13.612 4.637 -14.845 1.00 25.45 806 GLU A O 1
ATOM 5857 N N . GLU A 1 784 ? -12.174 3.241 -13.828 1.00 21.29 807 GLU A N 1
ATOM 5858 C CA . GLU A 1 784 ? -12.240 2.294 -14.939 1.00 29.05 807 GLU A CA 1
ATOM 5859 C C . GLU A 1 784 ? -13.631 1.715 -15.071 1.00 25.88 807 GLU A C 1
ATOM 5860 O O . GLU A 1 784 ? -14.158 1.604 -16.183 1.00 23.84 807 GLU A O 1
ATOM 5866 N N . ARG A 1 785 ? -14.238 1.354 -13.942 1.00 25.45 808 ARG A N 1
ATOM 5867 C CA . ARG A 1 785 ? -15.594 0.840 -13.972 1.00 23.68 808 ARG A CA 1
ATOM 5868 C C . ARG A 1 785 ? -16.548 1.856 -14.588 1.00 22.42 808 ARG A C 1
ATOM 5869 O O . ARG A 1 785 ? -17.327 1.514 -15.486 1.00 21.49 808 ARG A O 1
ATOM 5877 N N . MET A 1 786 ? -16.453 3.125 -14.175 1.00 21.54 809 MET A N 1
ATOM 5878 C CA . MET A 1 786 ? -17.378 4.124 -14.696 1.00 22.16 809 MET A CA 1
ATOM 5879 C C . MET A 1 786 ? -17.181 4.343 -16.191 1.00 17.59 809 MET A C 1
ATOM 5880 O O . MET A 1 786 ? -18.159 4.545 -16.912 1.00 20.27 809 MET A O 1
ATOM 5885 N N . GLN A 1 787 ? -15.930 4.243 -16.663 1.00 20.94 810 GLN A N 1
ATOM 5886 C CA . GLN A 1 787 ? -15.604 4.517 -18.057 1.00 21.43 810 GLN A CA 1
ATOM 5887 C C . GLN A 1 787 ? -16.258 3.528 -19.005 1.00 18.95 810 GLN A C 1
ATOM 5888 O O . GLN A 1 787 ? -16.480 3.855 -20.178 1.00 18.34 810 GLN A O 1
ATOM 5894 N N . THR A 1 788 ? -16.519 2.303 -18.560 1.00 19.82 811 THR A N 1
ATOM 5895 C CA . THR A 1 788 ? -17.174 1.384 -19.482 1.00 16.17 811 THR A CA 1
ATOM 5896 C C . THR A 1 788 ? -18.684 1.520 -19.428 1.00 15.59 811 THR A C 1
ATOM 5897 O O . THR A 1 788 ? -19.386 0.902 -20.237 1.00 17.44 811 THR A O 1
ATOM 5901 N N . HIS A 1 789 ? -19.196 2.372 -18.543 1.00 15.57 812 HIS A N 1
ATOM 5902 C CA . HIS A 1 789 ? -20.629 2.569 -18.404 1.00 15.18 812 HIS A CA 1
ATOM 5903 C C . HIS A 1 789 ? -21.059 3.991 -18.761 1.00 16.85 812 HIS A C 1
ATOM 5904 O O . HIS A 1 789 ? -22.038 4.488 -18.210 1.00 14.74 812 HIS A O 1
ATOM 5911 N N . THR A 1 790 ? -20.325 4.670 -19.650 1.00 14.65 813 THR A N 1
ATOM 5912 C CA . THR A 1 790 ? -20.832 5.928 -20.161 1.00 15.08 813 THR A CA 1
ATOM 5913 C C . THR A 1 790 ? -22.037 5.649 -21.054 1.00 17.55 813 THR A C 1
ATOM 5914 O O . THR A 1 790 ? -22.351 4.500 -21.394 1.00 15.62 813 THR A O 1
ATOM 5918 N N . ALA A 1 791 ? -22.719 6.716 -21.436 1.00 14.23 814 ALA A N 1
ATOM 5919 C CA . ALA A 1 791 ? -23.921 6.515 -22.228 1.00 19.19 814 ALA A CA 1
ATOM 5920 C C . ALA A 1 791 ? -24.254 7.810 -22.962 1.00 20.48 814 ALA A C 1
ATOM 5921 O O . ALA A 1 791 ? -23.723 8.869 -22.641 1.00 17.33 814 ALA A O 1
ATOM 5923 N N . ARG A 1 792 ? -25.131 7.709 -23.962 1.00 13.51 815 ARG A N 1
ATOM 5924 C CA . ARG A 1 792 ? -25.628 8.920 -24.609 1.00 13.89 815 ARG A CA 1
ATOM 5925 C C . ARG A 1 792 ? -26.663 9.555 -23.686 1.00 15.82 815 ARG A C 1
ATOM 5926 O O . ARG A 1 792 ? -27.335 8.857 -22.931 1.00 17.16 815 ARG A O 1
ATOM 5934 N N . VAL A 1 793 ? -26.812 10.882 -23.758 1.00 14.30 816 VAL A N 1
ATOM 5935 C CA . VAL A 1 793 ? -27.940 11.470 -23.019 1.00 17.37 816 VAL A CA 1
ATOM 5936 C C . VAL A 1 793 ? -29.243 10.820 -23.459 1.00 17.97 816 VAL A C 1
ATOM 5937 O O . VAL A 1 793 ? -30.169 10.640 -22.660 1.00 18.54 816 VAL A O 1
ATOM 5941 N N . ARG A 1 794 ? -29.335 10.472 -24.737 1.00 17.52 817 ARG A N 1
ATOM 5942 C CA . ARG A 1 794 ? -30.538 9.828 -25.245 1.00 21.85 817 ARG A CA 1
ATOM 5943 C C . ARG A 1 794 ? -30.797 8.486 -24.555 1.00 17.53 817 ARG A C 1
ATOM 5944 O O . ARG A 1 794 ? -31.957 8.121 -24.339 1.00 17.88 817 ARG A O 1
ATOM 5952 N N . ASP A 1 795 ? -29.745 7.746 -24.179 1.00 15.01 818 ASP A N 1
ATOM 5953 C CA . ASP A 1 795 ? -29.993 6.508 -23.430 1.00 14.75 818 ASP A CA 1
ATOM 5954 C C . ASP A 1 795 ? -30.611 6.820 -22.075 1.00 14.42 818 ASP A C 1
ATOM 5955 O O . ASP A 1 795 ? -31.498 6.098 -21.611 1.00 17.95 818 ASP A O 1
ATOM 5960 N N . VAL A 1 796 ? -30.137 7.891 -21.425 1.00 16.09 819 VAL A N 1
ATOM 5961 C CA . VAL A 1 796 ? -30.651 8.275 -20.110 1.00 17.18 819 VAL A CA 1
ATOM 5962 C C . VAL A 1 796 ? -32.112 8.672 -20.227 1.00 17.25 819 VAL A C 1
ATOM 5963 O O . VAL A 1 796 ? -32.957 8.287 -19.405 1.00 17.08 819 VAL A O 1
ATOM 5967 N N . GLU A 1 797 ? -32.423 9.459 -21.253 1.00 20.07 820 GLU A N 1
ATOM 5968 C CA . GLU A 1 797 ? -33.801 9.892 -21.486 1.00 20.34 820 GLU A CA 1
ATOM 5969 C C . GLU A 1 797 ? -34.730 8.702 -21.725 1.00 20.70 820 GLU A C 1
ATOM 5970 O O . GLU A 1 797 ? -35.828 8.633 -21.148 1.00 20.59 820 GLU A O 1
ATOM 5976 N N . LEU A 1 798 ? -34.287 7.726 -22.528 1.00 20.88 821 LEU A N 1
ATOM 5977 C CA . LEU A 1 798 ? -35.129 6.549 -22.773 1.00 21.54 821 LEU A CA 1
ATOM 5978 C C . LEU A 1 798 ? -35.407 5.788 -21.482 1.00 18.01 821 LEU A C 1
ATOM 5979 O O . LEU A 1 798 ? -36.530 5.317 -21.253 1.00 19.59 821 LEU A O 1
ATOM 5984 N N . LEU A 1 799 ? -34.396 5.650 -20.633 1.00 15.97 822 LEU A N 1
ATOM 5985 C CA . LEU A 1 799 ? -34.538 4.869 -19.408 1.00 16.23 822 LEU A CA 1
ATOM 5986 C C . LEU A 1 799 ? -35.286 5.611 -18.312 1.00 18.57 822 LEU A C 1
ATOM 5987 O O . LEU A 1 799 ? -35.817 4.951 -17.409 1.00 23.99 822 LEU A O 1
ATOM 5992 N N . THR A 1 800 ? -35.336 6.957 -18.360 1.00 18.02 823 THR A N 1
ATOM 5993 C CA . THR A 1 800 ? -35.975 7.760 -17.321 1.00 17.33 823 THR A CA 1
ATOM 5994 C C . THR A 1 800 ? -37.286 8.401 -17.728 1.00 21.11 823 THR A C 1
ATOM 5995 O O . THR A 1 800 ? -38.043 8.822 -16.842 1.00 22.03 823 THR A O 1
ATOM 5999 N N . GLY A 1 801 ? -37.591 8.487 -19.019 1.00 25.67 824 GLY A N 1
ATOM 6000 C CA . GLY A 1 801 ? -38.737 9.296 -19.413 1.00 25.74 824 GLY A CA 1
ATOM 6001 C C . GLY A 1 801 ? -38.541 10.790 -19.224 1.00 23.85 824 GLY A C 1
ATOM 6002 O O . GLY A 1 801 ? -39.521 11.546 -19.201 1.00 25.70 824 GLY A O 1
ATOM 6003 N N . LEU A 1 802 ? -37.312 11.239 -19.052 1.00 22.50 825 LEU A N 1
ATOM 6004 C CA . LEU A 1 802 ? -37.002 12.659 -18.919 1.00 24.62 825 LEU A CA 1
ATOM 6005 C C . LEU A 1 802 ? -36.501 13.185 -20.247 1.00 24.19 825 LEU A C 1
ATOM 6006 O O . LEU A 1 802 ? -35.924 12.440 -21.042 1.00 22.38 825 LEU A O 1
ATOM 6011 N N . ASP A 1 803 ? -36.702 14.481 -20.475 1.00 26.53 826 ASP A N 1
ATOM 6012 C CA . ASP A 1 803 ? -36.171 15.133 -21.666 1.00 26.82 826 ASP A CA 1
ATOM 6013 C C . ASP A 1 803 ? -35.355 16.358 -21.258 1.00 21.24 826 ASP A C 1
ATOM 6014 O O . ASP A 1 803 ? -35.900 17.308 -20.691 1.00 20.45 826 ASP A O 1
ATOM 6019 N N . PHE A 1 804 ? -34.064 16.340 -21.555 1.00 21.07 827 PHE A N 1
ATOM 6020 C CA . PHE A 1 804 ? -33.153 17.365 -21.076 1.00 24.58 827 PHE A CA 1
ATOM 6021 C C . PHE A 1 804 ? -32.930 18.449 -22.122 1.00 19.78 827 PHE A C 1
ATOM 6022 O O . PHE A 1 804 ? -33.275 18.299 -23.293 1.00 32.74 827 PHE A O 1
ATOM 6030 N N . TYR A 1 805 ? -32.356 19.563 -21.660 1.00 25.75 828 TYR A N 1
ATOM 6031 C CA . TYR A 1 805 ? -31.847 20.663 -22.496 1.00 25.63 828 TYR A CA 1
ATOM 6032 C C . TYR A 1 805 ? -32.936 21.403 -23.259 1.00 23.97 828 TYR A C 1
ATOM 6033 O O . TYR A 1 805 ? -32.673 21.972 -24.320 1.00 30.68 828 TYR A O 1
ATOM 6042 N N . SER A 1 806 ? -34.152 21.466 -22.738 1.00 25.98 829 SER A N 1
ATOM 6043 C CA . SER A 1 806 ? -35.225 22.099 -23.510 1.00 31.88 829 SER A CA 1
ATOM 6044 C C . SER A 1 806 ? -35.030 23.606 -23.723 1.00 35.21 829 SER A C 1
ATOM 6045 O O . SER A 1 806 ? -35.645 24.157 -24.651 1.00 33.97 829 SER A O 1
ATOM 6048 N N . ALA A 1 807 ? -34.219 24.291 -22.899 1.00 30.23 830 ALA A N 1
ATOM 6049 C CA . ALA A 1 807 ? -34.092 25.750 -23.018 1.00 36.86 830 ALA A CA 1
ATOM 6050 C C . ALA A 1 807 ? -32.924 26.211 -23.886 1.00 36.06 830 ALA A C 1
ATOM 6051 O O . ALA A 1 807 ? -32.746 27.425 -24.053 1.00 36.06 830 ALA A O 1
ATOM 6053 N N . LEU A 1 808 ? -32.119 25.298 -24.433 1.00 27.14 831 LEU A N 1
ATOM 6054 C CA . LEU A 1 808 ? -30.973 25.710 -25.240 1.00 30.22 831 LEU A CA 1
ATOM 6055 C C . LEU A 1 808 ? -31.403 26.529 -26.462 1.00 35.62 831 LEU A C 1
ATOM 6056 O O . LEU A 1 808 ? -32.280 26.119 -27.225 1.00 38.75 831 LEU A O 1
ATOM 6061 N N . LYS A 1 809 ? -30.777 27.697 -26.648 1.00 38.13 832 LYS A N 1
ATOM 6062 C CA . LYS A 1 809 ? -31.107 28.589 -27.762 1.00 34.82 832 LYS A CA 1
ATOM 6063 C C . LYS A 1 809 ? -30.302 28.196 -29.001 1.00 34.50 832 LYS A C 1
ATOM 6064 O O . LYS A 1 809 ? -29.359 28.868 -29.427 1.00 33.57 832 LYS A O 1
ATOM 6070 N N . GLN A 1 810 ? -30.697 27.071 -29.582 1.00 34.78 833 GLN A N 1
ATOM 6071 C CA . GLN A 1 810 ? -30.123 26.601 -30.833 1.00 34.10 833 GLN A CA 1
ATOM 6072 C C . GLN A 1 810 ? -31.144 25.693 -31.494 1.00 34.63 833 GLN A C 1
ATOM 6073 O O . GLN A 1 810 ? -32.115 25.273 -30.848 1.00 34.97 833 GLN A O 1
ATOM 6079 N N . PRO A 1 811 ? -30.975 25.393 -32.775 1.00 33.72 834 PRO A N 1
ATOM 6080 C CA . PRO A 1 811 ? -31.899 24.461 -33.437 1.00 30.21 834 PRO A CA 1
ATOM 6081 C C . PRO A 1 811 ? -31.998 23.120 -32.724 1.00 32.64 834 PRO A C 1
ATOM 6082 O O . PRO A 1 811 ? -30.998 22.566 -32.244 1.00 29.91 834 PRO A O 1
ATOM 6086 N N . LEU A 1 812 ? -33.229 22.593 -32.668 1.00 25.51 835 LEU A N 1
ATOM 6087 C CA . LEU A 1 812 ? -33.438 21.285 -32.048 1.00 29.11 835 LEU A CA 1
ATOM 6088 C C . LEU A 1 812 ? -32.466 20.238 -32.601 1.00 24.85 835 LEU A C 1
ATOM 6089 O O . LEU A 1 812 ? -31.925 19.411 -31.852 1.00 27.35 835 LEU A O 1
ATOM 6094 N N . SER A 1 813 ? -32.213 20.276 -33.908 1.00 26.99 836 SER A N 1
ATOM 6095 C CA . SER A 1 813 ? -31.364 19.265 -34.515 1.00 26.47 836 SER A CA 1
ATOM 6096 C C . SER A 1 813 ? -29.944 19.332 -33.970 1.00 27.63 836 SER A C 1
ATOM 6097 O O . SER A 1 813 ? -29.254 18.309 -33.929 1.00 27.52 836 SER A O 1
ATOM 6100 N N . GLU A 1 814 ? -29.470 20.528 -33.588 1.00 25.85 837 GLU A N 1
ATOM 6101 C CA . GLU A 1 814 ? -28.162 20.635 -32.935 1.00 29.38 837 GLU A CA 1
ATOM 6102 C C . GLU A 1 814 ? -28.192 20.005 -31.560 1.00 22.59 837 GLU A C 1
ATOM 6103 O O . GLU A 1 814 ? -27.257 19.306 -31.154 1.00 21.50 837 GLU A O 1
ATOM 6109 N N . THR A 1 815 ? -29.252 20.258 -30.816 1.00 25.59 838 THR A N 1
ATOM 6110 C CA . THR A 1 815 ? -29.354 19.642 -29.501 1.00 24.23 838 THR A CA 1
ATOM 6111 C C . THR A 1 815 ? -29.431 18.118 -29.610 1.00 22.81 838 THR A C 1
ATOM 6112 O O . THR A 1 815 ? -28.971 17.399 -28.715 1.00 25.57 838 THR A O 1
ATOM 6116 N N . LEU A 1 816 ? -29.970 17.605 -30.712 1.00 21.46 839 LEU A N 1
ATOM 6117 C CA . LEU A 1 816 ? -30.090 16.156 -30.876 1.00 23.07 839 LEU A CA 1
ATOM 6118 C C . LEU A 1 816 ? -28.720 15.518 -31.081 1.00 27.01 839 LEU A C 1
ATOM 6119 O O . LEU A 1 816 ? -28.486 14.386 -30.651 1.00 25.52 839 LEU A O 1
ATOM 6124 N N . ARG A 1 817 ? -27.818 16.232 -31.762 1.00 22.27 840 ARG A N 1
ATOM 6125 C CA . ARG A 1 817 ? -26.431 15.807 -31.895 1.00 22.93 840 ARG A CA 1
ATOM 6126 C C . ARG A 1 817 ? -25.791 15.635 -30.533 1.00 20.89 840 ARG A C 1
ATOM 6127 O O . ARG A 1 817 ? -25.102 14.645 -30.271 1.00 21.75 840 ARG A O 1
ATOM 6135 N N . LEU A 1 818 ? -25.957 16.642 -29.675 1.00 22.56 841 LEU A N 1
ATOM 6136 C CA . LEU A 1 818 ? -25.437 16.584 -28.316 1.00 22.55 841 LEU A CA 1
ATOM 6137 C C . LEU A 1 818 ? -25.963 15.370 -27.575 1.00 21.96 841 LEU A C 1
ATOM 6138 O O . LEU A 1 818 ? -25.211 14.689 -26.856 1.00 17.58 841 LEU A O 1
ATOM 6143 N N . LYS A 1 819 ? -27.255 15.079 -27.738 1.00 19.12 842 LYS A N 1
ATOM 6144 C CA . LYS A 1 819 ? -27.887 14.006 -26.990 1.00 21.79 842 LYS A CA 1
ATOM 6145 C C . LYS A 1 819 ? -27.519 12.623 -27.516 1.00 18.93 842 LYS A C 1
ATOM 6146 O O . LYS A 1 819 ? -27.638 11.653 -26.770 1.00 19.10 842 LYS A O 1
ATOM 6152 N N . THR A 1 820 ? -27.108 12.500 -28.783 1.00 18.81 843 THR A N 1
ATOM 6153 C CA . THR A 1 820 ? -26.719 11.191 -29.308 1.00 17.01 843 THR A CA 1
ATOM 6154 C C . THR A 1 820 ? -25.224 10.930 -29.153 1.00 17.55 843 THR A C 1
ATOM 6155 O O . THR A 1 820 ? -24.745 9.839 -29.492 1.00 16.77 843 THR A O 1
ATOM 6159 N N . PHE A 1 821 ? -24.472 11.926 -28.699 1.00 16.54 844 PHE A N 1
ATOM 6160 C CA . PHE A 1 821 ? -23.041 11.757 -28.510 1.00 15.02 844 PHE A CA 1
ATOM 6161 C C . PHE A 1 821 ? -22.760 10.658 -27.471 1.00 17.30 844 PHE A C 1
ATOM 6162 O O . PHE A 1 821 ? -23.391 10.608 -26.415 1.00 17.23 844 PHE A O 1
ATOM 6170 N N . LEU A 1 822 ? -21.815 9.766 -27.781 1.00 16.54 845 LEU A N 1
ATOM 6171 C CA . LEU A 1 822 ? -21.369 8.767 -26.821 1.00 16.92 845 LEU A CA 1
ATOM 6172 C C . LEU A 1 822 ? -19.969 9.114 -26.343 1.00 18.01 845 LEU A C 1
ATOM 6173 O O . LEU A 1 822 ? -19.037 9.171 -27.161 1.00 18.86 845 LEU A O 1
ATOM 6178 N N . PRO A 1 823 ? -19.770 9.362 -25.041 1.00 16.99 846 PRO A N 1
ATOM 6179 C CA . PRO A 1 823 ? -18.411 9.609 -24.533 1.00 16.69 846 PRO A CA 1
ATOM 6180 C C . PRO A 1 823 ? -17.622 8.304 -24.489 1.00 19.35 846 PRO A C 1
ATOM 6181 O O . PRO A 1 823 ? -18.111 7.284 -23.984 1.00 18.70 846 PRO A O 1
ATOM 6185 N N . ILE A 1 824 ? -16.390 8.334 -24.998 1.00 16.08 847 ILE A N 1
ATOM 6186 C CA . ILE A 1 824 ? -15.561 7.144 -25.016 1.00 17.82 847 ILE A CA 1
ATOM 6187 C C . ILE A 1 824 ? -14.190 7.502 -24.469 1.00 25.47 847 ILE A C 1
ATOM 6188 O O . ILE A 1 824 ? -13.570 8.465 -24.928 1.00 25.26 847 ILE A O 1
ATOM 6193 N N . PHE A 1 825 ? -13.725 6.727 -23.486 1.00 28.73 848 PHE A N 1
ATOM 6194 C CA . PHE A 1 825 ? -12.345 6.807 -23.002 1.00 32.36 848 PHE A CA 1
ATOM 6195 C C . PHE A 1 825 ? -11.435 5.674 -23.496 1.00 38.96 848 PHE A C 1
ATOM 6196 O O . PHE A 1 825 ? -10.220 5.870 -23.531 1.00 48.44 848 PHE A O 1
ATOM 6204 N N . ILE A 1 826 ? -11.974 4.490 -23.838 1.00 36.73 849 ILE A N 1
ATOM 6205 C CA . ILE A 1 826 ? -11.177 3.253 -23.971 1.00 44.25 849 ILE A CA 1
ATOM 6206 C C . ILE A 1 826 ? -10.057 3.373 -25.003 1.00 43.27 849 ILE A C 1
ATOM 6207 O O . ILE A 1 826 ? -9.026 2.704 -24.886 1.00 43.47 849 ILE A O 1
ATOM 6212 N N . ASN A 1 827 ? -10.242 4.179 -26.039 1.00 45.93 850 ASN A N 1
ATOM 6213 C CA . ASN A 1 827 ? -9.189 4.333 -27.033 1.00 45.67 850 ASN A CA 1
ATOM 6214 C C . ASN A 1 827 ? -8.200 5.407 -26.641 1.00 53.34 850 ASN A C 1
ATOM 6215 O O . ASN A 1 827 ? -7.087 5.436 -27.174 1.00 55.80 850 ASN A O 1
ATOM 6220 N N . SER A 1 828 ? -8.595 6.280 -25.718 1.00 48.42 851 SER A N 1
ATOM 6221 C CA . SER A 1 828 ? -7.654 7.154 -25.039 1.00 58.00 851 SER A CA 1
ATOM 6222 C C . SER A 1 828 ? -6.938 6.415 -23.918 1.00 58.46 851 SER A C 1
ATOM 6223 O O . SER A 1 828 ? -5.798 6.751 -23.589 1.00 57.77 851 SER A O 1
ATOM 6226 N N . VAL A 1 829 ? -7.588 5.409 -23.338 1.00 59.07 852 VAL A N 1
ATOM 6227 C CA . VAL A 1 829 ? -7.016 4.601 -22.264 1.00 62.84 852 VAL A CA 1
ATOM 6228 C C . VAL A 1 829 ? -7.000 3.128 -22.682 1.00 67.21 852 VAL A C 1
ATOM 6229 O O . VAL A 1 829 ? -6.013 2.628 -23.224 1.00 70.59 852 VAL A O 1
#

Nearest PDB structures (foldseek):
  5gz5-assembly1_A  TM=1.001E+00  e=0.000E+00  Naja atra
  7cba-assembly2_B  TM=9.984E-01  e=0.000E+00  Naja atra
  5gz4-assembly1_A  TM=9.972E-01  e=0.000E+00  Naja atra
  6f33-assembly1_A  TM=9.781E-01  e=0.000E+00  Rattus norvegicus
  7z3k-assembly1_AAA  TM=9.456E-01  e=5.423E-102  Rattus norvegicus

B-factor: mean 38.79, std 18.53, range [11.3, 123.97]